Protein 7QZJ (pdb70)

Structure (mmCIF, N/CA/C/O backbone):
data_7QZJ
#
_entry.id   7QZJ
#
_cell.length_a   62.581
_cell.length_b   63.191
_cell.length_c   211.415
_cell.angle_alpha   90.000
_cell.angle_beta   90.000
_cell.angle_gamma   90.000
#
_symmetry.space_group_name_H-M   'P 21 21 21'
#
loop_
_entity.id
_entity.type
_entity.pdbx_description
1 polymer 'Aspartate aminotransferase family protein'
2 non-polymer "4'-DEOXY-4'-AMINOPYRIDOXAL-5'-PHOSPHATE"
3 non-polymer GLYCEROL
4 non-polymer 'POTASSIUM ION'
5 water water
#
loop_
_atom_site.group_PDB
_atom_site.id
_atom_site.type_symbol
_atom_site.label_atom_id
_atom_site.label_alt_id
_atom_site.label_comp_id
_atom_site.label_asym_id
_atom_site.label_entity_id
_atom_site.label_seq_id
_atom_site.pdbx_PDB_ins_code
_atom_site.Cartn_x
_atom_site.Cartn_y
_atom_site.Cartn_z
_atom_site.occupancy
_atom_site.B_iso_or_equiv
_atom_site.auth_seq_id
_atom_site.auth_comp_id
_atom_site.auth_asym_id
_atom_site.auth_atom_id
_atom_site.pdbx_PDB_model_num
ATOM 1 N N . ASP A 1 26 ? 31.666 23.901 48.706 1.00 50.98 16 ASP A N 1
ATOM 2 C CA . ASP A 1 26 ? 30.846 24.152 47.478 1.00 49.66 16 ASP A CA 1
ATOM 3 C C . ASP A 1 26 ? 30.734 22.928 46.573 1.00 49.14 16 ASP A C 1
ATOM 4 O O . ASP A 1 26 ? 29.658 22.648 46.058 1.00 43.91 16 ASP A O 1
ATOM 9 N N . THR A 1 27 ? 31.830 22.207 46.355 1.00 48.26 17 THR A N 1
ATOM 10 C CA . THR A 1 27 ? 31.770 20.975 45.547 1.00 49.10 17 THR A CA 1
ATOM 11 C C . THR A 1 27 ? 31.077 19.850 46.333 1.00 48.51 17 THR A C 1
ATOM 12 O O . THR A 1 27 ? 30.287 19.099 45.755 1.00 48.82 17 THR A O 1
ATOM 16 N N . ASP A 1 28 ? 31.367 19.750 47.632 1.00 48.06 18 ASP A N 1
ATOM 17 C CA . ASP A 1 28 ? 30.624 18.862 48.544 1.00 46.01 18 ASP A CA 1
ATOM 18 C C . ASP A 1 28 ? 29.136 19.135 48.447 1.00 40.74 18 ASP A C 1
ATOM 19 O O . ASP A 1 28 ? 28.339 18.214 48.209 1.00 36.70 18 ASP A O 1
ATOM 24 N N . ARG A 1 29 ? 28.783 20.404 48.649 1.00 35.33 19 ARG A N 1
ATOM 25 C CA . ARG A 1 29 ? 27.397 20.816 48.672 1.00 32.83 19 ARG A CA 1
ATOM 26 C C . ARG A 1 29 ? 26.735 20.574 47.319 1.00 29.24 19 ARG A C 1
ATOM 27 O O . ARG A 1 29 ? 25.609 20.095 47.302 1.00 26.46 19 ARG A O 1
ATOM 35 N N . ALA A 1 30 ? 27.412 20.867 46.207 1.00 26.00 20 ALA A N 1
ATOM 36 C CA . ALA A 1 30 ? 26.804 20.610 44.879 1.00 24.86 20 ALA A CA 1
ATOM 37 C C . ALA A 1 30 ? 26.551 19.122 44.635 1.00 25.96 20 ALA A C 1
ATOM 38 O O . ALA A 1 30 ? 25.481 18.723 44.146 1.00 21.85 20 ALA A O 1
ATOM 40 N N . ARG A 1 31 ? 27.525 18.278 44.963 1.00 26.21 21 ARG A N 1
ATOM 41 C CA . ARG A 1 31 ? 27.315 16.840 44.803 1.00 27.74 21 ARG A CA 1
ATOM 42 C C . ARG A 1 31 ? 26.198 16.332 45.692 1.00 26.49 21 ARG A C 1
ATOM 43 O O . ARG A 1 31 ? 25.412 15.479 45.266 1.00 25.33 21 ARG A O 1
ATOM 51 N N . GLU A 1 32 ? 26.123 16.860 46.912 1.00 25.10 22 GLU A N 1
ATOM 52 C CA . GLU A 1 32 ? 25.117 16.442 47.871 1.00 26.91 22 GLU A CA 1
ATOM 53 C C . GLU A 1 32 ? 23.698 16.875 47.479 1.00 23.92 22 GLU A C 1
ATOM 54 O O . GLU A 1 32 ? 22.757 16.107 47.647 1.00 23.25 22 GLU A O 1
ATOM 60 N N . ARG A 1 33 ? 23.521 18.093 46.977 1.00 21.84 23 ARG A N 1
ATOM 61 C CA . ARG A 1 33 ? 22.164 18.509 46.599 1.00 20.58 23 ARG A CA 1
ATOM 62 C C . ARG A 1 33 ? 21.693 17.697 45.390 1.00 19.75 23 ARG A C 1
ATOM 63 O O . ARG A 1 33 ? 20.523 17.357 45.300 1.00 18.86 23 ARG A O 1
ATOM 71 N N . ASP A 1 34 ? 22.605 17.332 44.489 1.00 18.51 24 ASP A N 1
ATOM 72 C CA . ASP A 1 34 ? 22.259 16.461 43.365 1.00 18.50 24 ASP A CA 1
ATOM 73 C C . ASP A 1 34 ? 21.834 15.061 43.894 1.00 18.80 24 ASP A C 1
ATOM 74 O O . ASP A 1 34 ? 20.730 14.575 43.619 1.00 17.59 24 ASP A O 1
ATOM 79 N N . ARG A 1 35 ? 22.698 14.448 44.702 1.00 18.94 25 ARG A N 1
ATOM 80 C CA . ARG A 1 35 ? 22.403 13.136 45.300 1.00 20.53 25 ARG A CA 1
ATOM 81 C C . ARG A 1 35 ? 21.072 13.113 46.053 1.00 19.60 25 ARG A C 1
ATOM 82 O O . ARG A 1 35 ? 20.329 12.158 45.949 1.00 20.51 25 ARG A O 1
ATOM 90 N N . ARG A 1 36 ? 20.789 14.163 46.811 1.00 18.71 26 ARG A N 1
ATOM 91 C CA . ARG A 1 36 ? 19.616 14.175 47.686 1.00 19.89 26 ARG A CA 1
ATOM 92 C C . ARG A 1 36 ? 18.323 14.556 46.953 1.00 18.31 26 ARG A C 1
ATOM 93 O O . ARG A 1 36 ? 17.244 14.078 47.309 1.00 18.69 26 ARG A O 1
ATOM 101 N N . HIS A 1 37 ? 18.418 15.458 45.977 1.00 16.28 27 HIS A N 1
ATOM 102 C CA . HIS A 1 37 ? 17.213 16.101 45.441 1.00 15.40 27 HIS A CA 1
ATOM 103 C C . HIS A 1 37 ? 16.921 15.918 43.948 1.00 15.22 27 HIS A C 1
ATOM 104 O O . HIS A 1 37 ? 15.770 16.093 43.517 1.00 15.52 27 HIS A O 1
ATOM 111 N N . LEU A 1 38 ? 17.935 15.656 43.134 1.00 14.37 28 LEU A N 1
ATOM 112 C CA . LEU A 1 38 ? 17.746 15.637 41.693 1.00 14.82 28 LEU A CA 1
ATOM 113 C C . LEU A 1 38 ? 17.456 14.221 41.240 1.00 14.76 28 LEU A C 1
ATOM 114 O O . LEU A 1 38 ? 18.180 13.299 41.584 1.00 15.58 28 LEU A O 1
ATOM 119 N N . TRP A 1 39 ? 16.400 14.054 40.444 1.00 14.16 29 TRP A N 1
ATOM 120 C CA . TRP A 1 39 ? 16.060 12.759 39.836 1.00 13.59 29 TRP A CA 1
ATOM 121 C C . TRP A 1 39 ? 16.544 12.795 38.381 1.00 14.25 29 TRP A C 1
ATOM 122 O O . TRP A 1 39 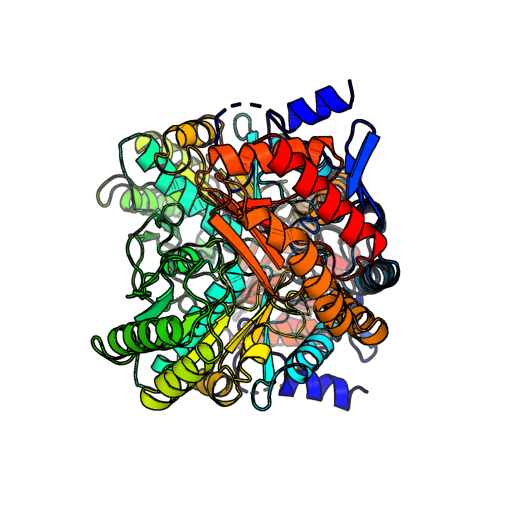? 16.012 13.547 37.548 1.00 14.62 29 TRP A O 1
ATOM 133 N N . HIS A 1 40 ? 17.551 11.987 38.067 1.00 14.11 30 HIS A N 1
ATOM 134 C CA . HIS A 1 40 ? 18.098 11.977 36.719 1.00 15.00 30 HIS A CA 1
ATOM 135 C C . HIS A 1 40 ? 17.245 11.142 35.757 1.00 14.70 30 HIS A C 1
ATOM 136 O O . HIS A 1 40 ? 16.711 10.107 36.142 1.00 15.87 30 HIS A O 1
ATOM 143 N N . PRO A 1 41 ? 17.168 11.553 34.497 1.00 14.77 31 PRO A N 1
ATOM 144 C CA . PRO A 1 41 ? 16.435 10.795 33.490 1.00 15.73 31 PRO A CA 1
ATOM 145 C C . PRO A 1 41 ? 17.152 9.501 33.122 1.00 15.86 31 PRO A C 1
ATOM 146 O O . PRO A 1 41 ? 18.370 9.450 33.161 1.00 15.79 31 PRO A O 1
ATOM 150 N N . TRP A 1 42 ? 16.390 8.495 32.720 1.00 16.81 32 TRP A N 1
ATOM 151 C CA . TRP A 1 42 ? 16.961 7.255 32.139 1.00 17.64 32 TRP A CA 1
ATOM 152 C C . TRP A 1 42 ? 18.174 6.722 32.914 1.00 17.72 32 TRP A C 1
ATOM 153 O O . TRP A 1 42 ? 19.217 6.408 32.331 1.00 19.06 32 TRP A O 1
ATOM 164 N N . SER A 1 43 ? 18.045 6.645 34.237 1.00 19.67 33 SER A N 1
ATOM 165 C CA . SER A 1 43 ? 19.159 6.311 35.120 1.00 21.05 33 SER A CA 1
ATOM 166 C C . SER A 1 43 ? 18.728 5.334 36.190 1.00 21.10 33 SER A C 1
ATOM 167 O O . SER A 1 43 ? 17.583 5.348 36.615 1.00 21.61 33 SER A O 1
ATOM 170 N N . SER A 1 44 ? 19.640 4.472 36.622 1.00 21.44 34 SER A N 1
ATOM 171 C CA A SER A 1 44 ? 19.387 3.630 37.787 0.50 22.63 34 SER A CA 1
ATOM 172 C CA B SER A 1 44 ? 19.403 3.629 37.792 0.50 22.66 34 SER A CA 1
ATOM 173 C C . SER A 1 44 ? 19.407 4.462 39.076 1.00 23.10 34 SER A C 1
ATOM 174 O O . SER A 1 44 ? 20.157 5.441 39.201 1.00 24.44 34 SER A O 1
ATOM 179 N N . VAL A 1 45 ? 18.583 4.064 40.035 1.00 24.70 35 VAL A N 1
ATOM 180 C CA . VAL A 1 45 ? 18.594 4.636 41.380 1.00 29.26 35 VAL A CA 1
ATOM 181 C C . VAL A 1 45 ? 19.922 4.372 42.132 1.00 33.12 35 VAL A C 1
ATOM 182 O O . VAL A 1 45 ? 20.375 5.223 42.883 1.00 32.75 35 VAL A O 1
ATOM 186 N N . ARG A 1 46 ? 20.549 3.221 41.910 1.00 39.65 36 ARG A N 1
ATOM 187 C CA . ARG A 1 46 ? 21.838 2.905 42.558 1.00 45.49 36 ARG A CA 1
ATOM 188 C C . ARG A 1 46 ? 22.977 3.771 42.028 1.00 45.90 36 ARG A C 1
ATOM 189 O O . ARG A 1 46 ? 23.403 3.610 40.886 1.00 50.54 36 ARG A O 1
ATOM 197 N N . ASP A 1 50 ? 31.827 5.562 40.129 1.00 73.16 40 ASP A N 1
ATOM 198 C CA . ASP A 1 50 ? 32.273 6.893 39.719 1.00 75.32 40 ASP A CA 1
ATOM 199 C C . ASP A 1 50 ? 31.132 7.899 39.819 1.00 72.19 40 ASP A C 1
ATOM 200 O O . ASP A 1 50 ? 29.987 7.573 39.493 1.00 75.28 40 ASP A O 1
ATOM 205 N N . ASP A 1 51 ? 31.446 9.119 40.256 1.00 66.91 41 ASP A N 1
ATOM 206 C CA . ASP A 1 51 ? 30.490 10.227 40.192 1.00 60.41 41 ASP A CA 1
ATOM 207 C C . ASP A 1 51 ? 30.333 10.680 38.748 1.00 52.93 41 ASP A C 1
ATOM 208 O O . ASP A 1 51 ? 31.273 10.573 37.958 1.00 50.49 41 ASP A O 1
ATOM 213 N N . ARG A 1 52 ? 29.138 11.169 38.412 1.00 42.87 42 ARG A N 1
ATOM 214 C CA . ARG A 1 52 ? 28.887 11.803 37.117 1.00 38.87 42 ARG A CA 1
ATOM 215 C C . ARG A 1 52 ? 29.711 13.095 36.997 1.00 31.59 42 ARG A C 1
ATOM 216 O O . ARG A 1 52 ? 29.835 13.816 37.978 1.00 31.37 42 ARG A O 1
ATOM 224 N N . PRO A 1 53 ? 30.230 13.405 35.801 1.00 29.41 43 PRO A N 1
ATOM 225 C CA . PRO A 1 53 ? 30.840 14.716 35.621 1.00 27.12 43 PRO A CA 1
ATOM 226 C C . PRO A 1 53 ? 29.816 15.839 35.784 1.00 25.37 43 PRO A C 1
ATOM 227 O O . PRO A 1 53 ? 28.659 15.687 35.376 1.00 24.57 43 PRO A O 1
ATOM 231 N N . ILE A 1 54 ? 30.257 16.943 36.373 1.00 21.12 44 ILE A N 1
ATOM 232 C CA . ILE A 1 54 ? 29.458 18.149 36.468 1.00 19.82 44 ILE A CA 1
ATOM 233 C C . ILE A 1 54 ? 29.995 19.145 35.455 1.00 19.25 44 ILE A C 1
ATOM 234 O O . ILE A 1 54 ? 31.058 19.733 35.648 1.00 18.99 44 ILE A O 1
ATOM 239 N N . LEU A 1 55 ? 29.248 19.345 34.370 1.00 17.36 45 LEU A N 1
ATOM 240 C CA . LEU A 1 55 ? 29.652 20.271 33.346 1.00 17.45 45 LEU A CA 1
ATOM 241 C C . LEU A 1 55 ? 29.184 21.668 33.660 1.00 17.50 45 LEU A C 1
ATOM 242 O O . LEU A 1 55 ? 28.036 21.862 34.086 1.00 17.02 45 LEU A O 1
ATOM 247 N N . VAL A 1 56 ? 30.067 22.656 33.441 1.00 15.85 46 VAL A N 1
ATOM 248 C CA . VAL A 1 56 ? 29.820 24.041 33.850 1.00 17.12 46 VAL A CA 1
ATOM 249 C C . VAL A 1 56 ? 29.904 25.134 32.786 1.00 16.75 46 VAL A C 1
ATOM 250 O O . VAL A 1 56 ? 29.267 26.177 32.916 1.00 18.44 46 VAL A O 1
ATOM 254 N N . ALA A 1 57 ? 30.692 24.928 31.728 1.00 17.47 47 ALA A N 1
ATOM 255 C CA . ALA A 1 57 ? 30.906 25.963 30.747 1.00 18.09 47 ALA A CA 1
ATOM 256 C C . ALA A 1 57 ? 31.379 25.340 29.455 1.00 18.85 47 ALA A C 1
ATOM 257 O O . ALA A 1 57 ? 32.084 24.344 29.472 1.00 21.05 47 ALA A O 1
ATOM 259 N N . GLY A 1 58 ? 30.997 25.942 28.346 1.00 18.72 48 GLY A N 1
ATOM 260 C CA . GLY A 1 58 ? 31.414 25.455 27.030 1.00 20.42 48 GLY A CA 1
ATOM 261 C C . GLY A 1 58 ? 31.679 26.585 26.067 1.00 21.40 48 GLY A C 1
ATOM 262 O O . GLY A 1 58 ? 31.190 27.682 26.253 1.00 20.47 48 GLY A O 1
ATOM 263 N N . GLU A 1 59 ? 32.469 26.301 25.032 1.00 21.35 49 GLU A N 1
ATOM 264 C CA . GLU A 1 59 ? 32.761 27.260 23.976 1.00 24.61 49 GLU A CA 1
ATOM 265 C C . GLU A 1 59 ? 33.055 26.464 22.700 1.00 20.39 49 GLU A C 1
ATOM 266 O O . GLU A 1 59 ? 33.906 25.583 22.721 1.00 20.27 49 GLU A O 1
ATOM 272 N N . GLY A 1 60 ? 32.337 26.765 21.615 1.00 20.51 50 GLY A N 1
ATOM 273 C CA . GLY A 1 60 ? 32.478 26.023 20.368 1.00 20.19 50 GLY A CA 1
ATOM 274 C C . GLY A 1 60 ? 32.145 24.563 20.595 1.00 19.70 50 GLY A C 1
ATOM 275 O O . GLY A 1 60 ? 31.046 24.249 21.067 1.00 18.76 50 GLY A O 1
ATOM 276 N N . CYS A 1 61 ? 33.086 23.666 20.310 1.00 18.43 51 CYS A N 1
ATOM 277 C CA . CYS A 1 61 ? 32.890 22.246 20.529 1.00 18.39 51 CYS A CA 1
ATOM 278 C C . CYS A 1 61 ? 33.508 21.712 21.808 1.00 18.37 51 CYS A C 1
ATOM 279 O O . CYS A 1 61 ? 33.578 20.493 21.993 1.00 18.13 51 CYS A O 1
ATOM 282 N N . ARG A 1 62 ? 33.970 22.602 22.682 1.00 18.49 52 ARG A N 1
ATOM 283 C CA A ARG A 1 62 ? 34.643 22.222 23.923 0.48 19.77 52 ARG A CA 1
ATOM 284 C CA B ARG A 1 62 ? 34.577 22.128 23.908 0.52 19.29 52 ARG A CA 1
ATOM 285 C C . ARG A 1 62 ? 33.739 22.485 25.125 1.00 19.02 52 ARG A C 1
ATOM 286 O O . ARG A 1 62 ? 33.055 23.499 25.145 1.00 19.17 52 ARG A O 1
ATOM 301 N N . VAL A 1 63 ? 33.787 21.603 26.111 1.00 18.39 53 VAL A N 1
ATOM 302 C CA . VAL A 1 63 ? 33.048 21.797 27.361 1.00 19.01 53 VAL A CA 1
ATOM 303 C C . VAL A 1 63 ? 33.983 21.485 28.528 1.00 19.82 53 VAL A C 1
ATOM 304 O O . VAL A 1 63 ? 34.908 20.677 28.408 1.00 20.34 53 VAL A O 1
ATOM 308 N N . ARG A 1 64 ? 33.730 22.133 29.658 1.00 18.85 54 ARG A N 1
ATOM 309 C CA . ARG A 1 64 ? 34.596 22.042 30.809 1.00 20.16 54 ARG A CA 1
ATOM 310 C C . ARG A 1 64 ? 33.813 21.618 32.023 1.00 19.11 54 ARG A C 1
ATOM 311 O O . ARG A 1 64 ? 32.712 22.108 32.227 1.00 17.91 54 ARG A O 1
ATOM 319 N N . ASP A 1 65 ? 34.409 20.782 32.870 1.00 17.69 55 ASP A N 1
ATOM 320 C CA . ASP A 1 65 ? 33.746 20.391 34.111 1.00 18.70 55 ASP A CA 1
ATOM 321 C C . ASP A 1 65 ? 34.093 21.294 35.294 1.00 17.56 55 ASP A C 1
ATOM 322 O O . ASP A 1 65 ? 34.873 22.254 35.170 1.00 17.44 55 ASP A O 1
ATOM 327 N N . VAL A 1 66 ? 33.504 20.993 36.435 1.00 18.71 56 VAL A N 1
ATOM 328 C CA . VAL A 1 66 ? 33.626 21.840 37.620 1.00 19.65 56 VAL A CA 1
ATOM 329 C C . VAL A 1 66 ? 35.056 21.912 38.191 1.00 20.81 56 VAL A C 1
ATOM 330 O O . VAL A 1 66 ? 35.354 22.835 38.965 1.00 21.02 56 VAL A O 1
ATOM 334 N N . THR A 1 67 ? 35.899 20.938 37.832 1.00 21.39 57 THR A N 1
ATOM 335 C CA . THR A 1 67 ? 37.328 20.918 38.257 1.00 22.02 57 THR A CA 1
ATOM 336 C C . THR A 1 67 ? 38.257 21.602 37.249 1.00 22.77 57 THR A C 1
ATOM 337 O O . THR A 1 67 ? 39.488 21.683 37.464 1.00 22.87 57 THR A O 1
ATOM 341 N N . GLY A 1 68 ? 37.698 22.093 36.152 1.00 20.73 58 GLY A N 1
ATOM 342 C CA . GLY A 1 68 ? 38.468 22.730 35.102 1.00 21.71 58 GLY A CA 1
ATOM 343 C C . GLY A 1 68 ? 38.931 21.810 33.987 1.00 20.87 58 GLY A C 1
ATOM 344 O O . GLY A 1 68 ? 39.552 22.295 33.050 1.00 22.99 58 GLY A O 1
ATOM 345 N N . ALA A 1 69 ? 38.581 20.526 34.053 1.00 20.65 59 ALA A N 1
ATOM 346 C CA . ALA A 1 69 ? 38.933 19.565 32.995 1.00 20.09 59 ALA A CA 1
ATOM 347 C C . ALA A 1 69 ? 38.135 19.840 31.732 1.00 20.57 59 ALA A C 1
ATOM 348 O O . ALA A 1 69 ? 36.908 19.986 31.799 1.00 20.51 59 ALA A O 1
ATOM 350 N N . GLY A 1 70 ? 38.839 19.938 30.600 1.00 19.99 60 GLY A N 1
ATOM 351 C CA . GLY A 1 70 ? 38.225 20.280 29.314 1.00 20.98 60 GLY A CA 1
ATOM 352 C C . GLY A 1 70 ? 38.131 19.070 28.407 1.00 20.66 60 GLY A C 1
ATOM 353 O O . GLY A 1 70 ? 38.985 18.171 28.447 1.00 19.68 60 GLY A O 1
ATOM 354 N N . TYR A 1 71 ? 37.078 19.038 27.583 1.00 19.00 61 TYR A N 1
ATOM 355 C CA . TYR A 1 71 ? 36.796 17.928 26.674 1.00 19.96 61 TYR A CA 1
ATOM 356 C C . TYR A 1 71 ? 36.276 18.433 25.348 1.00 19.37 61 TYR A C 1
ATOM 357 O O . TYR A 1 71 ? 35.609 19.479 25.290 1.00 18.62 61 TYR A O 1
ATOM 366 N N . LEU A 1 72 ? 36.572 17.686 24.284 1.00 20.10 62 LEU A N 1
ATOM 367 C CA . LEU A 1 72 ? 35.868 17.822 23.026 1.00 19.43 62 LEU A CA 1
ATOM 368 C C . LEU A 1 72 ? 34.532 17.114 23.225 1.00 19.00 62 LEU A C 1
ATOM 369 O O . LEU A 1 72 ? 34.475 15.927 23.554 1.00 19.91 62 LEU A O 1
ATOM 374 N N . ASP A 1 73 ? 33.453 17.863 23.033 1.00 19.49 63 ASP A N 1
ATOM 375 C CA . ASP A 1 73 ? 32.120 17.322 23.244 1.00 19.52 63 ASP A CA 1
ATOM 376 C C . ASP A 1 73 ? 31.597 16.695 21.965 1.00 19.82 63 ASP A C 1
ATOM 377 O O . ASP A 1 73 ? 30.897 17.351 21.188 1.00 20.77 63 ASP A O 1
ATOM 382 N N . ALA A 1 74 ? 31.913 15.422 21.782 1.00 19.51 64 ALA A N 1
ATOM 383 C CA . ALA A 1 74 ? 31.397 14.638 20.644 1.00 22.43 64 ALA A CA 1
ATOM 384 C C . ALA A 1 74 ? 30.039 13.984 20.907 1.00 23.17 64 ALA A C 1
ATOM 385 O O . ALA A 1 74 ? 29.682 12.966 20.289 1.00 24.77 64 ALA A O 1
ATOM 387 N N . MET A 1 75 ? 29.272 14.524 21.855 1.00 21.51 65 MET A N 1
ATOM 388 C CA . MET A 1 75 ? 27.856 14.219 21.903 1.00 22.84 65 MET A CA 1
ATOM 389 C C . MET A 1 75 ? 26.974 15.475 21.802 1.00 20.13 65 MET A C 1
ATOM 390 O O . MET A 1 75 ? 25.760 15.371 21.930 1.00 19.63 65 MET A O 1
ATOM 395 N N . ALA A 1 76 ? 27.576 16.633 21.514 1.00 19.55 66 ALA A N 1
ATOM 396 C CA . ALA A 1 76 ? 26.857 17.887 21.242 1.00 19.22 66 ALA A CA 1
ATOM 397 C C . ALA A 1 76 ? 25.826 18.197 22.337 1.00 18.79 66 ALA A C 1
ATOM 398 O O . ALA A 1 76 ? 24.695 18.542 22.044 1.00 19.37 66 ALA A O 1
ATOM 400 N N . SER A 1 77 ? 26.284 18.076 23.575 1.00 18.31 67 SER A N 1
ATOM 401 C CA . SER A 1 77 ? 25.546 18.421 24.805 1.00 17.99 67 SER A CA 1
ATOM 402 C C . SER A 1 77 ? 24.415 17.442 25.130 1.00 17.83 67 SER A C 1
ATOM 403 O O . SER A 1 77 ? 24.466 16.769 26.157 1.00 16.74 67 SER A O 1
ATOM 406 N N . ALA A 1 78 ? 23.415 17.377 24.255 1.00 17.71 68 ALA A N 1
ATOM 407 C CA . ALA A 1 78 ? 22.327 16.406 24.342 1.00 18.07 68 ALA A CA 1
ATOM 408 C C . ALA A 1 78 ? 21.942 15.982 22.921 1.00 19.60 68 ALA A C 1
ATOM 409 O O . ALA A 1 78 ? 20.751 15.899 22.570 1.00 19.70 68 ALA A O 1
ATOM 411 N N A MET A 1 79 ? 22.966 15.707 22.106 0.50 19.17 69 MET A N 1
ATOM 412 N N B MET A 1 79 ? 22.981 15.732 22.119 0.50 18.86 69 MET A N 1
ATOM 413 C CA A MET A 1 79 ? 22.809 15.343 20.689 0.50 19.66 69 MET A CA 1
ATOM 414 C CA B MET A 1 79 ? 22.849 15.348 20.719 0.50 19.27 69 MET A CA 1
ATOM 415 C C A MET A 1 79 ? 22.072 16.408 19.890 0.50 18.34 69 MET A C 1
ATOM 416 C C B MET A 1 79 ? 22.071 16.392 19.913 0.50 18.10 69 MET A C 1
ATOM 417 O O A MET A 1 79 ? 21.423 16.103 18.890 0.50 18.41 69 MET A O 1
ATOM 418 O O B MET A 1 79 ? 21.409 16.062 18.930 0.50 18.40 69 MET A O 1
ATOM 427 N N . ASN A 1 80 ? 22.171 17.660 20.328 1.00 17.28 70 ASN A N 1
ATOM 428 C CA . ASN A 1 80 ? 21.379 18.746 19.757 1.00 17.44 70 ASN A CA 1
ATOM 429 C C . ASN A 1 80 ? 22.069 20.101 19.599 1.00 17.03 70 ASN A C 1
ATOM 430 O O . ASN A 1 80 ? 21.446 21.045 19.112 1.00 18.03 70 ASN A O 1
ATOM 435 N N . SER A 1 81 ? 23.341 20.201 19.976 1.00 17.83 71 SER A N 1
ATOM 436 C CA . SER A 1 81 ? 24.088 21.448 19.858 1.00 17.98 71 SER A CA 1
ATOM 437 C C . SER A 1 81 ? 24.647 21.614 18.453 1.00 18.75 71 SER A C 1
ATOM 438 O O . SER A 1 81 ? 25.860 21.475 18.211 1.00 19.33 71 SER A O 1
ATOM 441 N N . SER A 1 82 ? 23.745 21.883 17.528 1.00 18.63 72 SER A N 1
ATOM 442 C CA . SER A 1 82 ? 24.081 21.983 16.112 1.00 18.88 72 SER A CA 1
ATOM 443 C C . SER A 1 82 ? 25.117 23.080 15.859 1.00 19.27 72 SER A C 1
ATOM 444 O O . SER A 1 82 ? 26.027 22.875 15.055 1.00 19.86 72 SER A O 1
ATOM 447 N N . CYS A 1 83 ? 25.027 24.195 16.591 1.00 18.01 73 CYS A N 1
ATOM 448 C CA . CYS A 1 83 ? 25.933 25.337 16.410 1.00 17.53 73 CYS A CA 1
ATOM 449 C C . CYS A 1 83 ? 27.004 25.481 17.494 1.00 17.23 73 CYS A C 1
ATOM 450 O O . CYS A 1 83 ? 27.683 26.519 17.535 1.00 18.64 73 CYS A O 1
ATOM 453 N N . GLY A 1 84 ? 27.178 24.461 18.349 1.00 16.64 74 GLY A N 1
ATOM 454 C CA . GLY A 1 84 ? 28.137 24.490 19.460 1.00 16.73 74 GLY A CA 1
ATOM 455 C C . GLY A 1 84 ? 27.701 25.396 20.596 1.00 17.81 74 GLY A C 1
ATOM 456 O O . GLY A 1 84 ? 26.595 25.957 20.577 1.00 18.02 74 GLY A O 1
ATOM 457 N N . TYR A 1 85 ? 28.580 25.535 21.582 1.00 17.95 75 TYR A N 1
ATOM 458 C CA . TYR A 1 85 ? 28.330 26.371 22.763 1.00 18.14 75 TYR A CA 1
ATOM 459 C C . TYR A 1 85 ? 28.667 27.833 22.517 1.00 18.73 75 TYR A C 1
ATOM 460 O O . TYR A 1 85 ? 29.577 28.143 21.726 1.00 20.21 75 TYR A O 1
ATOM 469 N N . ALA A 1 86 ? 27.946 28.724 23.196 1.00 19.27 76 ALA A N 1
ATOM 470 C CA . ALA A 1 86 ? 28.211 30.165 23.194 1.00 19.59 76 ALA A CA 1
ATOM 471 C C . ALA A 1 86 ? 28.344 30.751 21.800 1.00 20.42 76 ALA A C 1
ATOM 472 O O . ALA A 1 86 ? 29.210 31.604 21.539 1.00 21.11 76 ALA A O 1
ATOM 474 N N . HIS A 1 87 ? 27.473 30.299 20.900 1.00 19.75 77 HIS A N 1
ATOM 475 C CA . HIS A 1 87 ? 27.464 30.851 19.547 1.00 19.92 77 HIS A CA 1
ATOM 476 C C . HIS A 1 87 ? 26.847 32.263 19.577 1.00 20.24 77 HIS A C 1
ATOM 477 O O . HIS A 1 87 ? 25.681 32.432 19.913 1.00 19.61 77 HIS A O 1
ATOM 484 N N . PRO A 1 88 ? 27.617 33.296 19.193 1.00 19.96 78 PRO A N 1
ATOM 485 C CA . PRO A 1 88 ? 27.121 34.663 19.383 1.00 20.74 78 PRO A CA 1
ATOM 486 C C . PRO A 1 88 ? 25.823 35.019 18.665 1.00 20.73 78 PRO A C 1
ATOM 487 O O . PRO A 1 88 ? 25.051 35.817 19.198 1.00 22.12 78 PRO A O 1
ATOM 491 N N . ALA A 1 89 ? 25.592 34.482 17.463 1.00 20.83 79 ALA A N 1
ATOM 492 C CA . ALA A 1 89 ? 24.334 34.699 16.761 1.00 21.28 79 ALA A CA 1
ATOM 493 C C . ALA A 1 89 ? 23.120 34.153 17.520 1.00 20.03 79 ALA A C 1
ATOM 494 O O . ALA A 1 89 ? 22.086 34.814 17.590 1.00 20.67 79 ALA A O 1
ATOM 496 N N . LEU A 1 90 ? 23.250 32.947 18.049 1.00 19.48 80 LEU A N 1
ATOM 497 C CA . LEU A 1 90 ? 22.150 32.330 18.802 1.00 19.31 80 LEU A CA 1
ATOM 498 C C . LEU A 1 90 ? 21.940 33.112 20.111 1.00 18.94 80 LEU A C 1
ATOM 499 O O . LEU A 1 90 ? 20.798 33.377 20.500 1.00 19.07 80 LEU A O 1
ATOM 504 N N . LEU A 1 91 ? 23.030 33.485 20.780 1.00 19.05 81 LEU A N 1
ATOM 505 C CA . LEU A 1 91 ? 22.945 34.239 22.035 1.00 19.01 81 LEU A CA 1
ATOM 506 C C . LEU A 1 91 ? 22.216 35.560 21.818 1.00 20.00 81 LEU A C 1
ATOM 507 O O . LEU A 1 91 ? 21.347 35.938 22.604 1.00 19.54 81 LEU A O 1
ATOM 512 N N . GLU A 1 92 ? 22.553 36.268 20.740 1.00 19.34 82 GLU A N 1
ATOM 513 C CA . GLU A 1 92 ? 21.923 37.560 20.488 1.00 21.09 82 GLU A CA 1
ATOM 514 C C . GLU A 1 92 ? 20.453 37.435 20.125 1.00 19.92 82 GLU A C 1
ATOM 515 O O . GLU A 1 92 ? 19.648 38.250 20.582 1.00 20.21 82 GLU A O 1
ATOM 521 N N . ALA A 1 93 ? 20.104 36.417 19.321 1.00 18.50 83 ALA A N 1
ATOM 522 C CA . ALA A 1 93 ? 18.704 36.182 18.973 1.00 18.64 83 ALA A CA 1
ATOM 523 C C . ALA A 1 93 ? 17.867 35.917 20.224 1.00 18.07 83 ALA A C 1
ATOM 524 O O . ALA A 1 93 ? 16.762 36.440 20.358 1.00 18.49 83 ALA A O 1
ATOM 526 N N . ALA A 1 94 ? 18.397 35.090 21.117 1.00 17.93 84 ALA A N 1
ATOM 527 C CA . ALA A 1 94 ? 17.720 34.778 22.376 1.00 17.15 84 ALA A CA 1
ATOM 528 C C . ALA A 1 94 ? 17.516 36.017 23.220 1.00 18.22 84 ALA A C 1
ATOM 529 O O . ALA A 1 94 ? 16.412 36.279 23.701 1.00 18.39 84 ALA A O 1
ATOM 531 N N . ARG A 1 95 ? 18.578 36.809 23.363 1.00 18.94 85 ARG A N 1
ATOM 532 C CA . ARG A 1 95 ? 18.530 38.021 24.184 1.00 20.03 85 ARG A CA 1
ATOM 533 C C . ARG A 1 95 ? 17.507 39.016 23.631 1.00 19.02 85 ARG A C 1
ATOM 534 O O . ARG A 1 95 ? 16.698 39.557 24.375 1.00 18.39 85 ARG A O 1
ATOM 542 N N . ARG A 1 96 ? 17.520 39.245 22.321 1.00 19.55 86 ARG A N 1
ATOM 543 C CA . ARG A 1 96 ? 16.613 40.228 21.710 1.00 21.60 86 ARG A CA 1
ATOM 544 C C . ARG A 1 96 ? 15.158 39.841 21.909 1.00 20.22 86 ARG A C 1
ATOM 545 O O . ARG A 1 96 ? 14.338 40.644 22.304 1.00 20.62 86 ARG A O 1
ATOM 553 N N . GLN A 1 97 ? 14.831 38.584 21.642 1.00 18.21 87 GLN A N 1
ATOM 554 C CA . GLN A 1 97 ? 13.440 38.181 21.750 1.00 17.36 87 GLN A CA 1
ATOM 555 C C . GLN A 1 97 ? 12.959 38.068 23.198 1.00 17.60 87 GLN A C 1
ATOM 556 O O . GLN A 1 97 ? 11.805 38.389 23.478 1.00 17.88 87 GLN A O 1
ATOM 562 N N . LEU A 1 98 ? 13.814 37.613 24.107 1.00 17.44 88 LEU A N 1
ATOM 563 C CA . LEU A 1 98 ? 13.427 37.514 25.529 1.00 18.84 88 LEU A CA 1
ATOM 564 C C . LEU A 1 98 ? 13.027 38.873 26.073 1.00 19.20 88 LEU A C 1
ATOM 565 O O . LEU A 1 98 ? 12.073 38.994 26.818 1.00 18.55 88 LEU A O 1
ATOM 570 N N . GLU A 1 99 ? 13.782 39.893 25.679 1.00 19.90 89 GLU A N 1
ATOM 571 C CA . GLU A 1 99 ? 13.505 41.246 26.096 1.00 22.25 89 GLU A CA 1
ATOM 572 C C . GLU A 1 99 ? 12.183 41.773 25.533 1.00 21.65 89 GLU A C 1
ATOM 573 O O . GLU A 1 99 ? 11.460 42.479 26.217 1.00 24.01 89 GLU A O 1
ATOM 579 N N . LEU A 1 100 ? 11.864 41.425 24.296 1.00 19.22 90 LEU A N 1
ATOM 580 C CA . LEU A 1 100 ? 10.649 41.897 23.646 1.00 19.37 90 LEU A CA 1
ATOM 581 C C . LEU A 1 100 ? 9.412 41.189 24.148 1.00 18.49 90 LEU A C 1
ATOM 582 O O . LEU A 1 100 ? 8.495 41.822 24.678 1.00 19.17 90 LEU A O 1
ATOM 587 N N . LEU A 1 101 ? 9.389 39.862 23.987 1.00 17.86 91 LEU A N 1
ATOM 588 C CA . LEU A 1 101 ? 8.178 39.089 24.198 1.00 18.17 91 LEU A CA 1
ATOM 589 C C . LEU A 1 101 ? 8.577 37.608 24.244 1.00 17.17 91 LEU A C 1
ATOM 590 O O . LEU A 1 101 ? 8.849 37.031 23.211 1.00 16.86 91 LEU A O 1
ATOM 595 N N . PRO A 1 102 ? 8.597 36.980 25.440 1.00 16.78 92 PRO A N 1
ATOM 596 C CA . PRO A 1 102 ? 9.017 35.576 25.441 1.00 16.77 92 PRO A CA 1
ATOM 597 C C . PRO A 1 102 ? 8.053 34.626 24.713 1.00 16.56 92 PRO A C 1
ATOM 598 O O . PRO A 1 102 ? 8.500 33.655 24.100 1.00 15.79 92 PRO A O 1
ATOM 602 N N . HIS A 1 103 ? 6.759 34.931 24.777 1.00 15.56 93 HIS A N 1
ATOM 603 C CA . HIS A 1 103 ? 5.705 34.132 24.155 1.00 16.12 93 HIS A CA 1
ATOM 604 C C . HIS A 1 103 ? 4.391 34.869 24.341 1.00 17.30 93 HIS A C 1
ATOM 605 O O . HIS A 1 103 ? 4.328 35.868 25.081 1.00 18.07 93 HIS A O 1
ATOM 612 N N . PHE A 1 104 ? 3.350 34.393 23.662 1.00 16.65 94 PHE A N 1
ATOM 613 C CA . PHE A 1 104 ? 1.980 34.727 23.969 1.00 17.43 94 PHE A CA 1
ATOM 614 C C . PHE A 1 104 ? 1.165 33.519 23.498 1.00 17.69 94 PHE A C 1
ATOM 615 O O . PHE A 1 104 ? 1.490 32.928 22.468 1.00 17.98 94 PHE A O 1
ATOM 623 N N . ASP A 1 105 ? 0.129 33.168 24.253 1.00 18.98 95 ASP A N 1
ATOM 624 C CA . ASP A 1 105 ? -0.791 32.064 23.917 1.00 20.17 95 ASP A CA 1
ATOM 625 C C . ASP A 1 105 ? -1.243 32.141 22.454 1.00 20.40 95 ASP A C 1
ATOM 626 O O . ASP A 1 105 ? -1.904 33.100 22.056 1.00 20.30 95 ASP A O 1
ATOM 631 N N . LEU A 1 106 ? -0.886 31.128 21.672 1.00 18.12 96 LEU A N 1
ATOM 632 C CA . LEU A 1 106 ? -1.210 31.118 20.252 1.00 18.51 96 LEU A CA 1
ATOM 633 C C . LEU A 1 106 ? -2.616 30.607 19.937 1.00 19.74 96 LEU A C 1
ATOM 634 O O . LEU A 1 106 ? -2.999 30.572 18.768 1.00 19.80 96 LEU A O 1
ATOM 639 N N . SER A 1 107 ? -3.397 30.222 20.945 1.00 21.97 97 SER A N 1
ATOM 640 C CA . SER A 1 107 ? -4.747 29.709 20.658 1.00 24.78 97 SER A CA 1
ATOM 641 C C . SER A 1 107 ? -5.667 30.795 20.113 1.00 29.82 97 SER A C 1
ATOM 642 O O . SER A 1 107 ? -6.387 30.552 19.134 1.00 33.57 97 SER A O 1
ATOM 645 N N . ALA A 1 108 ? -5.613 31.981 20.713 1.00 32.43 98 ALA A N 1
ATOM 646 C CA . ALA A 1 108 ? -6.448 33.117 20.290 1.00 34.23 98 ALA A CA 1
ATOM 647 C C . ALA A 1 108 ? -5.643 34.391 19.968 1.00 35.13 98 ALA A C 1
ATOM 648 O O . ALA A 1 108 ? -6.222 35.480 19.872 1.00 35.27 98 ALA A O 1
ATOM 650 N N . ALA A 1 109 ? -4.328 34.249 19.789 1.00 31.47 99 ALA A N 1
ATOM 651 C CA . ALA A 1 109 ? -3.461 35.348 19.385 1.00 28.52 99 ALA A CA 1
ATOM 652 C C . ALA A 1 109 ? -2.284 34.809 18.561 1.00 27.41 99 ALA A C 1
ATOM 653 O O . ALA A 1 109 ? -2.183 33.611 18.281 1.00 25.40 99 ALA A O 1
ATOM 655 N N . SER A 1 110 ? -1.409 35.701 18.124 1.00 24.74 100 SER A N 1
ATOM 656 C CA . SER A 1 110 ? -0.223 35.268 17.423 1.00 23.93 100 SER A CA 1
ATOM 657 C C . SER A 1 110 ? 0.957 36.159 17.736 1.00 21.53 100 SER A C 1
ATOM 658 O O . SER A 1 110 ? 0.813 37.164 18.435 1.00 22.11 100 SER A O 1
ATOM 661 N N . HIS A 1 111 ? 2.136 35.726 17.301 1.00 19.56 101 HIS A N 1
ATOM 662 C CA . HIS A 1 111 ? 3.316 36.553 17.384 1.00 18.59 101 HIS A CA 1
ATOM 663 C C . HIS A 1 111 ? 4.154 36.362 16.144 1.00 19.10 101 HIS A C 1
ATOM 664 O O . HIS A 1 111 ? 3.961 35.395 15.390 1.00 19.40 101 HIS A O 1
ATOM 671 N N . LEU A 1 112 ? 5.066 37.305 15.927 1.00 18.92 102 LEU A N 1
ATOM 672 C CA . LEU A 1 112 ? 5.831 37.362 14.684 1.00 19.56 102 LEU A CA 1
ATOM 673 C C . LEU A 1 112 ? 6.838 36.234 14.510 1.00 19.04 102 LEU A C 1
ATOM 674 O O . LEU A 1 112 ? 6.941 35.679 13.414 1.00 20.51 102 LEU A O 1
ATOM 679 N N . PRO A 1 113 ? 7.583 35.868 15.570 1.00 18.15 103 PRO A N 1
ATOM 680 C CA . PRO A 1 113 ? 8.507 34.727 15.386 1.00 18.10 103 PRO A CA 1
ATOM 681 C C . PRO A 1 113 ? 7.830 33.398 15.009 1.00 16.62 103 PRO A C 1
ATOM 682 O O . PRO A 1 113 ? 8.410 32.640 14.249 1.00 17.80 103 PRO A O 1
ATOM 686 N N . ALA A 1 114 ? 6.619 33.132 15.487 1.00 17.48 104 ALA A N 1
ATOM 687 C CA . ALA A 1 114 ? 5.933 31.875 15.151 1.00 17.37 104 ALA A CA 1
ATOM 688 C C . ALA A 1 114 ? 5.623 31.842 13.646 1.00 18.39 104 ALA A C 1
ATOM 689 O O . ALA A 1 114 ? 5.809 30.821 12.988 1.00 17.53 104 ALA A O 1
ATOM 691 N N . GLY A 1 115 ? 5.168 32.971 13.124 1.00 18.68 105 GLY A N 1
ATOM 692 C CA . GLY A 1 115 ? 4.892 33.075 11.690 1.00 19.32 105 GLY A CA 1
ATOM 693 C C . GLY A 1 115 ? 6.136 32.882 10.853 1.00 19.21 105 GLY A C 1
ATOM 694 O O . GLY A 1 115 ? 6.128 32.128 9.860 1.00 19.37 105 GLY A O 1
ATOM 695 N N . LEU A 1 116 ? 7.209 33.562 11.240 1.00 18.95 106 LEU A N 1
ATOM 696 C CA . LEU A 1 116 ? 8.486 33.434 10.536 1.00 19.46 106 LEU A CA 1
ATOM 697 C C . LEU A 1 116 ? 9.048 32.038 10.574 1.00 18.77 106 LEU A C 1
ATOM 698 O O . LEU A 1 116 ? 9.479 31.507 9.556 1.00 19.56 106 LEU A O 1
ATOM 703 N N . ALA A 1 117 ? 9.028 31.405 11.746 1.00 18.12 107 ALA A N 1
ATOM 704 C CA . ALA A 1 117 ? 9.576 30.069 11.877 1.00 17.62 107 ALA A CA 1
ATOM 705 C C . ALA A 1 117 ? 8.720 29.057 11.104 1.00 17.81 107 ALA A C 1
ATOM 706 O O . ALA A 1 117 ? 9.272 28.168 10.462 1.00 18.01 107 ALA A O 1
ATOM 708 N N . ALA A 1 118 ? 7.397 29.218 11.140 1.00 17.93 108 ALA A N 1
ATOM 709 C CA . ALA A 1 118 ? 6.496 28.285 10.436 1.00 18.98 108 ALA A CA 1
ATOM 710 C C . ALA A 1 118 ? 6.782 28.346 8.933 1.00 20.55 108 ALA A C 1
ATOM 711 O O . ALA A 1 118 ? 6.904 27.308 8.274 1.00 21.16 108 ALA A O 1
ATOM 713 N N . GLU A 1 119 ? 6.933 29.558 8.423 1.00 21.53 109 GLU A N 1
ATOM 714 C CA . GLU A 1 119 ? 7.227 29.776 6.989 1.00 22.43 109 GLU A CA 1
ATOM 715 C C . GLU A 1 119 ? 8.597 29.225 6.598 1.00 22.21 109 GLU A C 1
ATOM 716 O O . GLU A 1 119 ? 8.768 28.537 5.582 1.00 22.97 109 GLU A O 1
ATOM 722 N N . ARG A 1 120 ? 9.592 29.521 7.415 1.00 21.12 110 ARG A N 1
ATOM 723 C CA . ARG A 1 120 ? 10.961 29.150 7.110 1.00 21.01 110 ARG A CA 1
ATOM 724 C C . ARG A 1 120 ? 11.152 27.631 7.143 1.00 21.26 110 ARG A C 1
ATOM 725 O O . ARG A 1 120 ? 11.849 27.075 6.291 1.00 20.75 110 ARG A O 1
ATOM 733 N N . ILE A 1 121 ? 10.536 26.955 8.113 1.00 19.32 111 ILE A N 1
ATOM 734 C CA . ILE A 1 121 ? 10.633 25.499 8.217 1.00 20.48 111 ILE A CA 1
ATOM 735 C C . ILE A 1 121 ? 9.929 24.840 7.027 1.00 21.41 111 ILE A C 1
ATOM 736 O O . ILE A 1 121 ? 10.486 23.933 6.408 1.00 22.60 111 ILE A O 1
ATOM 741 N N . ALA A 1 122 ? 8.727 25.299 6.707 1.00 22.86 112 ALA A N 1
ATOM 742 C CA . ALA A 1 122 ? 8.050 24.819 5.490 1.00 24.20 112 ALA A CA 1
ATOM 743 C C . ALA A 1 122 ? 8.927 25.024 4.250 1.00 24.75 112 ALA A C 1
ATOM 744 O O . ALA A 1 122 ? 8.972 24.139 3.378 1.00 25.07 112 ALA A O 1
ATOM 746 N N . GLY A 1 123 ? 9.606 26.161 4.157 1.00 23.84 113 GLY A N 1
ATOM 747 C CA . GLY A 1 123 ? 10.485 26.450 3.031 1.00 23.81 113 GLY A CA 1
ATOM 748 C C . GLY A 1 123 ? 11.624 25.476 2.800 1.00 25.11 113 GLY A C 1
ATOM 749 O O . GLY A 1 123 ? 12.104 25.344 1.661 1.00 25.62 113 GLY A O 1
ATOM 750 N N . LEU A 1 124 ? 12.073 24.788 3.854 1.00 21.71 114 LEU A N 1
ATOM 751 C CA . LEU A 1 124 ? 13.135 23.804 3.747 1.00 22.69 114 LEU A CA 1
ATOM 752 C C . LEU A 1 124 ? 12.632 22.432 3.334 1.00 21.65 114 LEU A C 1
ATOM 753 O O . LEU A 1 124 ? 13.429 21.571 3.020 1.00 22.81 114 LEU A O 1
ATOM 758 N N . LEU A 1 125 ? 11.322 22.215 3.375 1.00 21.52 115 LEU A N 1
ATOM 759 C CA . LEU A 1 125 ? 10.737 20.908 3.131 1.00 20.66 115 LEU A CA 1
ATOM 760 C C . LEU A 1 125 ? 10.142 20.841 1.712 1.00 21.05 115 LEU A C 1
ATOM 761 O O . LEU A 1 125 ? 9.876 21.871 1.117 1.00 23.14 115 LEU A O 1
ATOM 766 N N . PRO A 1 126 ? 9.892 19.626 1.203 1.00 21.93 116 PRO A N 1
ATOM 767 C CA . PRO A 1 126 ? 9.288 19.502 -0.140 1.00 21.95 116 PRO A CA 1
ATOM 768 C C . PRO A 1 126 ? 7.950 20.209 -0.326 1.00 22.67 116 PRO A C 1
ATOM 769 O O . PRO A 1 126 ? 7.203 20.450 0.636 1.00 21.01 116 PRO A O 1
ATOM 773 N N . ALA A 1 127 ? 7.622 20.500 -1.584 1.00 21.74 117 ALA A N 1
ATOM 774 C CA . ALA A 1 127 ? 6.383 21.151 -1.959 1.00 23.05 117 ALA A CA 1
ATOM 775 C C . ALA A 1 127 ? 5.204 20.384 -1.382 1.00 23.20 117 ALA A C 1
ATOM 776 O O . ALA A 1 127 ? 5.176 19.164 -1.460 1.00 27.85 117 ALA A O 1
ATOM 778 N N . GLY A 1 128 ? 4.268 21.104 -0.778 1.00 23.89 118 GLY A N 1
ATOM 779 C CA . GLY A 1 128 ? 3.086 20.502 -0.189 1.00 23.69 118 GLY A CA 1
ATOM 780 C C . GLY A 1 128 ? 3.207 20.343 1.323 1.00 23.85 118 GLY A C 1
ATOM 781 O O . GLY A 1 128 ? 2.186 20.258 1.997 1.00 23.92 118 GLY A O 1
ATOM 782 N N . LEU A 1 129 ? 4.432 20.272 1.854 1.00 22.49 119 LEU A N 1
ATOM 783 C CA . LEU A 1 129 ? 4.625 20.292 3.322 1.00 21.02 119 LEU A CA 1
ATOM 784 C C . LEU A 1 129 ? 4.730 21.741 3.730 1.00 21.30 119 LEU A C 1
ATOM 785 O O . LEU A 1 129 ? 5.791 22.362 3.567 1.00 21.13 119 LEU A O 1
ATOM 790 N N . GLU A 1 130 ? 3.591 22.299 4.144 1.00 21.02 120 GLU A N 1
ATOM 791 C CA . GLU A 1 130 ? 3.390 23.738 4.282 1.00 22.55 120 GLU A CA 1
ATOM 792 C C . GLU A 1 130 ? 2.884 24.211 5.652 1.00 21.00 120 GLU A C 1
ATOM 793 O O . GLU A 1 130 ? 2.942 25.410 5.920 1.00 21.14 120 GLU A O 1
ATOM 799 N N . ARG A 1 131 ? 2.367 23.297 6.486 1.00 20.18 121 ARG A N 1
ATOM 800 C CA . ARG A 1 131 ? 1.612 23.684 7.697 1.00 19.20 121 ARG A CA 1
ATOM 801 C C . ARG A 1 131 ? 2.366 23.158 8.913 1.00 17.20 121 ARG A C 1
ATOM 802 O O . ARG A 1 131 ? 2.513 21.958 9.043 1.00 17.11 121 ARG A O 1
ATOM 810 N N . THR A 1 132 ? 2.815 24.073 9.790 1.00 17.31 122 THR A N 1
ATOM 811 C CA . THR A 1 132 ? 3.713 23.722 10.898 1.00 17.02 122 THR A CA 1
ATOM 812 C C . THR A 1 132 ? 3.067 23.988 12.267 1.00 15.48 122 THR A C 1
ATOM 813 O O . THR A 1 132 ? 2.555 25.087 12.505 1.00 16.43 122 THR A O 1
ATOM 817 N N . PHE A 1 133 ? 3.107 22.959 13.115 1.00 15.40 123 PHE A N 1
ATOM 818 C CA . PHE A 1 133 ? 2.613 23.005 14.487 1.00 15.63 123 PHE A CA 1
ATOM 819 C C . PHE A 1 133 ? 3.826 22.940 15.419 1.00 15.63 123 PHE A C 1
ATOM 820 O O . PHE A 1 133 ? 4.717 22.105 15.227 1.00 15.78 123 PHE A O 1
ATOM 828 N N . PHE A 1 134 ? 3.851 23.810 16.434 1.00 14.94 124 PHE A N 1
ATOM 829 C CA . PHE A 1 134 ? 4.981 23.870 17.370 1.00 14.99 124 PHE A CA 1
ATOM 830 C C . PHE A 1 134 ? 4.660 23.272 18.735 1.00 14.40 124 PHE A C 1
ATOM 831 O O . PHE A 1 134 ? 3.567 23.479 19.286 1.00 15.39 124 PHE A O 1
ATOM 839 N N . VAL A 1 135 ? 5.647 22.551 19.262 1.00 13.28 125 VAL A N 1
ATOM 840 C CA . VAL A 1 135 ? 5.591 21.948 20.605 1.00 14.01 125 VAL A CA 1
ATOM 841 C C . VAL A 1 135 ? 6.959 22.105 21.275 1.00 13.69 125 VAL A C 1
ATOM 842 O O . VAL A 1 135 ? 7.834 22.795 20.733 1.00 14.22 125 VAL A O 1
ATOM 846 N N . ASN A 1 136 ? 7.158 21.493 22.449 1.00 14.30 126 ASN A N 1
ATOM 847 C CA . ASN A 1 136 ? 8.398 21.693 23.201 1.00 13.81 126 ASN A CA 1
ATOM 848 C C . ASN A 1 136 ? 9.434 20.618 22.960 1.00 14.62 126 ASN A C 1
ATOM 849 O O . ASN A 1 136 ? 10.607 20.914 23.002 1.00 17.54 126 ASN A O 1
ATOM 854 N N . SER A 1 137 ? 9.020 19.368 22.762 1.00 12.87 127 SER A N 1
ATOM 855 C CA . SER A 1 137 ? 9.933 18.233 22.708 1.00 12.96 127 SER A CA 1
ATOM 856 C C . SER A 1 137 ? 9.613 17.315 21.537 1.00 12.89 127 SER A C 1
ATOM 857 O O . SER A 1 137 ? 8.525 17.353 20.965 1.00 13.43 127 SER A O 1
ATOM 860 N N . GLY A 1 138 ? 10.563 16.434 21.242 1.00 13.12 128 GLY A N 1
ATOM 861 C CA . GLY A 1 138 ? 10.320 15.415 20.215 1.00 13.58 128 GLY A CA 1
ATOM 862 C C . GLY A 1 138 ? 9.214 14.445 20.612 1.00 13.23 128 GLY A C 1
ATOM 863 O O . GLY A 1 138 ? 8.453 13.987 19.759 1.00 13.71 128 GLY A O 1
ATOM 864 N N . SER A 1 139 ? 9.074 14.176 21.912 1.00 13.11 129 SER A N 1
ATOM 865 C CA . SER A 1 139 ? 7.999 13.296 22.408 1.00 12.69 129 SER A CA 1
ATOM 866 C C . SER A 1 139 ? 6.643 13.933 22.182 1.00 13.30 129 SER A C 1
ATOM 867 O O . SER A 1 139 ? 5.693 13.240 21.750 1.00 13.49 129 SER A O 1
ATOM 870 N N . GLU A 1 140 ? 6.520 15.232 22.457 1.00 12.46 130 GLU A N 1
ATOM 871 C CA . GLU A 1 140 ? 5.260 15.927 22.178 1.00 13.43 130 GLU A CA 1
ATOM 872 C C . GLU A 1 140 ? 4.973 15.964 20.659 1.00 13.08 130 GLU A C 1
ATOM 873 O O . GLU A 1 140 ? 3.832 15.868 20.218 1.00 13.24 130 GLU A O 1
ATOM 879 N N . ALA A 1 141 ? 6.020 16.104 19.852 1.00 13.18 131 ALA A N 1
ATOM 880 C CA . ALA A 1 141 ? 5.854 16.060 18.400 1.00 13.30 131 ALA A CA 1
ATOM 881 C C . ALA A 1 141 ? 5.299 14.706 17.967 1.00 13.46 131 ALA A C 1
ATOM 882 O O . ALA A 1 141 ? 4.415 14.649 17.112 1.00 13.56 131 ALA A O 1
ATOM 884 N N . THR A 1 142 ? 5.804 13.636 18.553 1.00 13.29 132 THR A N 1
ATOM 885 C CA . THR A 1 142 ? 5.238 12.301 18.319 1.00 13.69 132 THR A CA 1
ATOM 886 C C . THR A 1 142 ? 3.767 12.213 18.767 1.00 14.10 132 THR A C 1
ATOM 887 O O . THR A 1 142 ? 2.896 11.722 18.033 1.00 13.93 132 THR A O 1
ATOM 891 N N . GLU A 1 143 ? 3.477 12.721 19.963 1.00 13.93 133 GLU A N 1
ATOM 892 C CA . GLU A 1 143 ? 2.098 12.754 20.440 1.00 13.91 133 GLU A CA 1
ATOM 893 C C . GLU A 1 143 ? 1.138 13.460 19.477 1.00 13.97 133 GLU A C 1
ATOM 894 O O . GLU A 1 143 ? 0.057 12.947 19.167 1.00 14.95 133 GLU A O 1
ATOM 900 N N . ALA A 1 144 ? 1.538 14.635 19.010 1.00 13.73 134 ALA A N 1
ATOM 901 C CA . ALA A 1 144 ? 0.746 15.400 18.055 1.00 14.83 134 ALA A CA 1
ATOM 902 C C . ALA A 1 144 ? 0.636 14.662 16.716 1.00 15.04 134 ALA A C 1
ATOM 903 O O . ALA A 1 144 ? -0.448 14.638 16.123 1.00 15.19 134 ALA A O 1
ATOM 905 N N . ALA A 1 145 ? 1.735 14.065 16.269 1.00 14.74 135 ALA A N 1
ATOM 906 C CA . ALA A 1 145 ? 1.732 13.325 14.981 1.00 15.34 135 ALA A CA 1
ATOM 907 C C . ALA A 1 145 ? 0.775 12.161 14.996 1.00 15.83 135 ALA A C 1
ATOM 908 O O . ALA A 1 145 ? 0.052 11.952 14.005 1.00 16.12 135 ALA A O 1
ATOM 910 N N . VAL A 1 146 ? 0.789 11.388 16.071 1.00 15.66 136 VAL A N 1
ATOM 911 C CA . VAL A 1 146 ? -0.087 10.216 16.192 1.00 16.03 136 VAL A CA 1
ATOM 912 C C . VAL A 1 146 ? -1.536 10.666 16.308 1.00 16.08 136 VAL A C 1
ATOM 913 O O . VAL A 1 146 ? -2.414 10.097 15.647 1.00 16.21 136 VAL A O 1
ATOM 917 N N . ARG A 1 147 ? -1.816 11.692 17.101 1.00 15.14 137 ARG A N 1
ATOM 918 C CA . ARG A 1 147 ? -3.176 12.257 17.109 1.00 15.86 137 ARG A CA 1
ATOM 919 C C . ARG A 1 147 ? -3.606 12.700 15.723 1.00 16.00 137 ARG A C 1
ATOM 920 O O . ARG A 1 147 ? -4.708 12.361 15.283 1.00 17.25 137 ARG A O 1
ATOM 928 N N . ILE A 1 148 ? -2.735 13.442 15.024 1.00 15.31 138 ILE A N 1
ATOM 929 C CA . ILE A 1 148 ? -3.058 13.918 13.682 1.00 16.48 138 ILE A CA 1
ATOM 930 C C . ILE A 1 148 ? -3.361 12.748 12.744 1.00 17.19 138 ILE A C 1
ATOM 931 O O . ILE A 1 148 ? -4.335 12.823 11.992 1.00 18.63 138 ILE A O 1
ATOM 936 N N . ALA A 1 149 ? -2.569 11.686 12.806 1.00 17.92 139 ALA A N 1
ATOM 937 C CA . ALA A 1 149 ? -2.801 10.514 11.928 1.00 18.92 139 ALA A CA 1
ATOM 938 C C . ALA A 1 149 ? -4.155 9.856 12.196 1.00 19.36 139 ALA A C 1
ATOM 939 O O . ALA A 1 149 ? -4.932 9.619 11.279 1.00 19.55 139 ALA A O 1
ATOM 941 N N . HIS A 1 150 ? -4.453 9.586 13.456 1.00 17.54 140 HIS A N 1
ATOM 942 C CA . HIS A 1 150 ? -5.732 8.970 13.824 1.00 17.93 140 HIS A CA 1
ATOM 943 C C . HIS A 1 150 ? -6.890 9.867 13.485 1.00 18.56 140 HIS A C 1
ATOM 944 O O . HIS A 1 150 ? -7.863 9.423 12.833 1.00 18.55 140 HIS A O 1
ATOM 951 N N . ASP A 1 151 ? -6.809 11.132 13.898 1.00 17.51 141 ASP A N 1
ATOM 952 C CA . ASP A 1 151 ? -7.925 12.058 13.728 1.00 18.68 141 ASP A CA 1
ATOM 953 C C . ASP A 1 151 ? -8.170 12.386 12.254 1.00 18.02 141 ASP A C 1
ATOM 954 O O . ASP A 1 151 ? -9.324 12.571 11.856 1.00 18.67 141 ASP A O 1
ATOM 959 N N . HIS A 1 152 ? -7.107 12.429 11.443 1.00 18.28 142 HIS A N 1
ATOM 960 C CA . HIS A 1 152 ? -7.257 12.663 10.002 1.00 19.95 142 HIS A CA 1
ATOM 961 C C . HIS A 1 152 ? -8.192 11.618 9.394 1.00 20.31 142 HIS A C 1
ATOM 962 O O . HIS A 1 152 ? -9.101 11.965 8.639 1.00 20.35 142 HIS A O 1
ATOM 969 N N . TRP A 1 153 ? -7.971 10.360 9.737 1.00 19.46 143 TRP A N 1
ATOM 970 C CA . TRP A 1 153 ? -8.815 9.263 9.217 1.00 20.54 143 TRP A CA 1
ATOM 971 C C . TRP A 1 153 ? -10.243 9.343 9.754 1.00 22.00 143 TRP A C 1
ATOM 972 O O . TRP A 1 153 ? -11.208 9.129 8.996 1.00 22.42 143 TRP A O 1
ATOM 983 N N . THR A 1 154 ? -10.406 9.694 11.029 1.00 21.35 144 THR A N 1
ATOM 984 C CA . THR A 1 154 ? -11.748 9.994 11.547 1.00 21.58 144 THR A CA 1
ATOM 985 C C . THR A 1 154 ? -12.432 11.136 10.774 1.00 22.57 144 THR A C 1
ATOM 986 O O . THR A 1 154 ? -13.622 11.039 10.413 1.00 22.89 144 THR A O 1
ATOM 990 N N . ASN A 1 155 ? -11.685 12.202 10.498 1.00 21.18 145 ASN A N 1
ATOM 991 C CA . ASN A 1 155 ? -12.200 13.360 9.795 1.00 21.80 145 ASN A CA 1
ATOM 992 C C . ASN A 1 155 ? -12.693 13.019 8.383 1.00 22.89 145 ASN A C 1
ATOM 993 O O . ASN A 1 155 ? -13.610 13.656 7.888 1.00 24.61 145 ASN A O 1
ATOM 998 N N . ARG A 1 156 ? -12.038 12.048 7.760 1.00 24.62 146 ARG A N 1
ATOM 999 C CA . ARG A 1 156 ? -12.405 11.558 6.411 1.00 28.17 146 ARG A CA 1
ATOM 1000 C C . ARG A 1 156 ? -13.525 10.523 6.388 1.00 28.41 146 ARG A C 1
ATOM 1001 O O . ARG A 1 156 ? -13.906 10.065 5.301 1.00 28.73 146 ARG A O 1
ATOM 1009 N N . GLY A 1 157 ? -14.045 10.141 7.547 1.00 28.66 147 GLY A N 1
ATOM 1010 C CA . GLY A 1 157 ? -15.117 9.153 7.636 1.00 28.29 147 GLY A CA 1
ATOM 1011 C C . GLY A 1 157 ? -14.654 7.712 7.445 1.00 29.61 147 GLY A C 1
ATOM 1012 O O . GLY A 1 157 ? -15.466 6.836 7.130 1.00 30.91 147 GLY A O 1
ATOM 1013 N N . GLU A 1 158 ? -13.364 7.449 7.660 1.00 26.20 148 GLU A N 1
ATOM 1014 C CA . GLU A 1 158 ? -12.800 6.125 7.516 1.00 26.15 148 GLU A CA 1
ATOM 1015 C C . GLU A 1 158 ? -11.764 5.888 8.603 1.00 26.07 148 GLU A C 1
ATOM 1016 O O . GLU A 1 158 ? -10.566 5.923 8.334 1.00 24.54 148 GLU A O 1
ATOM 1022 N N . PRO A 1 159 ? -12.228 5.609 9.836 1.00 26.26 149 PRO A N 1
ATOM 1023 C CA . PRO A 1 159 ? -11.286 5.485 10.955 1.00 25.09 149 PRO A CA 1
ATOM 1024 C C . PRO A 1 159 ? -10.210 4.426 10.707 1.00 23.62 149 PRO A C 1
ATOM 1025 O O . PRO A 1 159 ? -10.512 3.348 10.171 1.00 22.24 149 PRO A O 1
ATOM 1029 N N . ARG A 1 160 ? -8.969 4.735 11.095 1.00 21.22 150 ARG A N 1
ATOM 1030 C CA . ARG A 1 160 ? -7.868 3.798 11.055 1.00 20.57 150 ARG A CA 1
ATOM 1031 C C . ARG A 1 160 ? -7.060 3.977 12.335 1.00 21.46 150 ARG A C 1
ATOM 1032 O O . ARG A 1 160 ? -6.678 5.105 12.668 1.00 21.23 150 ARG A O 1
ATOM 1040 N N . ASP A 1 161 ? -6.827 2.886 13.044 1.00 21.28 151 ASP A N 1
ATOM 1041 C CA . ASP A 1 161 ? -6.151 2.953 14.342 1.00 22.50 151 ASP A CA 1
ATOM 1042 C C . ASP A 1 161 ? -4.705 2.482 14.323 1.00 22.30 151 ASP A C 1
ATOM 1043 O O . ASP A 1 161 ? -3.942 2.808 15.240 1.00 20.91 151 ASP A O 1
ATOM 1048 N N . ARG A 1 162 ? -4.305 1.707 13.314 1.00 20.85 152 ARG A N 1
ATOM 1049 C CA . ARG A 1 162 ? -3.024 1.009 13.391 1.00 19.93 152 ARG A CA 1
ATOM 1050 C C . ARG A 1 162 ? -1.865 1.835 12.862 1.00 19.56 152 ARG A C 1
ATOM 1051 O O . ARG A 1 162 ? -2.023 2.533 11.863 1.00 19.93 152 ARG A O 1
ATOM 1059 N N . LEU A 1 163 ? -0.717 1.744 13.529 1.00 18.85 153 LEU A N 1
ATOM 1060 C CA . LEU A 1 163 ? 0.542 2.310 13.013 1.00 19.62 153 LEU A CA 1
ATOM 1061 C C . LEU A 1 163 ? 1.566 1.196 12.801 1.00 18.82 153 LEU A C 1
ATOM 1062 O O . LEU A 1 163 ? 1.552 0.185 13.497 1.00 19.92 153 LEU A O 1
ATOM 1067 N N . VAL A 1 164 ? 2.440 1.393 11.817 1.00 18.11 154 VAL A N 1
ATOM 1068 C CA . VAL A 1 164 ? 3.542 0.494 11.541 1.00 18.78 154 VAL A CA 1
ATOM 1069 C C . VAL A 1 164 ? 4.837 1.256 11.790 1.00 18.06 154 VAL A C 1
ATOM 1070 O O . VAL A 1 164 ? 5.004 2.366 11.297 1.00 17.91 154 VAL A O 1
ATOM 1074 N N . THR A 1 165 ? 5.733 0.630 12.536 1.00 18.23 155 THR A N 1
ATOM 1075 C CA . THR A 1 165 ? 6.984 1.259 12.984 1.00 18.18 155 THR A CA 1
ATOM 1076 C C . THR A 1 165 ? 8.114 0.255 12.954 1.00 18.76 155 THR A C 1
ATOM 1077 O O . THR A 1 165 ? 7.880 -0.930 12.703 1.00 19.48 155 THR A O 1
ATOM 1081 N N . PHE A 1 166 ? 9.331 0.715 13.247 1.00 18.27 156 PHE A N 1
ATOM 1082 C CA . PHE A 1 166 ? 10.450 -0.177 13.573 1.00 18.98 156 PHE A CA 1
ATOM 1083 C C . PHE A 1 166 ? 10.395 -0.595 15.045 1.00 19.45 156 PHE A C 1
ATOM 1084 O O . PHE A 1 166 ? 10.281 0.261 15.941 1.00 18.82 156 PHE A O 1
ATOM 1092 N N . ALA A 1 167 ? 10.560 -1.881 15.332 1.00 18.19 157 ALA A N 1
ATOM 1093 C CA . ALA A 1 167 ? 10.780 -2.319 16.705 1.00 18.85 157 ALA A CA 1
ATOM 1094 C C . ALA A 1 167 ? 11.968 -1.631 17.395 1.00 19.04 157 ALA A C 1
ATOM 1095 O O . ALA A 1 167 ? 11.900 -1.321 18.582 1.00 18.77 157 ALA A O 1
ATOM 1097 N N . ALA A 1 168 ? 13.030 -1.373 16.640 1.00 18.71 158 ALA A N 1
ATOM 1098 C CA . ALA A 1 168 ? 14.215 -0.687 17.148 1.00 19.56 158 ALA A CA 1
ATOM 1099 C C . ALA A 1 168 ? 14.101 0.835 17.078 1.00 18.70 158 ALA A C 1
ATOM 1100 O O . ALA A 1 168 ? 15.062 1.515 17.407 1.00 20.29 158 ALA A O 1
ATOM 1102 N N . GLY A 1 169 ? 12.954 1.367 16.659 1.00 17.81 159 GLY A N 1
ATOM 1103 C CA . GLY A 1 169 ? 12.724 2.805 16.580 1.00 17.25 159 GLY A CA 1
ATOM 1104 C C . GLY A 1 169 ? 12.555 3.414 17.960 1.00 17.10 159 GLY A C 1
ATOM 1105 O O . GLY A 1 169 ? 12.169 2.739 18.917 1.00 18.61 159 GLY A O 1
ATOM 1106 N N . TYR A 1 170 ? 12.875 4.700 18.059 1.00 17.22 160 TYR A N 1
ATOM 1107 C CA . TYR A 1 170 ? 12.621 5.459 19.300 1.00 16.51 160 TYR A CA 1
ATOM 1108 C C . TYR A 1 170 ? 12.020 6.784 18.903 1.00 16.01 160 TYR A C 1
ATOM 1109 O O . TYR A 1 170 ? 12.547 7.482 18.042 1.00 16.49 160 TYR A O 1
ATOM 1118 N N . HIS A 1 171 ? 10.887 7.113 19.528 1.00 15.11 161 HIS A N 1
ATOM 1119 C CA . HIS A 1 171 ? 10.106 8.282 19.162 1.00 15.19 161 HIS A CA 1
ATOM 1120 C C . HIS A 1 171 ? 9.770 9.160 20.359 1.00 14.49 161 HIS A C 1
ATOM 1121 O O . HIS A 1 171 ? 8.984 10.090 20.227 1.00 14.51 161 HIS A O 1
ATOM 1128 N N . GLY A 1 172 ? 10.400 8.891 21.490 1.00 13.92 162 GLY A N 1
ATOM 1129 C CA . GLY A 1 172 ? 10.133 9.648 22.719 1.00 14.45 162 GLY A CA 1
ATOM 1130 C C . GLY A 1 172 ? 9.714 8.815 23.891 1.00 14.60 162 GLY A C 1
ATOM 1131 O O . GLY A 1 172 ? 9.680 7.573 23.856 1.00 13.82 162 GLY A O 1
ATOM 1132 N N . THR A 1 173 ? 9.369 9.527 24.970 1.00 13.48 163 THR A N 1
ATOM 1133 C CA . THR A 1 173 ? 9.304 8.946 26.300 1.00 13.73 163 THR A CA 1
ATOM 1134 C C . THR A 1 173 ? 7.904 8.910 26.927 1.00 13.51 163 THR A C 1
ATOM 1135 O O . THR A 1 173 ? 7.728 8.339 27.994 1.00 14.16 163 THR A O 1
ATOM 1139 N N . THR A 1 174 ? 6.916 9.529 26.275 1.00 14.31 164 THR A N 1
ATOM 1140 C CA . THR A 1 174 ? 5.543 9.515 26.757 1.00 14.88 164 THR A CA 1
ATOM 1141 C C . THR A 1 174 ? 4.919 8.148 26.415 1.00 14.97 164 THR A C 1
ATOM 1142 O O . THR A 1 174 ? 5.528 7.330 25.686 1.00 15.94 164 THR A O 1
ATOM 1146 N N . LEU A 1 175 ? 3.750 7.865 26.957 1.00 14.83 165 LEU A N 1
ATOM 1147 C CA . LEU A 1 175 ? 3.176 6.515 26.779 1.00 15.40 165 LEU A CA 1
ATOM 1148 C C . LEU A 1 175 ? 2.972 6.209 25.301 1.00 15.98 165 LEU A C 1
ATOM 1149 O O . LEU A 1 175 ? 3.342 5.121 24.839 1.00 16.04 165 LEU A O 1
ATOM 1154 N N . VAL A 1 176 ? 2.398 7.136 24.558 1.00 15.77 166 VAL A N 1
ATOM 1155 C CA . VAL A 1 176 ? 2.166 6.902 23.123 1.00 15.36 166 VAL A CA 1
ATOM 1156 C C . VAL A 1 176 ? 3.488 6.752 22.386 1.00 15.38 166 VAL A C 1
ATOM 1157 O O . VAL A 1 176 ? 3.643 5.847 21.550 1.00 15.33 166 VAL A O 1
ATOM 1161 N N . ALA A 1 177 ? 4.451 7.618 22.683 1.00 14.46 167 ALA A N 1
ATOM 1162 C CA . ALA A 1 177 ? 5.749 7.534 22.001 1.00 14.95 167 ALA A CA 1
ATOM 1163 C C . ALA A 1 177 ? 6.456 6.204 22.288 1.00 14.88 167 ALA A C 1
ATOM 1164 O O . ALA A 1 177 ? 7.012 5.584 21.360 1.00 15.06 167 ALA A O 1
ATOM 1166 N N . GLN A 1 178 ? 6.449 5.773 23.538 1.00 14.25 168 GLN A N 1
ATOM 1167 C CA . GLN A 1 178 ? 7.072 4.519 23.945 1.00 14.73 168 GLN A CA 1
ATOM 1168 C C . GLN A 1 178 ? 6.332 3.323 23.333 1.00 15.26 168 GLN A C 1
ATOM 1169 O O . GLN A 1 178 ? 6.965 2.333 22.989 1.00 16.73 168 GLN A O 1
ATOM 1175 N N . HIS A 1 179 ? 5.005 3.415 23.213 1.00 15.59 169 HIS A N 1
ATOM 1176 C CA . HIS A 1 179 ? 4.203 2.330 22.618 1.00 16.42 169 HIS A CA 1
ATOM 1177 C C . HIS A 1 179 ? 4.601 2.034 21.157 1.00 17.10 169 HIS A C 1
ATOM 1178 O O . HIS A 1 179 ? 4.531 0.885 20.703 1.00 17.37 169 HIS A O 1
ATOM 1185 N N . LEU A 1 180 ? 5.052 3.045 20.438 1.00 16.57 170 LEU A N 1
ATOM 1186 C CA . LEU A 1 180 ? 5.512 2.856 19.052 1.00 17.58 170 LEU A CA 1
ATOM 1187 C C . LEU A 1 180 ? 6.786 2.029 18.974 1.00 18.93 170 LEU A C 1
ATOM 1188 O O . LEU A 1 180 ? 7.043 1.389 17.953 1.00 20.80 170 LEU A O 1
ATOM 1193 N N . SER A 1 181 ? 7.585 2.052 20.029 1.00 18.16 171 SER A N 1
ATOM 1194 C CA . SER A 1 181 ? 8.866 1.351 20.082 1.00 19.41 171 SER A CA 1
ATOM 1195 C C . SER A 1 181 ? 8.731 -0.061 20.602 1.00 19.93 171 SER A C 1
ATOM 1196 O O . SER A 1 181 ? 7.826 -0.364 21.374 1.00 20.86 171 SER A O 1
ATOM 1199 N N . GLY A 1 182 ? 9.654 -0.935 20.188 1.00 19.97 172 GLY A N 1
ATOM 1200 C CA . GLY A 1 182 ? 9.779 -2.265 20.762 1.00 20.94 172 GLY A CA 1
ATOM 1201 C C . GLY A 1 182 ? 11.049 -2.446 21.569 1.00 21.96 172 GLY A C 1
ATOM 1202 O O . GLY A 1 182 ? 11.364 -3.566 21.975 1.00 24.25 172 GLY A O 1
ATOM 1203 N N . LEU A 1 183 ? 11.786 -1.358 21.830 1.00 20.52 173 LEU A N 1
ATOM 1204 C CA . LEU A 1 183 ? 12.985 -1.429 22.646 1.00 20.77 173 LEU A CA 1
ATOM 1205 C C . LEU A 1 183 ? 12.599 -1.841 24.066 1.00 21.43 173 LEU A C 1
ATOM 1206 O O . LEU A 1 183 ? 11.607 -1.342 24.601 1.00 20.99 173 LEU A O 1
ATOM 1211 N N . PRO A 1 184 ? 13.351 -2.770 24.678 1.00 23.96 174 PRO A N 1
ATOM 1212 C CA . PRO A 1 184 ? 12.949 -3.320 25.988 1.00 25.20 174 PRO A CA 1
ATOM 1213 C C . PRO A 1 184 ? 12.669 -2.306 27.103 1.00 24.18 174 PRO A C 1
ATOM 1214 O O . PRO A 1 184 ? 11.697 -2.474 27.845 1.00 23.97 174 PRO A O 1
ATOM 1218 N N . THR A 1 185 ? 13.501 -1.270 27.219 1.00 23.12 175 THR A N 1
ATOM 1219 C CA . THR A 1 185 ? 13.293 -0.271 28.279 1.00 22.98 175 THR A CA 1
ATOM 1220 C C . THR A 1 185 ? 12.100 0.645 28.008 1.00 22.58 175 THR A C 1
ATOM 1221 O O . THR A 1 185 ? 11.702 1.413 28.889 1.00 21.85 175 THR A O 1
ATOM 1225 N N . ASN A 1 186 ? 11.500 0.565 26.825 1.00 20.20 176 ASN A N 1
ATOM 1226 C CA . ASN A 1 186 ? 10.290 1.350 26.527 1.00 20.36 176 ASN A CA 1
ATOM 1227 C C . ASN A 1 186 ? 8.963 0.650 26.786 1.00 19.35 176 ASN A C 1
ATOM 1228 O O . ASN A 1 186 ? 7.922 1.141 26.328 1.00 19.09 176 ASN A O 1
ATOM 1233 N N . ALA A 1 187 ? 8.982 -0.465 27.510 1.00 19.04 177 ALA A N 1
ATOM 1234 C CA . ALA A 1 187 ? 7.757 -1.119 27.932 1.00 19.49 177 ALA A CA 1
ATOM 1235 C C . ALA A 1 187 ? 6.839 -0.101 28.623 1.00 19.41 177 ALA A C 1
ATOM 1236 O O . ALA A 1 187 ? 7.268 0.617 29.537 1.00 19.55 177 ALA A O 1
ATOM 1238 N N . ILE A 1 188 ? 5.602 -0.024 28.162 1.00 18.74 178 ILE A N 1
ATOM 1239 C CA . ILE A 1 188 ? 4.658 0.977 28.674 1.00 18.68 178 ILE A CA 1
ATOM 1240 C C . ILE A 1 188 ? 4.042 0.557 30.002 1.00 20.71 178 ILE A C 1
ATOM 1241 O O . ILE A 1 188 ? 4.005 -0.623 30.338 1.00 21.49 178 ILE A O 1
ATOM 1246 N N . HIS A 1 189 ? 3.556 1.553 30.743 1.00 20.17 179 HIS A N 1
ATOM 1247 C CA . HIS A 1 189 ? 2.899 1.360 32.046 1.00 22.05 179 H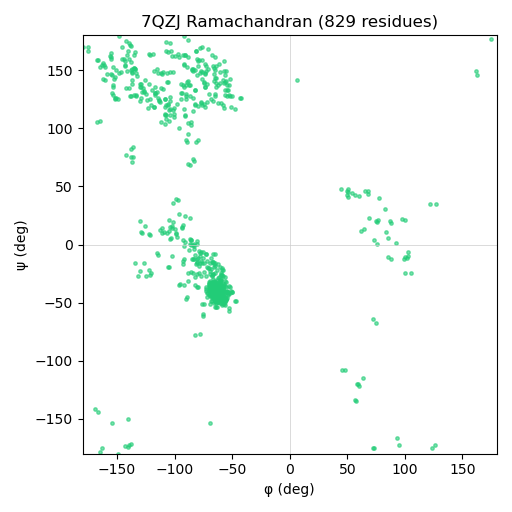IS A CA 1
ATOM 1248 C C . HIS A 1 189 ? 1.378 1.231 32.011 1.00 24.83 179 HIS A C 1
ATOM 1249 O O . HIS A 1 189 ? 0.721 1.353 33.043 1.00 32.85 179 HIS A O 1
ATOM 1256 N N . GLY A 1 190 ? 0.795 0.995 30.862 1.00 26.66 180 GLY A N 1
ATOM 1257 C CA . GLY A 1 190 ? -0.629 0.631 30.829 1.00 25.40 180 GLY A CA 1
ATOM 1258 C C . GLY A 1 190 ? -0.776 -0.434 29.787 1.00 23.84 180 GLY A C 1
ATOM 1259 O O . GLY A 1 190 ? 0.176 -1.173 29.531 1.00 26.45 180 GLY A O 1
ATOM 1260 N N . THR A 1 191 ? -1.942 -0.484 29.170 1.00 22.69 181 THR A N 1
ATOM 1261 C CA . THR A 1 191 ? -2.202 -1.378 28.060 1.00 23.32 181 THR A CA 1
ATOM 1262 C C . THR A 1 191 ? -2.276 -0.575 26.771 1.00 21.45 181 THR A C 1
ATOM 1263 O O . THR A 1 191 ? -2.364 0.659 26.768 1.00 21.02 181 THR A O 1
ATOM 1267 N N . ALA A 1 192 ? -2.233 -1.284 25.646 1.00 21.61 182 ALA A N 1
ATOM 1268 C CA . ALA A 1 192 ? -2.099 -0.627 24.354 1.00 20.00 182 ALA A CA 1
ATOM 1269 C C . ALA A 1 192 ? -3.244 0.304 23.987 1.00 18.80 182 ALA A C 1
ATOM 1270 O O . ALA A 1 192 ? -4.389 -0.125 23.905 1.00 20.12 182 ALA A O 1
ATOM 1272 N N . PRO A 1 193 ? -2.958 1.589 23.734 1.00 18.57 183 PRO A N 1
ATOM 1273 C CA . PRO A 1 193 ? -4.032 2.494 23.342 1.00 19.24 183 PRO A CA 1
ATOM 1274 C C . PRO A 1 193 ? -4.502 2.378 21.892 1.00 19.15 183 PRO A C 1
ATOM 1275 O O . PRO A 1 193 ? -5.547 2.925 21.539 1.00 19.68 183 PRO A O 1
ATOM 1279 N N . PHE A 1 194 ? -3.709 1.691 21.071 1.00 18.82 184 PHE A N 1
ATOM 1280 C CA . PHE A 1 194 ? -4.051 1.399 19.688 1.00 19.39 184 PHE A CA 1
ATOM 1281 C C . PHE A 1 194 ? -3.081 0.339 19.199 1.00 18.97 184 PHE A C 1
ATOM 1282 O O . PHE A 1 194 ? -2.020 0.139 19.794 1.00 18.61 184 PHE A O 1
ATOM 1290 N N . PRO A 1 195 ? -3.455 -0.386 18.132 1.00 20.01 185 PRO A N 1
ATOM 1291 C CA . PRO A 1 195 ? -2.547 -1.430 17.674 1.00 20.33 185 PRO A CA 1
ATOM 1292 C C . PRO A 1 195 ? -1.322 -0.863 16.946 1.00 19.09 185 PRO A C 1
ATOM 1293 O O . PRO A 1 195 ? -1.469 0.105 16.185 1.00 19.73 185 PRO A O 1
ATOM 1297 N N . VAL A 1 196 ? -0.159 -1.460 17.201 1.00 19.41 186 VAL A N 1
ATOM 1298 C CA . VAL A 1 196 ? 1.064 -1.133 16.453 1.00 21.43 186 VAL A CA 1
ATOM 1299 C C . VAL A 1 196 ? 1.685 -2.428 15.946 1.00 20.54 186 VAL A C 1
ATOM 1300 O O . VAL A 1 196 ? 1.742 -3.408 16.665 1.00 22.83 186 VAL A O 1
ATOM 1304 N N . THR A 1 197 ? 2.163 -2.407 14.703 1.00 19.96 187 THR A N 1
ATOM 1305 C CA . THR A 1 197 ? 2.904 -3.509 14.138 1.00 21.19 187 THR A CA 1
ATOM 1306 C C . THR A 1 197 ? 4.342 -3.039 14.045 1.00 20.69 187 THR A C 1
ATOM 1307 O O . THR A 1 197 ? 4.634 -2.126 13.292 1.00 21.37 187 THR A O 1
ATOM 1311 N N . ARG A 1 198 ? 5.219 -3.645 14.843 1.00 20.36 188 ARG A N 1
ATOM 1312 C CA . ARG A 1 198 ? 6.603 -3.193 14.955 1.00 21.70 188 ARG A CA 1
ATOM 1313 C C . ARG A 1 198 ? 7.485 -4.168 14.194 1.00 22.71 188 ARG A C 1
ATOM 1314 O O . ARG A 1 198 ? 7.601 -5.342 14.591 1.00 22.74 188 ARG A O 1
ATOM 1322 N N . VAL A 1 199 ? 8.124 -3.676 13.135 1.00 22.28 189 VAL A N 1
ATOM 1323 C CA . VAL A 1 199 ? 8.932 -4.530 12.257 1.00 22.66 189 VAL A CA 1
ATOM 1324 C C . VAL A 1 199 ? 10.334 -4.711 12.829 1.00 23.12 189 VAL A C 1
ATOM 1325 O O . VAL A 1 199 ? 11.011 -3.723 13.144 1.00 21.48 189 VAL A O 1
ATOM 1329 N N . GLU A 1 200 ? 10.754 -5.970 12.990 1.00 23.42 190 GLU A N 1
ATOM 1330 C CA . GLU A 1 200 ? 12.101 -6.309 13.422 1.00 24.38 190 GLU A CA 1
ATOM 1331 C C . GLU A 1 200 ? 13.076 -6.144 12.253 1.00 25.28 190 GLU A C 1
ATOM 1332 O O . GLU A 1 200 ? 12.710 -6.348 11.086 1.00 24.23 190 GLU A O 1
ATOM 1338 N N . LEU A 1 201 ? 14.317 -5.790 12.568 1.00 24.88 191 LEU A N 1
ATOM 1339 C CA . LEU A 1 201 ? 15.351 -5.727 11.533 1.00 26.72 191 LEU A CA 1
ATOM 1340 C C . LEU A 1 201 ? 15.579 -7.156 11.001 1.00 26.83 191 LEU A C 1
ATOM 1341 O O . LEU A 1 201 ? 15.747 -8.074 11.787 1.00 26.99 191 LEU A O 1
ATOM 1346 N N . PRO A 1 202 ? 15.522 -7.332 9.671 1.00 29.07 192 PRO A N 1
ATOM 1347 C CA . PRO A 1 202 ? 15.633 -8.684 9.093 1.00 30.46 192 PRO A CA 1
ATOM 1348 C C . PRO A 1 202 ? 17.067 -9.228 9.091 1.00 31.07 192 PRO A C 1
ATOM 1349 O O . PRO A 1 202 ? 17.267 -10.437 8.906 1.00 31.13 192 PRO A O 1
ATOM 1353 N N . LEU A 1 203 ? 18.044 -8.342 9.275 1.00 30.17 193 LEU A N 1
ATOM 1354 C CA . LEU A 1 203 ? 19.437 -8.710 9.482 1.00 31.95 193 LEU A CA 1
ATOM 1355 C C . LEU A 1 203 ? 20.008 -7.836 10.575 1.00 33.24 193 LEU A C 1
ATOM 1356 O O . LEU A 1 203 ? 19.381 -6.847 10.974 1.00 33.57 193 LEU A O 1
ATOM 1361 N N . GLU A 1 204 ? 21.216 -8.168 11.020 1.00 34.89 194 GLU A N 1
ATOM 1362 C CA . GLU A 1 204 ? 21.943 -7.323 11.951 1.00 35.22 194 GLU A CA 1
ATOM 1363 C C . GLU A 1 204 ? 22.289 -5.982 11.290 1.00 32.58 194 GLU A C 1
ATOM 1364 O O . GLU A 1 204 ? 22.479 -5.919 10.073 1.00 29.38 194 GLU A O 1
ATOM 1370 N N . PRO A 1 205 ? 22.389 -4.895 12.089 1.00 32.04 195 PRO A N 1
ATOM 1371 C CA . PRO A 1 205 ? 22.700 -3.578 11.512 1.00 30.11 195 PRO A CA 1
ATOM 1372 C C . PRO A 1 205 ? 23.938 -3.541 10.617 1.00 29.67 195 PRO A C 1
ATOM 1373 O O . PRO A 1 205 ? 23.939 -2.839 9.618 1.00 30.07 195 PRO A O 1
ATOM 1377 N N . ALA A 1 206 ? 24.973 -4.304 10.970 1.00 30.80 196 ALA A N 1
ATOM 1378 C CA . ALA A 1 206 ? 26.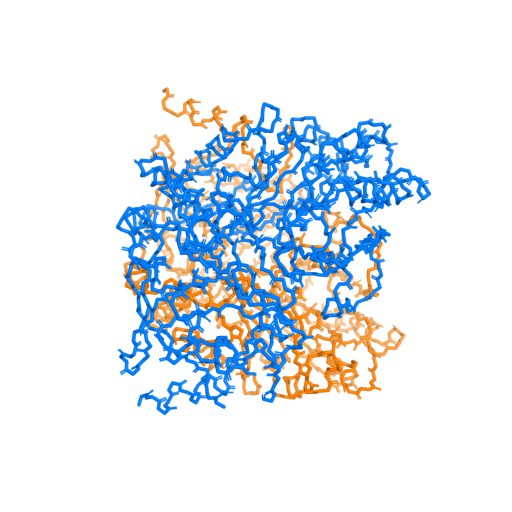193 -4.412 10.156 1.00 31.91 196 ALA A CA 1
ATOM 1379 C C . ALA A 1 206 ? 25.945 -4.869 8.719 1.00 31.16 196 ALA A C 1
ATOM 1380 O O . ALA A 1 206 ? 26.720 -4.522 7.815 1.00 30.46 196 ALA A O 1
ATOM 1382 N N . ALA A 1 207 ? 24.876 -5.642 8.513 1.00 29.63 197 ALA A N 1
ATOM 1383 C CA . ALA A 1 207 ? 24.527 -6.200 7.201 1.00 29.51 197 ALA A CA 1
ATOM 1384 C C . ALA A 1 207 ? 23.375 -5.484 6.486 1.00 31.76 197 ALA A C 1
ATOM 1385 O O . ALA A 1 207 ? 22.941 -5.921 5.416 1.00 30.62 197 ALA A O 1
ATOM 1387 N N . LEU A 1 208 ? 22.881 -4.377 7.049 1.00 30.17 198 LEU A N 1
ATOM 1388 C CA . LEU A 1 208 ? 21.702 -3.702 6.490 1.00 31.42 198 LEU A CA 1
ATOM 1389 C C . LEU A 1 208 ? 21.947 -2.745 5.321 1.00 30.95 198 LEU A C 1
ATOM 1390 O O . LEU A 1 208 ? 20.984 -2.221 4.762 1.00 34.03 198 LEU A O 1
ATOM 1395 N N . ARG A 1 209 ? 23.200 -2.518 4.928 1.00 31.77 199 ARG A N 1
ATOM 1396 C CA . ARG A 1 209 ? 23.512 -1.497 3.927 1.00 32.80 199 ARG A CA 1
ATOM 1397 C C . ARG A 1 209 ? 23.765 -2.095 2.541 1.00 36.47 199 ARG A C 1
ATOM 1398 O O . ARG A 1 209 ? 24.615 -1.594 1.796 1.00 39.62 199 ARG A O 1
ATOM 1406 N N . THR A 1 210 ? 23.030 -3.152 2.199 1.00 34.00 200 THR A N 1
ATOM 1407 C CA . THR A 1 210 ? 23.177 -3.827 0.892 1.00 33.70 200 THR A CA 1
ATOM 1408 C C . THR A 1 210 ? 21.867 -3.819 0.132 1.00 33.98 200 THR A C 1
ATOM 1409 O O . THR A 1 210 ? 20.796 -3.582 0.723 1.00 30.84 200 THR A O 1
ATOM 1413 N N . PRO A 1 211 ? 21.922 -4.076 -1.190 1.00 32.42 201 PRO A N 1
ATOM 1414 C CA . PRO A 1 211 ? 20.664 -4.214 -1.937 1.00 32.91 201 PRO A CA 1
ATOM 1415 C C . PRO A 1 211 ? 19.816 -5.399 -1.479 1.00 31.10 201 PRO A C 1
ATOM 1416 O O . PRO A 1 211 ? 18.595 -5.333 -1.530 1.00 32.19 201 PRO A O 1
ATOM 1420 N N . GLU A 1 212 ? 20.466 -6.450 -0.996 1.00 33.44 202 GLU A N 1
ATOM 1421 C CA . GLU A 1 212 ? 19.771 -7.629 -0.485 1.00 33.85 202 GLU A CA 1
ATOM 1422 C C . GLU A 1 212 ? 18.966 -7.219 0.756 1.00 34.01 202 GLU A C 1
ATOM 1423 O O . GLU A 1 212 ? 17.824 -7.648 0.942 1.00 33.28 202 GLU A O 1
ATOM 1429 N N . ALA A 1 213 ? 19.567 -6.368 1.589 1.00 31.30 203 ALA A N 1
ATOM 1430 C CA . ALA A 1 213 ? 18.901 -5.913 2.802 1.00 29.36 203 ALA A CA 1
ATOM 1431 C C . ALA A 1 213 ? 17.722 -4.998 2.489 1.00 28.13 203 ALA A C 1
ATOM 1432 O O . ALA A 1 213 ? 16.729 -5.038 3.215 1.00 27.18 203 ALA A O 1
ATOM 1434 N N . LEU A 1 214 ? 17.806 -4.204 1.418 1.00 25.87 204 LEU A N 1
ATOM 1435 C CA . LEU A 1 214 ? 16.671 -3.384 0.988 1.00 26.95 204 LEU A CA 1
ATOM 1436 C C . LEU A 1 214 ? 15.463 -4.257 0.662 1.00 27.65 204 LEU A C 1
ATOM 1437 O O . LEU A 1 214 ? 14.333 -3.986 1.084 1.00 24.45 204 LEU A O 1
ATOM 1442 N N . THR A 1 215 ? 15.704 -5.307 -0.121 1.00 28.14 205 THR A N 1
ATOM 1443 C CA . THR A 1 215 ? 14.634 -6.230 -0.457 1.00 27.39 205 THR A CA 1
ATOM 1444 C C . THR A 1 215 ? 13.997 -6.838 0.785 1.00 27.43 205 THR A C 1
ATOM 1445 O O . THR A 1 215 ? 12.770 -6.842 0.906 1.00 27.67 205 THR A O 1
ATOM 1449 N N . LEU A 1 216 ? 14.811 -7.310 1.715 1.00 28.45 206 LEU A N 1
ATOM 1450 C CA . LEU A 1 216 ? 14.279 -7.871 2.958 1.00 30.00 206 LEU A CA 1
ATOM 1451 C C . LEU A 1 216 ? 13.476 -6.850 3.772 1.00 29.25 206 LEU A C 1
ATOM 1452 O O . LEU A 1 216 ? 12.423 -7.184 4.297 1.00 27.53 206 LEU A O 1
ATOM 1457 N N . LEU A 1 217 ? 13.981 -5.619 3.857 1.00 28.55 207 LEU A N 1
ATOM 1458 C CA . LEU A 1 217 ? 13.304 -4.561 4.629 1.00 27.89 207 LEU A CA 1
ATOM 1459 C C . LEU A 1 217 ? 11.999 -4.118 4.008 1.00 27.82 207 LEU A C 1
ATOM 1460 O O . LEU A 1 217 ? 10.983 -4.020 4.705 1.00 26.56 207 LEU A O 1
ATOM 1465 N N . ALA A 1 218 ? 12.025 -3.838 2.704 1.00 27.12 208 ALA A N 1
ATOM 1466 C CA . ALA A 1 218 ? 10.830 -3.426 1.969 1.00 28.03 208 ALA A CA 1
ATOM 1467 C C . ALA A 1 218 ? 9.735 -4.488 2.040 1.00 28.17 208 ALA A C 1
ATOM 1468 O O . ALA A 1 218 ? 8.570 -4.160 2.253 1.00 25.67 208 ALA A O 1
ATOM 1470 N N . ASP A 1 219 ? 10.114 -5.753 1.868 1.00 27.79 209 ASP A N 1
ATOM 1471 C CA . ASP A 1 219 ? 9.144 -6.849 1.952 1.00 28.80 209 ASP A CA 1
ATOM 1472 C C . ASP A 1 219 ? 8.594 -7.033 3.372 1.00 26.59 209 ASP A C 1
ATOM 1473 O O . ASP A 1 219 ? 7.414 -7.314 3.530 1.00 26.32 209 ASP A O 1
ATOM 1478 N N . ALA A 1 220 ? 9.436 -6.867 4.388 1.00 25.56 210 ALA A N 1
ATOM 1479 C CA . ALA A 1 220 ? 8.984 -6.942 5.793 1.00 24.34 210 ALA A CA 1
ATOM 1480 C C . ALA A 1 220 ? 7.971 -5.828 6.085 1.00 24.80 210 ALA A C 1
ATOM 1481 O O . ALA A 1 220 ? 6.957 -6.068 6.719 1.00 24.50 210 ALA A O 1
ATOM 1483 N N . PHE A 1 221 ? 8.237 -4.615 5.603 1.00 23.35 211 PHE A N 1
ATOM 1484 C CA . PHE A 1 221 ? 7.264 -3.530 5.765 1.00 23.90 211 PHE A CA 1
ATOM 1485 C C . PHE A 1 221 ? 5.993 -3.702 4.922 1.00 25.11 211 PHE A C 1
ATOM 1486 O O . PHE A 1 221 ? 4.899 -3.364 5.372 1.00 25.12 211 PHE A O 1
ATOM 1494 N N . GLU A 1 222 ? 6.119 -4.251 3.714 1.00 25.37 212 GLU A N 1
ATOM 1495 C CA . GLU A 1 222 ? 4.937 -4.590 2.922 1.00 27.58 212 GLU A CA 1
ATOM 1496 C C . GLU A 1 222 ? 4.028 -5.573 3.656 1.00 26.43 212 GLU A C 1
ATOM 1497 O O . GLU A 1 222 ? 2.826 -5.363 3.706 1.00 26.98 212 GLU A O 1
ATOM 1503 N N . ARG A 1 223 ? 4.616 -6.622 4.218 1.00 25.33 213 ARG A N 1
ATOM 1504 C CA . ARG A 1 223 ? 3.860 -7.626 4.990 1.00 27.42 213 ARG A CA 1
ATOM 1505 C C . ARG A 1 223 ? 3.184 -6.975 6.195 1.00 27.88 213 ARG A C 1
ATOM 1506 O O . ARG A 1 223 ? 2.016 -7.217 6.455 1.00 27.54 213 ARG A O 1
ATOM 1514 N N . ALA A 1 224 ? 3.927 -6.126 6.901 1.00 27.37 214 ALA A N 1
ATOM 1515 C CA . ALA A 1 224 ? 3.373 -5.420 8.072 1.00 25.93 214 ALA A CA 1
ATOM 1516 C C . ALA A 1 224 ? 2.202 -4.529 7.694 1.00 25.32 214 ALA A C 1
ATOM 1517 O O . ALA A 1 224 ? 1.148 -4.586 8.325 1.00 26.11 214 ALA A O 1
ATOM 1519 N N . VAL A 1 225 ? 2.360 -3.741 6.635 1.00 25.35 215 VAL A N 1
ATOM 1520 C CA . VAL A 1 225 ? 1.303 -2.851 6.184 1.00 25.87 215 VAL A CA 1
ATOM 1521 C C . VAL A 1 225 ? 0.039 -3.633 5.766 1.00 27.49 215 VAL A C 1
ATOM 1522 O O . VAL A 1 225 ? -1.071 -3.211 6.069 1.00 27.06 215 VAL A O 1
ATOM 1526 N N . LEU A 1 226 ? 0.211 -4.778 5.101 1.00 29.82 216 LEU A N 1
ATOM 1527 C CA . LEU A 1 226 ? -0.945 -5.573 4.613 1.00 31.49 216 LEU A CA 1
ATOM 1528 C C . LEU A 1 226 ? -1.525 -6.562 5.646 1.00 35.27 216 LEU A C 1
ATOM 1529 O O . LEU A 1 226 ? -2.500 -7.268 5.353 1.00 34.66 216 LEU A O 1
ATOM 1534 N N . ASP A 1 227 ? -0.944 -6.598 6.845 1.00 36.59 217 ASP A N 1
ATOM 1535 C CA . ASP A 1 227 ? -1.392 -7.466 7.932 1.00 39.41 217 ASP A CA 1
ATOM 1536 C C . ASP A 1 227 ? -2.592 -6.844 8.656 1.00 40.69 217 ASP A C 1
ATOM 1537 O O . ASP A 1 227 ? -2.446 -6.125 9.649 1.00 40.88 217 ASP A O 1
ATOM 1542 N N . GLY A 1 228 ? -3.782 -7.142 8.159 1.00 39.50 218 GLY A N 1
ATOM 1543 C CA . GLY A 1 228 ? -4.999 -6.590 8.723 1.00 40.14 218 GLY A CA 1
ATOM 1544 C C . GLY A 1 228 ? -5.396 -5.347 7.961 1.00 38.18 218 GLY A C 1
ATOM 1545 O O . GLY A 1 228 ? -4.791 -5.026 6.932 1.00 37.65 218 GLY A O 1
ATOM 1546 N N . PRO A 1 229 ? -6.416 -4.627 8.458 1.00 36.55 219 PRO A N 1
ATOM 1547 C CA . PRO A 1 229 ? -6.902 -3.462 7.719 1.00 35.30 219 PRO A CA 1
ATOM 1548 C C . PRO A 1 229 ? -5.803 -2.385 7.563 1.00 32.06 219 PRO A C 1
ATOM 1549 O O . PRO A 1 229 ? -4.853 -2.372 8.363 1.00 30.38 219 PRO A O 1
ATOM 1553 N N . PRO A 1 230 ? -5.913 -1.525 6.530 1.00 30.24 220 PRO A N 1
ATOM 1554 C CA . PRO A 1 230 ? -4.871 -0.547 6.196 1.00 28.40 220 PRO A CA 1
ATOM 1555 C C . PRO A 1 230 ? -4.499 0.342 7.389 1.00 25.90 220 PRO A C 1
ATOM 1556 O O . PRO A 1 230 ? -5.396 0.777 8.110 1.00 24.38 220 PRO A O 1
ATOM 1560 N N . PRO A 1 231 ? -3.195 0.591 7.602 1.00 23.53 221 PRO A N 1
ATOM 1561 C CA . PRO A 1 231 ? -2.849 1.411 8.778 1.00 22.14 221 PRO A CA 1
ATOM 1562 C C . PRO A 1 231 ? -3.069 2.907 8.559 1.00 20.46 221 PRO A C 1
ATOM 1563 O O . PRO A 1 231 ? -3.135 3.399 7.429 1.00 21.53 221 PRO A O 1
ATOM 1567 N N . ALA A 1 232 ? -3.200 3.646 9.668 1.00 18.55 222 ALA A N 1
ATOM 1568 C CA . ALA A 1 232 ? -3.322 5.098 9.614 1.00 18.30 222 ALA A CA 1
ATOM 1569 C C . ALA A 1 232 ? -2.032 5.735 9.062 1.00 17.13 222 ALA A C 1
ATOM 1570 O O . ALA A 1 232 ? -2.080 6.740 8.368 1.00 18.41 222 ALA A O 1
ATOM 1572 N N . ALA A 1 233 ? -0.908 5.152 9.453 1.00 17.35 223 ALA A N 1
ATOM 1573 C CA . ALA A 1 233 ? 0.406 5.693 9.138 1.00 17.64 223 ALA A CA 1
ATOM 1574 C C . ALA A 1 233 ? 1.512 4.674 9.301 1.00 16.81 223 ALA A C 1
ATOM 1575 O O . ALA A 1 233 ? 1.407 3.712 10.059 1.00 18.08 223 ALA A O 1
ATOM 1577 N N . VAL A 1 234 ? 2.605 4.933 8.585 1.00 17.68 224 VAL A N 1
ATOM 1578 C CA . VAL A 1 234 ? 3.875 4.274 8.768 1.00 17.64 224 VAL A CA 1
ATOM 1579 C C . VAL A 1 234 ? 4.803 5.379 9.279 1.00 17.11 224 VAL A C 1
ATOM 1580 O O . VAL A 1 234 ? 4.894 6.429 8.640 1.00 18.38 224 VAL A O 1
ATOM 1584 N N . MET A 1 235 ? 5.422 5.152 10.443 1.00 16.69 225 MET A N 1
ATOM 1585 C CA . MET A 1 235 ? 6.291 6.136 11.107 1.00 17.07 225 MET A CA 1
ATOM 1586 C C . MET A 1 235 ? 7.681 5.578 11.348 1.00 15.85 225 MET A C 1
ATOM 1587 O O . MET A 1 235 ? 7.850 4.610 12.085 1.00 17.20 225 MET A O 1
ATOM 1592 N N . VAL A 1 236 ? 8.682 6.203 10.738 1.00 16.03 226 VAL A N 1
ATOM 1593 C CA . VAL A 1 236 ? 10.058 5.736 10.838 1.00 16.13 226 VAL A CA 1
ATOM 1594 C C . VAL A 1 236 ? 11.035 6.899 10.906 1.00 15.08 226 VAL A C 1
ATOM 1595 O O . VAL A 1 236 ? 10.769 7.987 10.389 1.00 16.50 226 VAL A O 1
ATOM 1599 N N . GLU A 1 237 ? 12.166 6.622 11.530 1.00 16.21 227 GLU A N 1
ATOM 1600 C CA . GLU A 1 237 ? 13.365 7.462 11.434 1.00 16.54 227 GLU A CA 1
ATOM 1601 C C . GLU A 1 237 ? 14.090 7.086 10.135 1.00 18.08 227 GLU A C 1
ATOM 1602 O O . GLU A 1 237 ? 14.032 5.920 9.730 1.00 18.74 227 GLU A O 1
ATOM 1608 N N . PRO A 1 238 ? 14.810 8.044 9.528 1.00 17.84 228 PRO A N 1
ATOM 1609 C CA . PRO A 1 238 ? 15.622 7.743 8.313 1.00 17.79 228 PRO A CA 1
ATOM 1610 C C . PRO A 1 238 ? 16.958 7.062 8.608 1.00 18.63 228 PRO A C 1
ATOM 1611 O O . PRO A 1 238 ? 17.597 6.486 7.695 1.00 19.13 228 PRO A O 1
ATOM 1615 N N . LEU A 1 239 ? 17.393 7.159 9.852 1.00 17.03 229 LEU A N 1
ATOM 1616 C CA . LEU A 1 239 ? 18.594 6.542 10.391 1.00 18.10 229 LEU A CA 1
ATOM 1617 C C . LEU A 1 239 ? 18.231 6.333 11.857 1.00 18.54 229 LEU A C 1
ATOM 1618 O O . LEU A 1 239 ? 17.754 7.285 12.472 1.00 20.08 229 LEU A O 1
ATOM 1623 N N . LEU A 1 240 ? 18.344 5.114 12.375 1.00 18.05 230 LEU A N 1
ATOM 1624 C CA . LEU A 1 240 ? 17.847 4.824 13.736 1.00 19.20 230 LEU A CA 1
ATOM 1625 C C . LEU A 1 240 ? 18.880 5.319 14.745 1.00 19.75 230 LEU A C 1
ATOM 1626 O O . LEU A 1 240 ? 20.006 4.850 14.763 1.00 19.93 230 LEU A O 1
ATOM 1631 N N . ASN A 1 241 ? 18.479 6.251 15.605 1.00 18.80 231 ASN A N 1
ATOM 1632 C CA . ASN A 1 241 ? 19.386 6.846 16.584 1.00 19.87 231 ASN A CA 1
ATOM 1633 C C . ASN A 1 241 ? 19.533 5.956 17.824 1.00 20.31 231 ASN A C 1
ATOM 1634 O O . ASN A 1 241 ? 20.513 5.196 17.958 1.00 19.34 231 ASN A O 1
ATOM 1639 N N . VAL A 1 242 ? 18.541 5.985 18.723 1.00 19.14 232 VAL A N 1
ATOM 1640 C CA . VAL A 1 242 ? 18.608 5.202 19.970 1.00 19.74 232 VAL A CA 1
ATOM 1641 C C . VAL A 1 242 ? 18.728 3.686 19.712 1.00 20.48 232 VAL A C 1
ATOM 1642 O O . VAL A 1 242 ? 19.361 2.968 20.473 1.00 22.14 232 VAL A O 1
ATOM 1646 N N . GLY A 1 243 ? 18.153 3.225 18.607 1.00 22.01 233 GLY A N 1
ATOM 1647 C CA . GLY A 1 243 ? 18.261 1.839 18.190 1.00 22.74 233 GLY A CA 1
ATOM 1648 C C . GLY A 1 243 ? 19.639 1.371 17.775 1.00 25.16 233 GLY A C 1
ATOM 1649 O O . GLY A 1 243 ? 19.798 0.189 17.479 1.00 28.05 233 GLY A O 1
ATOM 1650 N N . GLY A 1 244 ? 20.593 2.297 17.671 1.00 24.08 234 GLY A N 1
ATOM 1651 C CA . GLY A 1 244 ? 22.022 2.000 17.524 1.00 24.85 234 GLY A CA 1
ATOM 1652 C C . GLY A 1 244 ? 22.740 2.653 16.354 1.00 24.21 234 GLY A C 1
ATOM 1653 O O . GLY A 1 244 ? 23.650 2.040 15.795 1.00 25.34 234 GLY A O 1
ATOM 1654 N N . GLY A 1 245 ? 22.369 3.881 15.975 1.00 22.79 235 GLY A N 1
ATOM 1655 C CA . GLY A 1 245 ? 22.980 4.540 14.819 1.00 22.24 235 GLY A CA 1
ATOM 1656 C C . GLY A 1 245 ? 22.900 3.674 13.571 1.00 23.34 235 GLY A C 1
ATOM 1657 O O . GLY A 1 245 ? 23.887 3.544 12.848 1.00 23.17 235 GLY A O 1
ATOM 1658 N N . VAL A 1 246 ? 21.731 3.074 13.349 1.00 22.17 236 VAL A N 1
ATOM 1659 C CA . VAL A 1 246 ? 21.545 2.094 12.266 1.00 22.11 236 VAL A CA 1
ATOM 1660 C C . VAL A 1 246 ? 21.289 2.816 10.955 1.00 21.57 236 VAL A C 1
ATOM 1661 O O . VAL A 1 246 ? 20.309 3.557 10.794 1.00 19.06 236 VAL A O 1
ATOM 1665 N N . VAL A 1 247 ? 22.164 2.562 9.979 1.00 20.69 237 VAL A N 1
ATOM 1666 C CA . VAL A 1 247 ? 22.063 3.151 8.671 1.00 21.19 237 VAL A CA 1
ATOM 1667 C C . VAL A 1 247 ? 21.221 2.231 7.772 1.00 21.19 237 VAL A C 1
ATOM 1668 O O . VAL A 1 247 ? 21.476 1.025 7.700 1.00 22.83 237 VAL A O 1
ATOM 1672 N N . LEU A 1 248 ? 20.225 2.807 7.112 1.00 21.74 238 LEU A N 1
ATOM 1673 C CA . LEU A 1 248 ? 19.300 2.062 6.280 1.00 22.31 238 LEU A CA 1
ATOM 1674 C C . LEU A 1 248 ? 19.828 2.050 4.844 1.00 21.75 238 LEU A C 1
ATOM 1675 O O . LEU A 1 248 ? 20.563 2.933 4.443 1.00 23.37 238 LEU A O 1
ATOM 1680 N N . PRO A 1 249 ? 19.445 1.041 4.059 1.00 22.50 239 PRO A N 1
ATOM 1681 C CA . PRO A 1 249 ? 19.894 0.980 2.665 1.00 23.17 239 PRO A CA 1
ATOM 1682 C C . PRO A 1 249 ? 19.200 1.999 1.782 1.00 23.35 239 PRO A C 1
ATOM 1683 O O . PRO A 1 249 ? 18.022 2.304 1.991 1.00 22.86 239 PRO A O 1
ATOM 1687 N N . ASP A 1 250 ? 19.914 2.521 0.780 1.00 24.34 240 ASP A N 1
ATOM 1688 C CA . ASP A 1 250 ? 19.323 3.445 -0.169 1.00 26.66 240 ASP A CA 1
ATOM 1689 C C . ASP A 1 250 ? 18.097 2.808 -0.823 1.00 26.04 240 ASP A C 1
ATOM 1690 O O . ASP A 1 250 ? 18.137 1.646 -1.228 1.00 26.03 240 ASP A O 1
ATOM 1695 N N . GLY A 1 251 ? 17.006 3.562 -0.877 1.00 25.04 241 GLY A N 1
ATOM 1696 C CA . GLY A 1 251 ? 15.751 3.101 -1.452 1.00 24.43 241 GLY A CA 1
ATOM 1697 C C . GLY A 1 251 ? 14.672 2.669 -0.480 1.00 23.12 241 GLY A C 1
ATOM 1698 O O . GLY A 1 251 ? 13.534 2.484 -0.891 1.00 23.75 241 GLY A O 1
ATOM 1699 N N . PHE A 1 252 ? 15.016 2.508 0.797 1.00 23.60 242 PHE A N 1
ATOM 1700 C CA . PHE A 1 252 ? 14.033 2.018 1.771 1.00 23.41 242 PHE A CA 1
ATOM 1701 C C . PHE A 1 252 ? 12.859 2.984 1.939 1.00 22.71 242 PHE A C 1
ATOM 1702 O O . PHE A 1 252 ? 11.699 2.565 1.934 1.00 22.65 242 PHE A O 1
ATOM 1710 N N . LEU A 1 253 ? 13.142 4.280 2.105 1.00 22.50 243 LEU A N 1
ATOM 1711 C CA . LEU A 1 253 ? 12.062 5.240 2.239 1.00 21.70 243 LEU A CA 1
ATOM 1712 C C . LEU A 1 253 ? 11.273 5.381 0.942 1.00 21.58 243 LEU A C 1
ATOM 1713 O O . LEU A 1 253 ? 10.075 5.597 0.979 1.00 21.23 243 LEU A O 1
ATOM 1718 N N . ARG A 1 254 ? 11.937 5.242 -0.212 1.00 21.07 244 ARG A N 1
ATOM 1719 C CA . ARG A 1 254 ? 11.221 5.288 -1.483 1.00 22.23 244 ARG A CA 1
ATOM 1720 C C . ARG A 1 254 ? 10.215 4.131 -1.582 1.00 20.44 244 ARG A C 1
ATOM 1721 O O . ARG A 1 254 ? 9.089 4.330 -2.045 1.00 21.94 244 ARG A O 1
ATOM 1729 N N . ALA A 1 255 ? 10.632 2.958 -1.133 1.00 20.71 245 ALA A N 1
ATOM 1730 C CA . ALA A 1 255 ? 9.753 1.782 -1.046 1.00 21.95 245 ALA A CA 1
ATOM 1731 C C . ALA A 1 255 ? 8.560 2.042 -0.111 1.00 23.24 245 ALA A C 1
ATOM 1732 O O . ALA A 1 255 ? 7.426 1.739 -0.457 1.00 23.22 245 ALA A O 1
ATOM 1734 N N . LEU A 1 256 ? 8.814 2.667 1.038 1.00 22.65 246 LEU A N 1
ATOM 1735 C CA . LEU A 1 256 ? 7.718 3.072 1.932 1.00 21.98 246 LEU A CA 1
ATOM 1736 C C . LEU A 1 256 ? 6.765 4.083 1.297 1.00 20.87 246 LEU A C 1
ATOM 1737 O O . LEU A 1 256 ? 5.550 4.008 1.497 1.00 21.40 246 LEU A O 1
ATOM 1742 N N . ARG A 1 257 ? 7.290 5.051 0.553 1.00 20.39 247 ARG A N 1
ATOM 1743 C CA . ARG A 1 257 ? 6.462 6.035 -0.117 1.00 21.15 247 ARG A CA 1
ATOM 1744 C C . ARG A 1 257 ? 5.466 5.337 -1.053 1.00 22.27 247 ARG A C 1
ATOM 1745 O O . ARG A 1 257 ? 4.312 5.700 -1.093 1.00 21.35 247 ARG A O 1
ATOM 1753 N N . ALA A 1 258 ? 5.961 4.362 -1.817 1.00 24.42 248 ALA A N 1
ATOM 1754 C CA . ALA A 1 258 ? 5.109 3.564 -2.702 1.00 26.06 248 ALA A CA 1
ATOM 1755 C C . ALA A 1 258 ? 4.030 2.773 -1.935 1.00 25.88 248 ALA A C 1
ATOM 1756 O O . ALA A 1 258 ? 2.857 2.781 -2.319 1.00 25.77 248 ALA A O 1
ATOM 1758 N N . LEU A 1 259 ? 4.425 2.107 -0.860 1.00 25.44 249 LEU A N 1
ATOM 1759 C CA . LEU A 1 259 ? 3.477 1.361 -0.002 1.00 26.00 249 LEU A CA 1
ATOM 1760 C C . LEU A 1 259 ? 2.386 2.245 0.588 1.00 25.20 249 LEU A C 1
ATOM 1761 O O . LEU A 1 259 ? 1.223 1.858 0.659 1.00 24.57 249 LEU A O 1
ATOM 1766 N N . CYS A 1 260 ? 2.785 3.422 1.042 1.00 22.81 250 CYS A N 1
ATOM 1767 C CA . CYS A 1 260 ? 1.839 4.386 1.586 1.00 22.72 250 CYS A CA 1
ATOM 1768 C C . CYS A 1 260 ? 0.850 4.890 0.516 1.00 23.70 250 CYS A C 1
ATOM 1769 O O . CYS A 1 260 ? -0.345 5.052 0.780 1.00 24.33 250 CYS A O 1
ATOM 1772 N N . ASP A 1 261 ? 1.332 5.121 -0.701 1.00 24.43 251 ASP A N 1
ATOM 1773 C CA . ASP A 1 261 ? 0.424 5.516 -1.798 1.00 26.87 251 ASP A CA 1
ATOM 1774 C C . ASP A 1 261 ? -0.626 4.438 -2.079 1.00 26.12 251 ASP A C 1
ATOM 1775 O O . ASP A 1 261 ? -1.834 4.733 -2.176 1.00 26.15 251 ASP A O 1
ATOM 1780 N N . ARG A 1 262 ? -0.177 3.191 -2.139 1.00 26.55 252 ARG A N 1
ATOM 1781 C CA . ARG A 1 262 ? -1.095 2.069 -2.406 1.00 27.93 252 ARG A CA 1
ATOM 1782 C C . ARG A 1 262 ? -2.158 1.922 -1.323 1.00 27.97 252 ARG A C 1
ATOM 1783 O O . ARG A 1 262 ? -3.324 1.731 -1.633 1.00 28.13 252 ARG A O 1
ATOM 1791 N N . THR A 1 263 ? -1.755 2.023 -0.058 1.00 24.71 253 THR A N 1
ATOM 1792 C CA . THR A 1 263 ? -2.645 1.728 1.068 1.00 24.73 253 THR A CA 1
ATOM 1793 C C . THR A 1 263 ? -3.383 2.936 1.628 1.00 24.27 253 THR A C 1
ATOM 1794 O O . THR A 1 263 ? -4.340 2.784 2.404 1.00 25.43 253 THR A O 1
ATOM 1798 N N . GLY A 1 264 ? -2.939 4.130 1.243 1.00 23.70 254 GLY A N 1
ATOM 1799 C CA . GLY A 1 264 ? -3.447 5.367 1.808 1.00 24.37 254 GLY A CA 1
ATOM 1800 C C . GLY A 1 264 ? -2.748 5.797 3.097 1.00 22.15 254 GLY A C 1
ATOM 1801 O O . GLY A 1 264 ? -2.926 6.949 3.508 1.00 24.18 254 GLY A O 1
ATOM 1802 N N . ALA A 1 265 ? -1.928 4.931 3.699 1.00 21.17 255 ALA A N 1
ATOM 1803 C CA . ALA A 1 265 ? -1.281 5.259 4.997 1.00 20.45 255 ALA A CA 1
ATOM 1804 C C . ALA A 1 265 ? -0.451 6.545 4.868 1.00 21.42 255 ALA A C 1
ATOM 1805 O O . ALA A 1 265 ? 0.172 6.787 3.851 1.00 20.78 255 ALA A O 1
ATOM 1807 N N . LEU A 1 266 ? -0.460 7.399 5.889 1.00 20.24 256 LEU A N 1
ATOM 1808 C CA . LEU A 1 266 ? 0.414 8.568 5.884 1.00 20.82 256 LEU A CA 1
ATOM 1809 C C . LEU A 1 266 ? 1.863 8.144 6.136 1.00 19.73 256 LEU A C 1
ATOM 1810 O O . LEU A 1 266 ? 2.132 7.337 7.023 1.00 19.91 256 LEU A O 1
ATOM 1815 N N . LEU A 1 267 ? 2.801 8.693 5.368 1.00 19.57 257 LEU A N 1
ATOM 1816 C CA . LEU A 1 267 ? 4.219 8.448 5.600 1.00 18.37 257 LEU A CA 1
ATOM 1817 C C . LEU A 1 267 ? 4.710 9.559 6.543 1.00 17.41 257 LEU A C 1
ATOM 1818 O O . LEU A 1 267 ? 4.738 10.744 6.172 1.00 17.34 257 LEU A O 1
ATOM 1823 N N . ILE A 1 268 ? 5.036 9.138 7.756 1.00 17.08 258 ILE A N 1
ATOM 1824 C CA . ILE A 1 268 ? 5.557 10.040 8.789 1.00 17.41 258 ILE A CA 1
ATOM 1825 C C . ILE A 1 268 ? 7.038 9.743 8.961 1.00 16.39 258 ILE A C 1
ATOM 1826 O O . ILE A 1 268 ? 7.425 8.622 9.297 1.00 16.76 258 ILE A O 1
ATOM 1831 N N . VAL A 1 269 ? 7.886 10.748 8.730 1.00 15.93 259 VAL A N 1
ATOM 1832 C CA . VAL A 1 269 ? 9.285 10.588 9.005 1.00 15.68 259 VAL A CA 1
ATOM 1833 C C . VAL A 1 269 ? 9.697 11.410 10.250 1.00 15.67 259 VAL A C 1
ATOM 1834 O O . VAL A 1 269 ? 9.429 12.614 10.309 1.00 16.76 259 VAL A O 1
ATOM 1838 N N . ASP A 1 270 ? 10.295 10.706 11.206 1.00 15.78 260 ASP A N 1
ATOM 1839 C CA . ASP A 1 270 ? 10.799 11.275 12.460 1.00 16.29 260 ASP A CA 1
ATOM 1840 C C . ASP A 1 270 ? 12.222 11.802 12.185 1.00 16.29 260 ASP A C 1
ATOM 1841 O O . ASP A 1 270 ? 13.180 11.026 12.149 1.00 16.29 260 ASP A O 1
ATOM 1846 N N . GLU A 1 271 ? 12.325 13.134 12.035 1.00 16.40 261 GLU A N 1
ATOM 1847 C CA . GLU A 1 271 ? 13.596 13.847 11.860 1.00 16.25 261 GLU A CA 1
ATOM 1848 C C . GLU A 1 271 ? 14.070 14.527 13.162 1.00 15.76 261 GLU A C 1
ATOM 1849 O O . GLU A 1 271 ? 14.898 15.428 13.124 1.00 15.86 261 GLU A O 1
ATOM 1855 N N . VAL A 1 272 ? 13.548 14.085 14.301 1.00 14.53 262 VAL A N 1
ATOM 1856 C CA . VAL A 1 272 ? 13.949 14.680 15.595 1.00 15.72 262 VAL A CA 1
ATOM 1857 C C . VAL A 1 272 ? 15.488 14.666 15.789 1.00 16.09 262 VAL A C 1
ATOM 1858 O O . VAL A 1 272 ? 16.075 15.689 16.184 1.00 17.07 262 VAL A O 1
ATOM 1862 N N . PHE A 1 273 ? 16.147 13.550 15.452 1.00 15.59 263 PHE A N 1
ATOM 1863 C CA . PHE A 1 273 ? 17.596 13.435 15.557 1.00 15.93 263 PHE A CA 1
ATOM 1864 C C . PHE A 1 273 ? 18.295 13.895 14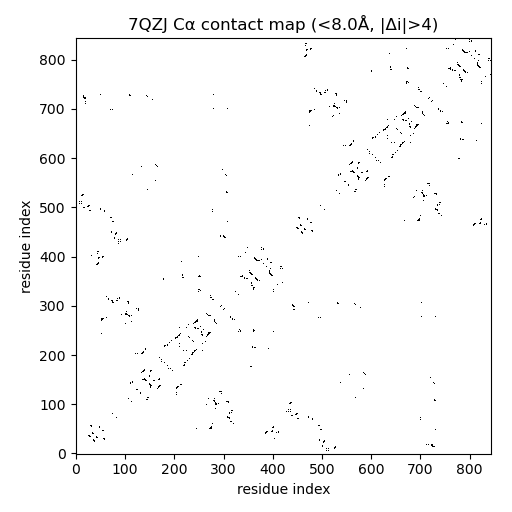.262 1.00 16.60 263 PHE A C 1
ATOM 1865 O O . PHE A 1 273 ? 19.280 14.607 14.320 1.00 16.76 263 PHE A O 1
ATOM 1873 N N . CYS A 1 274 ? 17.790 13.464 13.113 1.00 17.77 264 CYS A N 1
ATOM 1874 C CA . CYS A 1 274 ? 18.523 13.696 11.840 1.00 17.83 264 CYS A CA 1
ATOM 1875 C C . CYS A 1 274 ? 18.359 15.079 11.255 1.00 18.40 264 CYS A C 1
ATOM 1876 O O . CYS A 1 274 ? 19.110 15.461 10.362 1.00 19.67 264 CYS A O 1
ATOM 1879 N N . GLY A 1 275 ? 17.371 15.837 11.712 1.00 16.83 265 GLY A N 1
ATOM 1880 C CA . GLY A 1 275 ? 17.065 17.106 11.116 1.00 17.12 265 GLY A CA 1
ATOM 1881 C C . GLY A 1 275 ? 18.145 18.159 11.267 1.00 18.63 265 GLY A C 1
ATOM 1882 O O . GLY A 1 275 ? 18.927 18.133 12.216 1.00 19.33 265 GLY A O 1
ATOM 1883 N N . PHE A 1 276 ? 18.169 19.054 10.295 1.00 19.43 266 PHE A N 1
ATOM 1884 C CA . PHE A 1 276 ? 18.991 20.270 10.304 1.00 19.49 266 PHE A CA 1
ATOM 1885 C C . PHE A 1 276 ? 20.489 19.969 10.208 1.00 19.71 266 PHE A C 1
ATOM 1886 O O . PHE A 1 276 ? 21.303 20.526 10.929 1.00 19.53 266 PHE A O 1
ATOM 1894 N N . GLY A 1 277 ? 20.847 19.075 9.282 1.00 18.80 267 GLY A N 1
ATOM 1895 C CA . GLY A 1 277 ? 22.246 18.877 8.891 1.00 18.55 267 GLY A CA 1
ATOM 1896 C C . GLY A 1 277 ? 23.005 17.714 9.480 1.00 18.49 267 GLY A C 1
ATOM 1897 O O . GLY A 1 277 ? 24.107 17.408 9.033 1.00 18.33 267 GLY A O 1
ATOM 1898 N N . ARG A 1 278 ? 22.445 17.047 10.488 1.00 16.63 268 ARG A N 1
ATOM 1899 C CA . ARG A 1 278 ? 23.134 16.000 11.226 1.00 17.19 268 ARG A CA 1
ATOM 1900 C C . ARG A 1 278 ? 23.773 14.940 10.335 1.00 17.93 268 ARG A C 1
ATOM 1901 O O . ARG A 1 278 ? 24.881 14.494 10.618 1.00 18.18 268 ARG A O 1
ATOM 1909 N N . THR A 1 279 ? 23.059 14.543 9.274 1.00 17.85 269 THR A N 1
ATOM 1910 C CA . THR A 1 279 ? 23.514 13.433 8.421 1.00 18.70 269 THR A CA 1
ATOM 1911 C C . THR A 1 279 ? 24.133 13.905 7.120 1.00 19.31 269 THR A C 1
ATOM 1912 O O . THR A 1 279 ? 24.311 13.106 6.225 1.00 20.22 269 THR A O 1
ATOM 1916 N N . GLY A 1 280 ? 24.464 15.183 7.008 1.00 19.16 270 GLY A N 1
ATOM 1917 C CA . GLY A 1 280 ? 25.068 15.696 5.769 1.00 19.45 270 GLY A CA 1
ATOM 1918 C C . GLY A 1 280 ? 24.074 16.100 4.698 1.00 20.34 270 GLY A C 1
ATOM 1919 O O . GLY A 1 280 ? 24.477 16.414 3.573 1.00 20.39 270 GLY A O 1
ATOM 1920 N N . ARG A 1 281 ? 22.777 16.068 5.025 1.00 19.63 271 ARG A N 1
ATOM 1921 C CA A ARG A 1 281 ? 21.739 16.732 4.238 0.39 20.12 271 ARG A CA 1
ATOM 1922 C CA B ARG A 1 281 ? 21.732 16.720 4.247 0.61 19.97 271 ARG A CA 1
ATOM 1923 C C . ARG A 1 281 ? 20.888 17.509 5.230 1.00 19.73 271 ARG A C 1
ATOM 1924 O O . ARG A 1 281 ? 20.977 17.268 6.443 1.00 20.27 271 ARG A O 1
ATOM 1939 N N . MET A 1 282 ? 20.075 18.433 4.740 1.00 18.99 272 MET A N 1
ATOM 1940 C CA . MET A 1 282 ? 19.230 19.204 5.667 1.00 19.84 272 MET A CA 1
ATOM 1941 C C . MET A 1 282 ? 18.347 18.257 6.513 1.00 20.13 272 MET A C 1
ATOM 1942 O O . MET A 1 282 ? 18.202 18.466 7.735 1.00 19.62 272 MET A O 1
ATOM 1947 N N . PHE A 1 283 ? 17.814 17.208 5.884 1.00 17.86 273 PHE A N 1
ATOM 1948 C CA . PHE A 1 283 ? 17.020 16.170 6.570 1.00 18.22 273 PHE A CA 1
ATOM 1949 C C . PHE A 1 283 ? 17.478 14.783 6.176 1.00 19.00 273 PHE A C 1
ATOM 1950 O O . PHE A 1 283 ? 17.858 14.563 5.011 1.00 18.24 273 PHE A O 1
ATOM 1958 N N . GLY A 1 284 ? 17.429 13.847 7.111 1.00 17.39 274 GLY A N 1
ATOM 1959 C CA . GLY A 1 284 ? 17.757 12.444 6.838 1.00 16.68 274 GLY A CA 1
ATOM 1960 C C . GLY A 1 284 ? 17.044 11.860 5.643 1.00 17.23 274 GLY A C 1
ATOM 1961 O O . GLY A 1 284 ? 17.666 11.134 4.836 1.00 18.74 274 GLY A O 1
ATOM 1962 N N . PHE A 1 285 ? 15.766 12.182 5.480 1.00 16.84 275 PHE A N 1
ATOM 1963 C CA . PHE A 1 285 ? 14.963 11.629 4.367 1.00 17.96 275 PHE A CA 1
ATOM 1964 C C . PHE A 1 285 ? 15.449 12.077 2.988 1.00 18.78 275 PHE A C 1
ATOM 1965 O O . PHE A 1 285 ? 15.077 11.456 1.988 1.00 19.69 275 PHE A O 1
ATOM 1973 N N . GLN A 1 286 ? 16.234 13.147 2.929 1.00 17.88 276 GLN A N 1
ATOM 1974 C CA . GLN A 1 286 ? 16.701 13.670 1.635 1.00 19.12 276 GLN A CA 1
ATOM 1975 C C . GLN A 1 286 ? 17.732 12.774 0.981 1.00 20.68 276 GLN A C 1
ATOM 1976 O O . GLN A 1 286 ? 17.887 12.869 -0.240 1.00 21.34 276 GLN A O 1
ATOM 1982 N N . HIS A 1 287 ? 18.402 11.895 1.729 1.00 20.67 277 HIS A N 1
ATOM 1983 C CA . HIS A 1 287 ? 19.328 10.920 1.112 1.00 20.98 277 HIS A CA 1
ATOM 1984 C C . HIS A 1 287 ? 18.556 10.041 0.108 1.00 22.17 277 HIS A C 1
ATOM 1985 O O . HIS A 1 287 ? 18.979 9.893 -1.048 1.00 24.34 277 HIS A O 1
ATOM 1992 N N . ASP A 1 288 ? 17.405 9.510 0.511 1.00 22.49 278 ASP A N 1
ATOM 1993 C CA . ASP A 1 288 ? 16.526 8.758 -0.429 1.00 22.53 278 ASP A CA 1
ATOM 1994 C C . ASP A 1 288 ? 15.796 9.632 -1.427 1.00 24.39 278 ASP A C 1
ATOM 1995 O O . ASP A 1 288 ? 15.394 9.160 -2.495 1.00 27.32 278 ASP A O 1
ATOM 2000 N N . GLY A 1 289 ? 15.548 10.882 -1.071 1.00 24.18 279 GLY A N 1
ATOM 2001 C CA . GLY A 1 289 ? 14.848 11.825 -1.924 1.00 25.21 279 GLY A CA 1
ATOM 2002 C C . GLY A 1 289 ? 13.341 11.641 -1.969 1.00 27.11 279 GLY A C 1
ATOM 2003 O O . GLY A 1 289 ? 12.736 11.791 -3.028 1.00 31.97 279 GLY A O 1
ATOM 2004 N N . VAL A 1 290 ? 12.728 11.354 -0.822 1.00 23.58 280 VAL A N 1
ATOM 2005 C CA . VAL A 1 290 ? 11.272 11.167 -0.741 1.00 23.09 280 VAL A CA 1
ATOM 2006 C C . VAL A 1 290 ? 10.546 12.416 -0.224 1.00 22.78 280 VAL A C 1
ATOM 2007 O O . VAL A 1 290 ? 11.158 13.278 0.406 1.00 23.15 280 VAL A O 1
ATOM 2011 N N . THR A 1 291 ? 9.240 12.476 -0.449 1.00 21.94 281 THR A N 1
ATOM 2012 C CA . THR A 1 291 ? 8.377 13.507 0.130 1.00 21.72 281 THR A CA 1
ATOM 2013 C C . THR A 1 291 ? 7.450 12.822 1.134 1.00 21.27 281 THR A C 1
ATOM 2014 O O . THR A 1 291 ? 6.509 12.132 0.733 1.00 21.16 281 THR A O 1
ATOM 2018 N N . PRO A 1 292 ? 7.703 13.001 2.451 1.00 20.16 282 PRO A N 1
ATOM 2019 C CA . PRO A 1 292 ? 6.769 12.464 3.456 1.00 19.97 282 PRO A CA 1
ATOM 2020 C C . PRO A 1 292 ? 5.456 13.236 3.491 1.00 18.71 282 PRO A C 1
ATOM 2021 O O . PRO A 1 292 ? 5.353 14.323 2.933 1.00 20.42 282 PRO A O 1
ATOM 2025 N N . ASP A 1 293 ? 4.466 12.682 4.195 1.00 18.31 283 ASP A N 1
ATOM 2026 C CA . ASP A 1 293 ? 3.216 13.381 4.479 1.00 18.83 283 ASP A CA 1
ATOM 2027 C C . ASP A 1 293 ? 3.281 14.225 5.769 1.00 17.27 283 ASP A C 1
ATOM 2028 O O . ASP A 1 293 ? 2.530 15.173 5.912 1.00 17.37 283 ASP A O 1
ATOM 2033 N N . LEU A 1 294 ? 4.171 13.838 6.675 1.00 17.10 284 LEU A N 1
ATOM 2034 C CA . LEU A 1 294 ? 4.338 14.543 7.944 1.00 16.81 284 LEU A CA 1
ATOM 2035 C C . LEU A 1 294 ? 5.753 14.324 8.424 1.00 15.18 284 LEU A C 1
ATOM 2036 O O . LEU A 1 294 ? 6.265 13.214 8.357 1.00 16.10 284 LEU A O 1
ATOM 2041 N N . VAL A 1 295 ? 6.391 15.401 8.898 1.00 15.33 285 VAL A N 1
ATOM 2042 C CA . VAL A 1 295 ? 7.752 15.362 9.412 1.00 15.29 285 VAL A CA 1
ATOM 2043 C C . VAL A 1 295 ? 7.786 15.932 10.831 1.00 15.82 285 VAL A C 1
ATOM 2044 O O . VAL A 1 295 ? 7.244 17.012 11.051 1.00 16.12 285 VAL A O 1
ATOM 2048 N N . THR A 1 296 ? 8.390 15.201 11.754 1.00 14.91 286 THR A N 1
ATOM 2049 C CA . THR A 1 296 ? 8.679 15.734 13.114 1.00 15.65 286 THR A CA 1
ATOM 2050 C C . THR A 1 296 ? 10.145 16.159 13.263 1.00 16.26 286 THR A C 1
ATOM 2051 O O . THR A 1 296 ? 11.060 15.564 12.663 1.00 15.75 286 THR A O 1
ATOM 2055 N N . MET A 1 297 ? 10.379 17.184 14.098 1.00 15.96 287 MET A N 1
ATOM 2056 C CA . MET A 1 297 ? 11.675 17.840 14.225 1.00 16.77 287 MET A CA 1
ATOM 2057 C C . MET A 1 297 ? 11.872 18.336 15.659 1.00 16.65 287 MET A C 1
ATOM 2058 O O . MET A 1 297 ? 10.907 18.711 16.309 1.00 16.34 287 MET A O 1
ATOM 2063 N N . SER A 1 298 ? 13.112 18.328 16.119 1.00 17.10 288 SER A N 1
ATOM 2064 C CA . SER A 1 298 ? 13.476 18.913 17.427 1.00 18.12 288 SER A CA 1
ATOM 2065 C C . SER A 1 298 ? 15.013 19.017 17.430 1.00 21.16 288 SER A C 1
ATOM 2066 O O . SER A 1 298 ? 15.591 19.283 16.383 1.00 26.49 288 SER A O 1
ATOM 2069 N N . LYS A 1 299 ? 15.658 18.800 18.570 1.00 25.99 289 LYS A N 1
ATOM 2070 C CA . LYS A 1 299 ? 17.125 18.810 18.706 1.00 24.11 289 LYS A CA 1
ATOM 2071 C C . LYS A 1 299 ? 17.854 20.006 18.067 1.00 24.99 289 LYS A C 1
ATOM 2072 O O . LYS A 1 299 ? 17.760 21.131 18.599 1.00 26.40 289 LYS A O 1
ATOM 2078 N N . GLY A 1 300 ? 18.559 19.786 16.958 1.00 22.71 290 GLY A N 1
ATOM 2079 C CA . GLY A 1 300 ? 19.380 20.820 16.316 1.00 20.98 290 GLY A CA 1
ATOM 2080 C C . GLY A 1 300 ? 18.680 22.091 15.859 1.00 19.85 290 GLY A C 1
ATOM 2081 O O . GLY A 1 300 ? 19.335 23.119 15.673 1.00 18.63 290 GLY A O 1
ATOM 2082 N N . ILE A 1 301 ? 17.361 22.024 15.695 1.00 20.91 291 ILE A N 1
ATOM 2083 C CA . ILE A 1 301 ? 16.520 23.154 15.273 1.00 21.54 291 ILE A CA 1
ATOM 2084 C C . ILE A 1 301 ? 16.751 24.418 16.097 1.00 20.65 291 ILE A C 1
ATOM 2085 O O . ILE A 1 301 ? 16.764 25.515 15.550 1.00 20.72 291 ILE A O 1
ATOM 2090 N N . SER A 1 302 ? 16.932 24.275 17.406 1.00 20.20 292 SER A N 1
ATOM 2091 C CA . SER A 1 302 ? 17.203 25.452 18.243 1.00 19.92 292 SER A CA 1
ATOM 2092 C C . SER A 1 302 ? 18.615 25.432 18.826 1.00 19.23 292 SER A C 1
ATOM 2093 O O . SER A 1 302 ? 18.919 26.186 19.752 1.00 18.81 292 SER A O 1
ATOM 2096 N N . GLY A 1 303 ? 19.481 24.549 18.322 1.00 17.84 293 GLY A N 1
ATOM 2097 C CA . GLY A 1 303 ? 20.824 24.393 18.861 1.00 17.54 293 GLY A CA 1
ATOM 2098 C C . GLY A 1 303 ? 20.881 23.889 20.288 1.00 17.23 293 GLY A C 1
ATOM 2099 O O . GLY A 1 303 ? 21.925 23.979 20.911 1.00 16.50 293 GLY A O 1
ATOM 2100 N N . GLY A 1 304 ? 19.757 23.385 20.798 1.00 16.09 294 GLY A N 1
ATOM 2101 C CA . GLY A 1 304 ? 19.611 23.083 22.211 1.00 16.32 294 GLY A CA 1
ATOM 2102 C C . GLY A 1 304 ? 19.470 24.283 23.130 1.00 16.21 294 GLY A C 1
ATOM 2103 O O . GLY A 1 304 ? 19.371 24.107 24.357 1.00 15.81 294 GLY A O 1
ATOM 2104 N N . TYR A 1 305 ? 19.415 25.508 22.613 1.00 15.21 295 TYR A N 1
ATOM 2105 C CA . TYR A 1 305 ? 19.480 26.679 23.508 1.00 15.40 295 TYR A CA 1
ATOM 2106 C C . TYR A 1 305 ? 18.151 27.007 24.172 1.00 14.73 295 TYR A C 1
ATOM 2107 O O . TYR A 1 305 ? 18.132 27.621 25.216 1.00 14.80 295 TYR A O 1
ATOM 2116 N N . VAL A 1 306 ? 17.047 26.617 23.539 1.00 14.63 296 VAL A N 1
ATOM 2117 C CA . VAL A 1 306 ? 15.697 26.688 24.120 1.00 14.53 296 VAL A CA 1
ATOM 2118 C C . VAL A 1 306 ? 14.967 25.409 23.715 1.00 14.54 296 VAL A C 1
ATOM 2119 O O . VAL A 1 306 ? 15.010 25.030 22.531 1.00 15.21 296 VAL A O 1
ATOM 2123 N N . PRO A 1 307 ? 14.265 24.749 24.651 1.00 13.95 297 PRO A N 1
ATOM 2124 C CA . PRO A 1 307 ? 13.435 23.605 24.238 1.00 13.79 297 PRO A CA 1
ATOM 2125 C C . PRO A 1 307 ? 12.485 23.964 23.100 1.00 14.52 297 PRO A C 1
ATOM 2126 O O . PRO A 1 307 ? 11.786 24.949 23.182 1.00 14.11 297 PRO A O 1
ATOM 2130 N N . PHE A 1 308 ? 12.493 23.174 22.029 1.00 14.11 298 PHE A N 1
ATOM 2131 C CA . PHE A 1 308 ? 11.718 23.492 20.837 1.00 13.81 298 PHE A CA 1
ATOM 2132 C C . PHE A 1 308 ? 11.559 22.247 19.969 1.00 14.81 298 PHE A C 1
ATOM 2133 O O . PHE A 1 308 ? 12.469 21.422 19.885 1.00 16.14 298 PHE A O 1
ATOM 2141 N N . ALA A 1 309 ? 10.381 22.123 19.372 1.00 13.53 299 ALA A N 1
ATOM 2142 C CA . ALA A 1 309 ? 10.110 21.020 18.470 1.00 14.83 299 ALA A CA 1
ATOM 2143 C C . ALA A 1 309 ? 8.994 21.443 17.530 1.00 15.21 299 ALA A C 1
ATOM 2144 O O . ALA A 1 309 ? 8.274 22.412 17.774 1.00 13.96 299 ALA A O 1
ATOM 2146 N N . ALA A 1 310 ? 8.856 20.721 16.418 1.00 15.21 300 ALA A N 1
ATOM 2147 C CA . ALA A 1 310 ? 7.851 21.094 15.436 1.00 15.34 300 ALA A CA 1
ATOM 2148 C C . ALA A 1 310 ? 7.443 19.893 14.611 1.00 15.47 300 ALA A C 1
ATOM 2149 O O . ALA A 1 310 ? 8.133 18.881 14.585 1.00 15.47 300 ALA A O 1
ATOM 2151 N N . LEU A 1 311 ? 6.288 20.020 13.965 1.00 16.05 301 LEU A N 1
ATOM 2152 C CA . LEU A 1 311 ? 5.937 19.091 12.922 1.00 17.31 301 LEU A CA 1
ATOM 2153 C C . LEU A 1 311 ? 5.321 19.863 11.778 1.00 16.27 301 LEU A C 1
ATOM 2154 O O . LEU A 1 311 ? 4.719 20.911 11.977 1.00 16.46 301 LEU A O 1
ATOM 2159 N N . THR A 1 312 ? 5.500 19.336 10.562 1.00 16.12 302 THR A N 1
ATOM 2160 C CA . THR A 1 312 ? 4.972 19.969 9.370 1.00 17.36 302 THR A CA 1
ATOM 2161 C C . THR A 1 312 ? 4.214 18.914 8.558 1.00 16.84 302 THR A C 1
ATOM 2162 O O . THR A 1 312 ? 4.696 17.793 8.422 1.00 18.22 302 THR A O 1
ATOM 2166 N N . THR A 1 313 ? 3.060 19.302 8.030 1.00 17.84 303 THR A N 1
ATOM 2167 C CA . THR A 1 313 ? 2.224 18.408 7.220 1.00 18.59 303 THR A CA 1
ATOM 2168 C C . THR A 1 313 ? 1.564 19.181 6.070 1.00 18.72 303 THR A C 1
ATOM 2169 O O . THR A 1 313 ? 1.871 20.342 5.827 1.00 18.50 303 THR A O 1
ATOM 2173 N N . THR A 1 314 ? 0.673 18.496 5.365 1.00 20.20 304 THR A N 1
ATOM 2174 C CA . THR A 1 314 ? 0.007 19.039 4.174 1.00 21.78 304 THR A CA 1
ATOM 2175 C C . THR A 1 314 ? -1.260 19.810 4.454 1.00 23.44 304 THR A C 1
ATOM 2176 O O . THR A 1 314 ? -1.884 19.653 5.508 1.00 21.31 304 THR A O 1
ATOM 2180 N N . ASP A 1 315 ? -1.683 20.632 3.483 1.00 24.15 305 ASP A N 1
ATOM 2181 C CA . ASP A 1 315 ? -2.938 21.366 3.605 1.00 26.05 305 ASP A CA 1
ATOM 2182 C C . ASP A 1 315 ? -4.144 20.418 3.658 1.00 24.71 305 ASP A C 1
ATOM 2183 O O . ASP A 1 315 ? -5.115 20.717 4.348 1.00 24.08 305 ASP A O 1
ATOM 2188 N N . GLU A 1 316 ? -4.073 19.277 2.976 1.00 25.67 306 GLU A N 1
ATOM 2189 C CA . GLU A 1 316 ? -5.184 18.330 3.017 1.00 27.25 306 GLU A CA 1
ATOM 2190 C C . GLU A 1 316 ? -5.391 17.798 4.445 1.00 25.99 306 GLU A C 1
ATOM 2191 O O . GLU A 1 316 ? -6.535 17.740 4.936 1.00 24.55 306 GLU A O 1
ATOM 2197 N N . VAL A 1 317 ? -4.293 17.417 5.093 1.00 23.66 307 VAL A N 1
ATOM 2198 C CA . VAL A 1 317 ? -4.367 16.939 6.482 1.00 22.55 307 VAL A CA 1
ATOM 2199 C C . VAL A 1 317 ? -4.915 18.035 7.396 1.00 22.05 307 VAL A C 1
ATOM 2200 O O . VAL A 1 317 ? -5.838 17.794 8.184 1.00 21.13 307 VAL A O 1
ATOM 2204 N N . TYR A 1 318 ? -4.354 19.233 7.279 1.00 21.37 308 TYR A N 1
ATOM 2205 C CA . TYR A 1 318 ? -4.793 20.411 8.017 1.00 22.34 308 TYR A CA 1
ATOM 2206 C C . TYR A 1 318 ? -6.283 20.678 7.869 1.00 22.69 308 TYR A C 1
ATOM 2207 O O . TYR A 1 318 ? -7.013 20.704 8.857 1.00 22.05 308 TYR A O 1
ATOM 2216 N N . ARG A 1 319 ? -6.740 20.827 6.624 1.00 23.97 309 ARG A N 1
ATOM 2217 C CA . ARG A 1 319 ? -8.118 21.245 6.367 1.00 26.13 309 ARG A CA 1
ATOM 2218 C C . ARG A 1 319 ? -9.143 20.205 6.795 1.00 23.51 309 ARG A C 1
ATOM 2219 O O . ARG A 1 319 ? -10.267 20.580 7.077 1.00 23.99 309 ARG A O 1
ATOM 2227 N N . SER A 1 320 ? -8.738 18.933 6.835 1.00 21.96 310 SER A N 1
ATOM 2228 C CA . SER A 1 320 ? -9.609 17.824 7.261 1.00 21.91 310 SER A CA 1
ATOM 2229 C C . SER A 1 320 ? -10.140 18.036 8.667 1.00 21.67 310 SER A C 1
ATOM 2230 O O . SER A 1 320 ? -11.212 17.551 9.002 1.00 22.38 310 SER A O 1
ATOM 2233 N N . PHE A 1 321 ? -9.392 18.778 9.481 1.00 21.69 311 PHE A N 1
ATOM 2234 C CA . PHE A 1 321 ? -9.808 19.078 10.846 1.00 20.32 311 PHE A CA 1
ATOM 2235 C C . PHE A 1 321 ? -11.029 19.971 10.967 1.00 21.65 311 PHE A C 1
ATOM 2236 O O . PHE A 1 321 ? -11.631 20.003 12.019 1.00 21.32 311 PHE A O 1
ATOM 2244 N N . ALA A 1 322 ? -11.445 20.647 9.892 1.00 22.25 312 ALA A N 1
ATOM 2245 C CA . ALA A 1 322 ? -12.732 21.317 9.903 1.00 23.48 312 ALA A CA 1
ATOM 2246 C C . ALA A 1 322 ? -13.904 20.340 10.175 1.00 23.10 312 ALA A C 1
ATOM 2247 O O . ALA A 1 322 ? -14.951 20.779 10.638 1.00 24.17 312 ALA A O 1
ATOM 2249 N N . ALA A 1 323 ? -13.712 19.043 9.923 1.00 23.12 313 ALA A N 1
ATOM 2250 C CA . ALA A 1 323 ? -14.711 17.997 10.221 1.00 23.01 313 ALA A CA 1
ATOM 2251 C C . ALA A 1 323 ? -14.717 17.497 11.676 1.00 23.81 313 ALA A C 1
ATOM 2252 O O . ALA A 1 323 ? -15.606 16.729 12.049 1.00 22.95 313 ALA A O 1
ATOM 2254 N N . ASP A 1 324 ? -13.723 17.890 12.488 1.00 22.44 314 ASP A N 1
ATOM 2255 C CA . ASP A 1 324 ? -13.724 17.518 13.913 1.00 23.61 314 ASP A CA 1
ATOM 2256 C C . ASP A 1 324 ? -15.002 18.043 14.560 1.00 22.13 314 ASP A C 1
ATOM 2257 O O . ASP A 1 324 ? -15.240 19.234 14.546 1.00 23.14 314 ASP A O 1
ATOM 2262 N N . PRO A 1 325 ? -15.840 17.152 15.112 1.00 26.33 315 PRO A N 1
ATOM 2263 C CA . PRO A 1 325 ? -17.156 17.613 15.601 1.00 29.64 315 PRO A CA 1
ATOM 2264 C C . PRO A 1 325 ? -17.127 18.407 16.905 1.00 33.01 315 PRO A C 1
ATOM 2265 O O . PRO A 1 325 ? -18.059 19.172 17.175 1.00 36.42 315 PRO A O 1
ATOM 2269 N N . LEU A 1 326 ? -16.077 18.210 17.700 1.00 32.14 316 LEU A N 1
ATOM 2270 C CA . LEU A 1 326 ? -15.995 18.760 19.041 1.00 31.51 316 LEU A CA 1
ATOM 2271 C C . LEU A 1 326 ? -15.393 20.162 19.032 1.00 30.43 316 LEU A C 1
ATOM 2272 O O . LEU A 1 326 ? -15.755 20.974 19.877 1.00 34.77 316 LEU A O 1
ATOM 2277 N N . LEU A 1 327 ? -14.483 20.445 18.084 1.00 26.09 317 LEU A N 1
ATOM 2278 C CA . LEU A 1 327 ? -13.827 21.753 17.951 1.00 25.11 317 LEU A CA 1
ATOM 2279 C C . LEU A 1 327 ? -13.797 22.367 16.540 1.00 25.02 317 LEU A C 1
ATOM 2280 O O . LEU A 1 327 ? -13.659 23.583 16.395 1.00 26.06 317 LEU A O 1
ATOM 2285 N N . GLY A 1 328 ? -13.831 21.542 15.494 1.00 23.76 318 GLY A N 1
ATOM 2286 C CA . GLY A 1 328 ? -13.590 22.050 14.135 1.00 23.30 318 GLY A CA 1
ATOM 2287 C C . GLY A 1 328 ? -12.116 22.331 13.885 1.00 22.34 318 GLY A C 1
ATOM 2288 O O . GLY A 1 328 ? -11.743 23.042 12.960 1.00 21.65 318 GLY A O 1
ATOM 2289 N N . GLY A 1 329 ? -11.262 21.725 14.707 1.00 21.43 319 GLY A N 1
ATOM 2290 C CA . GLY A 1 329 ? -9.818 21.854 14.569 1.00 19.45 319 GLY A CA 1
ATOM 2291 C C . GLY A 1 329 ? -9.123 20.774 15.378 1.00 18.96 319 GLY A C 1
ATOM 2292 O O . GLY A 1 329 ? -9.778 19.938 15.986 1.00 18.18 319 GLY A O 1
ATOM 2293 N N . LEU A 1 330 ? -7.789 20.793 15.366 1.00 17.91 320 LEU A N 1
ATOM 2294 C CA . LEU A 1 330 ? -6.979 19.821 16.093 1.00 16.81 320 LEU A CA 1
ATOM 2295 C C . LEU A 1 330 ? -7.028 20.057 17.596 1.00 16.75 320 LEU A C 1
ATOM 2296 O O . LEU A 1 330 ? -6.636 21.136 18.078 1.00 16.16 320 LEU A O 1
ATOM 2301 N N . ARG A 1 331 ? -7.455 19.031 18.328 1.00 15.90 321 ARG A N 1
ATOM 2302 C CA . ARG A 1 331 ? -7.624 19.102 19.787 1.00 15.41 321 ARG A CA 1
ATOM 2303 C C . ARG A 1 331 ? -6.303 18.774 20.460 1.00 15.22 321 ARG A C 1
ATOM 2304 O O . ARG A 1 331 ? -6.124 17.726 21.078 1.00 15.42 321 ARG A O 1
ATOM 2312 N N . TYR A 1 332 ? -5.355 19.694 20.283 1.00 15.22 322 TYR A N 1
ATOM 2313 C CA . TYR A 1 332 ? -4.000 19.504 20.791 1.00 14.79 322 TYR A CA 1
ATOM 2314 C C . TYR A 1 332 ? -3.364 20.876 21.006 1.00 14.33 322 TYR A C 1
ATOM 2315 O O . TYR A 1 332 ? -3.624 21.803 20.261 1.00 15.01 322 TYR A O 1
ATOM 2324 N N . GLY A 1 333 ? -2.525 20.997 22.034 1.00 14.29 323 GLY A N 1
ATOM 2325 C CA . GLY A 1 333 ? -1.674 22.170 22.189 1.00 14.15 323 GLY A CA 1
ATOM 2326 C C . GLY A 1 333 ? -1.125 22.336 23.598 1.00 14.23 323 GLY A C 1
ATOM 2327 O O . GLY A 1 333 ? -1.780 21.956 24.572 1.00 14.09 323 GLY A O 1
ATOM 2328 N N . HIS A 1 334 ? 0.067 22.919 23.651 1.00 14.00 324 HIS A N 1
ATOM 2329 C CA . HIS A 1 334 ? 0.836 23.179 24.897 1.00 13.84 324 HIS A CA 1
ATOM 2330 C C . HIS A 1 334 ? 0.911 24.673 25.157 1.00 14.72 324 HIS A C 1
ATOM 2331 O O . HIS A 1 334 ? 0.961 25.468 24.216 1.00 15.82 324 HIS A O 1
ATOM 2338 N N . THR A 1 335 ? 0.936 25.023 26.439 1.00 13.83 325 THR A N 1
ATOM 2339 C CA . THR A 1 335 ? 1.079 26.392 26.932 1.00 14.35 325 THR A CA 1
ATOM 2340 C C . THR A 1 335 ? 2.201 27.166 26.267 1.00 14.27 325 THR A C 1
ATOM 2341 O O . THR A 1 335 ? 1.976 28.314 25.811 1.00 14.61 325 THR A O 1
ATOM 2345 N N . THR A 1 336 ? 3.384 26.552 26.198 1.00 13.72 326 THR A N 1
ATOM 2346 C CA . THR A 1 336 ? 4.550 27.167 25.565 1.00 13.77 326 THR A CA 1
ATOM 2347 C C . THR A 1 336 ? 4.850 26.639 24.158 1.00 14.36 326 THR A C 1
ATOM 2348 O O . THR A 1 336 ? 5.920 26.900 23.640 1.00 14.20 326 THR A O 1
ATOM 2352 N N . GLY A 1 337 ? 3.907 25.949 23.510 1.00 13.64 327 GLY A N 1
ATOM 2353 C CA . GLY A 1 337 ? 4.128 25.554 22.118 1.00 14.47 327 GLY A CA 1
ATOM 2354 C C . GLY A 1 337 ? 4.128 26.780 21.218 1.00 15.03 327 GLY A C 1
ATOM 2355 O O . GLY A 1 337 ? 3.168 27.596 21.232 1.00 15.94 327 GLY A O 1
ATOM 2356 N N . GLY A 1 338 ? 5.206 26.917 20.460 1.00 15.21 328 GLY A N 1
ATOM 2357 C CA . GLY A 1 338 ? 5.436 28.110 19.644 1.00 16.27 328 GLY A CA 1
ATOM 2358 C C . GLY A 1 338 ? 6.133 29.235 20.392 1.00 16.18 328 GLY A C 1
ATOM 2359 O O . GLY A 1 338 ? 6.061 30.384 19.951 1.00 17.25 328 GLY A O 1
ATOM 2360 N N . HIS A 1 339 ? 6.810 28.905 21.497 1.00 15.30 329 HIS A N 1
ATOM 2361 C CA . HIS A 1 339 ? 7.553 29.878 22.320 1.00 15.02 329 HIS A CA 1
ATOM 2362 C C . HIS A 1 339 ? 8.352 30.849 21.437 1.00 15.45 329 HIS A C 1
ATOM 2363 O O . HIS A 1 339 ? 9.129 30.410 20.587 1.00 15.05 329 HIS A O 1
ATOM 2370 N N . ALA A 1 340 ? 8.168 32.156 21.621 1.00 14.66 330 ALA A N 1
ATOM 2371 C CA . ALA A 1 340 ? 8.786 33.122 20.700 1.00 15.22 330 ALA A CA 1
ATOM 2372 C C . ALA A 1 340 ? 10.308 33.128 20.730 1.00 15.29 330 ALA A C 1
ATOM 2373 O O . ALA A 1 340 ? 10.938 33.316 19.702 1.00 16.01 330 ALA A O 1
ATOM 2375 N N . VAL A 1 341 ? 10.902 32.933 21.907 1.00 14.80 331 VAL A N 1
ATOM 2376 C CA . VAL A 1 341 ? 12.348 32.905 22.006 1.00 15.18 331 VAL A CA 1
ATOM 2377 C C . VAL A 1 341 ? 12.886 31.678 21.289 1.00 16.23 331 VAL A C 1
ATOM 2378 O O . VAL A 1 341 ? 13.870 31.764 20.541 1.00 16.29 331 VAL A O 1
ATOM 2382 N N . ALA A 1 342 ? 12.204 30.547 21.456 1.00 15.37 332 ALA A N 1
ATOM 2383 C CA . ALA A 1 342 ? 12.612 29.334 20.751 1.00 15.59 332 ALA A CA 1
ATOM 2384 C C . ALA A 1 342 ? 12.535 29.556 19.240 1.00 15.51 332 ALA A C 1
ATOM 2385 O O . ALA A 1 342 ? 13.454 29.186 18.528 1.00 16.20 332 ALA A O 1
ATOM 2387 N N . CYS A 1 343 ? 11.455 30.168 18.768 1.00 15.84 333 CYS A N 1
ATOM 2388 C CA . CYS A 1 343 ? 11.306 30.459 17.333 1.00 15.93 333 CYS A CA 1
ATOM 2389 C C . CYS A 1 343 ? 12.423 31.384 16.828 1.00 16.35 333 CYS A C 1
ATOM 2390 O O . CYS A 1 343 ? 12.995 31.132 15.788 1.00 16.70 333 CYS A O 1
ATOM 2393 N N . ALA A 1 344 ? 12.710 32.462 17.572 1.00 16.06 334 ALA A N 1
ATOM 2394 C CA . ALA A 1 344 ? 13.789 33.407 17.200 1.00 17.03 334 ALA A CA 1
ATOM 2395 C C . ALA A 1 344 ? 15.150 32.736 17.157 1.00 17.48 334 ALA A C 1
ATOM 2396 O O . ALA A 1 344 ? 15.945 32.984 16.235 1.00 17.59 334 ALA A O 1
ATOM 2398 N N . VAL A 1 345 ? 15.429 31.873 18.130 1.00 16.49 335 VAL A N 1
ATOM 2399 C CA . VAL A 1 345 ? 16.683 31.103 18.121 1.00 18.10 335 VAL A CA 1
ATOM 2400 C C . VAL A 1 345 ? 16.772 30.146 16.925 1.00 18.19 335 VAL A C 1
ATOM 2401 O O . VAL A 1 345 ? 17.824 30.034 16.286 1.00 17.80 335 VAL A O 1
ATOM 2405 N N . ALA A 1 346 ? 15.673 29.454 16.633 1.00 18.01 336 ALA A N 1
ATOM 2406 C CA . ALA A 1 346 ? 15.637 28.546 15.476 1.00 18.39 336 ALA A CA 1
ATOM 2407 C C . ALA A 1 346 ? 15.935 29.284 14.169 1.00 17.73 336 ALA A C 1
ATOM 2408 O O . ALA A 1 346 ? 16.674 28.784 13.323 1.00 17.94 336 ALA A O 1
ATOM 2410 N N . LEU A 1 347 ? 15.400 30.484 14.020 1.00 18.82 337 LEU A N 1
ATOM 2411 C CA . LEU A 1 347 ? 15.677 31.295 12.828 1.00 19.91 337 LEU A CA 1
ATOM 2412 C C . LEU A 1 347 ? 17.158 31.631 12.742 1.00 19.69 337 LEU A C 1
ATOM 2413 O O . LEU A 1 347 ? 17.761 31.577 11.663 1.00 21.16 337 LEU A O 1
ATOM 2418 N N . ALA A 1 348 ? 17.770 31.931 13.879 1.00 20.32 338 ALA A N 1
ATOM 2419 C CA . ALA A 1 348 ? 19.208 32.197 13.923 1.00 18.83 338 ALA A CA 1
ATOM 2420 C C . ALA A 1 348 ? 20.045 30.959 13.594 1.00 19.47 338 ALA A C 1
ATOM 2421 O O . ALA A 1 348 ? 21.080 31.057 12.909 1.00 20.72 338 ALA A O 1
ATOM 2423 N N . VAL A 1 349 ? 19.631 29.797 14.097 1.00 17.54 339 VAL A N 1
ATOM 2424 C CA . VAL A 1 349 ? 20.280 28.517 13.769 1.00 18.56 339 VAL A CA 1
ATOM 2425 C C . VAL A 1 349 ? 20.284 28.298 12.252 1.00 18.76 339 VAL A C 1
ATOM 2426 O O . VAL A 1 349 ? 21.321 27.945 11.680 1.00 19.23 339 VAL A O 1
ATOM 2430 N N . LEU A 1 350 ? 19.129 28.498 11.638 1.00 19.40 340 LEU A N 1
ATOM 2431 C CA . LEU A 1 350 ? 18.995 28.276 10.190 1.00 22.02 340 LEU A CA 1
ATOM 2432 C C . LEU A 1 350 ? 19.900 29.242 9.432 1.00 22.79 340 LEU A C 1
ATOM 2433 O O . LEU A 1 350 ? 20.516 28.851 8.430 1.00 23.85 340 LEU A O 1
ATOM 2438 N N . ASP A 1 351 ? 19.999 30.476 9.909 1.00 22.63 341 ASP A N 1
ATOM 2439 C CA . ASP A 1 351 ? 20.900 31.459 9.294 1.00 24.14 341 ASP A CA 1
ATOM 2440 C C . ASP A 1 351 ? 22.357 31.034 9.393 1.00 23.53 341 ASP A C 1
ATOM 2441 O O . ASP A 1 351 ? 23.100 31.148 8.410 1.00 23.81 341 ASP A O 1
ATOM 2446 N N . VAL A 1 352 ? 22.784 30.541 10.560 1.00 21.13 342 VAL A N 1
ATOM 2447 C CA . VAL A 1 352 ? 24.144 30.043 10.737 1.00 20.38 342 VAL A CA 1
ATOM 2448 C C . VAL A 1 352 ? 24.424 28.848 9.806 1.00 21.33 342 VAL A C 1
ATOM 2449 O O . VAL A 1 352 ? 25.484 28.785 9.158 1.00 22.32 342 VAL A O 1
ATOM 2453 N N . ILE A 1 353 ? 23.481 27.909 9.731 1.00 19.98 343 ILE A N 1
ATOM 2454 C CA . ILE A 1 353 ? 23.674 26.713 8.904 1.00 21.58 343 ILE A CA 1
ATOM 2455 C C . ILE A 1 353 ? 23.889 27.140 7.448 1.00 21.96 343 ILE A C 1
ATOM 2456 O O . ILE A 1 353 ? 24.777 26.630 6.770 1.00 22.19 343 ILE A O 1
ATOM 2461 N N . GLU A 1 354 ? 23.077 28.076 6.996 1.00 23.81 344 GLU A N 1
ATOM 2462 C CA . GLU A 1 354 ? 23.136 28.543 5.606 1.00 27.87 344 GLU A CA 1
ATOM 2463 C C . GLU A 1 354 ? 24.374 29.383 5.305 1.00 27.59 344 GLU A C 1
ATOM 2464 O O . GLU A 1 354 ? 25.032 29.172 4.287 1.00 26.49 344 GLU A O 1
ATOM 2470 N N . GLU A 1 355 ? 24.695 30.316 6.188 1.00 27.69 345 GLU A N 1
ATOM 2471 C CA . GLU A 1 355 ? 25.853 31.195 5.991 1.00 30.19 345 GLU A CA 1
ATOM 2472 C C . GLU A 1 355 ? 27.174 30.457 6.006 1.00 28.33 345 GLU A C 1
ATOM 2473 O O . GLU A 1 355 ? 28.087 30.790 5.232 1.00 26.89 345 GLU A O 1
ATOM 2479 N N . ARG A 1 356 ? 27.292 29.480 6.895 1.00 24.95 346 ARG A N 1
ATOM 2480 C CA . ARG A 1 356 ? 28.538 28.739 7.046 1.00 25.37 346 ARG A CA 1
ATOM 2481 C C . ARG A 1 356 ? 28.629 27.472 6.199 1.00 23.71 346 ARG A C 1
ATOM 2482 O O . ARG A 1 356 ? 29.698 26.912 6.096 1.00 24.66 346 ARG A O 1
ATOM 2490 N N . GLY A 1 357 ? 27.517 27.021 5.607 1.00 21.46 347 GLY A N 1
ATOM 2491 C CA . GLY A 1 357 ? 27.510 25.782 4.827 1.00 21.33 347 GLY A CA 1
ATOM 2492 C C . GLY A 1 357 ? 27.715 24.570 5.695 1.00 20.14 347 GLY A C 1
ATOM 2493 O O . GLY A 1 357 ? 28.454 23.643 5.361 1.00 19.87 347 GLY A O 1
ATOM 2494 N N . LEU A 1 358 ? 27.027 24.545 6.839 1.00 20.21 348 LEU A N 1
ATOM 2495 C CA . LEU A 1 358 ? 27.236 23.449 7.768 1.00 19.78 348 LEU A CA 1
ATOM 2496 C C . LEU A 1 358 ? 26.712 22.092 7.269 1.00 19.00 348 LEU A C 1
ATOM 2497 O O . LEU A 1 358 ? 27.243 21.050 7.671 1.00 20.37 348 LEU A O 1
ATOM 2502 N N . VAL A 1 359 ? 25.720 22.095 6.380 1.00 19.23 349 VAL A N 1
ATOM 2503 C CA . VAL A 1 359 ? 25.216 20.825 5.838 1.00 19.40 349 VAL A CA 1
ATOM 2504 C C . VAL A 1 359 ? 26.322 20.130 5.010 1.00 18.62 349 VAL A C 1
ATOM 2505 O O . VAL A 1 359 ? 26.629 18.941 5.206 1.00 18.90 349 VAL A O 1
ATOM 2509 N N . GLY A 1 360 ? 26.937 20.898 4.119 1.00 19.75 350 GLY A N 1
ATOM 2510 C CA . GLY A 1 360 ? 28.032 20.396 3.292 1.00 19.81 350 GLY A CA 1
ATOM 2511 C C . GLY A 1 360 ? 29.273 20.024 4.070 1.00 19.67 350 GLY A C 1
ATOM 2512 O O . GLY A 1 360 ? 29.924 19.018 3.779 1.00 20.17 350 GLY A O 1
ATOM 2513 N N . SER A 1 361 ? 29.601 20.837 5.080 1.00 20.52 351 SER A N 1
ATOM 2514 C CA . SER A 1 361 ? 30.685 20.522 6.002 1.00 20.90 351 SER A CA 1
ATOM 2515 C C . SER A 1 361 ? 30.437 19.207 6.734 1.00 18.92 351 SER A C 1
ATOM 2516 O O . SER A 1 361 ? 31.332 18.368 6.880 1.00 20.07 351 SER A O 1
ATOM 2519 N N . ALA A 1 362 ? 29.204 19.017 7.201 1.00 18.75 352 ALA A N 1
ATOM 2520 C CA . ALA A 1 362 ? 28.833 17.765 7.844 1.00 18.16 352 ALA A CA 1
ATOM 2521 C C . ALA A 1 362 ? 29.006 16.561 6.936 1.00 17.36 352 ALA A C 1
ATOM 2522 O O . ALA A 1 362 ? 29.461 15.510 7.384 1.00 18.58 352 ALA A O 1
ATOM 2524 N N . ALA A 1 363 ? 28.676 16.721 5.655 1.00 17.35 353 ALA A N 1
ATOM 2525 C CA . ALA A 1 363 ? 28.864 15.628 4.715 1.00 18.11 353 ALA A CA 1
ATOM 2526 C C . ALA A 1 363 ? 30.345 15.332 4.514 1.00 17.23 353 ALA A C 1
ATOM 2527 O O . ALA A 1 363 ? 30.752 14.180 4.566 1.00 18.25 353 ALA A O 1
ATOM 2529 N N . ARG A 1 364 ? 31.138 16.380 4.348 1.00 18.57 354 ARG A N 1
ATOM 2530 C CA . ARG A 1 364 ? 32.557 16.203 3.994 1.00 19.25 354 ARG A CA 1
ATOM 2531 C C . ARG A 1 364 ? 33.398 15.762 5.183 1.00 18.70 354 ARG A C 1
ATOM 2532 O O . ARG A 1 364 ? 34.115 14.767 5.110 1.00 19.11 354 ARG A O 1
ATOM 2540 N N . LEU A 1 365 ? 33.270 16.488 6.295 1.00 19.77 355 LEU A N 1
ATOM 2541 C CA . LEU A 1 365 ? 33.929 16.084 7.533 1.00 20.47 355 LEU A CA 1
ATOM 2542 C C . LEU A 1 365 ? 33.406 14.762 8.072 1.00 19.41 355 LEU A C 1
ATOM 2543 O O . LEU A 1 365 ? 34.166 13.973 8.632 1.00 20.39 355 LEU A O 1
ATOM 2548 N N . GLY A 1 366 ? 32.117 14.498 7.858 1.00 18.16 356 GLY A N 1
ATOM 2549 C CA . GLY A 1 366 ? 31.513 13.212 8.186 1.00 18.70 356 GLY A CA 1
ATOM 2550 C C . GLY A 1 366 ? 32.131 12.031 7.464 1.00 18.67 356 GLY A C 1
ATOM 2551 O O . GLY A 1 366 ? 32.364 10.983 8.051 1.00 20.22 356 GLY A O 1
ATOM 2552 N N . ALA A 1 367 ? 32.411 12.223 6.181 1.00 19.85 357 ALA A N 1
ATOM 2553 C CA . ALA A 1 367 ? 33.113 11.209 5.416 1.00 19.60 357 ALA A CA 1
ATOM 2554 C C . ALA A 1 367 ? 34.516 10.939 5.948 1.00 19.85 357 ALA A C 1
ATOM 2555 O O . ALA A 1 367 ? 34.941 9.777 6.047 1.00 21.14 357 ALA A O 1
ATOM 2557 N N . GLU A 1 368 ? 35.210 12.003 6.317 1.00 21.08 358 GLU A N 1
ATOM 2558 C CA . GLU A 1 368 ? 36.517 11.889 6.961 1.00 22.26 358 GLU A CA 1
ATOM 2559 C C . GLU A 1 368 ? 36.427 11.165 8.288 1.00 21.82 358 GLU A C 1
ATOM 2560 O O . GLU A 1 368 ? 37.207 10.282 8.568 1.00 21.68 358 GLU A O 1
ATOM 2566 N N . LEU A 1 369 ? 35.444 11.536 9.100 1.00 21.75 359 LEU A N 1
ATOM 2567 C CA . LEU A 1 369 ? 35.232 10.868 10.382 1.00 21.36 359 LEU A CA 1
ATOM 2568 C C . LEU A 1 369 ? 34.997 9.378 10.225 1.00 20.32 359 LEU A C 1
ATOM 2569 O O . LEU A 1 369 ? 35.666 8.580 10.860 1.00 21.10 359 LEU A O 1
ATOM 2574 N N . LEU A 1 370 ? 34.072 8.992 9.351 1.00 21.11 360 LEU A N 1
ATOM 2575 C CA . LEU A 1 370 ? 33.764 7.591 9.162 1.00 22.52 360 LEU A CA 1
ATOM 2576 C C . LEU A 1 370 ? 34.964 6.817 8.604 1.00 21.71 360 LEU A C 1
ATOM 2577 O O . LEU A 1 370 ? 35.246 5.706 9.054 1.00 23.26 360 LEU A O 1
ATOM 2582 N N . ALA A 1 371 ? 35.672 7.418 7.663 1.00 22.74 361 ALA A N 1
ATOM 2583 C CA . ALA A 1 371 ? 36.885 6.781 7.114 1.00 24.09 361 ALA A CA 1
ATOM 2584 C C . ALA A 1 371 ? 37.960 6.573 8.149 1.00 24.25 361 ALA A C 1
ATOM 2585 O O . ALA A 1 371 ? 38.639 5.546 8.132 1.00 27.47 361 ALA A O 1
ATOM 2587 N N . GLY A 1 372 ? 38.121 7.540 9.048 1.00 24.61 362 GLY A N 1
ATOM 2588 C CA . GLY A 1 372 ? 39.057 7.423 10.159 1.00 24.80 362 GLY A CA 1
ATOM 2589 C C . GLY A 1 372 ? 38.735 6.260 11.074 1.00 25.93 362 GLY A C 1
ATOM 2590 O O . GLY A 1 372 ? 39.626 5.541 11.503 1.00 25.85 362 GLY A O 1
ATOM 2591 N N . LEU A 1 373 ? 37.451 6.071 11.376 1.00 24.27 363 LEU A N 1
ATOM 2592 C CA . LEU A 1 373 ? 37.019 5.031 12.304 1.00 24.67 363 LEU A CA 1
ATOM 2593 C C . LEU A 1 373 ? 36.888 3.632 11.685 1.00 25.59 363 LEU A C 1
ATOM 2594 O O . LEU A 1 373 ? 37.046 2.638 12.376 1.00 25.55 363 LEU A O 1
ATOM 2599 N N . ALA A 1 374 ? 36.604 3.551 10.390 1.00 25.92 364 ALA A N 1
ATOM 2600 C CA . ALA A 1 374 ? 36.274 2.266 9.730 1.00 26.95 364 ALA A CA 1
ATOM 2601 C C . ALA A 1 374 ? 37.270 1.124 9.956 1.00 28.04 364 ALA A C 1
ATOM 2602 O O . ALA A 1 374 ? 36.852 -0.007 10.183 1.00 28.57 364 ALA A O 1
ATOM 2604 N N . PRO A 1 375 ? 38.584 1.407 9.920 1.00 28.62 365 PRO A N 1
ATOM 2605 C CA . PRO A 1 375 ? 39.542 0.303 10.166 1.00 30.56 365 PRO A CA 1
ATOM 2606 C C . PRO A 1 375 ? 39.434 -0.365 11.535 1.00 31.51 365 PRO A C 1
ATOM 2607 O O . PRO A 1 375 ? 39.905 -1.492 11.705 1.00 33.13 365 PRO A O 1
ATOM 2611 N N . LEU A 1 376 ? 38.807 0.305 12.505 1.00 30.65 366 LEU A N 1
ATOM 2612 C CA . LEU A 1 376 ? 38.626 -0.265 13.832 1.00 31.44 366 LEU A CA 1
ATOM 2613 C C . LEU A 1 376 ? 37.692 -1.475 13.844 1.00 30.50 366 LEU A C 1
ATOM 2614 O O . LEU A 1 376 ? 37.692 -2.222 14.814 1.00 33.26 366 LEU A O 1
ATOM 2619 N N . ALA A 1 377 ? 36.922 -1.690 12.776 1.00 32.03 367 ALA A N 1
ATOM 2620 C CA . ALA A 1 377 ? 36.108 -2.908 12.636 1.00 35.05 367 ALA A CA 1
ATOM 2621 C C . ALA A 1 377 ? 36.947 -4.190 12.572 1.00 37.41 367 ALA A C 1
ATOM 2622 O O . ALA A 1 377 ? 36.432 -5.264 12.870 1.00 35.42 367 ALA A O 1
ATOM 2624 N N . GLU A 1 378 ? 38.225 -4.072 12.201 1.00 38.38 368 GLU A N 1
ATOM 2625 C CA . GLU A 1 378 ? 39.171 -5.203 12.282 1.00 42.86 368 GLU A CA 1
ATOM 2626 C C . GLU A 1 378 ? 39.381 -5.729 13.699 1.00 42.37 368 GLU A C 1
ATOM 2627 O O . GLU A 1 378 ? 39.679 -6.910 13.874 1.00 42.45 368 GLU A O 1
ATOM 2633 N N . HIS A 1 379 ? 39.223 -4.870 14.706 1.00 40.16 369 HIS A N 1
ATOM 2634 C CA . HIS A 1 379 ? 39.383 -5.284 16.106 1.00 38.90 369 HIS A CA 1
ATOM 2635 C C . HIS A 1 379 ? 38.333 -6.354 16.482 1.00 40.58 369 HIS A C 1
ATOM 2636 O O . HIS A 1 379 ? 37.171 -6.224 16.096 1.00 41.14 369 HIS A O 1
ATOM 2643 N N . PRO A 1 380 ? 38.732 -7.422 17.213 1.00 42.44 370 PRO A N 1
ATOM 2644 C CA . PRO A 1 380 ? 37.772 -8.516 17.510 1.00 42.69 370 PRO A CA 1
ATOM 2645 C C . PRO A 1 380 ? 36.501 -8.136 18.299 1.00 41.61 370 PRO A C 1
ATOM 2646 O O . PRO A 1 380 ? 35.438 -8.679 18.034 1.00 42.49 370 PRO A O 1
ATOM 2650 N N . GLU A 1 381 ? 36.637 -7.248 19.276 1.00 42.86 371 GLU A N 1
ATOM 2651 C CA . GLU A 1 381 ? 35.499 -6.677 20.017 1.00 43.92 371 GLU A CA 1
ATOM 2652 C C . GLU A 1 381 ? 34.665 -5.615 19.279 1.00 40.72 371 GLU A C 1
ATOM 2653 O O . GLU A 1 381 ? 33.647 -5.189 19.818 1.00 39.86 371 GLU A O 1
ATOM 2659 N N . VAL A 1 382 ? 35.077 -5.170 18.091 1.00 36.86 372 VAL A N 1
ATOM 2660 C CA . VAL A 1 382 ? 34.262 -4.214 17.303 1.00 36.37 372 VAL A CA 1
ATOM 2661 C C . VAL A 1 382 ? 33.508 -4.934 16.180 1.00 36.58 372 VAL A C 1
ATOM 2662 O O . VAL A 1 382 ? 34.115 -5.480 15.261 1.00 34.83 372 VAL A O 1
ATOM 2666 N N . THR A 1 383 ? 32.178 -4.921 16.261 1.00 34.08 373 THR A N 1
ATOM 2667 C CA . THR A 1 383 ? 31.317 -5.588 15.296 1.00 34.44 373 THR A CA 1
ATOM 2668 C C . THR A 1 383 ? 31.130 -4.788 13.998 1.00 33.44 373 THR A C 1
ATOM 2669 O O . THR A 1 383 ? 31.039 -5.375 12.931 1.00 34.62 373 THR A O 1
ATOM 2673 N N . ASP A 1 384 ? 31.046 -3.459 14.081 1.00 29.02 374 ASP A N 1
ATOM 2674 C CA . ASP A 1 384 ? 30.738 -2.629 12.916 1.00 27.77 374 ASP A CA 1
ATOM 2675 C C . ASP A 1 384 ? 31.114 -1.180 13.204 1.00 26.80 374 ASP A C 1
ATOM 2676 O O . ASP A 1 384 ? 31.164 -0.776 14.365 1.00 26.30 374 ASP A O 1
ATOM 2681 N N . VAL A 1 385 ? 31.393 -0.441 12.136 1.00 24.61 375 VAL A N 1
ATOM 2682 C CA . VAL A 1 385 ? 31.556 1.004 12.163 1.00 25.62 375 VAL A CA 1
ATOM 2683 C C . VAL A 1 385 ? 30.667 1.539 11.059 1.00 26.07 375 VAL A C 1
ATOM 2684 O O . VAL A 1 385 ? 30.776 1.106 9.917 1.00 26.05 375 VAL A O 1
ATOM 2688 N N . ARG A 1 386 ? 29.780 2.481 11.381 1.00 23.48 376 ARG A N 1
ATOM 2689 C CA . ARG A 1 386 ? 28.771 2.916 10.427 1.00 23.28 376 ARG A CA 1
ATOM 2690 C C . ARG A 1 386 ? 28.338 4.332 10.726 1.00 23.56 376 ARG A C 1
ATOM 2691 O O . ARG A 1 386 ? 28.394 4.762 11.880 1.00 24.31 376 ARG A O 1
ATOM 2699 N N . GLY A 1 387 ? 27.893 5.031 9.694 1.00 22.62 377 GLY A N 1
ATOM 2700 C CA . GLY A 1 387 ? 27.431 6.398 9.870 1.00 23.20 377 GLY A CA 1
ATOM 2701 C C . GLY A 1 387 ? 27.066 7.122 8.608 1.00 22.62 377 GLY A C 1
ATOM 2702 O O . GLY A 1 387 ? 27.210 6.610 7.485 1.00 21.77 377 GLY A O 1
ATOM 2703 N N . LEU A 1 388 ? 26.583 8.335 8.791 1.00 21.49 378 LEU A N 1
ATOM 2704 C CA . LEU A 1 388 ? 26.215 9.213 7.687 1.00 22.31 378 LEU A CA 1
ATOM 2705 C C . LEU A 1 388 ? 26.360 10.635 8.196 1.00 22.24 378 LEU A C 1
ATOM 2706 O O . LEU A 1 388 ? 25.831 10.955 9.254 1.00 20.60 378 LEU A O 1
ATOM 2711 N N . GLY A 1 389 ? 27.081 11.490 7.480 1.00 19.47 379 GLY A N 1
ATOM 2712 C CA . GLY A 1 389 ? 27.378 12.817 7.988 1.00 18.45 379 GLY A CA 1
ATOM 2713 C C . GLY A 1 389 ? 28.084 12.806 9.335 1.00 18.24 379 GLY A C 1
ATOM 2714 O O . GLY A 1 389 ? 29.008 12.006 9.581 1.00 19.62 379 GLY A O 1
ATOM 2715 N N . LEU A 1 390 ? 27.609 13.656 10.248 1.00 18.55 380 LEU A N 1
ATOM 2716 C CA . LEU A 1 390 ? 28.176 13.725 11.589 1.00 18.38 380 LEU A CA 1
ATOM 2717 C C . LEU A 1 390 ? 27.398 12.912 12.648 1.00 19.85 380 LEU A C 1
ATOM 2718 O O . LEU A 1 390 ? 27.319 13.278 13.826 1.00 19.75 380 LEU A O 1
ATOM 2723 N N . VAL A 1 391 ? 26.921 11.750 12.251 1.00 19.41 381 VAL A N 1
ATOM 2724 C CA . VAL A 1 391 ? 26.698 10.672 13.180 1.00 19.48 381 VAL A CA 1
ATOM 2725 C C . VAL A 1 391 ? 27.523 9.470 12.749 1.00 20.15 381 VAL A C 1
ATOM 2726 O O . VAL A 1 391 ? 27.450 9.037 11.590 1.00 20.95 381 VAL A O 1
ATOM 2730 N N . ALA A 1 392 ? 28.336 8.983 13.681 1.00 20.50 382 ALA A N 1
ATOM 2731 C CA . ALA A 1 392 ? 29.148 7.778 13.467 1.00 21.55 382 ALA A CA 1
ATOM 2732 C C . ALA A 1 392 ? 29.109 6.884 14.700 1.00 23.24 382 ALA A C 1
ATOM 2733 O O . ALA A 1 392 ? 29.177 7.363 15.848 1.00 22.33 382 ALA A O 1
ATOM 2735 N N . THR A 1 393 ? 28.998 5.580 14.468 1.00 21.54 383 THR A N 1
ATOM 2736 C CA . THR A 1 393 ? 28.821 4.598 15.529 1.00 23.18 383 THR A CA 1
ATOM 2737 C C . THR A 1 393 ? 29.869 3.501 15.418 1.00 24.67 383 THR A C 1
ATOM 2738 O O . THR A 1 393 ? 30.096 2.971 14.323 1.00 24.16 383 THR A O 1
ATOM 2742 N N . VAL A 1 394 ? 30.491 3.194 16.552 1.00 24.19 384 VAL A N 1
ATOM 2743 C CA . VAL A 1 394 ? 31.303 2.005 16.732 1.00 26.16 384 VAL A CA 1
ATOM 2744 C C . VAL A 1 394 ? 30.473 1.029 17.560 1.00 27.42 384 VAL A C 1
ATOM 2745 O O . VAL A 1 394 ? 30.179 1.274 18.744 1.00 27.01 384 VAL A O 1
ATOM 2749 N N . GLU A 1 395 ? 30.070 -0.067 16.913 1.00 28.05 385 GLU A N 1
ATOM 2750 C CA . GLU A 1 395 ? 29.262 -1.083 17.552 1.00 29.83 385 GLU A CA 1
ATOM 2751 C C . GLU A 1 395 ? 30.206 -2.125 18.134 1.00 31.48 385 GLU A C 1
ATOM 2752 O O . GLU A 1 395 ? 30.941 -2.781 17.395 1.00 30.51 385 GLU A O 1
ATOM 2758 N N . CYS A 1 396 ? 30.185 -2.258 19.457 1.00 33.27 386 CYS A N 1
ATOM 2759 C CA . CYS A 1 396 ? 30.975 -3.271 20.152 1.00 34.29 386 CYS A CA 1
ATOM 2760 C C . CYS A 1 396 ? 30.175 -4.566 20.333 1.00 37.65 386 CYS A C 1
ATOM 2761 O O . CYS A 1 396 ? 28.946 -4.590 20.181 1.00 37.06 386 CYS A O 1
ATOM 2764 N N . ARG A 1 397 ? 30.889 -5.643 20.634 1.00 39.39 387 ARG A N 1
ATOM 2765 C CA . ARG A 1 397 ? 30.278 -6.969 20.783 1.00 44.02 387 ARG A CA 1
ATOM 2766 C C . ARG A 1 397 ? 29.405 -7.048 22.045 1.00 43.52 387 ARG A C 1
ATOM 2767 O O . ARG A 1 397 ? 28.390 -7.740 22.045 1.00 42.62 387 ARG A O 1
ATOM 2775 N N . GLN A 1 398 ? 29.807 -6.336 23.102 1.00 43.75 388 GLN A N 1
ATOM 2776 C CA . GLN A 1 398 ? 29.081 -6.303 24.386 1.00 46.54 388 GLN A CA 1
ATOM 2777 C C . GLN A 1 398 ? 28.966 -4.860 24.907 1.00 43.95 388 GLN A C 1
ATOM 2778 O O . GLN A 1 398 ? 29.845 -4.046 24.629 1.00 43.14 388 GLN A O 1
ATOM 2784 N N . PRO A 1 399 ? 27.911 -4.548 25.698 1.00 43.78 389 PRO A N 1
ATOM 2785 C CA . PRO A 1 399 ? 27.814 -3.227 26.341 1.00 43.12 389 PRO A CA 1
ATOM 2786 C C . PRO A 1 399 ? 29.012 -2.856 27.218 1.00 43.91 389 PRO A C 1
ATOM 2787 O O . PRO A 1 399 ? 29.355 -1.671 27.338 1.00 41.45 389 PRO A O 1
ATOM 2791 N N . GLU A 1 400 ? 29.627 -3.868 27.824 1.00 44.86 390 GLU A N 1
ATOM 2792 C CA . GLU A 1 400 ? 30.791 -3.690 28.696 1.00 44.97 390 GLU A CA 1
ATOM 2793 C C . GLU A 1 400 ? 31.955 -3.080 27.930 1.00 40.48 390 GLU A C 1
ATOM 2794 O O . GLU A 1 400 ? 32.634 -2.197 28.435 1.00 38.68 390 GLU A O 1
ATOM 2800 N N . SER A 1 401 ? 32.189 -3.576 26.720 1.00 37.68 391 SER A N 1
ATOM 2801 C CA . SER A 1 401 ? 33.198 -3.000 25.834 1.00 37.94 391 SER A CA 1
ATOM 2802 C C . SER A 1 401 ? 32.863 -1.563 25.457 1.00 33.67 391 SER A C 1
ATOM 2803 O O . SER A 1 401 ? 33.732 -0.690 25.468 1.00 31.64 391 SER A O 1
ATOM 2806 N N . ALA A 1 402 ? 31.602 -1.319 25.125 1.00 34.48 392 ALA A N 1
ATOM 2807 C CA . ALA A 1 402 ? 31.159 0.031 24.774 1.00 32.98 392 ALA A CA 1
ATOM 2808 C C . ALA A 1 402 ? 31.431 1.008 25.927 1.00 31.15 392 ALA A C 1
ATOM 2809 O O . ALA A 1 402 ? 31.982 2.085 25.718 1.00 29.21 392 ALA A O 1
ATOM 2811 N N . ALA A 1 403 ? 31.073 0.615 27.147 1.00 32.25 393 ALA A N 1
ATOM 2812 C CA . ALA A 1 403 ? 31.334 1.443 28.329 1.00 31.28 393 ALA A CA 1
ATOM 2813 C C . ALA A 1 403 ? 32.832 1.716 28.544 1.00 31.51 393 ALA A C 1
ATOM 2814 O O . ALA A 1 403 ? 33.219 2.814 28.908 1.00 30.50 393 ALA A O 1
ATOM 2816 N N . ALA A 1 404 ? 33.672 0.713 28.302 1.00 31.08 394 ALA A N 1
ATOM 2817 C CA . ALA A 1 404 ? 35.123 0.878 28.452 1.00 30.77 394 ALA A CA 1
ATOM 2818 C C . ALA A 1 404 ? 35.709 1.799 27.383 1.00 28.33 394 ALA A C 1
ATOM 2819 O O . ALA A 1 404 ? 36.618 2.589 27.655 1.00 30.24 394 ALA A O 1
ATOM 2821 N N . LEU A 1 405 ? 35.184 1.676 26.166 1.00 28.55 395 LEU A N 1
ATOM 2822 C CA . LEU A 1 405 ? 35.536 2.574 25.068 1.00 26.59 395 LEU A CA 1
ATOM 2823 C C . LEU A 1 405 ? 35.199 4.020 25.448 1.00 26.14 395 LEU A C 1
ATOM 2824 O O . LEU A 1 405 ? 36.051 4.907 25.385 1.00 24.91 395 LEU A O 1
ATOM 2829 N N . VAL A 1 406 ? 33.961 4.248 25.877 1.00 27.20 396 VAL A N 1
ATOM 2830 C CA . VAL A 1 406 ? 33.538 5.589 26.274 1.00 26.63 396 VAL A CA 1
ATOM 2831 C C . VAL A 1 406 ? 34.414 6.116 27.417 1.00 25.03 396 VAL A C 1
ATOM 2832 O O . VAL A 1 406 ? 34.842 7.248 27.366 1.00 24.66 396 VAL A O 1
ATOM 2836 N N . ALA A 1 407 ? 34.709 5.292 28.423 1.00 26.16 397 ALA A N 1
ATOM 2837 C CA . ALA A 1 407 ? 35.584 5.717 29.530 1.00 26.32 397 ALA A CA 1
ATOM 2838 C C . ALA A 1 407 ? 37.004 6.111 29.097 1.00 27.16 397 ALA A C 1
ATOM 2839 O O . ALA A 1 407 ? 37.534 7.147 29.513 1.00 26.48 397 ALA A O 1
ATOM 2841 N N . GLU A 1 408 ? 37.614 5.308 28.231 1.00 26.86 398 GLU A N 1
ATOM 2842 C CA . GLU A 1 408 ? 38.945 5.642 27.753 1.00 28.80 398 GLU A CA 1
ATOM 2843 C C . GLU A 1 408 ? 38.948 6.886 26.866 1.00 27.14 398 GLU A C 1
ATOM 2844 O O . GLU A 1 408 ? 39.863 7.700 26.968 1.00 27.12 398 GLU A O 1
ATOM 2850 N N . ALA A 1 409 ? 37.921 7.067 26.024 1.00 26.04 399 ALA A N 1
ATOM 2851 C CA . ALA A 1 409 ? 37.856 8.279 25.194 1.00 25.17 399 ALA A CA 1
ATOM 2852 C C . ALA A 1 409 ? 37.780 9.514 26.076 1.00 23.46 399 ALA A C 1
ATOM 2853 O O . ALA A 1 409 ? 38.427 10.523 25.792 1.00 23.34 399 ALA A O 1
ATOM 2855 N N . LYS A 1 410 ? 36.993 9.417 27.154 1.00 23.80 400 LYS A N 1
ATOM 2856 C CA . LYS A 1 410 ? 36.906 10.483 28.143 1.00 25.85 400 LYS A CA 1
ATOM 2857 C C . LYS A 1 410 ? 38.294 10.791 28.747 1.00 25.46 400 LYS A C 1
ATOM 2858 O O . LYS A 1 410 ? 38.664 11.953 28.881 1.00 24.93 400 LYS A O 1
ATOM 2864 N N . ARG A 1 411 ? 39.058 9.748 29.075 1.00 26.76 401 ARG A N 1
ATOM 2865 C CA . ARG A 1 411 ? 40.440 9.912 29.563 1.00 29.41 401 ARG A CA 1
ATOM 2866 C C . ARG A 1 411 ? 41.341 10.598 28.528 1.00 29.19 401 ARG A C 1
ATOM 2867 O O . ARG A 1 411 ? 42.191 11.425 28.871 1.00 29.87 401 ARG A O 1
ATOM 2875 N N . GLN A 1 412 ? 41.113 10.276 27.259 1.00 27.77 402 GLN A N 1
ATOM 2876 C CA . GLN A 1 412 ? 41.778 10.958 26.135 1.00 29.14 402 GLN A CA 1
ATOM 2877 C C . GLN A 1 412 ? 41.288 12.390 25.859 1.00 27.87 402 GLN A C 1
ATOM 2878 O O . GLN A 1 412 ? 41.875 13.083 25.034 1.00 30.61 402 GLN A O 1
ATOM 2884 N N . GLY A 1 413 ? 40.222 12.834 26.519 1.00 25.20 403 GLY A N 1
ATOM 2885 C CA . GLY A 1 413 ? 39.707 14.199 26.372 1.00 24.03 403 GLY A CA 1
ATOM 2886 C C . GLY A 1 413 ? 38.502 14.377 25.449 1.00 22.08 403 GLY A C 1
ATOM 2887 O O . GLY A 1 413 ? 38.262 15.486 24.989 1.00 22.37 403 GLY A O 1
ATOM 2888 N N . VAL A 1 414 ? 37.754 13.307 25.201 1.00 22.27 404 VAL A N 1
ATOM 2889 C CA . VAL A 1 414 ? 36.632 13.338 24.238 1.00 22.99 404 VAL A CA 1
ATOM 2890 C C . VAL A 1 414 ? 35.401 12.683 24.851 1.00 21.67 404 VAL A C 1
ATOM 2891 O O . VAL A 1 414 ? 35.484 11.557 25.303 1.00 22.85 404 VAL A O 1
ATOM 2895 N N . LEU A 1 415 ? 34.255 13.382 24.838 1.00 20.84 405 LEU A N 1
ATOM 2896 C CA . LEU A 1 415 ? 33.004 12.822 25.340 1.00 21.04 405 LEU A CA 1
ATOM 2897 C C . LEU A 1 415 ? 32.187 12.189 24.213 1.00 22.08 405 LEU A C 1
ATOM 2898 O O . LEU A 1 415 ? 31.861 12.864 23.241 1.00 21.41 405 LEU A O 1
ATOM 2903 N N . LEU A 1 416 ? 31.826 10.922 24.393 1.00 21.31 406 LEU A N 1
ATOM 2904 C CA . LEU A 1 416 ? 31.028 10.160 23.445 1.00 22.78 406 LEU A CA 1
ATOM 2905 C C . LEU A 1 416 ? 29.775 9.672 24.149 1.00 24.06 406 LEU A C 1
ATOM 2906 O O . LEU A 1 416 ? 29.710 9.691 25.383 1.00 24.42 406 LEU A O 1
ATOM 2911 N N . ARG A 1 417 ? 28.798 9.257 23.352 1.00 25.81 407 ARG A N 1
ATOM 2912 C CA . ARG A 1 417 ? 27.494 8.794 23.824 1.00 27.34 407 ARG A CA 1
ATOM 2913 C C . ARG A 1 417 ? 27.429 7.271 23.727 1.00 28.50 407 ARG A C 1
ATOM 2914 O O . ARG A 1 417 ? 27.598 6.703 22.646 1.00 29.65 407 ARG A O 1
ATOM 2922 N N . GLN A 1 418 ? 27.160 6.610 24.844 1.00 27.83 408 GLN A N 1
ATOM 2923 C CA . GLN A 1 418 ? 26.943 5.170 24.837 1.00 28.46 408 GLN A CA 1
ATOM 2924 C C . GLN A 1 418 ? 25.468 4.887 24.635 1.00 30.27 408 GLN A C 1
ATOM 2925 O O . GLN A 1 418 ? 24.609 5.534 25.244 1.00 29.91 408 GLN A O 1
ATOM 2931 N N . GLN A 1 419 ? 25.186 3.906 23.792 1.00 29.18 409 GLN A N 1
ATOM 2932 C CA . GLN A 1 419 ? 23.834 3.451 23.556 1.00 32.65 409 GLN A CA 1
ATOM 2933 C C . GLN A 1 419 ? 23.829 1.925 23.495 1.00 31.53 409 GLN A C 1
ATOM 2934 O O . GLN A 1 419 ? 23.845 1.334 22.417 1.00 32.90 409 GLN A O 1
ATOM 2940 N N . GLY A 1 420 ? 23.797 1.303 24.674 1.00 32.57 410 GLY A N 1
ATOM 2941 C CA . GLY A 1 420 ? 23.926 -0.141 24.797 1.00 33.31 410 GLY A CA 1
ATOM 2942 C C . GLY A 1 420 ? 25.293 -0.615 24.323 1.00 33.18 410 GLY A C 1
ATOM 2943 O O . GLY A 1 420 ? 26.316 -0.261 24.910 1.00 36.41 410 GLY A O 1
ATOM 2944 N N . ARG A 1 421 ? 25.294 -1.395 23.243 1.00 34.85 411 ARG A N 1
ATOM 2945 C CA . ARG A 1 421 ? 26.522 -1.881 22.589 1.00 35.41 411 ARG A CA 1
ATOM 2946 C C . ARG A 1 421 ? 27.174 -0.858 21.657 1.00 33.90 411 ARG A C 1
ATOM 2947 O O . ARG A 1 421 ? 28.321 -1.035 21.247 1.00 34.97 411 ARG A O 1
ATOM 2955 N N . ALA A 1 422 ? 26.435 0.188 21.298 1.00 31.43 412 ALA A N 1
ATOM 2956 C CA . ALA A 1 422 ? 26.892 1.191 20.347 1.00 29.75 412 ALA A CA 1
ATOM 2957 C C . ALA A 1 422 ? 27.515 2.383 21.058 1.00 29.14 412 ALA A C 1
ATOM 2958 O O . ALA A 1 422 ? 26.981 2.867 22.059 1.00 29.34 412 ALA A O 1
ATOM 2960 N N . VAL A 1 423 ? 28.630 2.864 20.513 1.00 25.94 413 VAL A N 1
ATOM 2961 C CA . VAL A 1 423 ? 29.256 4.102 20.962 1.00 25.28 413 VAL A CA 1
ATOM 2962 C C . VAL A 1 423 ? 29.140 5.077 19.810 1.00 23.23 413 VAL A C 1
ATOM 2963 O O . VAL A 1 423 ? 29.560 4.771 18.696 1.00 22.57 413 VAL A O 1
ATOM 2967 N N . MET A 1 424 ? 28.582 6.261 20.083 1.00 22.37 414 MET A N 1
ATOM 2968 C CA . MET A 1 424 ? 28.205 7.202 19.053 1.00 21.14 414 MET A CA 1
ATOM 2969 C C . MET A 1 424 ? 28.948 8.520 19.206 1.00 21.14 414 MET A C 1
ATOM 2970 O O . MET A 1 424 ? 29.098 9.064 20.321 1.00 20.19 414 MET A O 1
ATOM 2975 N N . ALA A 1 425 ? 29.474 8.985 18.077 1.00 20.00 415 ALA A N 1
ATOM 2976 C CA . ALA A 1 425 ? 30.077 10.293 17.946 1.00 20.65 415 ALA A CA 1
ATOM 2977 C C . ALA A 1 425 ? 29.088 11.192 17.210 1.00 20.76 415 ALA A C 1
ATOM 2978 O O . ALA A 1 425 ? 28.698 10.915 16.061 1.00 22.14 415 ALA A O 1
ATOM 2980 N N . ILE A 1 426 ? 28.625 12.228 17.903 1.00 19.91 416 ILE A N 1
ATOM 2981 C CA . ILE A 1 426 ? 27.599 13.145 17.434 1.00 19.94 416 ILE A CA 1
ATOM 2982 C C . ILE A 1 426 ? 28.078 14.568 17.792 1.00 19.99 416 ILE A C 1
ATOM 2983 O O . ILE A 1 426 ? 27.604 15.171 18.763 1.00 19.99 416 ILE A O 1
ATOM 2988 N N . PRO A 1 427 ? 29.051 15.107 17.055 1.00 17.76 417 PRO A N 1
ATOM 2989 C CA . PRO A 1 427 ? 29.586 16.423 17.416 1.00 17.19 417 PRO A CA 1
ATOM 2990 C C . PRO A 1 427 ? 28.750 17.596 16.929 1.00 16.55 417 PRO A C 1
ATOM 2991 O O . PRO A 1 427 ? 27.882 17.432 16.064 1.00 17.81 417 PRO A O 1
ATOM 2995 N N . PRO A 1 428 ? 29.009 18.808 17.449 1.00 17.12 418 PRO A N 1
ATOM 2996 C CA . PRO A 1 428 ? 28.366 19.981 16.868 1.00 17.04 418 PRO A CA 1
ATOM 2997 C C . PRO A 1 428 ? 28.698 20.095 15.378 1.00 17.27 418 PRO A C 1
ATOM 2998 O O . PRO A 1 428 ? 29.781 19.659 14.973 1.00 17.98 418 PRO A O 1
ATOM 3002 N N . LEU A 1 429 ? 27.792 20.646 14.590 1.00 17.54 419 LEU A N 1
ATOM 3003 C CA . LEU A 1 429 ? 28.036 20.762 13.135 1.00 18.93 419 LEU A CA 1
ATOM 3004 C C . LEU A 1 429 ? 29.133 21.766 12.805 1.00 19.23 419 LEU A C 1
ATOM 3005 O O . LEU A 1 429 ? 29.682 21.744 11.688 1.00 20.07 419 LEU A O 1
ATOM 3010 N N . VAL A 1 430 ? 29.478 22.616 13.777 1.00 18.24 420 VAL A N 1
ATOM 3011 C CA . VAL A 1 430 ? 30.584 23.567 13.640 1.00 17.91 420 VAL A CA 1
ATOM 3012 C C . VAL A 1 430 ? 31.976 22.963 13.891 1.00 18.93 420 VAL A C 1
ATOM 3013 O O . VAL A 1 430 ? 32.958 23.703 13.840 1.00 20.06 420 VAL A O 1
ATOM 3017 N N . ILE A 1 431 ? 32.071 21.656 14.148 1.00 17.72 421 ILE A N 1
ATOM 3018 C CA . ILE A 1 431 ? 33.347 20.953 14.319 1.00 18.75 421 ILE A CA 1
ATOM 3019 C C . ILE A 1 431 ? 34.243 21.173 13.099 1.00 19.92 421 ILE A C 1
ATOM 3020 O O . ILE A 1 431 ? 33.757 21.217 11.970 1.00 19.93 421 ILE A O 1
ATOM 3025 N N . ASP A 1 432 ? 35.539 21.354 13.365 1.00 20.06 422 ASP A N 1
ATOM 3026 C CA . ASP A 1 432 ? 36.520 21.543 12.294 1.00 20.94 422 ASP A CA 1
ATOM 3027 C C . ASP A 1 432 ? 37.369 20.303 12.044 1.00 20.62 422 ASP A C 1
ATOM 3028 O O . ASP A 1 432 ? 37.263 19.269 12.728 1.00 19.76 422 ASP A O 1
ATOM 3033 N N . ALA A 1 433 ? 38.191 20.374 10.987 1.00 21.20 423 ALA A N 1
ATOM 3034 C CA . ALA A 1 433 ? 38.985 19.220 10.583 1.00 21.55 423 ALA A CA 1
ATOM 3035 C C . ALA A 1 433 ? 39.929 18.719 11.660 1.00 20.97 423 ALA A C 1
ATOM 3036 O O . ALA A 1 433 ? 40.066 17.517 11.858 1.00 20.87 423 ALA A O 1
ATOM 3038 N N . ALA A 1 434 ? 40.569 19.644 12.377 1.00 22.44 424 ALA A N 1
ATOM 3039 C CA . ALA A 1 434 ? 41.496 19.281 13.438 1.00 22.30 424 ALA A CA 1
ATOM 3040 C C . ALA A 1 434 ? 40.788 18.559 14.575 1.00 21.62 424 ALA A C 1
ATOM 3041 O O . ALA A 1 434 ? 41.279 17.578 15.099 1.00 21.57 424 ALA A O 1
ATOM 3043 N N . GLU A 1 435 ? 39.592 19.038 14.909 1.00 22.15 425 GLU A N 1
ATOM 3044 C CA . GLU A 1 435 ? 38.800 18.417 15.963 1.00 21.06 425 GLU A CA 1
ATOM 3045 C C . GLU A 1 435 ? 38.285 17.038 15.550 1.00 20.48 425 GLU A C 1
ATOM 3046 O O . GLU A 1 435 ? 38.253 16.127 16.350 1.00 20.55 425 GLU A O 1
ATOM 3052 N N . VAL A 1 436 ? 37.928 16.856 14.279 1.00 19.69 426 VAL A N 1
ATOM 3053 C CA . VAL A 1 436 ? 37.605 15.529 13.779 1.00 19.85 426 VAL A CA 1
ATOM 3054 C C . VAL A 1 436 ? 38.783 14.555 13.934 1.00 20.41 426 VAL A C 1
ATOM 3055 O O . VAL A 1 436 ? 38.600 13.424 14.364 1.00 21.31 426 VAL A O 1
ATOM 3059 N N . ALA A 1 437 ? 39.991 15.003 13.579 1.00 21.30 427 ALA A N 1
ATOM 3060 C CA . ALA A 1 437 ? 41.163 14.176 13.739 1.00 21.80 427 ALA A CA 1
ATOM 3061 C C . ALA A 1 437 ? 41.419 13.818 15.209 1.00 21.83 427 ALA A C 1
ATOM 3062 O O . ALA A 1 437 ? 41.788 12.687 15.519 1.00 23.09 427 ALA A O 1
ATOM 3064 N N . GLU A 1 438 ? 41.172 14.773 16.104 1.00 22.46 428 GLU A N 1
ATOM 3065 C CA . GLU A 1 438 ? 41.314 14.549 17.531 1.00 23.46 428 GLU A CA 1
ATOM 3066 C C . GLU A 1 438 ? 40.310 13.506 17.995 1.00 23.30 428 GLU A C 1
ATOM 3067 O O . GLU A 1 438 ? 40.636 12.592 18.754 1.00 23.18 428 GLU A O 1
ATOM 3073 N N . LEU A 1 439 ? 39.075 13.651 17.529 1.00 22.37 429 LEU A N 1
ATOM 3074 C CA . LEU A 1 439 ? 38.025 12.673 17.814 1.00 23.37 429 LEU A CA 1
ATOM 3075 C C . LEU A 1 439 ? 38.414 11.270 17.363 1.00 22.25 429 LEU A C 1
ATOM 3076 O O . LEU A 1 439 ? 38.362 10.317 18.128 1.00 22.48 429 LEU A O 1
ATOM 3081 N N . VAL A 1 440 ? 38.887 11.146 16.127 1.00 22.27 430 VAL A N 1
ATOM 3082 C CA . VAL A 1 440 ? 39.312 9.842 15.622 1.00 23.37 430 VAL A CA 1
ATOM 3083 C C . VAL A 1 440 ? 40.449 9.234 16.466 1.00 23.45 430 VAL A C 1
ATOM 3084 O O . VAL A 1 440 ? 40.404 8.054 16.814 1.00 22.99 430 VAL A O 1
ATOM 3088 N N . ARG A 1 441 ? 41.432 10.058 16.804 1.00 25.29 431 ARG A N 1
ATOM 3089 C CA . ARG A 1 441 ? 42.592 9.606 17.580 1.00 27.49 431 ARG A CA 1
ATOM 3090 C C . ARG A 1 441 ? 42.124 9.056 18.928 1.00 25.50 431 ARG A C 1
ATOM 3091 O O . ARG A 1 441 ? 42.531 7.973 19.359 1.00 25.64 431 ARG A O 1
ATOM 3099 N N . ALA A 1 442 ? 41.224 9.794 19.580 1.00 24.89 432 ALA A N 1
ATOM 3100 C CA . ALA A 1 442 ? 40.716 9.362 20.879 1.00 24.73 432 ALA A CA 1
ATOM 3101 C C . ALA A 1 442 ? 40.023 8.007 20.808 1.00 24.46 432 ALA A C 1
ATOM 3102 O O . ALA A 1 442 ? 40.259 7.150 21.647 1.00 24.40 432 ALA A O 1
ATOM 3104 N N . VAL A 1 443 ? 39.209 7.793 19.773 1.00 24.34 433 VAL A N 1
ATOM 3105 C CA . VAL A 1 443 ? 38.534 6.532 19.586 1.00 24.69 433 VAL A CA 1
ATOM 3106 C C . VAL A 1 443 ? 39.531 5.404 19.239 1.00 25.64 433 VAL A C 1
ATOM 3107 O O . VAL A 1 443 ? 39.393 4.297 19.748 1.00 27.06 433 VAL A O 1
ATOM 3111 N N . GLU A 1 444 ? 40.526 5.695 18.403 1.00 27.27 434 GLU A N 1
ATOM 3112 C CA . GLU A 1 444 ? 41.622 4.719 18.145 1.00 28.17 434 GLU A CA 1
ATOM 3113 C C . GLU A 1 444 ? 42.350 4.307 19.431 1.00 29.56 434 GLU A C 1
ATOM 3114 O O . GLU A 1 444 ? 42.554 3.124 19.680 1.00 30.70 434 GLU A O 1
ATOM 3120 N N . GLN A 1 445 ? 42.712 5.291 20.249 1.00 29.02 435 GLN A N 1
ATOM 3121 C CA . GLN A 1 445 ? 43.369 5.030 21.533 1.00 30.85 435 GLN A CA 1
ATOM 3122 C C . GLN A 1 445 ? 42.492 4.192 22.462 1.00 31.06 435 GLN A C 1
ATOM 3123 O O . GLN A 1 445 ? 42.995 3.332 23.191 1.00 30.08 435 GLN A O 1
ATOM 3129 N N . ALA A 1 446 ? 41.180 4.441 22.441 1.00 28.50 436 ALA A N 1
ATOM 3130 C CA . ALA A 1 446 ? 40.253 3.671 23.262 1.00 29.16 436 ALA A CA 1
ATOM 3131 C C . ALA A 1 446 ? 40.112 2.230 22.792 1.00 30.40 436 ALA A C 1
ATOM 3132 O O . ALA A 1 446 ? 40.096 1.323 23.610 1.00 32.10 436 ALA A O 1
ATOM 3134 N N . VAL A 1 447 ? 39.992 2.021 21.483 1.00 31.35 437 VAL A N 1
ATOM 3135 C CA . VAL A 1 447 ? 39.821 0.669 20.938 1.00 33.97 437 VAL A CA 1
ATOM 3136 C C . VAL A 1 447 ? 41.083 -0.191 21.163 1.00 35.28 437 VAL A C 1
ATOM 3137 O O . VAL A 1 447 ? 40.974 -1.390 21.431 1.00 37.13 437 VAL A O 1
ATOM 3141 N N . ALA A 1 448 ? 42.259 0.430 21.094 1.00 36.33 438 ALA A N 1
ATOM 3142 C CA . ALA A 1 448 ? 43.528 -0.264 21.357 1.00 36.54 438 ALA A CA 1
ATOM 3143 C C . ALA A 1 448 ? 43.554 -0.876 22.765 1.00 40.78 438 ALA A C 1
ATOM 3144 O O . ALA A 1 448 ? 44.080 -1.974 22.955 1.00 40.99 438 ALA A O 1
ATOM 3146 N N . ARG A 1 449 ? 42.943 -0.186 23.729 1.00 41.46 439 ARG A N 1
ATOM 3147 C CA . ARG A 1 449 ? 42.881 -0.662 25.118 1.00 43.41 439 ARG A CA 1
ATOM 3148 C C . ARG A 1 449 ? 41.720 -1.618 25.441 1.00 44.07 439 ARG A C 1
ATOM 3149 O O . ARG A 1 449 ? 41.585 -2.030 26.589 1.00 46.83 439 ARG A O 1
ATOM 3157 N N . LEU A 1 450 ? 40.912 -2.005 24.454 1.00 45.84 440 LEU A N 1
ATOM 3158 C CA . LEU A 1 450 ? 39.820 -2.972 24.683 1.00 49.55 440 LEU A CA 1
ATOM 3159 C C . LEU A 1 450 ? 40.329 -4.409 24.822 1.00 54.50 440 LEU A C 1
ATOM 3160 O O . LEU A 1 450 ? 39.535 -5.342 24.957 1.00 58.63 440 LEU A O 1
ATOM 3166 N N . THR B 1 25 ? 1.930 46.928 5.035 1.00 63.50 15 THR B N 1
ATOM 3167 C CA . THR B 1 25 ? 2.421 45.829 4.139 1.00 63.61 15 THR B CA 1
ATOM 3168 C C . THR B 1 25 ? 3.259 44.770 4.895 1.00 61.26 15 THR B C 1
ATOM 3169 O O . THR B 1 25 ? 3.160 43.582 4.584 1.00 54.47 15 THR B O 1
ATOM 3173 N N . ASP B 1 26 ? 4.071 45.198 5.871 1.00 60.17 16 ASP B N 1
ATOM 3174 C CA . ASP B 1 26 ? 4.747 44.264 6.798 1.00 56.76 16 ASP B CA 1
ATOM 3175 C C . ASP B 1 26 ? 3.724 43.447 7.580 1.00 51.94 16 ASP B C 1
ATOM 3176 O O . ASP B 1 26 ? 3.845 42.226 7.678 1.00 48.29 16 ASP B O 1
ATOM 3181 N N . THR B 1 27 ? 2.724 44.139 8.124 1.00 47.30 17 THR B N 1
ATOM 3182 C CA . THR B 1 27 ? 1.642 43.513 8.884 1.00 45.43 17 THR B CA 1
ATOM 3183 C C . THR B 1 27 ? 0.801 42.584 8.005 1.00 42.80 17 THR B C 1
ATOM 3184 O O . THR B 1 27 ? 0.422 41.499 8.439 1.00 37.93 17 THR B O 1
ATOM 3188 N N . ASP B 1 28 ? 0.521 43.002 6.773 1.00 39.89 18 ASP B N 1
ATOM 3189 C CA . ASP B 1 28 ? -0.170 42.131 5.818 1.00 40.13 18 ASP B CA 1
ATOM 3190 C C . ASP B 1 28 ? 0.640 40.873 5.519 1.00 36.54 18 ASP B C 1
ATOM 3191 O O . ASP B 1 28 ? 0.084 39.776 5.466 1.00 33.84 18 ASP B O 1
ATOM 3196 N N . ARG B 1 29 ? 1.944 41.036 5.334 1.00 34.30 19 ARG B N 1
ATOM 3197 C CA . ARG B 1 29 ? 2.833 39.902 5.063 1.00 36.77 19 ARG B CA 1
ATOM 3198 C C . ARG B 1 29 ? 2.827 38.962 6.276 1.00 33.47 19 ARG B C 1
ATOM 3199 O O . ARG B 1 29 ? 2.829 37.749 6.113 1.00 30.16 19 ARG B O 1
ATOM 3207 N N . ALA B 1 30 ? 2.818 39.548 7.474 1.00 30.31 20 ALA B N 1
ATOM 3208 C CA . ALA B 1 30 ? 2.813 38.777 8.718 1.00 29.35 20 ALA B CA 1
ATOM 3209 C C . ALA B 1 30 ? 1.533 37.962 8.859 1.00 29.47 20 ALA B C 1
ATOM 3210 O O . ALA B 1 30 ? 1.592 36.755 9.129 1.00 26.50 20 ALA B O 1
ATOM 3212 N N . ARG B 1 31 ? 0.388 38.607 8.643 1.00 29.96 21 ARG B N 1
ATOM 3213 C CA . ARG B 1 31 ? -0.904 37.914 8.717 1.00 31.51 21 ARG B CA 1
ATOM 3214 C C . ARG B 1 31 ? -0.987 36.817 7.668 1.00 30.53 21 ARG B C 1
ATOM 3215 O O . ARG B 1 31 ? -1.465 35.718 7.963 1.00 26.96 21 ARG B O 1
ATOM 3223 N N . GLU B 1 32 ? -0.486 37.092 6.459 1.00 30.36 22 GLU B N 1
ATOM 3224 C CA . GLU B 1 32 ? -0.515 36.098 5.385 1.00 32.43 22 GLU B CA 1
ATOM 3225 C C . GLU B 1 32 ? 0.372 34.890 5.670 1.00 30.31 22 GLU B C 1
ATOM 3226 O O . GLU B 1 32 ? -0.045 33.758 5.402 1.00 30.23 22 GLU B O 1
ATOM 3232 N N . ARG B 1 33 ? 1.573 35.095 6.227 1.00 27.56 23 ARG B N 1
ATOM 3233 C CA . ARG B 1 33 ? 2.437 33.939 6.476 1.00 26.66 23 ARG B CA 1
ATOM 3234 C C . ARG B 1 33 ? 1.863 33.089 7.618 1.00 24.41 23 ARG B C 1
ATOM 3235 O O . ARG B 1 33 ? 2.013 31.874 7.614 1.00 22.57 23 ARG B O 1
ATOM 3243 N N . ASP B 1 34 ? 1.197 33.738 8.568 1.00 23.44 24 ASP B N 1
ATOM 3244 C CA . ASP B 1 34 ? 0.529 33.032 9.674 1.00 24.81 24 ASP B CA 1
ATOM 3245 C C . ASP B 1 34 ? -0.599 32.173 9.075 1.00 24.25 24 ASP B C 1
ATOM 3246 O O . ASP B 1 34 ? -0.649 30.963 9.252 1.00 22.61 24 ASP B O 1
ATOM 3251 N N . ARG B 1 35 ? -1.464 32.820 8.299 1.00 25.00 25 ARG B N 1
ATOM 3252 C CA A ARG B 1 35 ? -2.610 32.147 7.673 0.51 26.07 25 ARG B CA 1
ATOM 3253 C CA B ARG B 1 35 ? -2.611 32.152 7.677 0.49 26.13 25 ARG B CA 1
ATOM 3254 C C . ARG B 1 35 ? -2.181 30.955 6.835 1.00 25.46 25 ARG B C 1
ATOM 3255 O O . ARG B 1 35 ? -2.847 29.914 6.826 1.00 23.46 25 ARG B O 1
ATOM 3270 N N . ARG B 1 36 ? -1.062 31.109 6.134 1.00 24.48 26 ARG B N 1
ATOM 3271 C CA . ARG B 1 36 ? -0.583 30.082 5.235 1.00 26.68 26 ARG B CA 1
ATOM 3272 C C . ARG B 1 36 ? 0.177 28.939 5.899 1.00 25.02 26 ARG B C 1
ATOM 3273 O O . ARG B 1 36 ? 0.093 27.809 5.428 1.00 24.26 26 ARG B O 1
ATOM 3281 N N . HIS B 1 37 ? 0.962 29.232 6.943 1.00 22.30 27 HIS B N 1
ATOM 3282 C CA . HIS B 1 37 ? 1.934 28.255 7.427 1.00 20.99 27 HIS B CA 1
ATOM 3283 C C . HIS B 1 37 ? 1.799 27.847 8.883 1.00 19.51 27 HIS B C 1
ATOM 3284 O O . HIS B 1 37 ? 2.285 26.773 9.216 1.00 19.98 27 HIS B O 1
ATOM 3291 N N . LEU B 1 38 ? 1.153 28.667 9.718 1.00 19.06 28 LEU B N 1
ATOM 3292 C CA . LEU B 1 38 ? 1.123 28.394 11.169 1.00 18.77 28 LEU B CA 1
ATOM 3293 C C . LEU B 1 38 ? -0.135 27.613 11.546 1.00 19.07 28 LEU B C 1
ATOM 3294 O O . LEU B 1 38 ? -1.258 27.989 11.179 1.00 19.00 28 LEU B O 1
ATOM 3299 N N . TRP B 1 39 ? 0.061 26.522 12.288 1.00 17.80 29 TRP B N 1
ATOM 3300 C CA . TRP B 1 39 ? -1.035 25.741 12.846 1.00 17.30 29 TRP B CA 1
ATOM 3301 C C . TRP B 1 39 ? -1.177 26.129 14.323 1.00 17.88 29 TRP B C 1
ATOM 3302 O O . TRP B 1 39 ? -0.289 25.822 15.137 1.00 18.40 29 TRP B O 1
ATOM 3313 N N . HIS B 1 40 ? -2.256 26.835 14.659 1.00 18.08 30 HIS B N 1
ATOM 3314 C CA . HIS B 1 40 ? -2.498 27.273 16.042 1.00 18.14 30 HIS B CA 1
ATOM 3315 C C . HIS B 1 40 ? -3.037 26.136 16.913 1.00 18.29 30 HIS B C 1
ATOM 3316 O O . HIS B 1 40 ? -3.796 25.286 16.436 1.00 18.37 30 HIS B O 1
ATOM 3323 N N . PRO B 1 41 ? -2.678 26.145 18.206 1.00 16.81 31 PRO B N 1
ATOM 3324 C CA . PRO B 1 41 ? -3.166 25.151 19.162 1.00 16.71 31 PRO B CA 1
ATOM 3325 C C . PRO B 1 41 ? -4.624 25.424 19.512 1.00 17.04 31 PRO B C 1
ATOM 3326 O O . PRO B 1 41 ? -5.074 26.598 19.506 1.00 17.69 31 PRO B O 1
ATOM 3330 N N . TRP B 1 42 ? -5.365 24.357 19.773 1.00 17.18 32 TRP B N 1
ATOM 3331 C CA . TRP B 1 42 ? -6.717 24.456 20.359 1.00 18.66 32 TRP B CA 1
ATOM 3332 C C . TRP B 1 42 ? -7.615 25.462 19.629 1.00 19.22 32 TRP B C 1
ATOM 3333 O O . TRP B 1 42 ? -8.285 26.293 20.257 1.00 19.60 32 TRP B O 1
ATOM 3344 N N . SER B 1 43 ? -7.594 25.381 18.296 1.00 20.07 33 SER B N 1
ATOM 3345 C CA . SER B 1 43 ? -8.261 26.351 17.431 1.00 21.74 33 SER B CA 1
ATOM 3346 C C . SER B 1 43 ? -9.037 25.692 16.315 1.00 22.77 33 SER B C 1
ATOM 3347 O O . SER B 1 43 ? -8.672 24.639 15.841 1.00 23.10 33 SER B O 1
ATOM 3350 N N . SER B 1 44 ? -10.087 26.372 15.867 1.00 24.07 34 SER B N 1
ATOM 3351 C CA . SER B 1 44 ? -10.833 25.936 14.695 1.00 26.50 34 SER B CA 1
ATOM 3352 C C . SER B 1 44 ? -10.055 26.273 13.441 1.00 26.15 34 SER B C 1
ATOM 3353 O O . SER B 1 44 ? -9.401 27.318 13.361 1.00 27.53 34 SER B O 1
ATOM 3356 N N . VAL B 1 45 ? -10.122 25.364 12.477 1.00 27.78 35 VAL B N 1
ATOM 3357 C CA . VAL B 1 45 ? -9.555 25.572 11.144 1.00 31.69 35 VAL B CA 1
ATOM 3358 C C . VAL B 1 45 ? -10.222 26.762 10.434 1.00 32.18 35 VAL B C 1
ATOM 3359 O O . VAL B 1 45 ? -9.537 27.532 9.766 1.00 34.69 35 VAL B O 1
ATOM 3363 N N . ARG B 1 46 ? -11.530 26.932 10.610 1.00 35.64 36 ARG B N 1
ATOM 3364 C CA . ARG B 1 46 ? -12.270 27.990 9.900 1.00 38.42 36 ARG B CA 1
ATOM 3365 C C . ARG B 1 46 ? -12.458 29.276 10.720 1.00 41.87 36 ARG B C 1
ATOM 3366 O O . ARG B 1 46 ? -12.838 29.236 11.888 1.00 47.45 36 ARG B O 1
ATOM 3374 N N . ASP B 1 51 ? -10.052 38.687 13.182 1.00 58.66 41 ASP B N 1
ATOM 3375 C CA . ASP B 1 51 ? -8.854 37.849 13.236 1.00 60.32 41 ASP B CA 1
ATOM 3376 C C . ASP B 1 51 ? -7.952 38.156 14.461 1.00 57.20 41 ASP B C 1
ATOM 3377 O O . ASP B 1 51 ? -8.184 39.121 15.206 1.00 56.43 41 ASP B O 1
ATOM 3382 N N . ARG B 1 52 ? -6.933 37.319 14.657 1.00 49.57 42 ARG B N 1
ATOM 3383 C CA . ARG B 1 52 ? -6.157 37.290 15.900 1.00 44.31 42 ARG B CA 1
ATOM 3384 C C . ARG B 1 52 ? -5.249 38.503 16.079 1.00 38.18 42 ARG B C 1
ATOM 3385 O O . ARG B 1 52 ? -4.573 38.899 15.125 1.00 38.11 42 ARG B O 1
ATOM 3393 N N . PRO B 1 53 ? -5.177 39.056 17.307 1.00 33.73 43 PRO B N 1
ATOM 3394 C CA . PRO B 1 53 ? -4.158 40.083 17.544 1.00 32.21 43 PRO B CA 1
ATOM 3395 C C . PRO B 1 53 ? -2.735 39.509 17.452 1.00 31.26 43 PRO B C 1
ATOM 3396 O O . PRO B 1 53 ? -2.518 38.347 17.824 1.00 31.05 43 PRO B O 1
ATOM 3400 N N . ILE B 1 54 ? -1.800 40.325 16.965 1.00 28.41 44 ILE B N 1
ATOM 3401 C CA . ILE B 1 54 ? -0.385 39.969 16.899 1.00 26.46 44 ILE B CA 1
ATOM 3402 C C . ILE B 1 54 ? 0.345 40.782 17.960 1.00 25.80 44 ILE B C 1
ATOM 3403 O O . ILE B 1 54 ? 0.509 41.992 17.825 1.00 25.48 44 ILE B O 1
ATOM 3408 N N . LEU B 1 55 ? 0.773 40.123 19.036 1.00 22.81 45 LEU B N 1
ATOM 3409 C CA . LEU B 1 55 ? 1.482 40.810 20.110 1.00 22.27 45 LEU B CA 1
ATOM 3410 C C . LEU B 1 55 ? 2.955 40.843 19.788 1.00 22.12 45 LEU B C 1
ATOM 3411 O O . LEU B 1 55 ? 3.498 39.840 19.315 1.00 20.35 45 LEU B O 1
ATOM 3416 N N . VAL B 1 56 ? 3.591 41.997 20.019 1.00 21.67 46 VAL B N 1
ATOM 3417 C CA . VAL B 1 56 ? 4.988 42.212 19.620 1.00 21.90 46 VAL B CA 1
ATOM 3418 C C . VAL B 1 56 ? 5.972 42.565 20.734 1.00 22.02 46 VAL B C 1
ATOM 3419 O O . VAL B 1 56 ? 7.156 42.284 20.616 1.00 24.55 46 VAL B O 1
ATOM 3423 N N . ALA B 1 57 ? 5.504 43.165 21.818 1.00 20.86 47 ALA B N 1
ATOM 3424 C CA . ALA B 1 57 ? 6.398 43.584 22.882 1.00 21.82 47 ALA B CA 1
ATOM 3425 C C . ALA B 1 57 ? 5.619 43.792 24.146 1.00 21.98 47 ALA B C 1
ATOM 3426 O O . ALA B 1 57 ? 4.434 44.123 24.105 1.00 23.68 47 ALA B O 1
ATOM 3428 N N . GLY B 1 58 ? 6.293 43.620 25.271 1.00 22.34 48 GLY B N 1
ATOM 3429 C CA . GLY B 1 58 ? 5.664 43.839 26.559 1.00 22.14 48 GLY B CA 1
ATOM 3430 C C . GLY B 1 58 ? 6.614 44.394 27.574 1.00 21.79 48 GLY B C 1
ATOM 3431 O O . GLY B 1 58 ? 7.821 44.238 27.450 1.00 21.78 48 GLY B O 1
ATOM 3432 N N . GLU B 1 59 ? 6.057 45.007 28.606 1.00 23.00 49 GLU B N 1
ATOM 3433 C CA . GLU B 1 59 ? 6.835 45.540 29.716 1.00 25.52 49 GLU B CA 1
ATOM 3434 C C . GLU B 1 59 ? 5.971 45.513 30.964 1.00 21.53 49 GLU B C 1
ATOM 3435 O O . GLU B 1 59 ? 4.874 46.036 30.940 1.00 22.55 49 GLU B O 1
ATOM 3441 N N . GLY B 1 60 ? 6.460 44.902 32.047 1.00 20.97 50 GLY B N 1
ATOM 3442 C CA . GLY B 1 60 ? 5.670 44.739 33.266 1.00 20.28 50 GLY B CA 1
ATOM 3443 C C . GLY B 1 60 ? 4.403 43.965 32.985 1.00 21.11 50 GLY B C 1
ATOM 3444 O O . GLY B 1 60 ? 4.475 42.837 32.515 1.00 20.43 50 GLY B O 1
ATOM 3445 N N . CYS B 1 61 ? 3.249 44.579 33.241 1.00 19.00 51 CYS B N 1
ATOM 3446 C CA . CYS B 1 61 ? 1.947 43.961 32.974 1.00 18.66 51 CYS B CA 1
ATOM 3447 C C . CYS B 1 61 ? 1.289 44.384 31.655 1.00 18.36 51 CYS B C 1
ATOM 3448 O O . CYS B 1 61 ? 0.153 44.016 31.410 1.00 18.31 51 CYS B O 1
ATOM 3451 N N . ARG B 1 62 ? 1.989 45.141 30.824 1.00 19.74 52 ARG B N 1
ATOM 3452 C CA . ARG B 1 62 ? 1.404 45.662 29.602 1.00 20.90 52 ARG B CA 1
ATOM 3453 C C . ARG B 1 62 ? 2.030 45.009 28.388 1.00 20.54 52 ARG B C 1
ATOM 3454 O O . ARG B 1 62 ? 3.218 44.675 28.382 1.00 21.90 52 ARG B O 1
ATOM 3462 N N . VAL B 1 63 ? 1.223 44.840 27.364 1.00 19.69 53 VAL B N 1
ATOM 3463 C CA . VAL B 1 63 ? 1.689 44.270 26.112 1.00 22.24 53 VAL B CA 1
ATOM 3464 C C . VAL B 1 63 ? 1.149 45.128 24.969 1.00 23.91 53 VAL B C 1
ATOM 3465 O O . VAL B 1 63 ? 0.090 45.741 25.109 1.00 24.67 53 VAL B O 1
ATOM 3469 N N . ARG B 1 64 ? 1.885 45.159 23.860 1.00 23.50 54 ARG B N 1
ATOM 3470 C CA . ARG B 1 64 ? 1.527 45.979 22.700 1.00 26.23 54 ARG B CA 1
ATOM 3471 C C . ARG B 1 64 ? 1.374 45.094 21.468 1.00 25.54 54 ARG B C 1
ATOM 3472 O O . ARG B 1 64 ? 2.185 44.165 21.244 1.00 23.46 54 ARG B O 1
ATOM 3480 N N . ASP B 1 65 ? 0.342 45.376 20.673 1.00 25.58 55 ASP B N 1
ATOM 3481 C CA . ASP B 1 65 ? 0.154 44.686 19.409 1.00 26.13 55 ASP B CA 1
ATOM 3482 C C . ASP B 1 65 ? 0.872 45.355 18.229 1.00 27.03 55 ASP B C 1
ATOM 3483 O O . ASP B 1 65 ? 1.495 46.412 18.381 1.00 27.43 55 ASP B O 1
ATOM 3488 N N . VAL B 1 66 ? 0.793 44.710 17.069 1.00 27.65 56 VAL B N 1
ATOM 3489 C CA . VAL B 1 66 ? 1.543 45.123 15.878 1.00 29.47 56 VAL B CA 1
ATOM 3490 C C . VAL B 1 66 ? 1.088 46.483 15.320 1.00 31.93 56 VAL B C 1
ATOM 3491 O O . VAL B 1 66 ? 1.868 47.176 14.670 1.00 32.73 56 VAL B O 1
ATOM 3495 N N . THR B 1 67 ? -0.163 46.852 15.585 1.00 33.85 57 THR B N 1
ATOM 3496 C CA . THR B 1 67 ? -0.708 48.153 15.178 1.00 35.79 57 THR B CA 1
ATOM 3497 C C . THR B 1 67 ? -0.297 49.288 16.128 1.00 36.20 57 THR B C 1
ATOM 3498 O O . THR B 1 67 ? -0.492 50.465 15.810 1.00 38.21 57 THR B O 1
ATOM 3502 N N . GLY B 1 68 ? 0.255 48.947 17.292 1.00 33.49 58 GLY B N 1
ATOM 3503 C CA . GLY B 1 68 ? 0.648 49.917 18.305 1.00 32.31 58 GLY B CA 1
ATOM 3504 C C . GLY B 1 68 ? -0.299 50.042 19.493 1.00 31.16 58 GLY B C 1
ATOM 3505 O O . GLY B 1 68 ? 0.025 50.733 20.449 1.00 33.66 58 GLY B O 1
ATOM 3506 N N . ALA B 1 69 ? -1.454 49.373 19.454 1.00 30.84 59 ALA B N 1
ATOM 3507 C CA . ALA B 1 69 ? -2.396 49.383 20.578 1.00 28.78 59 ALA B CA 1
ATOM 3508 C C . ALA B 1 69 ? -1.766 48.680 21.790 1.00 28.66 59 ALA B C 1
ATOM 3509 O O . ALA B 1 69 ? -1.069 47.665 21.631 1.00 27.83 59 ALA B O 1
ATOM 3511 N N . GLY B 1 70 ? -2.006 49.221 22.978 1.00 27.09 60 GLY B N 1
ATOM 3512 C CA . GLY B 1 70 ? -1.468 48.657 24.223 1.00 26.13 60 GLY B CA 1
ATOM 3513 C C . GLY B 1 70 ? -2.580 48.147 25.112 1.00 25.96 60 GLY B C 1
ATOM 3514 O O . GLY B 1 70 ? -3.687 48.702 25.133 1.00 25.72 60 GLY B O 1
ATOM 3515 N N . TYR B 1 71 ? -2.273 47.085 25.868 1.00 24.98 61 TYR B N 1
ATOM 3516 C CA . TYR B 1 71 ? -3.242 46.466 26.758 1.00 23.74 61 TYR B CA 1
ATOM 3517 C C . TYR B 1 71 ? -2.628 46.120 28.080 1.00 22.55 61 TYR B C 1
ATOM 3518 O O . TYR B 1 71 ? -1.446 45.780 28.133 1.00 24.45 61 TYR B O 1
ATOM 3527 N N . LEU B 1 72 ? -3.458 46.126 29.114 1.00 20.93 62 LEU B N 1
ATOM 3528 C CA . LEU B 1 72 ? -3.156 45.436 30.354 1.00 20.70 62 LEU B CA 1
ATOM 3529 C C . LEU B 1 72 ? -3.358 43.945 30.087 1.00 19.54 62 LEU B C 1
ATOM 3530 O O . LEU B 1 72 ? -4.456 43.517 29.713 1.00 19.75 62 LEU B O 1
ATOM 3535 N N . ASP B 1 73 ? -2.302 43.153 30.280 1.00 18.52 63 ASP B N 1
ATOM 3536 C CA . ASP B 1 73 ? -2.381 41.722 29.977 1.00 18.67 63 ASP B CA 1
ATOM 3537 C C . ASP B 1 73 ? -2.842 40.958 31.204 1.00 19.13 63 ASP B C 1
ATOM 3538 O O . ASP B 1 73 ? -2.024 40.515 32.010 1.00 19.03 63 ASP B O 1
ATOM 3543 N N . ALA B 1 74 ? -4.150 40.806 31.332 1.00 19.59 64 ALA B N 1
ATOM 3544 C CA . ALA B 1 74 ? -4.753 40.072 32.439 1.00 21.01 64 ALA B CA 1
ATOM 3545 C C . ALA B 1 74 ? -4.942 38.593 32.100 1.00 22.15 64 ALA B C 1
ATOM 3546 O O . ALA B 1 74 ? -5.820 37.920 32.653 1.00 24.30 64 ALA B O 1
ATOM 3548 N N . MET B 1 75 ? -4.146 38.078 31.173 1.00 21.22 65 MET B N 1
ATOM 3549 C CA . MET B 1 75 ? -3.959 36.624 31.080 1.00 23.37 65 MET B CA 1
ATOM 3550 C C . MET B 1 75 ? -2.475 36.208 31.215 1.00 21.00 65 MET B C 1
ATOM 3551 O O . MET B 1 75 ? -2.147 35.025 31.023 1.00 19.23 65 MET B O 1
ATOM 3556 N N . ALA B 1 76 ? -1.591 37.154 31.583 1.00 18.54 66 ALA B N 1
ATOM 3557 C CA . ALA B 1 76 ? -0.188 36.856 31.895 1.00 18.56 66 ALA B CA 1
ATOM 3558 C C . ALA B 1 76 ? 0.494 36.024 30.799 1.00 18.33 66 ALA B C 1
ATOM 3559 O O . ALA B 1 76 ? 1.192 35.028 31.079 1.00 16.73 66 ALA B O 1
ATOM 3561 N N . SER B 1 77 ? 0.249 36.441 29.560 1.00 17.20 67 SER B N 1
ATOM 3562 C CA . SER B 1 77 ? 0.854 35.899 28.345 1.00 17.17 67 SER B CA 1
ATOM 3563 C C . SER B 1 77 ? 0.275 34.547 27.949 1.00 17.66 67 SER B C 1
ATOM 3564 O O . SER B 1 77 ? -0.354 34.413 26.892 1.00 18.33 67 SER B O 1
ATOM 3567 N N . ALA B 1 78 ? 0.550 33.538 28.772 1.00 17.91 68 ALA B N 1
ATOM 3568 C CA . ALA B 1 78 ? -0.038 32.204 28.595 1.00 18.17 68 ALA B CA 1
ATOM 3569 C C . ALA B 1 78 ? -0.339 31.653 29.976 1.00 18.72 68 ALA B C 1
ATOM 3570 O O . ALA B 1 78 ? -0.014 30.498 30.283 1.00 19.12 68 ALA B O 1
ATOM 3572 N N A MET B 1 79 ? -0.977 32.481 30.815 0.50 18.25 69 MET B N 1
ATOM 3573 N N B MET B 1 79 ? -0.955 32.510 30.801 0.50 18.49 69 MET B N 1
ATOM 3574 C CA A MET B 1 79 ? -1.293 32.134 32.213 0.50 18.41 69 MET B CA 1
ATOM 3575 C CA B MET B 1 79 ? -1.296 32.197 32.185 0.50 18.95 69 MET B CA 1
ATOM 3576 C C A MET B 1 79 ? -0.061 31.778 33.034 0.50 17.85 69 MET B C 1
ATOM 3577 C C B MET B 1 79 ? -0.075 31.780 33.013 0.50 18.10 69 MET B C 1
ATOM 3578 O O A MET B 1 79 ? -0.165 31.027 34.008 0.50 17.06 69 MET B O 1
ATOM 3579 O O B MET B 1 79 ? -0.203 31.011 33.971 0.50 17.32 69 MET B O 1
ATOM 3588 N N . ASN B 1 80 ? 1.097 32.312 32.640 1.00 16.55 70 ASN B N 1
ATOM 3589 C CA . ASN B 1 80 ? 2.383 31.894 33.221 1.00 17.14 70 ASN B CA 1
ATOM 3590 C C . ASN B 1 80 ? 3.426 32.975 33.474 1.00 16.95 70 ASN B C 1
ATOM 3591 O O . ASN B 1 80 ? 4.486 32.686 34.021 1.00 16.38 70 ASN B O 1
ATOM 3596 N N . SER B 1 81 ? 3.127 34.229 33.138 1.00 17.85 71 SER B N 1
ATOM 3597 C CA . SER B 1 81 ? 4.087 35.309 33.349 1.00 18.60 71 SER B CA 1
ATOM 3598 C C . SER B 1 81 ? 3.984 35.818 34.786 1.00 18.76 71 SER B C 1
ATOM 3599 O O . SER B 1 81 ? 3.478 36.910 35.038 1.00 19.60 71 SER B O 1
ATOM 3602 N N . SER B 1 82 ? 4.491 35.031 35.716 1.00 17.11 72 SER B N 1
ATOM 3603 C CA . SER B 1 82 ? 4.435 35.344 37.132 1.00 16.92 72 SER B CA 1
ATOM 3604 C C . SER B 1 82 ? 5.106 36.673 37.465 1.00 17.80 72 SER B C 1
ATOM 3605 O O . SER B 1 82 ? 4.600 37.403 38.319 1.00 17.96 72 SER B O 1
ATOM 3608 N N . CYS B 1 83 ? 6.187 37.009 36.768 1.00 17.06 73 CYS B N 1
ATOM 3609 C CA . CYS B 1 83 ? 6.993 38.205 37.067 1.00 16.66 73 CYS B CA 1
ATOM 3610 C C . CYS B 1 83 ? 6.837 39.301 36.003 1.00 17.76 73 CYS B C 1
ATOM 3611 O O . CYS B 1 83 ? 7.578 40.319 36.035 1.00 17.82 73 CYS B O 1
ATOM 3614 N N . GLY B 1 84 ? 5.871 39.131 35.108 1.00 16.15 74 GLY B N 1
ATOM 3615 C CA . GLY B 1 84 ? 5.635 40.073 34.019 1.00 17.51 74 GLY B CA 1
ATOM 3616 C C . GLY B 1 84 ? 6.679 40.022 32.916 1.00 17.72 74 GLY B C 1
ATOM 3617 O O . GLY B 1 84 ? 7.574 39.160 32.920 1.00 17.34 74 GLY B O 1
ATOM 3618 N N . TYR B 1 85 ? 6.546 40.946 31.958 1.00 17.37 75 TYR B N 1
ATOM 3619 C CA . TYR B 1 85 ? 7.438 41.047 30.804 1.00 17.39 75 TYR B CA 1
ATOM 3620 C C . TYR B 1 85 ? 8.686 41.865 31.106 1.00 18.22 75 TYR B C 1
ATOM 3621 O O . TYR B 1 85 ? 8.667 42.775 31.953 1.00 18.04 75 TYR B O 1
ATOM 3630 N N . ALA B 1 86 ? 9.758 41.532 30.397 1.00 18.53 76 ALA B N 1
ATOM 3631 C CA . ALA B 1 86 ? 11.030 42.252 30.458 1.00 19.79 76 ALA B CA 1
ATOM 3632 C C . ALA B 1 86 ? 11.529 42.473 31.882 1.00 19.88 76 ALA B C 1
ATOM 3633 O O . ALA B 1 86 ? 12.040 43.559 32.243 1.00 21.08 76 ALA B O 1
ATOM 3635 N N . HIS B 1 87 ? 11.407 41.447 32.713 1.00 18.79 77 HIS B N 1
ATOM 3636 C CA . HIS B 1 87 ? 11.886 41.564 34.079 1.00 18.24 77 HIS B CA 1
ATOM 3637 C C . HIS B 1 87 ? 13.397 41.449 34.098 1.00 18.58 77 HIS B C 1
ATOM 3638 O O . HIS B 1 87 ? 13.951 40.427 33.703 1.00 17.21 77 HIS B O 1
ATOM 3645 N N . PRO B 1 88 ? 14.104 42.489 34.579 1.00 19.93 78 PRO B N 1
ATOM 3646 C CA . PRO B 1 88 ? 15.554 42.481 34.405 1.00 20.90 78 PRO B CA 1
ATOM 3647 C C . PRO B 1 88 ? 16.333 41.330 35.074 1.00 20.00 78 PRO B C 1
ATOM 3648 O O . PRO B 1 88 ? 17.356 40.865 34.537 1.00 20.12 78 PRO B O 1
ATOM 3652 N N . ALA B 1 89 ? 15.879 40.892 36.237 1.00 19.36 79 ALA B N 1
ATOM 3653 C CA . ALA B 1 89 ? 16.479 39.771 36.937 1.00 19.46 79 ALA B CA 1
ATOM 3654 C C . ALA B 1 89 ? 16.393 38.474 36.139 1.00 18.05 79 ALA B C 1
ATOM 3655 O O . ALA B 1 89 ? 17.358 37.706 36.097 1.00 17.73 79 ALA B O 1
ATOM 3657 N N . LEU B 1 90 ? 15.238 38.220 35.534 1.00 17.54 80 LEU B N 1
ATOM 3658 C CA . LEU B 1 90 ? 15.043 37.010 34.734 1.00 17.87 80 LEU B CA 1
ATOM 3659 C C . LEU B 1 90 ? 15.871 37.114 33.437 1.00 17.19 80 LEU B C 1
ATOM 3660 O O . LEU B 1 90 ? 16.495 36.140 33.015 1.00 16.01 80 LEU B O 1
ATOM 3665 N N . LEU B 1 91 ? 15.844 38.285 32.804 1.00 16.71 81 LEU B N 1
ATOM 3666 C CA . LEU B 1 91 ? 16.648 38.491 31.589 1.00 16.82 81 LEU B CA 1
ATOM 3667 C C . LEU B 1 91 ? 18.127 38.228 31.841 1.00 16.98 81 LEU B C 1
ATOM 3668 O O . LEU B 1 91 ? 18.789 37.569 31.022 1.00 17.34 81 LEU B O 1
ATOM 3673 N N . GLU B 1 92 ? 18.667 38.719 32.961 1.00 17.07 82 GLU B N 1
ATOM 3674 C CA . GLU B 1 92 ? 20.078 38.537 33.266 1.00 18.96 82 GLU B CA 1
ATOM 3675 C C . GLU B 1 92 ? 20.400 37.098 33.581 1.00 17.13 82 GLU B C 1
ATOM 3676 O O . GLU B 1 92 ? 21.444 36.599 33.167 1.00 17.80 82 GLU B O 1
ATOM 3682 N N . ALA B 1 93 ? 19.497 36.413 34.293 1.00 16.25 83 ALA B N 1
ATOM 3683 C CA . ALA B 1 93 ? 19.721 35.019 34.620 1.00 16.61 83 ALA B CA 1
ATOM 3684 C C . ALA B 1 93 ? 19.795 34.138 33.353 1.00 16.33 83 ALA B C 1
ATOM 3685 O O . ALA B 1 93 ? 20.654 33.242 33.250 1.00 16.69 83 ALA B O 1
ATOM 3687 N N . ALA B 1 94 ? 18.896 34.404 32.413 1.00 16.27 84 ALA B N 1
ATOM 3688 C CA . ALA B 1 94 ? 18.856 33.680 31.147 1.00 16.20 84 ALA B CA 1
ATOM 3689 C C . ALA B 1 94 ? 20.137 33.950 30.380 1.00 16.62 84 ALA B C 1
ATOM 3690 O O . ALA B 1 94 ? 20.806 33.026 29.919 1.00 17.84 84 ALA B O 1
ATOM 3692 N N . ARG B 1 95 ? 20.506 35.220 30.267 1.00 17.10 85 ARG B N 1
ATOM 3693 C CA . ARG B 1 95 ? 21.713 35.589 29.502 1.00 18.58 85 ARG B CA 1
ATOM 3694 C C . ARG B 1 95 ? 22.967 34.908 30.049 1.00 17.88 85 ARG B C 1
ATOM 3695 O O . ARG B 1 95 ? 23.751 34.320 29.301 1.00 18.24 85 ARG B O 1
ATOM 3703 N N . ARG B 1 96 ? 23.164 35.008 31.351 1.00 18.13 86 ARG B N 1
ATOM 3704 C CA . ARG B 1 96 ? 24.329 34.450 32.022 1.00 20.01 86 ARG B CA 1
ATOM 3705 C C . ARG B 1 96 ? 24.439 32.934 31.786 1.00 18.88 86 ARG B C 1
ATOM 3706 O O . ARG B 1 96 ? 25.498 32.416 31.436 1.00 19.02 86 ARG B O 1
ATOM 3714 N N . GLN B 1 97 ? 23.347 32.209 31.981 1.00 15.94 87 GLN B N 1
ATOM 3715 C CA . GLN B 1 97 ? 23.426 30.758 31.834 1.00 15.61 87 GLN B CA 1
ATOM 3716 C C . GLN B 1 97 ? 23.556 30.342 30.378 1.00 16.14 87 GLN B C 1
ATOM 3717 O O . GLN B 1 97 ? 24.248 29.388 30.088 1.00 16.32 87 GLN B O 1
ATOM 3723 N N . LEU B 1 98 ? 22.873 31.024 29.470 1.00 16.73 88 LEU B N 1
ATOM 3724 C CA . LEU B 1 98 ? 22.981 30.703 28.041 1.00 18.77 88 LEU B CA 1
ATOM 3725 C C . LEU B 1 98 ? 24.420 30.775 27.552 1.00 19.45 88 LEU B C 1
ATOM 3726 O O . LEU B 1 98 ? 24.873 29.931 26.761 1.00 19.40 88 LEU B O 1
ATOM 3731 N N . GLU B 1 99 ? 25.125 31.793 28.036 1.00 19.67 89 GLU B N 1
ATOM 3732 C CA . GLU B 1 99 ? 26.511 32.002 27.650 1.00 20.95 89 GLU B CA 1
ATOM 3733 C C . GLU B 1 99 ? 27.403 30.892 28.197 1.00 21.19 89 GLU B C 1
ATOM 3734 O O . GLU B 1 99 ? 28.344 30.473 27.531 1.00 22.73 89 GLU B O 1
ATOM 3740 N N . LEU B 1 100 ? 27.120 30.412 29.408 1.00 18.38 90 LEU B N 1
ATOM 3741 C CA . LEU B 1 100 ? 27.915 29.358 30.021 1.00 18.39 90 LEU B CA 1
ATOM 3742 C C . LEU B 1 100 ? 27.655 27.982 29.446 1.00 18.69 90 LEU B C 1
ATOM 3743 O O . LEU B 1 100 ? 28.561 27.341 28.919 1.00 18.97 90 LEU B O 1
ATOM 3748 N N . LEU B 1 101 ? 26.419 27.504 29.581 1.00 17.45 91 LEU B N 1
ATOM 3749 C CA . LEU B 1 101 ? 26.087 26.118 29.294 1.00 17.46 91 LEU B CA 1
ATOM 3750 C C . LEU B 1 101 ? 24.549 26.006 29.170 1.00 16.64 91 LEU B C 1
ATOM 3751 O O . LEU B 1 101 ? 23.851 26.083 30.177 1.00 16.49 91 LEU B O 1
ATOM 3756 N N . PRO B 1 102 ? 24.020 25.852 27.948 1.00 15.56 92 PRO B N 1
ATOM 3757 C CA . PRO B 1 102 ? 22.538 25.837 27.895 1.00 14.83 92 PRO B CA 1
ATOM 3758 C C . PRO B 1 102 ? 21.911 24.620 28.564 1.00 14.39 92 PRO B C 1
ATOM 3759 O O . PRO B 1 102 ? 20.826 24.723 29.132 1.00 13.83 92 PRO B O 1
ATOM 3763 N N . HIS B 1 103 ? 22.612 23.492 28.487 1.00 14.45 93 HIS B N 1
ATOM 3764 C CA . HIS B 1 103 ? 22.161 22.227 29.002 1.00 14.37 93 HIS B CA 1
ATOM 3765 C C . HIS B 1 103 ? 23.289 21.219 28.814 1.00 15.30 93 HIS B C 1
ATOM 3766 O O . HIS B 1 103 ? 24.279 21.501 28.109 1.00 15.82 93 HIS B O 1
ATOM 3773 N N . PHE B 1 104 ? 23.164 20.076 29.466 1.00 15.30 94 PHE B N 1
ATOM 3774 C CA . PHE B 1 104 ? 23.936 18.884 29.143 1.00 16.63 94 PHE B CA 1
ATOM 3775 C C . PHE B 1 104 ? 23.059 17.692 29.552 1.00 16.85 94 PHE B C 1
ATOM 3776 O O . PHE B 1 104 ? 22.327 17.775 30.547 1.00 15.95 94 PHE B O 1
ATOM 3784 N N . ASP B 1 105 ? 23.122 16.602 28.786 1.00 17.22 95 ASP B N 1
ATOM 3785 C CA . ASP B 1 105 ? 22.328 15.390 29.041 1.00 18.35 95 ASP B CA 1
ATOM 3786 C C . ASP B 1 105 ? 22.486 14.943 30.489 1.00 18.53 95 ASP B C 1
ATOM 3787 O O . ASP B 1 105 ? 23.575 14.603 30.917 1.00 18.01 95 ASP B O 1
ATOM 3792 N N . LEU B 1 106 ? 21.385 14.930 31.248 1.00 16.89 96 LEU B N 1
ATOM 3793 C CA . LEU B 1 106 ? 21.458 14.579 32.657 1.00 15.89 96 LEU B CA 1
ATOM 3794 C C . LEU B 1 106 ? 21.438 13.066 32.939 1.00 16.82 96 LEU B C 1
ATOM 3795 O O . LEU B 1 106 ? 21.491 12.664 34.107 1.00 17.29 96 LEU B O 1
ATOM 3800 N N . SER B 1 107 ? 21.366 12.227 31.904 1.00 18.69 97 SER B N 1
ATOM 3801 C CA . SER B 1 107 ? 21.327 10.783 32.166 1.00 22.09 97 SER B CA 1
ATOM 3802 C C . SER B 1 107 ? 22.624 10.274 32.772 1.00 26.15 97 SER B C 1
ATOM 3803 O O . SER B 1 107 ? 22.601 9.482 33.733 1.00 29.32 97 SER B O 1
ATOM 3806 N N . ALA B 1 108 ? 23.740 10.755 32.247 1.00 28.96 98 ALA B N 1
ATOM 3807 C CA . ALA B 1 108 ? 25.049 10.345 32.749 1.00 31.15 98 ALA B CA 1
ATOM 3808 C C . ALA B 1 108 ? 25.963 11.530 33.046 1.00 30.28 98 ALA B C 1
ATOM 3809 O O . ALA B 1 108 ? 27.170 11.364 33.119 1.00 30.83 98 ALA B O 1
ATOM 3811 N N . ALA B 1 109 ? 25.397 12.723 33.226 1.00 26.65 99 ALA B N 1
ATOM 3812 C CA . ALA B 1 109 ? 26.176 13.869 33.712 1.00 24.53 99 ALA B CA 1
ATOM 3813 C C . ALA B 1 109 ? 25.263 14.758 34.532 1.00 23.96 99 ALA B C 1
ATOM 3814 O O . ALA B 1 109 ? 24.091 14.438 34.724 1.00 21.23 99 ALA B O 1
ATOM 3816 N N . SER B 1 110 ? 25.812 15.837 35.068 1.00 22.20 100 SER B N 1
ATOM 3817 C CA . SER B 1 110 ? 25.008 16.784 35.806 1.00 20.90 100 SER B CA 1
ATOM 3818 C C . SER B 1 110 ? 25.451 18.200 35.499 1.00 19.57 100 SER B C 1
ATOM 3819 O O . SER B 1 110 ? 26.455 18.427 34.830 1.00 18.01 100 SER B O 1
ATOM 3822 N N . HIS B 1 111 ? 24.627 19.154 35.896 1.00 16.06 101 HIS B N 1
ATOM 3823 C CA . HIS B 1 111 ? 25.018 20.564 35.865 1.00 15.34 101 HIS B CA 1
ATOM 3824 C C . HIS B 1 111 ? 24.507 21.257 37.140 1.00 15.28 101 HIS B C 1
ATOM 3825 O O . HIS B 1 111 ? 23.641 20.738 37.856 1.00 14.99 101 HIS B O 1
ATOM 3832 N N . LEU B 1 112 ? 25.125 22.379 37.458 1.00 15.24 102 LEU B N 1
ATOM 3833 C CA . LEU B 1 112 ? 24.847 23.044 38.729 1.00 15.27 102 LEU B CA 1
ATOM 3834 C C . LEU B 1 112 ? 23.423 23.628 38.833 1.00 15.11 102 LEU B C 1
ATOM 3835 O O . LEU B 1 112 ? 22.818 23.523 39.897 1.00 15.42 102 LEU B O 1
ATOM 3840 N N . PRO B 1 113 ? 22.873 24.213 37.753 1.00 14.19 103 PRO B N 1
ATOM 3841 C CA . PRO B 1 113 ? 21.492 24.749 37.874 1.00 14.10 103 PRO B CA 1
ATOM 3842 C C . PRO B 1 113 ? 20.441 23.677 38.204 1.00 14.77 103 PRO B C 1
ATOM 3843 O O . PRO B 1 113 ? 19.527 23.963 38.984 1.00 13.35 103 PRO B O 1
ATOM 3847 N N . ALA B 1 114 ? 20.594 22.458 37.689 1.00 13.97 104 ALA B N 1
ATOM 3848 C CA . ALA B 1 114 ? 19.606 21.412 37.959 1.00 14.24 104 ALA B CA 1
ATOM 3849 C C . ALA B 1 114 ? 19.656 21.048 39.445 1.00 14.32 104 ALA B C 1
ATOM 3850 O O . ALA B 1 114 ? 18.616 20.840 40.061 1.00 14.43 104 ALA B O 1
ATOM 3852 N N . GLY B 1 115 ? 20.851 20.954 40.030 1.00 14.66 105 GLY B N 1
ATOM 3853 C CA . GLY B 1 115 ? 20.956 20.623 41.434 1.00 14.30 105 GLY B CA 1
ATOM 3854 C C . GLY B 1 115 ? 20.362 21.709 42.313 1.00 14.46 105 GLY B C 1
ATOM 3855 O O . GLY B 1 115 ? 19.656 21.416 43.301 1.00 14.63 105 GLY B O 1
ATOM 3856 N N . LEU B 1 116 ? 20.668 22.953 41.981 1.00 14.14 106 LEU B N 1
ATOM 3857 C CA . LEU B 1 116 ? 20.136 24.096 42.717 1.00 14.29 106 LEU B CA 1
ATOM 3858 C C . LEU B 1 116 ? 18.610 24.159 42.632 1.00 13.54 106 LEU B C 1
ATOM 3859 O O . LEU B 1 116 ? 17.921 24.380 43.658 1.00 14.92 106 LEU B O 1
ATOM 3864 N N . ALA B 1 117 ? 18.078 23.959 41.437 1.00 12.99 107 ALA B N 1
ATOM 3865 C CA . ALA B 1 117 ? 16.625 24.075 41.247 1.00 12.28 107 ALA B CA 1
ATOM 3866 C C . ALA B 1 117 ? 15.921 22.932 41.931 1.00 13.43 107 ALA B C 1
ATOM 3867 O O . ALA B 1 117 ? 14.876 23.128 42.525 1.00 13.42 107 ALA B O 1
ATOM 3869 N N . ALA B 1 118 ? 16.484 21.733 41.861 1.00 12.92 108 ALA B N 1
ATOM 3870 C CA . ALA B 1 118 ? 15.871 20.594 42.551 1.00 13.45 108 ALA B CA 1
ATOM 3871 C C . ALA B 1 118 ? 15.785 20.825 44.053 1.00 14.45 108 ALA B C 1
ATOM 3872 O O . ALA B 1 118 ? 14.738 20.545 44.674 1.00 14.84 108 ALA B O 1
ATOM 3874 N N . GLU B 1 119 ? 16.860 21.356 44.638 1.00 14.04 109 GLU B N 1
ATOM 3875 C CA . GLU B 1 119 ? 16.891 21.616 46.082 1.00 15.35 109 GLU B CA 1
ATOM 3876 C C . GLU B 1 119 ? 15.908 22.725 46.476 1.00 15.32 109 GLU B C 1
ATOM 3877 O O . GLU B 1 119 ? 15.181 22.617 47.480 1.00 15.71 109 GLU B O 1
ATOM 3883 N N . ARG B 1 120 ? 15.895 23.781 45.688 1.00 14.54 110 ARG B N 1
ATOM 3884 C CA . ARG B 1 120 ? 15.097 24.950 45.988 1.00 15.27 110 ARG B CA 1
ATOM 3885 C C . ARG B 1 120 ? 13.607 24.631 45.923 1.00 15.15 110 ARG B C 1
ATOM 3886 O O . ARG B 1 120 ? 12.839 25.072 46.777 1.00 14.35 110 ARG B O 1
ATOM 3894 N N . ILE B 1 121 ? 13.204 23.886 44.901 1.00 14.45 111 ILE B N 1
ATOM 3895 C CA . ILE B 1 121 ? 11.794 23.501 44.754 1.00 15.23 111 ILE B CA 1
ATOM 3896 C C . ILE B 1 121 ? 11.369 22.598 45.912 1.00 15.72 111 ILE B C 1
ATOM 3897 O O . ILE B 1 121 ? 10.333 22.833 46.541 1.00 15.35 111 ILE B O 1
ATOM 3902 N N . ALA B 1 122 ? 12.164 21.579 46.196 1.00 16.08 112 ALA B N 1
ATOM 3903 C CA . ALA B 1 122 ? 11.899 20.738 47.359 1.00 16.98 112 ALA B CA 1
ATOM 3904 C C . ALA B 1 122 ? 11.785 21.567 48.644 1.00 16.31 112 ALA B C 1
ATOM 3905 O O . ALA B 1 122 ? 10.904 21.298 49.482 1.00 17.38 112 ALA B O 1
ATOM 3907 N N . GLY B 1 123 ? 12.639 22.576 48.835 1.00 15.84 113 GLY B N 1
ATOM 3908 C CA . GLY B 1 123 ? 12.593 23.374 50.051 1.00 15.66 113 GLY B CA 1
ATOM 3909 C C . GLY B 1 123 ? 11.312 24.183 50.238 1.00 16.57 113 GLY B C 1
ATOM 3910 O O . GLY B 1 123 ? 10.978 24.567 51.346 1.00 17.95 113 GLY B O 1
ATOM 3911 N N . LEU B 1 124 ? 10.633 24.489 49.139 1.00 14.16 114 LEU B N 1
ATOM 3912 C CA . LEU B 1 124 ? 9.343 25.203 49.199 1.00 14.24 114 LEU B CA 1
ATOM 3913 C C . LEU B 1 124 ? 8.147 24.287 49.510 1.00 14.72 114 LEU B C 1
ATOM 3914 O O . LEU B 1 124 ? 7.076 24.744 49.881 1.00 15.50 114 LEU B O 1
ATOM 3919 N N . LEU B 1 125 ? 8.342 22.997 49.344 1.00 13.58 115 LEU B N 1
ATOM 3920 C CA . LEU B 1 125 ? 7.292 22.003 49.521 1.00 14.24 115 LEU B CA 1
ATOM 3921 C C . LEU B 1 125 ? 7.331 21.385 50.907 1.00 14.91 115 LEU B C 1
ATOM 3922 O O . LEU B 1 125 ? 8.358 21.440 51.601 1.00 15.77 115 LEU B O 1
ATOM 3927 N N . PRO B 1 126 ? 6.218 20.762 51.337 1.00 15.71 116 PRO B N 1
ATOM 3928 C CA . PRO B 1 126 ? 6.216 20.211 52.690 1.00 16.48 116 PRO B CA 1
ATOM 3929 C C . PRO B 1 126 ? 7.195 19.079 52.947 1.00 16.82 116 PRO B C 1
ATOM 3930 O O . PRO B 1 126 ? 7.739 18.458 52.033 1.00 16.29 116 PRO B O 1
ATOM 3934 N N . ALA B 1 127 ? 7.453 18.855 54.228 1.00 19.10 117 ALA B N 1
ATOM 3935 C CA . ALA B 1 127 ? 8.344 17.796 54.669 1.00 19.12 117 ALA B CA 1
ATOM 3936 C C . ALA B 1 127 ? 8.013 16.459 54.046 1.00 19.24 117 ALA B C 1
ATOM 3937 O O . ALA B 1 127 ? 6.851 16.001 54.062 1.00 21.27 117 ALA B O 1
ATOM 3939 N N . GLY B 1 128 ? 9.045 15.852 53.466 1.00 17.02 118 GLY B N 1
ATOM 3940 C CA . GLY B 1 128 ? 8.920 14.572 52.791 1.00 16.07 118 GLY B CA 1
ATOM 3941 C C . GLY B 1 128 ? 8.950 14.660 51.284 1.00 15.41 118 GLY B C 1
ATOM 3942 O O . GLY B 1 128 ? 9.322 13.678 50.617 1.00 16.64 118 GLY B O 1
ATOM 3943 N N . LEU B 1 129 ? 8.584 15.820 50.729 1.00 14.16 119 LEU B N 1
ATOM 3944 C CA . LEU B 1 129 ? 8.653 16.020 49.274 1.00 13.92 119 LEU B CA 1
ATOM 3945 C C . LEU B 1 129 ? 10.032 16.525 48.967 1.00 15.25 119 LEU B C 1
ATOM 3946 O O . LEU B 1 129 ? 10.340 17.685 49.270 1.00 15.21 119 LEU B O 1
ATOM 3951 N N . GLU B 1 130 ? 10.874 15.666 48.428 1.00 14.11 120 GLU B N 1
ATOM 3952 C CA . GLU B 1 130 ? 12.317 15.935 48.369 1.00 15.92 120 GLU B CA 1
ATOM 3953 C C . GLU B 1 130 ? 12.989 15.653 47.042 1.00 14.95 120 GLU B C 1
ATOM 3954 O O . GLU B 1 130 ? 14.095 16.127 46.856 1.00 15.35 120 GLU B O 1
ATOM 3960 N N . ARG B 1 131 ? 12.357 14.897 46.140 1.00 13.66 121 ARG B N 1
ATOM 3961 C CA . ARG B 1 131 ? 13.021 14.385 44.940 1.00 13.08 121 ARG B CA 1
ATOM 3962 C C . ARG B 1 131 ? 12.342 14.937 43.710 1.00 13.30 121 ARG B C 1
ATOM 3963 O O . ARG B 1 131 ? 11.172 14.655 43.487 1.00 13.12 121 ARG B O 1
ATOM 3971 N N . THR B 1 132 ? 13.078 15.702 42.897 1.00 13.04 122 THR B N 1
ATOM 3972 C CA . THR B 1 132 ? 12.484 16.473 41.810 1.00 13.06 122 THR B CA 1
ATOM 3973 C C . THR B 1 132 ? 12.995 16.019 40.456 1.00 12.89 122 THR B C 1
ATOM 3974 O O . THR B 1 132 ? 14.203 15.893 40.236 1.00 13.11 122 THR B O 1
ATOM 3978 N N . PHE B 1 133 ? 12.040 15.781 39.552 1.00 12.35 123 PHE B N 1
ATOM 3979 C CA . PHE B 1 133 ? 12.314 15.345 38.169 1.00 12.81 123 PHE B CA 1
ATOM 3980 C C . PHE B 1 133 ? 11.907 16.507 37.257 1.00 12.64 123 PHE B C 1
ATOM 3981 O O . PHE B 1 133 ? 10.836 17.101 37.423 1.00 13.32 123 PHE B O 1
ATOM 3989 N N . PHE B 1 134 ? 12.744 16.838 36.277 1.00 11.87 124 PHE B N 1
ATOM 3990 C CA . PHE B 1 134 ? 12.454 17.953 35.374 1.00 12.11 124 PHE B CA 1
ATOM 3991 C C . PHE B 1 134 ? 12.040 17.538 33.978 1.00 12.31 124 PHE B C 1
ATOM 3992 O O . PHE B 1 134 ? 12.628 16.600 33.405 1.00 12.77 124 PHE B O 1
ATOM 4000 N N . VAL B 1 135 ? 11.050 18.255 33.433 1.00 11.13 125 VAL B N 1
ATOM 4001 C CA . VAL B 1 135 ? 10.540 18.023 32.081 1.00 11.82 125 VAL B CA 1
ATOM 4002 C C . VAL B 1 135 ? 10.261 19.394 31.455 1.00 11.92 125 VAL B C 1
ATOM 4003 O O . VAL B 1 135 ? 10.623 20.412 32.055 1.00 12.75 125 VAL B O 1
ATOM 4007 N N . ASN B 1 136 ? 9.677 19.436 30.251 1.00 11.84 126 ASN B N 1
ATOM 4008 C CA . ASN B 1 136 ? 9.485 20.714 29.536 1.00 12.62 126 ASN B CA 1
ATOM 4009 C C . ASN B 1 136 ? 8.114 21.355 29.743 1.00 13.56 126 ASN B C 1
ATOM 4010 O O . ASN B 1 136 ? 8.023 22.573 29.759 1.00 16.47 126 ASN B O 1
ATOM 4015 N N . SER B 1 137 ? 7.064 20.553 29.891 1.00 12.09 127 SER B N 1
ATOM 4016 C CA . SER B 1 137 ? 5.679 21.015 29.939 1.00 12.24 127 SER B CA 1
ATOM 4017 C C . SER B 1 137 ? 4.883 20.358 31.042 1.00 11.52 127 SER B C 1
ATOM 4018 O O . SER B 1 137 ? 5.264 19.306 31.575 1.00 12.01 127 SER B O 1
ATOM 4021 N N . GLY B 1 138 ? 3.749 20.974 31.373 1.00 11.56 128 GLY B N 1
ATOM 4022 C CA . GLY B 1 138 ? 2.826 20.357 32.324 1.00 11.45 128 GLY B CA 1
ATOM 4023 C C . GLY B 1 138 ? 2.301 19.020 31.857 1.00 11.92 128 GLY B C 1
ATOM 4024 O O . GLY B 1 138 ? 2.093 18.129 32.654 1.00 12.14 128 GLY B O 1
ATOM 4025 N N . SER B 1 139 ? 2.112 18.885 30.545 1.00 11.56 129 SER B N 1
ATOM 4026 C CA . SER B 1 139 ? 1.630 17.608 29.981 1.00 11.78 129 SER B CA 1
ATOM 4027 C C . SER B 1 139 ? 2.658 16.498 30.202 1.00 12.24 129 SER B C 1
ATOM 4028 O O . SER B 1 139 ? 2.306 15.379 30.590 1.00 11.72 129 SER B O 1
ATOM 4031 N N . GLU B 1 140 ? 3.928 16.802 29.967 1.00 11.76 130 GLU B N 1
ATOM 4032 C CA . GLU B 1 140 ? 5.017 15.835 30.256 1.00 11.44 130 GLU B CA 1
ATOM 4033 C C . GLU B 1 140 ? 5.112 15.513 31.748 1.00 11.01 130 GLU B C 1
ATOM 4034 O O . GLU B 1 140 ? 5.408 14.390 32.137 1.00 11.12 130 GLU B O 1
ATOM 4040 N N . ALA B 1 141 ? 4.860 16.507 32.592 1.00 10.99 131 ALA B N 1
ATOM 4041 C CA . ALA B 1 141 ? 4.865 16.286 34.032 1.00 11.11 131 ALA B CA 1
ATOM 4042 C C . ALA B 1 141 ? 3.754 15.298 34.419 1.00 11.21 131 ALA B C 1
ATOM 4043 O O . ALA B 1 141 ? 3.964 14.430 35.230 1.00 11.53 131 ALA B O 1
ATOM 4045 N N . THR B 1 142 ? 2.587 15.429 33.802 1.00 11.31 132 THR B N 1
ATOM 4046 C CA . THR B 1 142 ? 1.500 14.458 34.006 1.00 11.30 132 THR B CA 1
ATOM 4047 C C . THR B 1 142 ? 1.899 13.084 33.486 1.00 11.41 132 THR B C 1
ATOM 4048 O O . THR B 1 142 ? 1.698 12.082 34.160 1.00 13.15 132 THR B O 1
ATOM 4052 N N . GLU B 1 143 ? 2.500 13.027 32.293 1.00 11.87 133 GLU B N 1
ATOM 4053 C CA . GLU B 1 143 ? 3.001 11.737 31.773 1.00 12.24 133 GLU B CA 1
ATOM 4054 C C . GLU B 1 143 ? 3.956 11.054 32.739 1.00 12.36 133 GLU B C 1
ATOM 4055 O O . GLU B 1 143 ? 3.812 9.863 33.046 1.00 12.61 133 GLU B O 1
ATOM 4061 N N . ALA B 1 144 ? 4.909 11.808 33.267 1.00 11.78 134 ALA B N 1
ATOM 4062 C CA . ALA B 1 144 ? 5.858 11.248 34.218 1.00 11.94 134 ALA B CA 1
ATOM 4063 C C . ALA B 1 144 ? 5.158 10.855 35.531 1.00 12.56 134 ALA B C 1
ATOM 4064 O O . ALA B 1 144 ? 5.469 9.807 36.115 1.00 12.74 134 ALA B O 1
ATOM 4066 N N . ALA B 1 145 ? 4.216 11.680 36.007 1.00 11.71 135 ALA B N 1
ATOM 4067 C CA . ALA B 1 145 ? 3.527 11.412 37.263 1.00 11.69 135 ALA B CA 1
ATOM 4068 C C . ALA B 1 145 ? 2.704 10.124 37.169 1.00 12.00 135 ALA B C 1
ATOM 4069 O O . ALA B 1 145 ? 2.702 9.325 38.124 1.00 13.23 135 ALA B O 1
ATOM 4071 N N . VAL B 1 146 ? 2.047 9.905 36.034 1.00 11.82 136 VAL B N 1
ATOM 4072 C CA . VAL B 1 146 ? 1.205 8.695 35.889 1.00 12.76 136 VAL B CA 1
ATOM 4073 C C . VAL B 1 146 ? 2.094 7.455 35.770 1.00 12.73 136 VAL B C 1
ATOM 4074 O O . VAL B 1 146 ? 1.803 6.423 36.404 1.00 13.59 136 VAL B O 1
ATOM 4078 N N . ARG B 1 147 ? 3.191 7.544 35.010 1.00 12.79 137 ARG B N 1
ATOM 4079 C CA . ARG B 1 147 ? 4.150 6.446 34.984 1.00 13.28 137 ARG B CA 1
ATOM 4080 C C . ARG B 1 147 ? 4.653 6.160 36.383 1.00 13.69 137 ARG B C 1
ATOM 4081 O O . ARG B 1 147 ? 4.706 5.008 36.784 1.00 13.67 137 ARG B O 1
ATOM 4089 N N . ILE B 1 148 ? 5.059 7.194 37.115 1.00 13.92 138 ILE B N 1
ATOM 4090 C CA . ILE B 1 148 ? 5.571 6.996 38.466 1.00 13.91 138 ILE B CA 1
ATOM 4091 C C . ILE B 1 148 ? 4.535 6.283 39.328 1.00 14.57 138 ILE B C 1
ATOM 4092 O O . ILE B 1 148 ? 4.881 5.370 40.092 1.00 14.94 138 ILE B O 1
ATOM 4097 N N . ALA B 1 149 ? 3.295 6.733 39.249 1.00 14.27 139 ALA B N 1
ATOM 4098 C CA . ALA B 1 149 ? 2.231 6.158 40.080 1.00 14.84 139 ALA B CA 1
ATOM 4099 C C . ALA B 1 149 ? 2.077 4.666 39.759 1.00 15.13 139 ALA B C 1
ATOM 4100 O O . ALA B 1 149 ? 2.072 3.840 40.664 1.00 15.02 139 ALA B O 1
ATOM 4102 N N . HIS B 1 150 ? 1.951 4.336 38.483 1.00 14.20 140 HIS B N 1
ATOM 4103 C CA . HIS B 1 150 ? 1.795 2.920 38.089 1.00 14.98 140 HIS B CA 1
ATOM 4104 C C . HIS B 1 150 ? 3.027 2.105 38.441 1.00 15.25 140 HIS B C 1
ATOM 4105 O O . HIS B 1 150 ? 2.927 1.011 39.037 1.00 15.36 140 HIS B O 1
ATOM 4112 N N . ASP B 1 151 ? 4.191 2.601 38.051 1.00 15.32 141 ASP B N 1
ATOM 4113 C CA . ASP B 1 151 ? 5.434 1.840 38.290 1.00 16.02 141 ASP B CA 1
ATOM 4114 C C . ASP B 1 151 ? 5.737 1.654 39.770 1.00 15.06 141 ASP B C 1
ATOM 4115 O O . ASP B 1 151 ? 6.270 0.613 40.170 1.00 15.60 141 ASP B O 1
ATOM 4120 N N . HIS B 1 152 ? 5.388 2.636 40.608 1.00 14.10 142 HIS B N 1
ATOM 4121 C CA . HIS B 1 152 ? 5.608 2.508 42.035 1.00 14.32 142 HIS B CA 1
ATOM 4122 C C . HIS B 1 152 ? 4.900 1.267 42.598 1.00 14.83 142 HIS B C 1
ATOM 4123 O O . HIS B 1 152 ? 5.508 0.520 43.373 1.00 15.23 142 HIS B O 1
ATOM 4130 N N . TRP B 1 153 ? 3.646 1.065 42.216 1.00 15.56 143 TRP B N 1
ATOM 4131 C CA . TRP B 1 153 ? 2.887 -0.111 42.661 1.00 15.72 143 TRP B CA 1
ATOM 4132 C C . TRP B 1 153 ? 3.460 -1.419 42.111 1.00 16.44 143 TRP B C 1
ATOM 4133 O O . TRP B 1 153 ? 3.593 -2.386 42.857 1.00 17.22 143 TRP B O 1
ATOM 4144 N N . THR B 1 154 ? 3.820 -1.444 40.833 1.00 15.77 144 THR B N 1
ATOM 4145 C CA . THR B 1 154 ? 4.560 -2.608 40.278 1.00 17.21 144 THR B CA 1
ATOM 4146 C C . THR B 1 154 ? 5.870 -2.875 41.067 1.00 17.51 144 THR B C 1
ATOM 4147 O O . THR B 1 154 ? 6.172 -4.032 41.453 1.00 18.95 144 THR B O 1
ATOM 4151 N N . ASN B 1 155 ? 6.631 -1.823 41.368 1.00 17.06 145 ASN B N 1
ATOM 4152 C CA . ASN B 1 155 ? 7.885 -1.947 42.144 1.00 17.21 145 ASN B CA 1
ATOM 4153 C C . ASN B 1 155 ? 7.663 -2.590 43.514 1.00 17.90 145 ASN B C 1
ATOM 4154 O O . ASN B 1 155 ? 8.501 -3.334 44.006 1.00 20.14 145 ASN B O 1
ATOM 4159 N N . ARG B 1 156 ? 6.529 -2.284 44.117 1.00 17.28 146 ARG B N 1
ATOM 4160 C CA . ARG B 1 156 ? 6.139 -2.810 45.414 1.00 18.98 146 ARG B CA 1
ATOM 4161 C C . ARG B 1 156 ? 5.591 -4.229 45.383 1.00 19.25 146 ARG B C 1
ATOM 4162 O O . ARG B 1 156 ? 5.270 -4.768 46.448 1.00 20.60 146 ARG B O 1
ATOM 4170 N N . GLY B 1 157 ? 5.412 -4.799 44.207 1.00 18.51 147 GLY B N 1
ATOM 4171 C CA . GLY B 1 157 ? 4.799 -6.125 44.074 1.00 19.78 147 GLY B CA 1
ATOM 4172 C C . GLY B 1 157 ? 3.301 -6.165 44.271 1.00 20.26 147 GLY B C 1
ATOM 4173 O O . GLY B 1 157 ? 2.742 -7.243 44.541 1.00 21.35 147 GLY B O 1
ATOM 4174 N N . GLU B 1 158 ? 2.628 -5.017 44.123 1.00 19.19 148 GLU B N 1
ATOM 4175 C CA . GLU B 1 158 ? 1.178 -4.913 44.230 1.00 18.81 148 GLU B CA 1
ATOM 4176 C C . GLU B 1 158 ? 0.655 -3.993 43.127 1.00 18.57 148 GLU B C 1
ATOM 4177 O O . GLU B 1 158 ? 0.293 -2.840 43.391 1.00 17.82 148 GLU B O 1
ATOM 4183 N N . PRO B 1 159 ? 0.604 -4.474 41.879 1.00 17.61 149 PRO B N 1
ATOM 4184 C CA . PRO B 1 159 ? 0.209 -3.576 40.778 1.00 18.00 149 PRO B CA 1
ATOM 4185 C C . PRO B 1 159 ? -1.147 -2.905 40.990 1.00 16.43 149 PRO B C 1
ATOM 4186 O O . PRO B 1 159 ? -2.077 -3.527 41.535 1.00 17.35 149 PRO B O 1
ATOM 4190 N N . ARG B 1 160 ? -1.238 -1.621 40.630 1.00 15.30 150 ARG B N 1
ATOM 4191 C CA . ARG B 1 160 ? -2.484 -0.871 40.641 1.00 15.77 150 ARG B CA 1
ATOM 4192 C C . ARG B 1 160 ? -2.541 -0.027 39.374 1.00 16.33 150 ARG B C 1
ATOM 4193 O O . ARG B 1 160 ? -1.581 0.681 39.096 1.00 16.31 150 ARG B O 1
ATOM 4201 N N . ASP B 1 161 ? -3.632 -0.124 38.621 1.00 16.06 151 ASP B N 1
ATOM 4202 C CA . ASP B 1 161 ? -3.763 0.570 37.351 1.00 17.20 151 ASP B CA 1
ATOM 4203 C C . ASP B 1 161 ? -4.688 1.790 37.342 1.00 16.02 151 ASP B C 1
ATOM 4204 O O . ASP B 1 161 ? -4.600 2.625 36.437 1.00 16.21 151 ASP B O 1
ATOM 4209 N N . ARG B 1 162 ? -5.577 1.897 38.314 1.00 15.24 152 ARG B N 1
ATOM 4210 C CA . ARG B 1 162 ? -6.669 2.877 38.225 1.00 14.89 152 ARG B CA 1
ATOM 4211 C C . ARG B 1 162 ? -6.275 4.224 38.812 1.00 14.73 152 ARG B C 1
ATOM 4212 O O . ARG B 1 162 ? -5.601 4.278 39.843 1.00 14.58 152 ARG B O 1
ATOM 4220 N N . LEU B 1 163 ? -6.694 5.300 38.155 1.00 14.29 153 LEU B N 1
ATOM 4221 C CA . LEU B 1 163 ? -6.629 6.644 38.727 1.00 15.27 153 LEU B CA 1
ATOM 4222 C C . LEU B 1 163 ? -8.028 7.222 38.928 1.00 14.47 153 LEU B C 1
ATOM 4223 O O . LEU B 1 163 ? -8.951 6.898 38.201 1.00 15.02 153 LEU B O 1
ATOM 4228 N N . VAL B 1 164 ? -8.162 8.092 39.918 1.00 13.34 154 VAL B N 1
ATOM 4229 C CA . VAL B 1 164 ? -9.377 8.831 40.191 1.00 13.60 154 VAL B CA 1
ATOM 4230 C C . VAL B 1 164 ? -9.058 10.311 40.008 1.00 13.31 154 VAL B C 1
ATOM 4231 O O . VAL B 1 164 ? -8.041 10.804 40.519 1.00 13.74 154 VAL B O 1
ATOM 4235 N N . THR B 1 165 ? -9.908 10.986 39.239 1.00 12.86 155 THR B N 1
ATOM 4236 C CA . THR B 1 165 ? -9.721 12.398 38.832 1.00 12.98 155 THR B CA 1
ATOM 4237 C C . THR B 1 165 ? -11.047 13.133 38.877 1.00 12.50 155 THR B C 1
ATOM 4238 O O . THR B 1 165 ? -12.084 12.513 39.115 1.00 12.87 155 THR B O 1
ATOM 4242 N N . PHE B 1 166 ? -11.010 14.438 38.659 1.00 12.17 156 PHE B N 1
ATOM 4243 C CA . PHE B 1 166 ? -12.199 15.220 38.321 1.00 12.55 156 PHE B CA 1
ATOM 4244 C C . PHE B 1 166 ? -12.482 15.091 36.815 1.00 12.79 156 PHE B C 1
ATOM 4245 O O . PHE B 1 166 ? -11.591 15.282 35.950 1.00 11.91 156 PHE B O 1
ATOM 4253 N N . ALA B 1 167 ? -13.738 14.833 36.465 1.00 13.09 157 ALA B N 1
ATOM 4254 C CA . ALA B 1 167 ? -14.149 14.902 35.042 1.00 13.48 157 ALA B CA 1
ATOM 4255 C C . ALA B 1 167 ? -13.866 16.288 34.438 1.00 13.99 157 ALA B C 1
ATOM 4256 O O . ALA B 1 167 ? -13.508 16.410 33.249 1.00 14.92 157 ALA B O 1
ATOM 4258 N N . ALA B 1 168 ? -14.001 17.328 35.255 1.00 13.60 158 ALA B N 1
ATOM 4259 C CA . ALA B 1 168 ? -13.722 18.708 34.803 1.00 14.11 158 ALA B CA 1
ATOM 4260 C C . ALA B 1 168 ? -12.256 19.109 34.939 1.00 13.38 158 ALA B C 1
ATOM 4261 O O . ALA B 1 168 ? -11.905 20.272 34.698 1.00 13.89 158 ALA B O 1
ATOM 4263 N N . GLY B 1 169 ? -11.394 18.187 35.341 1.00 12.79 159 GLY B N 1
ATOM 4264 C CA . GLY B 1 169 ? -9.967 18.467 35.456 1.00 13.11 159 GLY B CA 1
ATOM 4265 C C . GLY B 1 169 ? -9.292 18.567 34.106 1.00 13.40 159 GLY B C 1
ATOM 4266 O O . GLY B 1 169 ? -9.785 18.015 33.102 1.00 13.90 159 GLY B O 1
ATOM 4267 N N . TYR B 1 170 ? -8.176 19.295 34.065 1.00 12.86 160 TYR B N 1
ATOM 4268 C CA . TYR B 1 170 ? -7.351 19.336 32.879 1.00 13.00 160 TYR B CA 1
ATOM 4269 C C . TYR B 1 170 ? -5.920 19.158 33.307 1.00 13.20 160 TYR B C 1
ATOM 4270 O O . TYR B 1 170 ? -5.454 19.852 34.218 1.00 13.39 160 TYR B O 1
ATOM 4279 N N . HIS B 1 171 ? -5.226 18.214 32.6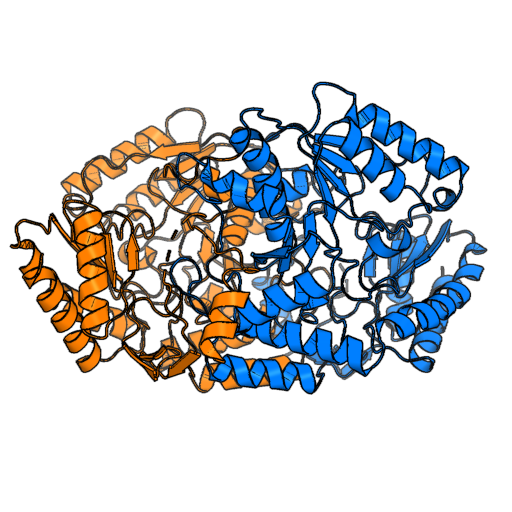74 1.00 12.70 161 HIS B N 1
ATOM 4280 C CA . HIS B 1 171 ? -3.861 17.850 33.072 1.00 13.02 161 HIS B CA 1
ATOM 4281 C C . HIS B 1 171 ? -2.880 17.866 31.908 1.00 12.60 161 HIS B C 1
ATOM 4282 O O . HIS B 1 171 ? -1.728 17.424 32.038 1.00 12.36 161 HIS B O 1
ATOM 4289 N N . GLY B 1 172 ? -3.324 18.388 30.767 1.00 12.74 162 GLY B N 1
ATOM 4290 C CA . GLY B 1 172 ? -2.489 18.492 29.597 1.00 12.40 162 GLY B CA 1
ATOM 4291 C C . GLY B 1 172 ? -3.101 17.866 28.374 1.00 12.71 162 GLY B C 1
ATOM 4292 O O . GLY B 1 172 ? -4.229 17.397 28.384 1.00 13.06 162 GLY B O 1
ATOM 4293 N N . THR B 1 173 ? -2.287 17.816 27.335 1.00 12.03 163 THR B N 1
ATOM 4294 C CA . THR B 1 173 ? -2.761 17.563 25.966 1.00 12.80 163 THR B CA 1
ATOM 4295 C C . THR B 1 173 ? -2.295 16.255 25.336 1.00 13.21 163 THR B C 1
ATOM 4296 O O . THR B 1 173 ? -2.740 15.922 24.230 1.00 13.69 163 THR B O 1
ATOM 4300 N N . THR B 1 174 ? -1.377 15.529 25.968 1.00 13.55 164 THR B N 1
ATOM 4301 C CA . THR B 1 174 ? -0.940 14.235 25.428 1.00 14.45 164 THR B CA 1
ATOM 4302 C C . THR B 1 174 ? -2.036 13.190 25.709 1.00 14.92 164 THR B C 1
ATOM 4303 O O . THR B 1 174 ? -2.966 13.445 26.462 1.00 14.23 164 THR B O 1
ATOM 4307 N N . LEU B 1 175 ? -1.932 11.993 25.127 1.00 14.69 165 LEU B N 1
ATOM 4308 C CA . LEU B 1 175 ? -3.023 11.018 25.275 1.00 15.17 165 LEU B CA 1
ATOM 4309 C C . LEU B 1 175 ? -3.312 10.646 26.720 1.00 15.23 165 LEU B C 1
ATOM 4310 O O . LEU B 1 175 ? -4.474 10.622 27.143 1.00 14.99 165 LEU B O 1
ATOM 4315 N N . VAL B 1 176 ? -2.266 10.376 27.493 1.00 14.46 166 VAL B N 1
ATOM 4316 C CA . VAL B 1 176 ? -2.455 10.039 28.897 1.00 14.24 166 VAL B CA 1
ATOM 4317 C C . VAL B 1 176 ? -3.083 11.215 29.665 1.00 14.06 166 VAL B C 1
ATOM 4318 O O . VAL B 1 176 ? -4.026 11.022 30.423 1.00 13.50 166 VAL B O 1
ATOM 4322 N N . ALA B 1 177 ? -2.548 12.413 29.472 1.00 13.15 167 ALA B N 1
ATOM 4323 C CA . ALA B 1 177 ? -3.062 13.561 30.193 1.00 13.32 167 ALA B CA 1
ATOM 4324 C C . ALA B 1 177 ? -4.531 13.807 29.828 1.00 12.97 167 ALA B C 1
ATOM 4325 O O . ALA B 1 177 ? -5.354 14.086 30.704 1.00 13.43 167 ALA B O 1
ATOM 4327 N N . GLN B 1 178 ? -4.866 13.698 28.547 1.00 12.86 168 GLN B N 1
ATOM 4328 C CA . GLN B 1 178 ? -6.251 13.883 28.113 1.00 13.49 168 GLN B CA 1
ATOM 4329 C C . GLN B 1 178 ? -7.175 12.792 28.652 1.00 13.39 168 GLN B C 1
ATOM 4330 O O . GLN B 1 178 ? -8.331 13.054 28.988 1.00 14.19 168 GLN B O 1
ATOM 4336 N N . HIS B 1 179 ? -6.670 11.572 28.729 1.00 13.80 169 HIS B N 1
ATOM 4337 C CA . HIS B 1 179 ? -7.465 10.453 29.250 1.00 14.07 169 HIS B CA 1
ATOM 4338 C C . HIS B 1 179 ? -7.923 10.685 30.696 1.00 14.47 169 HIS B C 1
ATOM 4339 O O . HIS B 1 179 ? -9.011 10.241 31.089 1.00 14.48 169 HIS B O 1
ATOM 4346 N N . LEU B 1 180 ? -7.117 11.405 31.474 1.00 13.27 170 LEU B N 1
ATOM 4347 C CA . LEU B 1 180 ? -7.498 11.702 32.859 1.00 13.51 170 LEU B CA 1
ATOM 4348 C C . LEU B 1 180 ? -8.722 12.635 32.933 1.00 14.41 170 LEU B C 1
ATOM 4349 O O . LEU B 1 180 ? -9.459 12.615 33.899 1.00 15.46 170 LEU B O 1
ATOM 4354 N N . SER B 1 181 ? -8.887 13.494 31.940 1.00 14.62 171 SER B N 1
ATOM 4355 C CA . SER B 1 181 ? -9.968 14.461 31.872 1.00 14.54 171 SER B CA 1
ATOM 4356 C C . SER B 1 181 ? -11.242 13.859 31.264 1.00 15.79 171 SER B C 1
ATOM 4357 O O . SER B 1 181 ? -11.185 12.940 30.466 1.00 17.05 171 SER B O 1
ATOM 4360 N N . GLY B 1 182 ? -12.380 14.377 31.699 1.00 15.49 172 GLY B N 1
ATOM 4361 C CA . GLY B 1 182 ? -13.673 14.106 31.094 1.00 16.13 172 GLY B CA 1
ATOM 4362 C C . GLY B 1 182 ? -14.201 15.238 30.243 1.00 17.28 172 GLY B C 1
ATOM 4363 O O . GLY B 1 182 ? -15.346 15.153 29.741 1.00 19.73 172 GLY B O 1
ATOM 4364 N N . LEU B 1 183 ? -13.417 16.304 30.050 1.00 16.99 173 LEU B N 1
ATOM 4365 C CA . LEU B 1 183 ? -13.873 17.429 29.242 1.00 17.51 173 LEU B CA 1
ATOM 4366 C C . LEU B 1 183 ? -14.071 16.961 27.797 1.00 18.79 173 LEU B C 1
ATOM 4367 O O . LEU B 1 183 ? -13.259 16.201 27.284 1.00 18.27 173 LEU B O 1
ATOM 4372 N N . PRO B 1 184 ? -15.149 17.417 27.130 1.00 21.15 174 PRO B N 1
ATOM 4373 C CA . PRO B 1 184 ? -15.491 16.858 25.802 1.00 22.07 174 PRO B CA 1
ATOM 4374 C C . PRO B 1 184 ? -14.393 16.997 24.759 1.00 20.97 174 PRO B C 1
ATOM 4375 O O . PRO B 1 184 ? -14.190 16.075 23.971 1.00 21.61 174 PRO B O 1
ATOM 4379 N N . THR B 1 185 ? -13.675 18.125 24.747 1.00 21.16 175 THR B N 1
ATOM 4380 C CA . THR B 1 185 ? -12.632 18.322 23.735 1.00 21.30 175 THR B CA 1
ATOM 4381 C C . THR B 1 185 ? -11.348 17.537 24.041 1.00 20.35 175 THR B C 1
ATOM 4382 O O . THR B 1 185 ? -10.445 17.497 23.204 1.00 19.36 175 THR B O 1
ATOM 4386 N N . ASN B 1 186 ? -11.270 16.896 25.218 1.00 19.48 176 ASN B N 1
ATOM 4387 C CA . ASN B 1 186 ? -10.177 15.982 25.533 1.00 18.84 176 ASN B CA 1
ATOM 4388 C C . ASN B 1 186 ? -10.445 14.526 25.210 1.00 17.66 176 ASN B C 1
ATOM 4389 O O . ASN B 1 186 ? -9.719 13.666 25.659 1.00 18.02 176 ASN B O 1
ATOM 4394 N N . ALA B 1 187 ? -11.456 14.245 24.388 1.00 17.46 177 ALA B N 1
ATOM 4395 C CA . ALA B 1 187 ? -11.685 12.870 23.951 1.00 17.79 177 ALA B CA 1
ATOM 4396 C C . ALA B 1 187 ? -10.411 12.321 23.278 1.00 16.93 177 ALA B C 1
ATOM 4397 O O . ALA B 1 187 ? -9.857 12.959 22.378 1.00 18.42 177 ALA B O 1
ATOM 4399 N N . ILE B 1 188 ? -9.966 11.152 23.710 1.00 17.36 178 ILE B N 1
ATOM 4400 C CA . ILE B 1 188 ? -8.700 10.606 23.216 1.00 17.55 178 ILE B CA 1
ATOM 4401 C C . ILE B 1 188 ? -8.875 9.945 21.851 1.00 18.59 178 ILE B C 1
ATOM 4402 O O . ILE B 1 188 ? -9.985 9.556 21.489 1.00 20.42 178 ILE B O 1
ATOM 4407 N N . HIS B 1 189 ? -7.762 9.804 21.136 1.00 20.22 179 HIS B N 1
ATOM 4408 C CA . HIS B 1 189 ? -7.701 9.192 19.808 1.00 21.25 179 HIS B CA 1
ATOM 4409 C C . HIS B 1 189 ? -7.312 7.709 19.813 1.00 25.28 179 HIS B C 1
ATOM 4410 O O . HIS B 1 189 ? -6.766 7.196 18.841 1.00 31.70 179 HIS B O 1
ATOM 4417 N N . GLY B 1 190 ? -7.578 7.009 20.896 1.00 25.42 180 GLY B N 1
ATOM 4418 C CA . GLY B 1 190 ? -7.404 5.569 20.913 1.00 24.61 180 GLY B CA 1
ATOM 4419 C C . GLY B 1 190 ? -8.336 5.043 21.961 1.00 24.41 180 GLY B C 1
ATOM 4420 O O . GLY B 1 190 ? -9.349 5.676 22.266 1.00 26.99 180 GLY B O 1
ATOM 4421 N N . THR B 1 191 ? -7.990 3.899 22.525 1.00 22.28 181 THR B N 1
ATOM 4422 C CA . THR B 1 191 ? -8.748 3.325 23.613 1.00 22.21 181 THR B CA 1
ATOM 4423 C C . THR B 1 191 ? -7.998 3.504 24.936 1.00 20.24 181 THR B C 1
ATOM 4424 O O . THR B 1 191 ? -6.796 3.811 24.952 1.00 19.03 181 THR B O 1
ATOM 4428 N N . ALA B 1 192 ? -8.720 3.288 26.029 1.00 19.56 182 ALA B N 1
ATOM 4429 C CA . ALA B 1 192 ? -8.203 3.568 27.362 1.00 18.46 182 ALA B CA 1
ATOM 4430 C C . ALA B 1 192 ? -6.947 2.759 27.678 1.00 18.56 182 ALA B C 1
ATOM 4431 O O . ALA B 1 192 ? -6.981 1.538 27.643 1.00 19.10 182 ALA B O 1
ATOM 4433 N N . PRO B 1 193 ? -5.813 3.423 27.999 1.00 17.48 183 PRO B N 1
ATOM 4434 C CA . PRO B 1 193 ? -4.600 2.674 28.388 1.00 18.11 183 PRO B CA 1
ATOM 4435 C C . PRO B 1 193 ? -4.570 2.178 29.831 1.00 17.60 183 PRO B C 1
ATOM 4436 O O . PRO B 1 193 ? -3.683 1.404 30.226 1.00 18.88 183 PRO B O 1
ATOM 4440 N N . PHE B 1 194 ? -5.514 2.670 30.629 1.00 17.38 184 PHE B N 1
ATOM 4441 C CA . PHE B 1 194 ? -5.710 2.243 32.004 1.00 16.94 184 PHE B CA 1
ATOM 4442 C C . PHE B 1 194 ? -7.053 2.788 32.466 1.00 15.82 184 PHE B C 1
ATOM 4443 O O . PHE B 1 194 ? -7.579 3.737 31.876 1.00 14.79 184 PHE B O 1
ATOM 4451 N N . PRO B 1 195 ? -7.636 2.186 33.508 1.00 15.54 185 PRO B N 1
ATOM 4452 C CA . PRO B 1 195 ? -8.934 2.660 33.958 1.00 16.06 185 PRO B CA 1
ATOM 4453 C C . PRO B 1 195 ? -8.828 3.993 34.706 1.00 14.63 185 PRO B C 1
ATOM 4454 O O . PRO B 1 195 ? -7.890 4.177 35.492 1.00 15.20 185 PRO B O 1
ATOM 4458 N N . VAL B 1 196 ? -9.764 4.894 34.449 1.00 15.49 186 VAL B N 1
ATOM 4459 C CA . VAL B 1 196 ? -9.892 6.141 35.204 1.00 16.42 186 VAL B CA 1
ATOM 4460 C C . VAL B 1 196 ? -11.338 6.292 35.664 1.00 16.67 186 VAL B C 1
ATOM 4461 O O . VAL B 1 196 ? -12.259 6.016 34.894 1.00 19.26 186 VAL B O 1
ATOM 4465 N N . THR B 1 197 ? -11.516 6.681 36.915 1.00 15.53 187 THR B N 1
ATOM 4466 C CA . THR B 1 197 ? -12.813 6.995 37.482 1.00 15.59 187 THR B CA 1
ATOM 4467 C C . THR B 1 197 ? -12.860 8.501 37.640 1.00 15.83 187 THR B C 1
ATOM 4468 O O . THR B 1 197 ? -12.096 9.056 38.438 1.00 15.85 187 THR B O 1
ATOM 4472 N N . ARG B 1 198 ? -13.708 9.158 36.851 1.00 14.83 188 ARG B N 1
ATOM 4473 C CA . ARG B 1 198 ? -13.741 10.625 36.784 1.00 14.81 188 ARG B CA 1
ATOM 4474 C C . ARG B 1 198 ? -14.983 11.117 37.526 1.00 16.76 188 ARG B C 1
ATOM 4475 O O . ARG B 1 198 ? -16.111 10.741 37.193 1.00 17.68 188 ARG B O 1
ATOM 4483 N N . VAL B 1 199 ? -14.780 11.915 38.559 1.00 14.56 189 VAL B N 1
ATOM 4484 C CA . VAL B 1 199 ? -15.858 12.370 39.405 1.00 14.63 189 VAL B CA 1
ATOM 4485 C C . VAL B 1 199 ? -16.495 13.620 38.829 1.00 15.79 189 VAL B C 1
ATOM 4486 O O . VAL B 1 199 ? -15.808 14.595 38.553 1.00 14.39 189 VAL B O 1
ATOM 4490 N N . GLU B 1 200 ? -17.820 13.605 38.678 1.00 16.69 190 GLU B N 1
ATOM 4491 C CA . GLU B 1 200 ? -18.537 14.758 38.167 1.00 17.31 190 GLU B CA 1
ATOM 4492 C C . GLU B 1 200 ? -18.817 15.735 39.303 1.00 16.93 190 GLU B C 1
ATOM 4493 O O . GLU B 1 200 ? -18.978 15.322 40.449 1.00 16.86 190 GLU B O 1
ATOM 4499 N N . LEU B 1 201 ? -18.902 17.027 38.986 1.00 16.95 191 LEU B N 1
ATOM 4500 C CA . LEU B 1 201 ? -19.259 18.016 40.004 1.00 17.56 191 LEU B CA 1
ATOM 4501 C C . LEU B 1 201 ? -20.690 17.771 40.494 1.00 17.95 191 LEU B C 1
ATOM 4502 O O . LEU B 1 201 ? -21.574 17.589 39.682 1.00 18.06 191 LEU B O 1
ATOM 4507 N N . PRO B 1 202 ? -20.889 17.703 41.823 1.00 18.01 192 PRO B N 1
ATOM 4508 C CA . PRO B 1 202 ? -22.226 17.362 42.335 1.00 19.11 192 PRO B CA 1
ATOM 4509 C C . PRO B 1 202 ? -23.165 18.566 42.403 1.00 19.20 192 PRO B C 1
ATOM 4510 O O . PRO B 1 202 ? -24.386 18.387 42.634 1.00 20.22 192 PRO B O 1
ATOM 4514 N N . LEU B 1 203 ? -22.605 19.769 42.243 1.00 18.21 193 LEU B N 1
ATOM 4515 C CA . LEU B 1 203 ? -23.313 21.028 42.223 1.00 18.70 193 LEU B CA 1
ATOM 4516 C C . LEU B 1 203 ? -22.632 21.924 41.232 1.00 18.59 193 LEU B C 1
ATOM 4517 O O . LEU B 1 203 ? -21.451 21.711 40.876 1.00 19.31 193 LEU B O 1
ATOM 4522 N N . GLU B 1 204 ? -23.339 22.935 40.767 1.00 18.74 194 GLU B N 1
ATOM 4523 C CA . GLU B 1 204 ? -22.727 23.896 39.883 1.00 19.80 194 GLU B CA 1
ATOM 4524 C C . GLU B 1 204 ? -21.599 24.642 40.615 1.00 19.43 194 GLU B C 1
ATOM 4525 O O . GLU B 1 204 ? -21.631 24.753 41.864 1.00 18.16 194 GLU B O 1
ATOM 4531 N N . PRO B 1 205 ? -20.604 25.139 39.859 1.00 19.38 195 PRO B N 1
ATOM 4532 C CA . PRO B 1 205 ? -19.464 25.839 40.499 1.00 19.30 195 PRO B CA 1
ATOM 4533 C C . PRO B 1 205 ? -19.855 26.974 41.438 1.00 19.40 195 PRO B C 1
ATOM 4534 O O . PRO B 1 205 ? -19.246 27.129 42.484 1.00 18.40 195 PRO B O 1
ATOM 4538 N N . ALA B 1 206 ? -20.917 27.721 41.122 1.00 19.06 196 ALA B N 1
ATOM 4539 C CA . ALA B 1 206 ? -21.371 28.788 42.002 1.00 19.93 196 ALA B CA 1
ATOM 4540 C C . ALA B 1 206 ? -21.767 28.334 43.395 1.00 19.26 196 ALA B C 1
ATOM 4541 O O . ALA B 1 206 ? -21.745 29.157 44.313 1.00 20.99 196 ALA B O 1
ATOM 4543 N N . ALA B 1 207 ? -22.145 27.058 43.544 1.00 18.60 197 ALA B N 1
ATOM 4544 C CA . ALA B 1 207 ? -22.636 26.496 44.802 1.00 18.99 197 ALA B CA 1
ATOM 4545 C C . ALA B 1 207 ? -21.620 25.584 45.473 1.00 19.68 197 ALA B C 1
ATOM 4546 O O . ALA B 1 207 ? -21.949 24.878 46.418 1.00 19.25 197 ALA B O 1
ATOM 4548 N N . LEU B 1 208 ? -20.384 25.581 44.969 1.00 17.89 198 LEU B N 1
ATOM 4549 C CA . LEU B 1 208 ? -19.401 24.605 45.403 1.00 19.30 198 LEU B CA 1
ATOM 4550 C C . LEU B 1 208 ? -18.537 25.047 46.585 1.00 20.09 198 LEU B C 1
ATOM 4551 O O . LEU B 1 208 ? -17.685 24.288 47.011 1.00 20.79 198 LEU B O 1
ATOM 4556 N N . ARG B 1 209 ? -18.768 26.238 47.134 1.00 20.16 199 ARG B N 1
ATOM 4557 C CA . ARG B 1 209 ? -17.855 26.802 48.148 1.00 20.60 199 ARG B CA 1
ATOM 4558 C C . ARG B 1 209 ? -18.334 26.607 49.591 1.00 23.15 199 ARG B C 1
ATOM 4559 O O . ARG B 1 209 ? -17.688 27.070 50.514 1.00 30.23 199 ARG B O 1
ATOM 4567 N N . THR B 1 210 ? -19.381 25.825 49.785 1.00 21.81 200 THR B N 1
ATOM 4568 C CA . THR B 1 210 ? -20.035 25.681 51.072 1.00 21.77 200 THR B CA 1
ATOM 4569 C C . THR B 1 210 ? -19.676 24.381 51.790 1.00 21.33 200 THR B C 1
ATOM 4570 O O . THR B 1 210 ? -19.176 23.444 51.176 1.00 20.14 200 THR B O 1
ATOM 4574 N N . PRO B 1 211 ? -20.007 24.283 53.093 1.00 22.04 201 PRO B N 1
ATOM 4575 C CA . PRO B 1 211 ? -19.827 23.008 53.791 1.00 22.32 201 PRO B CA 1
ATOM 4576 C C . PRO B 1 211 ? -20.675 21.883 53.213 1.00 21.59 201 PRO B C 1
ATOM 4577 O O . PRO B 1 211 ? -20.260 20.736 53.232 1.00 22.20 201 PRO B O 1
ATOM 4581 N N . GLU B 1 212 ? -21.820 22.213 52.625 1.00 22.83 202 GLU B N 1
ATOM 4582 C CA . GLU B 1 212 ? -22.673 21.199 52.002 1.00 24.40 202 GLU B CA 1
ATOM 4583 C C . GLU B 1 212 ? -21.983 20.636 50.752 1.00 21.91 202 GLU B C 1
ATOM 4584 O O . GLU B 1 212 ? -22.005 19.427 50.520 1.00 23.33 202 GLU B O 1
ATOM 4590 N N . ALA B 1 213 ? -21.311 21.500 49.997 1.00 19.56 203 ALA B N 1
ATOM 4591 C CA . ALA B 1 213 ? -20.540 21.085 48.838 1.00 18.60 203 ALA B CA 1
ATOM 4592 C C . ALA B 1 213 ? -19.343 20.203 49.217 1.00 17.68 203 ALA B C 1
ATOM 4593 O O . ALA B 1 213 ? -19.012 19.232 48.510 1.00 16.89 203 ALA B O 1
ATOM 4595 N N . LEU B 1 214 ? -18.693 20.533 50.334 1.00 16.63 204 LEU B N 1
ATOM 4596 C CA . LEU B 1 214 ? -17.633 19.665 50.838 1.00 16.58 204 LEU B CA 1
ATOM 4597 C C . LEU B 1 214 ? -18.138 18.252 51.071 1.00 17.15 204 LEU B C 1
ATOM 4598 O O . LEU B 1 214 ? -17.511 17.299 50.659 1.00 16.69 204 LEU B O 1
ATOM 4603 N N . THR B 1 215 ? -19.272 18.116 51.772 1.00 17.36 205 THR B N 1
ATOM 4604 C CA . THR B 1 215 ? -19.843 16.801 52.036 1.00 19.17 205 THR B CA 1
ATOM 4605 C C . THR B 1 215 ? -20.133 16.019 50.742 1.00 18.08 205 THR B C 1
ATOM 4606 O O . THR B 1 215 ? -19.751 14.850 50.609 1.00 17.75 205 THR B O 1
ATOM 4610 N N . LEU B 1 216 ? -20.760 16.678 49.776 1.00 18.14 206 LEU B N 1
ATOM 4611 C CA . LEU B 1 216 ? -21.070 16.015 48.522 1.00 18.56 206 LEU B CA 1
ATOM 4612 C C . LEU B 1 216 ? -19.816 15.620 47.749 1.00 17.62 206 LEU B C 1
ATOM 4613 O O . LEU B 1 216 ? -19.758 14.528 47.193 1.00 17.97 206 LEU B O 1
ATOM 4618 N N . LEU B 1 217 ? -18.820 16.513 47.702 1.00 16.86 207 LEU B N 1
ATOM 4619 C CA . LEU B 1 217 ? -17.573 16.187 46.991 1.00 17.32 207 LEU B CA 1
ATOM 4620 C C . LEU B 1 217 ? -16.775 15.105 47.662 1.00 16.75 207 LEU B C 1
ATOM 4621 O O . LEU B 1 217 ? -16.257 14.200 47.005 1.00 17.15 207 LEU B O 1
ATOM 4626 N N . ALA B 1 218 ? -16.631 15.190 48.975 1.00 16.94 208 ALA B N 1
ATOM 4627 C CA . ALA B 1 218 ? -15.903 14.171 49.720 1.00 17.56 208 ALA B CA 1
ATOM 4628 C C . ALA B 1 218 ? -16.557 12.787 49.558 1.00 17.83 208 ALA B C 1
ATOM 4629 O O . ALA B 1 218 ? -15.882 11.773 49.334 1.00 18.70 208 ALA B O 1
ATOM 4631 N N . ASP B 1 219 ? -17.886 12.747 49.650 1.00 18.37 209 ASP B N 1
ATOM 4632 C CA . ASP B 1 219 ? -18.609 11.493 49.494 1.00 19.20 209 ASP B CA 1
ATOM 4633 C C . ASP B 1 219 ? -18.478 10.954 48.065 1.00 17.52 209 ASP B C 1
ATOM 4634 O O . ASP B 1 219 ? -18.286 9.757 47.881 1.00 17.50 209 ASP B O 1
ATOM 4639 N N . ALA B 1 220 ? -18.534 11.832 47.058 1.00 16.67 210 ALA B N 1
ATOM 4640 C CA . ALA B 1 220 ? -18.359 11.382 45.668 1.00 16.21 210 ALA B CA 1
ATOM 4641 C C . ALA B 1 220 ? -16.972 10.783 45.452 1.00 15.81 210 ALA B C 1
ATOM 4642 O O . ALA B 1 220 ? -16.810 9.771 44.759 1.00 15.99 210 ALA B O 1
ATOM 4644 N N . PHE B 1 221 ? -15.950 11.441 45.993 1.00 15.07 211 PHE B N 1
ATOM 4645 C CA . PHE B 1 221 ? -14.601 10.905 45.821 1.00 15.10 211 PHE B CA 1
ATOM 4646 C C . PHE B 1 221 ? -14.393 9.632 46.610 1.00 15.40 211 PHE B C 1
ATOM 4647 O O . PHE B 1 221 ? -13.688 8.729 46.151 1.00 16.31 211 PHE B O 1
ATOM 4655 N N . GLU B 1 222 ? -15.023 9.534 47.781 1.00 16.05 212 GLU B N 1
ATOM 4656 C CA . GLU B 1 222 ? -14.973 8.285 48.545 1.00 17.71 212 GLU B CA 1
ATOM 4657 C C . GLU B 1 222 ? -15.557 7.101 47.752 1.00 16.88 212 GLU B C 1
ATOM 4658 O O . GLU B 1 222 ? -14.938 6.036 47.647 1.00 16.89 212 GLU B O 1
ATOM 4664 N N . ARG B 1 223 ? -16.721 7.323 47.155 1.00 17.50 213 ARG B N 1
ATOM 4665 C CA . ARG B 1 223 ? -17.373 6.296 46.333 1.00 17.99 213 ARG B CA 1
ATOM 4666 C C . ARG B 1 223 ? -16.464 5.901 45.177 1.00 17.49 213 ARG B C 1
ATOM 4667 O O . ARG B 1 223 ? -16.292 4.720 44.924 1.00 18.95 213 ARG B O 1
ATOM 4675 N N . ALA B 1 224 ? -15.843 6.890 44.523 1.00 16.28 214 ALA B N 1
ATOM 4676 C CA . ALA B 1 224 ? -14.925 6.609 43.419 1.00 16.69 214 ALA B CA 1
ATOM 4677 C C . ALA B 1 224 ? -13.717 5.797 43.848 1.00 17.02 214 ALA B C 1
ATOM 4678 O O . ALA B 1 224 ? -13.364 4.821 43.197 1.00 17.98 214 ALA B O 1
ATOM 4680 N N . VAL B 1 225 ? -13.096 6.187 44.954 1.00 15.69 215 VAL B N 1
ATOM 4681 C CA . VAL B 1 225 ? -11.935 5.488 45.474 1.00 17.17 215 VAL B CA 1
ATOM 4682 C C . VAL B 1 225 ? -12.244 4.048 45.874 1.00 18.54 215 VAL B C 1
ATOM 4683 O O . VAL B 1 225 ? -11.458 3.132 45.594 1.00 18.82 215 VAL B O 1
ATOM 4687 N N . LEU B 1 226 ? -13.399 3.852 46.498 1.00 19.21 216 LEU B N 1
ATOM 4688 C CA . LEU B 1 226 ? -13.793 2.515 46.963 1.00 21.13 216 LEU B CA 1
ATOM 4689 C C . LEU B 1 226 ? -14.508 1.655 45.884 1.00 23.42 216 LEU B C 1
ATOM 4690 O O . LEU B 1 226 ? -14.843 0.495 46.148 1.00 26.47 216 LEU B O 1
ATOM 4695 N N . ASP B 1 227 ? -14.702 2.184 44.680 1.00 25.24 217 ASP B N 1
ATOM 4696 C CA . ASP B 1 227 ? -15.321 1.452 43.559 1.00 29.14 217 ASP B CA 1
ATOM 4697 C C . ASP B 1 227 ? -14.312 0.524 42.903 1.00 29.24 217 ASP B C 1
ATOM 4698 O O . ASP B 1 227 ? -13.642 0.882 41.937 1.00 29.72 217 ASP B O 1
ATOM 4703 N N . GLY B 1 228 ? -14.241 -0.696 43.402 1.00 30.13 218 GLY B N 1
ATOM 4704 C CA . GLY B 1 228 ? -13.353 -1.700 42.818 1.00 31.52 218 GLY B CA 1
ATOM 4705 C C . GLY B 1 228 ? -12.031 -1.663 43.552 1.00 28.92 218 GLY B C 1
ATOM 4706 O O . GLY B 1 228 ? -11.956 -1.082 44.646 1.00 27.10 218 GLY B O 1
ATOM 4707 N N . PRO B 1 229 ? -10.994 -2.307 42.986 1.00 28.27 219 PRO B N 1
ATOM 4708 C CA . PRO B 1 229 ? -9.716 -2.369 43.675 1.00 27.01 219 PRO B CA 1
ATOM 4709 C C . PRO B 1 229 ? -9.093 -0.975 43.932 1.00 23.29 219 PRO B C 1
ATOM 4710 O O . PRO B 1 229 ? -9.331 -0.038 43.159 1.00 22.66 219 PRO B O 1
ATOM 4714 N N . PRO B 1 230 ? -8.340 -0.841 45.032 1.00 21.34 220 PRO B N 1
ATOM 4715 C CA . PRO B 1 230 ? -7.773 0.468 45.403 1.00 20.29 220 PRO B CA 1
ATOM 4716 C C . PRO B 1 230 ? -6.996 1.113 44.251 1.00 17.89 220 PRO B C 1
ATOM 4717 O O . PRO B 1 230 ? -6.267 0.433 43.567 1.00 18.52 220 PRO B O 1
ATOM 4721 N N . PRO B 1 231 ? -7.180 2.427 44.032 1.00 16.35 221 PRO B N 1
ATOM 4722 C CA . PRO B 1 231 ? -6.481 3.039 42.919 1.00 15.84 221 PRO B CA 1
ATOM 4723 C C . PRO B 1 231 ? -5.000 3.279 43.201 1.00 13.47 221 PRO B C 1
ATOM 4724 O O . PRO B 1 231 ? -4.549 3.331 44.344 1.00 14.08 221 PRO B O 1
ATOM 4728 N N . ALA B 1 232 ? -4.248 3.411 42.121 1.00 13.48 222 ALA B N 1
ATOM 4729 C CA . ALA B 1 232 ? -2.846 3.818 42.195 1.00 12.91 222 ALA B CA 1
ATOM 4730 C C . ALA B 1 232 ? -2.686 5.211 42.780 1.00 12.81 222 ALA B C 1
ATOM 4731 O O . ALA B 1 232 ? -1.740 5.474 43.517 1.00 12.90 222 ALA B O 1
ATOM 4733 N N . ALA B 1 233 ? -3.589 6.111 42.380 1.00 12.80 223 ALA B N 1
ATOM 4734 C CA . ALA B 1 233 ? -3.482 7.530 42.718 1.00 12.03 223 ALA B CA 1
ATOM 4735 C C . ALA B 1 233 ? -4.803 8.229 42.552 1.00 12.57 223 ALA B C 1
ATOM 4736 O O . ALA B 1 233 ? -5.669 7.788 41.783 1.00 13.26 223 ALA B O 1
ATOM 4738 N N . VAL B 1 234 ? -4.938 9.321 43.304 1.00 12.67 224 VAL B N 1
ATOM 4739 C CA . VAL B 1 234 ? -5.982 10.300 43.111 1.00 12.54 224 VAL B CA 1
ATOM 4740 C C . VAL B 1 234 ? -5.243 11.552 42.643 1.00 12.18 224 VAL B C 1
ATOM 4741 O O . VAL B 1 234 ? -4.289 11.967 43.310 1.00 13.35 224 VAL B O 1
ATOM 4745 N N . MET B 1 235 ? -5.612 12.069 41.473 1.00 12.70 225 MET B N 1
ATOM 4746 C CA . MET B 1 235 ? -4.934 13.258 40.881 1.00 11.98 225 MET B CA 1
ATOM 4747 C C . MET B 1 235 ? -5.937 14.384 40.684 1.00 12.07 225 MET B C 1
ATOM 4748 O O . MET B 1 235 ? -6.892 14.218 39.943 1.00 11.45 225 MET B O 1
ATOM 4753 N N . VAL B 1 236 ? -5.700 15.530 41.318 1.00 11.71 226 VAL B N 1
ATOM 4754 C CA . VAL B 1 236 ? -6.575 16.691 41.198 1.00 11.46 226 VAL B CA 1
ATOM 4755 C C . VAL B 1 236 ? -5.777 17.996 41.198 1.00 11.93 226 VAL B C 1
ATOM 4756 O O . VAL B 1 236 ? -4.693 18.103 41.821 1.00 12.58 226 VAL B O 1
ATOM 4760 N N . GLU B 1 237 ? -6.374 19.002 40.579 1.00 12.03 227 GLU B N 1
ATOM 4761 C CA . GLU B 1 237 ? -5.989 20.420 40.776 1.00 12.20 227 GLU B CA 1
ATOM 4762 C C . GLU B 1 237 ? -6.615 20.931 42.091 1.00 12.45 227 GLU B C 1
ATOM 4763 O O . GLU B 1 237 ? -7.663 20.422 42.525 1.00 13.20 227 GLU B O 1
ATOM 4769 N N . PRO B 1 238 ? -5.990 21.941 42.732 1.00 12.35 228 PRO B N 1
ATOM 4770 C CA . PRO B 1 238 ? -6.570 22.504 43.959 1.00 13.53 228 PRO B CA 1
ATOM 4771 C C . PRO B 1 238 ? -7.629 23.578 43.688 1.00 13.85 228 PRO B C 1
ATOM 4772 O O . PRO B 1 238 ? -8.351 23.993 44.611 1.00 14.36 228 PRO B O 1
ATOM 4776 N N . LEU B 1 239 ? -7.686 24.028 42.442 1.00 13.50 229 LEU B N 1
ATOM 4777 C CA . LEU B 1 239 ? -8.667 25.002 41.935 1.00 13.84 229 LEU B CA 1
ATOM 4778 C C . LEU B 1 239 ? -8.703 24.631 40.454 1.00 14.60 229 LEU B C 1
ATOM 4779 O O . LEU B 1 239 ? -7.643 24.488 39.861 1.00 14.69 229 LEU B O 1
ATOM 4784 N N . LEU B 1 240 ? -9.882 24.446 39.854 1.00 13.90 230 LEU B N 1
ATOM 4785 C CA . LEU B 1 240 ? -9.974 23.910 38.484 1.00 14.89 230 LEU B CA 1
ATOM 4786 C C . LEU B 1 240 ? -9.801 25.053 37.503 1.00 15.29 230 LEU B C 1
ATOM 4787 O O . LEU B 1 240 ? -10.622 25.963 37.481 1.00 16.10 230 LEU B O 1
ATOM 4792 N N . ASN B 1 241 ? -8.730 25.024 36.726 1.00 14.44 231 ASN B N 1
ATOM 4793 C CA . ASN B 1 241 ? -8.416 26.114 35.802 1.00 15.77 231 ASN B CA 1
ATOM 4794 C C . ASN B 1 241 ? -9.290 26.019 34.542 1.00 15.56 231 ASN B C 1
ATOM 4795 O O . ASN B 1 241 ? -10.274 26.764 34.367 1.00 14.73 231 ASN B O 1
ATOM 4800 N N . VAL B 1 242 ? -8.943 25.103 33.663 1.00 16.10 232 VAL B N 1
ATOM 4801 C CA . VAL B 1 242 ? -9.649 24.930 32.376 1.00 16.80 232 VAL B CA 1
ATOM 4802 C C . VAL B 1 242 ? -11.133 24.573 32.584 1.00 17.66 232 VAL B C 1
ATOM 4803 O O . VAL B 1 242 ? -12.008 24.958 31.778 1.00 18.79 232 VAL B O 1
ATOM 4807 N N . GLY B 1 243 ? -11.445 23.884 33.677 1.00 17.78 233 GLY B N 1
ATOM 4808 C CA . GLY B 1 243 ? -12.821 23.611 34.059 1.00 19.15 233 GLY B CA 1
ATOM 4809 C C . GLY B 1 243 ? -13.682 24.814 34.429 1.00 19.38 233 GLY B C 1
ATOM 4810 O O . GLY B 1 243 ? -14.881 24.663 34.635 1.00 23.44 233 GLY B O 1
ATOM 4811 N N . GLY B 1 244 ? -13.074 25.995 34.541 1.00 18.08 234 GLY B N 1
ATOM 4812 C CA . GLY B 1 244 ? -13.778 27.255 34.723 1.00 19.08 234 GLY B CA 1
ATOM 4813 C C . GLY B 1 244 ? -13.441 28.058 35.962 1.00 18.52 234 GLY B C 1
ATOM 4814 O O . GLY B 1 244 ? -14.316 28.763 36.501 1.00 19.32 234 GLY B O 1
ATOM 4815 N N . GLY B 1 245 ? -12.184 28.033 36.394 1.00 16.60 235 GLY B N 1
ATOM 4816 C CA . GLY B 1 245 ? -11.791 28.782 37.604 1.00 16.92 235 GLY B CA 1
ATOM 4817 C C . GLY B 1 245 ? -12.613 28.370 38.799 1.00 16.06 235 GLY B C 1
ATOM 4818 O O . GLY B 1 245 ? -13.067 29.208 39.590 1.00 16.96 235 GLY B O 1
ATOM 4819 N N . VAL B 1 246 ? -12.821 27.070 38.926 1.00 14.88 236 VAL B N 1
ATOM 4820 C CA . VAL B 1 246 ? -13.735 26.528 39.943 1.00 14.89 236 VAL B CA 1
ATOM 4821 C C . VAL B 1 246 ? -13.003 26.446 41.272 1.00 14.40 236 VAL B C 1
ATOM 4822 O O . VAL B 1 246 ? -11.997 25.742 41.386 1.00 14.14 236 VAL B O 1
ATOM 4826 N N . VAL B 1 247 ? -13.531 27.159 42.274 1.00 14.06 237 VAL B N 1
ATOM 4827 C CA . VAL B 1 247 ? -12.972 27.203 43.617 1.00 14.51 237 VAL B CA 1
ATOM 4828 C C . VAL B 1 247 ? -13.615 26.072 44.419 1.00 15.59 237 VAL B C 1
ATOM 4829 O O . VAL B 1 247 ? -14.841 25.940 44.470 1.00 16.24 237 VAL B O 1
ATOM 4833 N N . LEU B 1 248 ? -12.776 25.255 45.048 1.00 15.34 238 LEU B N 1
ATOM 4834 C CA . LEU B 1 248 ? -13.224 24.114 45.798 1.00 15.03 238 LEU B CA 1
ATOM 4835 C C . LEU B 1 248 ? -13.440 24.508 47.270 1.00 15.31 238 LEU B C 1
ATOM 4836 O O . LEU B 1 248 ? -12.788 25.431 47.772 1.00 16.22 238 LEU B O 1
ATOM 4841 N N . PRO B 1 249 ? -14.300 23.783 47.988 1.00 16.16 239 PRO B N 1
ATOM 4842 C CA . PRO B 1 249 ? -14.545 24.195 49.359 1.00 16.95 239 PRO B CA 1
ATOM 4843 C C . PRO B 1 249 ? -13.408 23.831 50.291 1.00 17.03 239 PRO B C 1
ATOM 4844 O O . PRO B 1 249 ? -12.728 22.805 50.099 1.00 16.18 239 PRO B O 1
ATOM 4848 N N . ASP B 1 250 ? -13.209 24.658 51.307 1.00 17.12 240 ASP B N 1
ATOM 4849 C CA . ASP B 1 250 ? -12.191 24.386 52.320 1.00 17.82 240 ASP B CA 1
ATOM 4850 C C . ASP B 1 250 ? -12.414 23.002 52.904 1.00 17.71 240 ASP B C 1
ATOM 4851 O O . ASP B 1 250 ? -13.536 22.635 53.265 1.00 18.05 240 ASP B O 1
ATOM 4856 N N . GLY B 1 251 ? -11.333 22.236 52.998 1.00 15.87 241 GLY B N 1
ATOM 4857 C CA . GLY B 1 251 ? -11.367 20.889 53.528 1.00 16.18 241 GLY B CA 1
ATOM 4858 C C . GLY B 1 251 ? -11.408 19.783 52.488 1.00 15.21 241 GLY B C 1
ATOM 4859 O O . GLY B 1 251 ? -11.239 18.615 52.833 1.00 16.47 241 GLY B O 1
ATOM 4860 N N . PHE B 1 252 ? -11.661 20.115 51.230 1.00 14.51 242 PHE B N 1
ATOM 4861 C CA . PHE B 1 252 ? -11.734 19.078 50.207 1.00 14.41 242 PHE B CA 1
ATOM 4862 C C . PHE B 1 252 ? -10.424 18.280 50.050 1.00 13.83 242 PHE B C 1
ATOM 4863 O O . PHE B 1 252 ? -10.452 17.037 50.040 1.00 13.01 242 PHE B O 1
ATOM 4871 N N . LEU B 1 253 ? -9.295 18.981 49.965 1.00 13.48 243 LEU B N 1
ATOM 4872 C CA . LEU B 1 253 ? -8.019 18.259 49.844 1.00 13.41 243 LEU B CA 1
ATOM 4873 C C . LEU B 1 253 ? -7.679 17.475 51.104 1.00 13.77 243 LEU B C 1
ATOM 4874 O O . LEU B 1 253 ? -7.068 16.410 51.003 1.00 14.24 243 LEU B O 1
ATOM 4879 N N . ARG B 1 254 ? -8.067 17.968 52.277 1.00 13.95 244 ARG B N 1
ATOM 4880 C CA . ARG B 1 254 ? -7.851 17.215 53.504 1.00 14.50 244 ARG B CA 1
ATOM 4881 C C . ARG B 1 254 ? 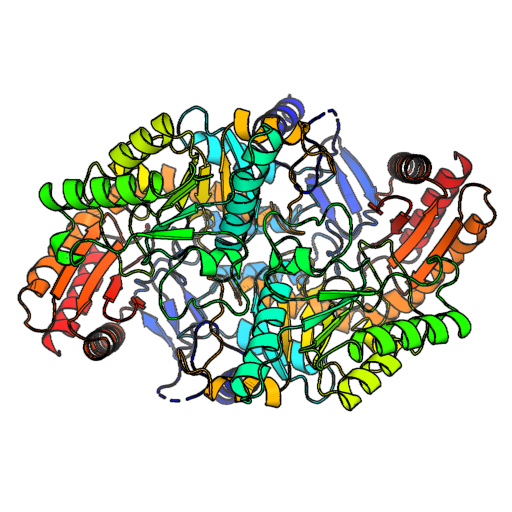-8.644 15.918 53.463 1.00 14.07 244 ARG B C 1
ATOM 4882 O O . ARG B 1 254 ? -8.147 14.851 53.891 1.00 14.87 244 ARG B O 1
ATOM 4890 N N . ALA B 1 255 ? -9.851 15.973 52.925 1.00 14.28 245 ALA B N 1
ATOM 4891 C CA . ALA B 1 255 ? -10.640 14.744 52.745 1.00 13.64 245 ALA B CA 1
ATOM 4892 C C . ALA B 1 255 ? -9.948 13.756 51.819 1.00 14.45 245 ALA B C 1
ATOM 4893 O O . ALA B 1 255 ? -9.945 12.534 52.077 1.00 13.62 245 ALA B O 1
ATOM 4895 N N . LEU B 1 256 ? -9.386 14.253 50.721 1.00 13.30 246 LEU B N 1
ATOM 4896 C CA . LEU B 1 256 ? -8.655 13.375 49.801 1.00 13.55 246 LEU B CA 1
ATOM 4897 C C . LEU B 1 256 ? -7.393 12.802 50.417 1.00 13.87 246 LEU B C 1
ATOM 4898 O O . LEU B 1 256 ? -7.049 11.645 50.153 1.00 14.32 246 LEU B O 1
ATOM 4903 N N . ARG B 1 257 ? -6.674 13.605 51.197 1.00 13.07 247 ARG B N 1
ATOM 4904 C CA . ARG B 1 257 ? -5.517 13.106 51.945 1.00 13.39 247 ARG B CA 1
ATOM 4905 C C . ARG B 1 257 ? -5.894 11.900 52.816 1.00 14.23 247 ARG B C 1
ATOM 4906 O O . ARG B 1 257 ? -5.143 10.911 52.857 1.00 13.39 247 ARG B O 1
ATOM 4914 N N . ALA B 1 258 ? -7.010 11.989 53.529 1.00 13.69 248 ALA B N 1
ATOM 4915 C CA . ALA B 1 258 ? -7.471 10.869 54.372 1.00 14.33 248 ALA B CA 1
ATOM 4916 C C . ALA B 1 258 ? -7.864 9.670 53.550 1.00 15.08 248 ALA B C 1
ATOM 4917 O O . ALA B 1 258 ? -7.531 8.536 53.914 1.00 15.55 248 ALA B O 1
ATOM 4919 N N . LEU B 1 259 ? -8.529 9.877 52.405 1.00 14.34 249 LEU B N 1
ATOM 4920 C CA . LEU B 1 259 ? -8.902 8.772 51.536 1.00 15.26 249 LEU B CA 1
ATOM 4921 C C . LEU B 1 259 ? -7.680 8.062 50.943 1.00 14.21 249 LEU B C 1
ATOM 4922 O O . LEU B 1 259 ? -7.646 6.831 50.830 1.00 14.43 249 LEU B O 1
ATOM 4927 N N . CYS B 1 260 ? -6.689 8.850 50.508 1.00 13.91 250 CYS B N 1
ATOM 4928 C CA . CYS B 1 260 ? -5.425 8.281 50.031 1.00 13.69 250 CYS B CA 1
ATOM 4929 C C . CYS B 1 260 ? -4.693 7.527 51.157 1.00 14.52 250 CYS B C 1
ATOM 4930 O O . CYS B 1 260 ? -4.152 6.427 50.949 1.00 14.92 250 CYS B O 1
ATOM 4933 N N . ASP B 1 261 ? -4.689 8.105 52.347 1.00 13.51 251 ASP B N 1
ATOM 4934 C CA . ASP B 1 261 ? -4.067 7.461 53.516 1.00 13.77 251 ASP B CA 1
ATOM 4935 C C . ASP B 1 261 ? -4.810 6.177 53.923 1.00 14.31 251 ASP B C 1
ATOM 4936 O O . ASP B 1 261 ? -4.183 5.227 54.411 1.00 14.60 251 ASP B O 1
ATOM 4941 N N . ARG B 1 262 ? -6.114 6.138 53.698 1.00 13.68 252 ARG B N 1
ATOM 4942 C CA . ARG B 1 262 ? -6.894 4.933 54.010 1.00 14.88 252 ARG B CA 1
ATOM 4943 C C . ARG B 1 262 ? -6.587 3.792 53.056 1.00 15.57 252 ARG B C 1
ATOM 4944 O O . ARG B 1 262 ? -6.461 2.619 53.475 1.00 15.75 252 ARG B O 1
ATOM 4952 N N . THR B 1 263 ? -6.467 4.100 51.775 1.00 14.40 253 THR B N 1
ATOM 4953 C CA . THR B 1 263 ? -6.381 3.084 50.722 1.00 14.97 253 THR B CA 1
ATOM 4954 C C . THR B 1 263 ? -4.970 2.854 50.198 1.00 14.99 253 THR B C 1
ATOM 4955 O O . THR B 1 263 ? -4.765 1.912 49.436 1.00 15.88 253 THR B O 1
ATOM 4959 N N . GLY B 1 264 ? -4.025 3.712 50.578 1.00 13.94 254 GLY B N 1
ATOM 4960 C CA . GLY B 1 264 ? -2.651 3.652 50.081 1.00 14.47 254 GLY B CA 1
ATOM 4961 C C . GLY B 1 264 ? -2.400 4.423 48.794 1.00 14.38 254 GLY B C 1
ATOM 4962 O O . GLY B 1 264 ? -1.253 4.619 48.405 1.00 14.96 254 GLY B O 1
ATOM 4963 N N . ALA B 1 265 ? -3.462 4.851 48.124 1.00 14.34 255 ALA B N 1
ATOM 4964 C CA . ALA B 1 265 ? -3.308 5.565 46.854 1.00 14.47 255 ALA B CA 1
ATOM 4965 C C . ALA B 1 265 ? -2.407 6.789 47.044 1.00 14.27 255 ALA B C 1
ATOM 4966 O O . ALA B 1 265 ? -2.429 7.415 48.091 1.00 14.37 255 ALA B O 1
ATOM 4968 N N . LEU B 1 266 ? -1.632 7.116 46.023 1.00 13.66 256 LEU B N 1
ATOM 4969 C CA . LEU B 1 266 ? -0.845 8.347 46.045 1.00 14.04 256 LEU B CA 1
ATOM 4970 C C . LEU B 1 266 ? -1.748 9.573 45.839 1.00 13.59 256 LEU B C 1
ATOM 4971 O O . LEU B 1 266 ? -2.584 9.571 44.939 1.00 13.48 256 LEU B O 1
ATOM 4976 N N . LEU B 1 267 ? -1.526 10.606 46.644 1.00 12.34 257 LEU B N 1
ATOM 4977 C CA . LEU B 1 267 ? -2.225 11.886 46.462 1.00 12.33 257 LEU B CA 1
ATOM 4978 C C . LEU B 1 267 ? -1.338 12.709 45.550 1.00 12.23 257 LEU B C 1
ATOM 4979 O O . LEU B 1 267 ? -0.252 13.129 45.949 1.00 12.27 257 LEU B O 1
ATOM 4984 N N . ILE B 1 268 ? -1.810 12.929 44.328 1.00 11.50 258 ILE B N 1
ATOM 4985 C CA . ILE B 1 268 ? -1.115 13.749 43.341 1.00 11.24 258 ILE B CA 1
ATOM 4986 C C . ILE B 1 268 ? -1.845 15.075 43.226 1.00 11.01 258 ILE B C 1
ATOM 4987 O O . ILE B 1 268 ? -3.039 15.105 42.878 1.00 11.43 258 ILE B O 1
ATOM 4992 N N . VAL B 1 269 ? -1.161 16.193 43.495 1.00 10.83 259 VAL B N 1
ATOM 4993 C CA . VAL B 1 269 ? -1.789 17.507 43.278 1.00 11.49 259 VAL B CA 1
ATOM 4994 C C . VAL B 1 269 ? -1.130 18.160 42.076 1.00 11.25 259 VAL B C 1
ATOM 4995 O O . VAL B 1 269 ? 0.107 18.265 42.008 1.00 11.79 259 VAL B O 1
ATOM 4999 N N . ASP B 1 270 ? -1.952 18.539 41.106 1.00 10.84 260 ASP B N 1
ATOM 5000 C CA . ASP B 1 270 ? -1.501 19.241 39.913 1.00 11.54 260 ASP B CA 1
ATOM 5001 C C . ASP B 1 270 ? -1.458 20.737 40.223 1.00 11.36 260 ASP B C 1
ATOM 5002 O O . ASP B 1 270 ? -2.514 21.394 40.297 1.00 11.99 260 ASP B O 1
ATOM 5007 N N . GLU B 1 271 ? -0.229 21.256 40.394 1.00 10.88 261 GLU B N 1
ATOM 5008 C CA . GLU B 1 271 ? 0.029 22.675 40.652 1.00 11.26 261 GLU B CA 1
ATOM 5009 C C . GLU B 1 271 ? 0.574 23.383 39.421 1.00 11.47 261 GLU B C 1
ATOM 5010 O O . GLU B 1 271 ? 1.185 24.443 39.529 1.00 12.47 261 GLU B O 1
ATOM 5016 N N . VAL B 1 272 ? 0.350 22.832 38.242 1.00 11.24 262 VAL B N 1
ATOM 5017 C CA . VAL B 1 272 ? 0.855 23.452 37.026 1.00 11.41 262 VAL B CA 1
ATOM 5018 C C . VAL B 1 272 ? 0.328 24.870 36.864 1.00 12.34 262 VAL B C 1
ATOM 5019 O O . VAL B 1 272 ? 1.106 25.770 36.479 1.00 13.73 262 VAL B O 1
ATOM 5023 N N . PHE B 1 273 ? -0.950 25.095 37.175 1.00 11.53 263 PHE B N 1
ATOM 5024 C CA . PHE B 1 273 ? -1.530 26.452 37.117 1.00 12.43 263 PHE B CA 1
ATOM 5025 C C . PHE B 1 273 ? -1.398 27.202 38.423 1.00 12.59 263 PHE B C 1
ATOM 5026 O O . PHE B 1 273 ? -1.045 28.399 38.422 1.00 13.96 263 PHE B O 1
ATOM 5034 N N . CYS B 1 274 ? -1.727 26.549 39.526 1.00 12.22 264 CYS B N 1
ATOM 5035 C CA . CYS B 1 274 ? -1.773 27.243 40.813 1.00 12.91 264 CYS B CA 1
ATOM 5036 C C . CYS B 1 274 ? -0.421 27.494 41.441 1.00 13.47 264 CYS B C 1
ATOM 5037 O O . CYS B 1 274 ? -0.315 28.300 42.377 1.00 13.51 264 CYS B O 1
ATOM 5040 N N . GLY B 1 275 ? 0.621 26.813 40.987 1.00 12.77 265 GLY B N 1
ATOM 5041 C CA . GLY B 1 275 ? 1.892 26.888 41.687 1.00 13.47 265 GLY B CA 1
ATOM 5042 C C . GLY B 1 275 ? 2.559 28.250 41.642 1.00 13.83 265 GLY B C 1
ATOM 5043 O O . GLY B 1 275 ? 2.331 29.058 40.748 1.00 14.87 265 GLY B O 1
ATOM 5044 N N . PHE B 1 276 ? 3.366 28.499 42.667 1.00 14.07 266 PHE B N 1
ATOM 5045 C CA . PHE B 1 276 ? 4.255 29.680 42.765 1.00 13.89 266 PHE B CA 1
ATOM 5046 C C . PHE B 1 276 ? 3.512 31.011 42.869 1.00 14.36 266 PHE B C 1
ATOM 5047 O O . PHE B 1 276 ? 3.862 31.968 42.212 1.00 14.26 266 PHE B O 1
ATOM 5055 N N . GLY B 1 277 ? 2.509 31.033 43.742 1.00 13.41 267 GLY B N 1
ATOM 5056 C CA . GLY B 1 277 ? 1.897 32.288 44.163 1.00 13.44 267 GLY B CA 1
ATOM 5057 C C . GLY B 1 277 ? 0.567 32.639 43.544 1.00 13.63 267 GLY B C 1
ATOM 5058 O O . GLY B 1 277 ? -0.096 33.590 43.988 1.00 13.69 267 GLY B O 1
ATOM 5059 N N . ARG B 1 278 ? 0.144 31.898 42.512 1.00 12.50 268 ARG B N 1
ATOM 5060 C CA . ARG B 1 278 ? -1.035 32.282 41.705 1.00 12.53 268 ARG B CA 1
ATOM 5061 C C . ARG B 1 278 ? -2.286 32.494 42.561 1.00 13.00 268 ARG B C 1
ATOM 5062 O O . ARG B 1 278 ? -3.053 33.426 42.295 1.00 13.05 268 ARG B O 1
ATOM 5070 N N . THR B 1 279 ? -2.496 31.646 43.561 1.00 12.06 269 THR B N 1
ATOM 5071 C CA . THR B 1 279 ? -3.692 31.725 44.400 1.00 12.46 269 THR B CA 1
ATOM 5072 C C . THR B 1 279 ? -3.470 32.415 45.740 1.00 12.73 269 THR B C 1
ATOM 5073 O O . THR B 1 279 ? -4.305 32.326 46.631 1.00 13.30 269 THR B O 1
ATOM 5077 N N . GLY B 1 280 ? -2.343 33.099 45.901 1.00 13.30 270 GLY B N 1
ATOM 5078 C CA . GLY B 1 280 ? -2.059 33.801 47.148 1.00 13.38 270 GLY B CA 1
ATOM 5079 C C . GLY B 1 280 ? -1.463 32.938 48.252 1.00 13.65 270 GLY B C 1
ATOM 5080 O O . GLY B 1 280 ? -1.406 33.344 49.420 1.00 14.79 270 GLY B O 1
ATOM 5081 N N . ARG B 1 281 ? -1.059 31.712 47.886 1.00 12.90 271 ARG B N 1
ATOM 5082 C CA A ARG B 1 281 ? -0.153 30.878 48.677 0.38 13.08 271 ARG B CA 1
ATOM 5083 C CA B ARG B 1 281 ? -0.170 30.878 48.681 0.62 13.09 271 ARG B CA 1
ATOM 5084 C C . ARG B 1 281 ? 0.903 30.379 47.735 1.00 12.41 271 ARG B C 1
ATOM 5085 O O . ARG B 1 281 ? 0.739 30.464 46.521 1.00 12.78 271 ARG B O 1
ATOM 5100 N N . MET B 1 282 ? 1.987 29.840 48.276 1.00 13.28 272 MET B N 1
ATOM 5101 C CA . MET B 1 282 ? 3.056 29.378 47.373 1.00 13.14 272 MET B CA 1
ATOM 5102 C C . MET B 1 282 ? 2.527 28.264 46.462 1.00 13.22 272 MET B C 1
ATOM 5103 O O . MET B 1 282 ? 2.860 28.257 45.267 1.00 13.98 272 MET B O 1
ATOM 5108 N N . PHE B 1 283 ? 1.652 27.412 46.992 1.00 12.82 273 PHE B N 1
ATOM 5109 C CA . PHE B 1 283 ? 0.958 26.385 46.209 1.00 12.85 273 PHE B CA 1
ATOM 5110 C C . PHE B 1 283 ? -0.515 26.397 46.545 1.00 12.55 273 PHE B C 1
ATOM 5111 O O . PHE B 1 283 ? -0.892 26.646 47.702 1.00 12.76 273 PHE B O 1
ATOM 5119 N N . GLY B 1 284 ? -1.365 26.070 45.568 1.00 12.23 274 GLY B N 1
ATOM 5120 C CA . GLY B 1 284 ? -2.793 26.009 45.833 1.00 12.91 274 GLY B CA 1
ATOM 5121 C C . GLY B 1 284 ? -3.203 25.047 46.927 1.00 12.65 274 GLY B C 1
ATOM 5122 O O . GLY B 1 284 ? -4.142 25.309 47.693 1.00 12.62 274 GLY B O 1
ATOM 5123 N N . PHE B 1 285 ? -2.500 23.926 47.058 1.00 11.97 275 PHE B N 1
ATOM 5124 C CA . PHE B 1 285 ? -2.829 22.955 48.104 1.00 12.45 275 PHE B CA 1
ATOM 5125 C C . PHE B 1 285 ? -2.557 23.489 49.504 1.00 12.54 275 PHE B C 1
ATOM 5126 O O . PHE B 1 285 ? -3.030 22.895 50.468 1.00 14.17 275 PHE B O 1
ATOM 5134 N N . GLN B 1 286 ? -1.806 24.580 49.639 1.00 12.04 276 GLN B N 1
ATOM 5135 C CA . GLN B 1 286 ? -1.509 25.131 50.976 1.00 13.26 276 GLN B CA 1
ATOM 5136 C C . GLN B 1 286 ? -2.722 25.801 51.616 1.00 13.77 276 GLN B C 1
ATOM 5137 O O . GLN B 1 286 ? -2.760 25.940 52.840 1.00 15.15 276 GLN B O 1
ATOM 5143 N N . HIS B 1 287 ? -3.736 26.167 50.841 1.00 13.68 277 HIS B N 1
ATOM 5144 C CA . HIS B 1 287 ? -4.960 26.707 51.459 1.00 14.31 277 HIS B CA 1
ATOM 5145 C C . HIS B 1 287 ? -5.558 25.674 52.411 1.00 15.00 277 HIS B C 1
ATOM 5146 O O . HIS B 1 287 ? -5.883 25.983 53.583 1.00 16.17 277 HIS B O 1
ATOM 5153 N N . ASP B 1 288 ? -5.648 24.419 51.971 1.00 14.79 278 ASP B N 1
ATOM 5154 C CA . ASP B 1 288 ? -6.170 23.344 52.824 1.00 16.48 278 ASP B CA 1
ATOM 5155 C C . ASP B 1 288 ? -5.132 22.838 53.824 1.00 17.69 278 ASP B C 1
ATOM 5156 O O . ASP B 1 288 ? -5.477 22.258 54.858 1.00 20.19 278 ASP B O 1
ATOM 5161 N N . GLY B 1 289 ? -3.853 23.004 53.502 1.00 16.81 279 GLY B N 1
ATOM 5162 C CA . GLY B 1 289 ? -2.777 22.583 54.402 1.00 18.84 279 GLY B CA 1
ATOM 5163 C C . GLY B 1 289 ? -2.364 21.117 54.382 1.00 19.38 279 GLY B C 1
ATOM 5164 O O . GLY B 1 289 ? -1.869 20.571 55.377 1.00 23.18 279 GLY B O 1
ATOM 5165 N N . VAL B 1 290 ? -2.490 20.481 53.238 1.00 16.85 280 VAL B N 1
ATOM 5166 C CA . VAL B 1 290 ? -2.132 19.067 53.099 1.00 16.98 280 VAL B CA 1
ATOM 5167 C C . VAL B 1 290 ? -0.694 18.844 52.624 1.00 16.33 280 VAL B C 1
ATOM 5168 O O . VAL B 1 290 ? -0.072 19.756 52.046 1.00 15.73 280 VAL B O 1
ATOM 5172 N N . THR B 1 291 ? -0.208 17.621 52.821 1.00 14.88 281 THR B N 1
ATOM 5173 C CA . THR B 1 291 ? 1.050 17.149 52.253 1.00 14.92 281 THR B CA 1
ATOM 5174 C C . THR B 1 291 ? 0.743 16.136 51.160 1.00 14.34 281 THR B C 1
ATOM 5175 O O . THR B 1 291 ? 0.397 14.998 51.478 1.00 14.58 281 THR B O 1
ATOM 5179 N N . PRO B 1 292 ? 0.856 16.529 49.862 1.00 12.81 282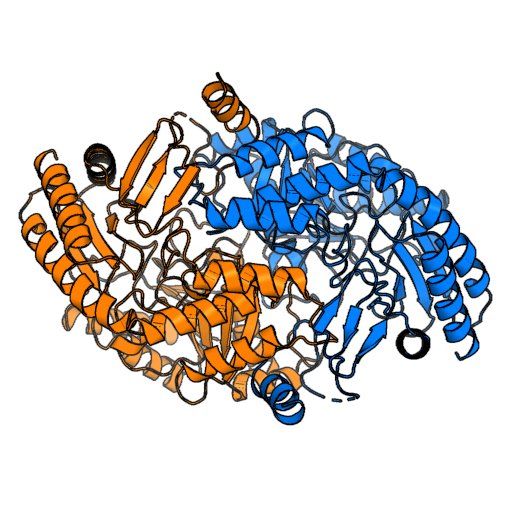 PRO B N 1
ATOM 5180 C CA . PRO B 1 292 ? 0.703 15.574 48.794 1.00 13.10 282 PRO B CA 1
ATOM 5181 C C . PRO B 1 292 ? 1.843 14.545 48.750 1.00 13.46 282 PRO B C 1
ATOM 5182 O O . PRO B 1 292 ? 2.892 14.739 49.379 1.00 14.13 282 PRO B O 1
ATOM 5186 N N . ASP B 1 293 ? 1.619 13.442 48.049 1.00 13.13 283 ASP B N 1
ATOM 5187 C CA . ASP B 1 293 ? 2.708 12.501 47.735 1.00 13.04 283 ASP B CA 1
ATOM 5188 C C . ASP B 1 293 ? 3.495 12.843 46.476 1.00 13.02 283 ASP B C 1
ATOM 5189 O O . ASP B 1 293 ? 4.648 12.425 46.320 1.00 12.49 283 ASP B O 1
ATOM 5194 N N . LEU B 1 294 ? 2.867 13.587 45.572 1.00 12.74 284 LEU B N 1
ATOM 5195 C CA . LEU B 1 294 ? 3.540 14.024 44.339 1.00 12.48 284 LEU B CA 1
ATOM 5196 C C . LEU B 1 294 ? 2.880 15.310 43.892 1.00 11.92 284 LEU B C 1
ATOM 5197 O O . LEU B 1 294 ? 1.657 15.426 43.956 1.00 12.05 284 LEU B O 1
ATOM 5202 N N . VAL B 1 295 ? 3.693 16.273 43.470 1.00 11.07 285 VAL B N 1
ATOM 5203 C CA . VAL B 1 295 ? 3.211 17.566 42.990 1.00 10.96 285 VAL B CA 1
ATOM 5204 C C . VAL B 1 295 ? 3.804 17.827 41.621 1.00 10.88 285 VAL B C 1
ATOM 5205 O O . VAL B 1 295 ? 5.013 17.642 41.417 1.00 11.15 285 VAL B O 1
ATOM 5209 N N . THR B 1 296 ? 2.972 18.219 40.648 1.00 10.47 286 THR B N 1
ATOM 5210 C CA . THR B 1 296 ? 3.451 18.661 39.333 1.00 10.83 286 THR B CA 1
ATOM 5211 C C . THR B 1 296 ? 3.357 20.194 39.238 1.00 11.16 286 THR B C 1
ATOM 5212 O O . THR B 1 296 ? 2.440 20.818 39.823 1.00 11.07 286 THR B O 1
ATOM 5216 N N . MET B 1 297 ? 4.292 20.767 38.473 1.00 11.77 287 MET B N 1
ATOM 5217 C CA . MET B 1 297 ? 4.509 22.214 38.406 1.00 12.43 287 MET B CA 1
ATOM 5218 C C . MET B 1 297 ? 4.947 22.623 37.017 1.00 12.56 287 MET B C 1
ATOM 5219 O O . MET B 1 297 ? 5.625 21.849 36.308 1.00 13.05 287 MET B O 1
ATOM 5224 N N . SER B 1 298 ? 4.566 23.837 36.603 1.00 13.57 288 SER B N 1
ATOM 5225 C CA . SER B 1 298 ? 5.048 24.418 35.342 1.00 15.16 288 SER B CA 1
ATOM 5226 C C . SER B 1 298 ? 4.602 25.896 35.384 1.00 18.65 288 SER B C 1
ATOM 5227 O O . SER B 1 298 ? 4.588 26.470 36.447 1.00 26.19 288 SER B O 1
ATOM 5230 N N . LYS B 1 299 ? 4.181 26.464 34.268 1.00 24.82 289 LYS B N 1
ATOM 5231 C CA . LYS B 1 299 ? 3.709 27.883 34.210 1.00 21.39 289 LYS B CA 1
ATOM 5232 C C . LYS B 1 299 ? 4.596 28.888 34.944 1.00 22.22 289 LYS B C 1
ATOM 5233 O O . LYS B 1 299 ? 5.712 29.177 34.466 1.00 24.95 289 LYS B O 1
ATOM 5239 N N . GLY B 1 300 ? 4.123 29.397 36.072 1.00 20.54 290 GLY B N 1
ATOM 5240 C CA . GLY B 1 300 ? 4.791 30.481 36.804 1.00 19.16 290 GLY B CA 1
ATOM 5241 C C . GLY B 1 300 ? 6.225 30.221 37.247 1.00 19.22 290 GLY B C 1
ATOM 5242 O O . GLY B 1 300 ? 6.963 31.172 37.487 1.00 17.88 290 GLY B O 1
ATOM 5243 N N . ILE B 1 301 ? 6.607 28.944 37.345 1.00 18.60 291 ILE B N 1
ATOM 5244 C CA . ILE B 1 301 ? 7.952 28.532 37.773 1.00 19.26 291 ILE B CA 1
ATOM 5245 C C . ILE B 1 301 ? 9.051 29.196 36.950 1.00 17.82 291 ILE B C 1
ATOM 5246 O O . ILE B 1 301 ? 10.063 29.565 37.501 1.00 17.47 291 ILE B O 1
ATOM 5251 N N . SER B 1 302 ? 8.878 29.311 35.635 1.00 18.29 292 SER B N 1
ATOM 5252 C CA . SER B 1 302 ? 9.937 29.956 34.836 1.00 19.52 292 SER B CA 1
ATOM 5253 C C . SER B 1 302 ? 9.487 31.301 34.300 1.00 18.54 292 SER B C 1
ATOM 5254 O O . SER B 1 302 ? 10.139 31.845 33.420 1.00 18.28 292 SER B O 1
ATOM 5257 N N . GLY B 1 303 ? 8.382 31.838 34.827 1.00 16.82 293 GLY B N 1
ATOM 5258 C CA . GLY B 1 303 ? 7.823 33.089 34.349 1.00 16.85 293 GLY B CA 1
ATOM 5259 C C . GLY B 1 303 ? 7.375 33.068 32.900 1.00 16.62 293 GLY B C 1
ATOM 5260 O O . GLY B 1 303 ? 7.117 34.121 32.320 1.00 16.91 293 GLY B O 1
ATOM 5261 N N . GLY B 1 304 ? 7.306 31.881 32.305 1.00 16.20 294 GLY B N 1
ATOM 5262 C CA . GLY B 1 304 ? 7.101 31.729 30.869 1.00 16.18 294 GLY B CA 1
ATOM 5263 C C . GLY B 1 304 ? 8.322 32.015 30.007 1.00 15.94 294 GLY B C 1
ATOM 5264 O O . GLY B 1 304 ? 8.228 31.918 28.764 1.00 15.56 294 GLY B O 1
ATOM 5265 N N . TYR B 1 305 ? 9.458 32.359 30.602 1.00 15.03 295 TYR B N 1
ATOM 5266 C CA . TYR B 1 305 ? 10.592 32.834 29.792 1.00 15.10 295 TYR B CA 1
ATOM 5267 C C . TYR B 1 305 ? 11.324 31.695 29.094 1.00 15.41 295 TYR B C 1
ATOM 5268 O O . TYR B 1 305 ? 11.930 31.917 28.057 1.00 14.17 295 TYR B O 1
ATOM 5277 N N . VAL B 1 306 ? 11.276 30.483 29.663 1.00 14.67 296 VAL B N 1
ATOM 5278 C CA . VAL B 1 306 ? 11.842 29.288 29.041 1.00 14.72 296 VAL B CA 1
ATOM 5279 C C . VAL B 1 306 ? 10.887 28.151 29.362 1.00 14.16 296 VAL B C 1
ATOM 5280 O O . VAL B 1 306 ? 10.490 28.030 30.505 1.00 14.83 296 VAL B O 1
ATOM 5284 N N . PRO B 1 307 ? 10.537 27.304 28.377 1.00 13.11 297 PRO B N 1
ATOM 5285 C CA . PRO B 1 307 ? 9.690 26.137 28.706 1.00 13.01 297 PRO B CA 1
ATOM 5286 C C . PRO B 1 307 ? 10.313 25.293 29.835 1.00 12.79 297 PRO B C 1
ATOM 5287 O O . PRO B 1 307 ? 11.489 24.958 29.769 1.00 13.39 297 PRO B O 1
ATOM 5291 N N . PHE B 1 308 ? 9.535 25.018 30.883 1.00 12.84 298 PHE B N 1
ATOM 5292 C CA . PHE B 1 308 ? 10.054 24.361 32.067 1.00 12.42 298 PHE B CA 1
ATOM 5293 C C . PHE B 1 308 ? 8.903 23.767 32.840 1.00 12.72 298 PHE B C 1
ATOM 5294 O O . PHE B 1 308 ? 7.863 24.377 32.937 1.00 13.33 298 PHE B O 1
ATOM 5302 N N . ALA B 1 309 ? 9.124 22.582 33.394 1.00 12.41 299 ALA B N 1
ATOM 5303 C CA . ALA B 1 309 ? 8.153 21.949 34.287 1.00 12.39 299 ALA B CA 1
ATOM 5304 C C . ALA B 1 309 ? 8.877 20.986 35.192 1.00 11.95 299 ALA B C 1
ATOM 5305 O O . ALA B 1 309 ? 10.031 20.648 34.957 1.00 12.47 299 ALA B O 1
ATOM 5307 N N . ALA B 1 310 ? 8.209 20.562 36.250 1.00 12.28 300 ALA B N 1
ATOM 5308 C CA . ALA B 1 310 ? 8.849 19.719 37.244 1.00 12.56 300 ALA B CA 1
ATOM 5309 C C . ALA B 1 310 ? 7.824 18.896 37.992 1.00 12.44 300 ALA B C 1
ATOM 5310 O O . ALA B 1 310 ? 6.632 19.236 38.012 1.00 12.79 300 ALA B O 1
ATOM 5312 N N . LEU B 1 311 ? 8.287 17.822 38.603 1.00 11.69 301 LEU B N 1
ATOM 5313 C CA . LEU B 1 311 ? 7.497 17.154 39.597 1.00 12.45 301 LEU B CA 1
ATOM 5314 C C . LEU B 1 311 ? 8.359 16.770 40.776 1.00 12.27 301 LEU B C 1
ATOM 5315 O O . LEU B 1 311 ? 9.542 16.530 40.606 1.00 12.94 301 LEU B O 1
ATOM 5320 N N . THR B 1 312 ? 7.779 16.769 41.964 1.00 11.45 302 THR B N 1
ATOM 5321 C CA . THR B 1 312 ? 8.489 16.420 43.191 1.00 12.04 302 THR B CA 1
ATOM 5322 C C . THR B 1 312 ? 7.714 15.349 43.931 1.00 12.76 302 THR B C 1
ATOM 5323 O O . THR B 1 312 ? 6.479 15.416 44.031 1.00 11.86 302 THR B O 1
ATOM 5327 N N . THR B 1 313 ? 8.440 14.338 44.398 1.00 12.41 303 THR B N 1
ATOM 5328 C CA . THR B 1 313 ? 7.832 13.262 45.171 1.00 13.35 303 THR B CA 1
ATOM 5329 C C . THR B 1 313 ? 8.700 12.873 46.367 1.00 13.32 303 THR B C 1
ATOM 5330 O O . THR B 1 313 ? 9.677 13.546 46.702 1.00 12.59 303 THR B O 1
ATOM 5334 N N . THR B 1 314 ? 8.306 11.787 47.030 1.00 13.39 304 THR B N 1
ATOM 5335 C CA . THR B 1 314 ? 8.923 11.354 48.270 1.00 13.68 304 THR B CA 1
ATOM 5336 C C . THR B 1 314 ? 10.067 10.386 48.029 1.00 14.62 304 THR B C 1
ATOM 5337 O O . THR B 1 314 ? 10.167 9.757 46.959 1.00 14.14 304 THR B O 1
ATOM 5341 N N . ASP B 1 315 ? 10.901 10.219 49.055 1.00 15.27 305 ASP B N 1
ATOM 5342 C CA . ASP B 1 315 ? 11.939 9.207 48.995 1.00 16.75 305 ASP B CA 1
ATOM 5343 C C . ASP B 1 315 ? 11.378 7.799 48.928 1.00 17.29 305 ASP B C 1
ATOM 5344 O O . ASP B 1 315 ? 11.986 6.971 48.260 1.00 16.21 305 ASP B O 1
ATOM 5349 N N . GLU B 1 316 ? 10.234 7.534 49.585 1.00 17.44 306 GLU B N 1
ATOM 5350 C CA . GLU B 1 316 ? 9.597 6.208 49.493 1.00 19.56 306 GLU B CA 1
ATOM 5351 C C . GLU B 1 316 ? 9.283 5.850 48.046 1.00 18.70 306 GLU B C 1
ATOM 5352 O O . GLU B 1 316 ? 9.551 4.742 47.597 1.00 19.32 306 GLU B O 1
ATOM 5358 N N . VAL B 1 317 ? 8.740 6.804 47.306 1.00 16.10 307 VAL B N 1
ATOM 5359 C CA . VAL B 1 317 ? 8.433 6.578 45.896 1.00 15.56 307 VAL B CA 1
ATOM 5360 C C . VAL B 1 317 ? 9.699 6.408 45.081 1.00 15.90 307 VAL B C 1
ATOM 5361 O O . VAL B 1 317 ? 9.843 5.444 44.301 1.00 16.43 307 VAL B O 1
ATOM 5365 N N . TYR B 1 318 ? 10.647 7.317 45.266 1.00 14.89 308 TYR B N 1
ATOM 5366 C CA . TYR B 1 318 ? 11.905 7.279 44.543 1.00 15.31 308 TYR B CA 1
ATOM 5367 C C . TYR B 1 318 ? 12.649 5.959 44.718 1.00 16.53 308 TYR B C 1
ATOM 5368 O O . TYR B 1 318 ? 13.017 5.321 43.747 1.00 16.39 308 TYR B O 1
ATOM 5377 N N . ARG B 1 319 ? 12.834 5.550 45.955 1.00 16.27 309 ARG B N 1
ATOM 5378 C CA . ARG B 1 319 ? 13.719 4.397 46.197 1.00 19.17 309 ARG B CA 1
ATOM 5379 C C . ARG B 1 319 ? 13.090 3.101 45.702 1.00 18.68 309 ARG B C 1
ATOM 5380 O O . ARG B 1 319 ? 13.825 2.141 45.431 1.00 19.02 309 ARG B O 1
ATOM 5388 N N . SER B 1 320 ? 11.760 3.080 45.520 1.00 17.88 310 SER B N 1
ATOM 5389 C CA . SER B 1 320 ? 11.072 1.899 44.968 1.00 18.20 310 SER B CA 1
ATOM 5390 C C . SER B 1 320 ? 11.567 1.519 43.570 1.00 18.01 310 SER B C 1
ATOM 5391 O O . SER B 1 320 ? 11.477 0.366 43.159 1.00 17.72 310 SER B O 1
ATOM 5394 N N . PHE B 1 321 ? 12.076 2.487 42.830 1.00 16.90 311 PHE B N 1
ATOM 5395 C CA . PHE B 1 321 ? 12.546 2.242 41.466 1.00 17.13 311 PHE B CA 1
ATOM 5396 C C . PHE B 1 321 ? 13.806 1.372 41.362 1.00 18.37 311 PHE B C 1
ATOM 5397 O O . PHE B 1 321 ? 14.118 0.882 40.272 1.00 18.68 311 PHE B O 1
ATOM 5405 N N . ALA B 1 322 ? 14.482 1.121 42.472 1.00 19.61 312 ALA B N 1
ATOM 5406 C CA . ALA B 1 322 ? 15.559 0.125 42.449 1.00 20.88 312 ALA B CA 1
ATOM 5407 C C . ALA B 1 322 ? 15.022 -1.264 42.028 1.00 21.37 312 ALA B C 1
ATOM 5408 O O . ALA B 1 322 ? 15.780 -2.096 41.473 1.00 22.25 312 ALA B O 1
ATOM 5410 N N . ALA B 1 323 ? 13.736 -1.518 42.279 1.00 21.57 313 ALA B N 1
ATOM 5411 C CA . ALA B 1 323 ? 13.074 -2.762 41.869 1.00 22.51 313 ALA B CA 1
ATOM 5412 C C . ALA B 1 323 ? 12.671 -2.853 40.402 1.00 23.81 313 ALA B C 1
ATOM 5413 O O . ALA B 1 323 ? 12.269 -3.927 39.948 1.00 25.61 313 ALA B O 1
ATOM 5415 N N . ASP B 1 324 ? 12.745 -1.754 39.645 1.00 21.27 314 ASP B N 1
ATOM 5416 C CA . ASP B 1 324 ? 12.444 -1.816 38.210 1.00 22.10 314 ASP B CA 1
ATOM 5417 C C . ASP B 1 324 ? 13.365 -2.852 37.541 1.00 23.51 314 ASP B C 1
ATOM 5418 O O . ASP B 1 324 ? 14.581 -2.708 37.579 1.00 23.02 314 ASP B O 1
ATOM 5423 N N . PRO B 1 325 ? 12.783 -3.928 36.962 1.00 28.78 315 PRO B N 1
ATOM 5424 C CA . PRO B 1 325 ? 13.632 -5.011 36.451 1.00 30.09 315 PRO B CA 1
ATOM 5425 C C . PRO B 1 325 ? 14.367 -4.711 35.140 1.00 31.39 315 PRO B C 1
ATOM 5426 O O . PRO B 1 325 ? 15.311 -5.435 34.795 1.00 33.86 315 PRO B O 1
ATOM 5430 N N . LEU B 1 326 ? 13.945 -3.671 34.416 1.00 27.68 316 LEU B N 1
ATOM 5431 C CA . LEU B 1 326 ? 14.538 -3.334 33.125 1.00 27.10 316 LEU B CA 1
ATOM 5432 C C . LEU B 1 326 ? 15.687 -2.341 33.230 1.00 26.45 316 LEU B C 1
ATOM 5433 O O . LEU B 1 326 ? 16.633 -2.408 32.444 1.00 27.41 316 LEU B O 1
ATOM 5438 N N . LEU B 1 327 ? 15.602 -1.405 34.176 1.00 22.22 317 LEU B N 1
ATOM 5439 C CA . LEU B 1 327 ? 16.624 -0.379 34.372 1.00 22.37 317 LEU B CA 1
ATOM 5440 C C . LEU B 1 327 ? 17.126 -0.207 35.821 1.00 20.87 317 LEU B C 1
ATOM 5441 O O . LEU B 1 327 ? 18.195 0.349 36.042 1.00 21.41 317 LEU B O 1
ATOM 5446 N N . GLY B 1 328 ? 16.340 -0.609 36.818 1.00 19.61 318 GLY B N 1
ATOM 5447 C CA . GLY B 1 328 ? 16.655 -0.266 38.199 1.00 19.11 318 GLY B CA 1
ATOM 5448 C C . GLY B 1 328 ? 16.479 1.217 38.472 1.00 18.72 318 GLY B C 1
ATOM 5449 O O . GLY B 1 328 ? 17.054 1.764 39.412 1.00 18.44 318 GLY B O 1
ATOM 5450 N N . GLY B 1 329 ? 15.660 1.856 37.644 1.00 18.37 319 GLY B N 1
ATOM 5451 C CA . GLY B 1 329 ? 15.307 3.268 37.811 1.00 17.34 319 GLY B CA 1
ATOM 5452 C C . GLY B 1 329 ? 14.064 3.602 37.000 1.00 16.53 319 GLY B C 1
ATOM 5453 O O . GLY B 1 329 ? 13.472 2.741 36.378 1.00 17.15 319 GLY B O 1
ATOM 5454 N N . LEU B 1 330 ? 13.690 4.881 36.982 1.00 15.90 320 LEU B N 1
ATOM 5455 C CA . LEU B 1 330 ? 12.525 5.339 36.232 1.00 15.47 320 LEU B CA 1
ATOM 5456 C C . LEU B 1 330 ? 12.823 5.443 34.740 1.00 14.65 320 LEU B C 1
ATOM 5457 O O . LEU B 1 330 ? 13.719 6.169 34.306 1.00 14.91 320 LEU B O 1
ATOM 5462 N N . ARG B 1 331 ? 12.036 4.731 33.951 1.00 14.82 321 ARG B N 1
ATOM 5463 C CA . ARG B 1 331 ? 12.232 4.624 32.507 1.00 14.71 321 ARG B CA 1
ATOM 5464 C C . ARG B 1 331 ? 11.480 5.763 31.807 1.00 14.47 321 ARG B C 1
ATOM 5465 O O . ARG B 1 331 ? 10.446 5.577 31.151 1.00 14.71 321 ARG B O 1
ATOM 5473 N N . TYR B 1 332 ? 12.009 6.966 32.019 1.00 13.89 322 TYR B N 1
ATOM 5474 C CA . TYR B 1 332 ? 11.419 8.216 31.524 1.00 13.54 322 TYR B CA 1
ATOM 5475 C C . TYR B 1 332 ? 12.525 9.265 31.399 1.00 13.34 322 TYR B C 1
ATOM 5476 O O . TYR B 1 332 ? 13.461 9.282 32.205 1.00 13.74 322 TYR B O 1
ATOM 5485 N N . GLY B 1 333 ? 12.389 10.142 30.411 1.00 13.67 323 GLY B N 1
ATOM 5486 C CA . GLY B 1 333 ? 13.257 11.310 30.288 1.00 13.90 323 GLY B CA 1
ATOM 5487 C C . GLY B 1 333 ? 13.221 11.934 28.910 1.00 13.95 323 GLY B C 1
ATOM 5488 O O . GLY B 1 333 ? 13.136 11.237 27.893 1.00 14.55 323 GLY B O 1
ATOM 5489 N N . HIS B 1 334 ? 13.355 13.261 28.897 1.00 13.10 324 HIS B N 1
ATOM 5490 C CA . HIS B 1 334 ? 13.393 14.077 27.713 1.00 13.48 324 HIS B CA 1
ATOM 5491 C C . HIS B 1 334 ? 14.786 14.637 27.500 1.00 13.31 324 HIS B C 1
ATOM 5492 O O . HIS B 1 334 ? 15.498 14.963 28.464 1.00 13.37 324 HIS B O 1
ATOM 5499 N N . THR B 1 335 ? 15.133 14.825 26.234 1.00 12.92 325 THR B N 1
ATOM 5500 C CA . THR B 1 335 ? 16.391 15.458 25.811 1.00 13.71 325 THR B CA 1
ATOM 5501 C C . THR B 1 335 ? 16.728 16.749 26.539 1.00 13.37 325 THR B C 1
ATOM 5502 O O . THR B 1 335 ? 17.866 16.901 27.031 1.00 14.21 325 THR B O 1
ATOM 5506 N N . THR B 1 336 ? 15.757 17.655 26.631 1.00 13.19 326 THR B N 1
ATOM 5507 C CA . THR B 1 336 ? 15.985 18.953 27.285 1.00 13.71 326 THR B CA 1
ATOM 5508 C C . THR B 1 336 ? 15.362 19.013 28.679 1.00 13.74 326 THR B C 1
ATOM 5509 O O . THR B 1 336 ? 15.257 20.100 29.245 1.00 13.69 326 THR B O 1
ATOM 5513 N N . GLY B 1 337 ? 14.975 17.870 29.258 1.00 12.92 327 GLY B N 1
ATOM 5514 C CA . GLY B 1 337 ? 14.478 17.878 30.632 1.00 13.00 327 GLY B CA 1
ATOM 5515 C C . GLY B 1 337 ? 15.600 18.250 31.586 1.00 13.70 327 GLY B C 1
ATOM 5516 O O . GLY B 1 337 ? 16.641 17.603 31.622 1.00 14.67 327 GLY B O 1
ATOM 5517 N N . GLY B 1 338 ? 15.381 19.295 32.370 1.00 13.80 328 GLY B N 1
ATOM 5518 C CA . GLY B 1 338 ? 16.419 19.828 33.263 1.00 13.75 328 GLY B CA 1
ATOM 5519 C C . GLY B 1 338 ? 17.299 20.859 32.586 1.00 13.92 328 GLY B C 1
ATOM 5520 O O . GLY B 1 338 ? 18.365 21.180 33.098 1.00 14.80 328 GLY B O 1
ATOM 5521 N N . HIS B 1 339 ? 16.816 21.413 31.481 1.00 12.55 329 HIS B N 1
ATOM 5522 C CA . HIS B 1 339 ? 17.509 22.476 30.716 1.00 12.83 329 HIS B CA 1
ATOM 5523 C C . HIS B 1 339 ? 18.127 23.514 31.670 1.00 12.96 329 HIS B C 1
ATOM 5524 O O . HIS B 1 339 ? 17.424 24.074 32.532 1.00 11.87 329 HIS B O 1
ATOM 5531 N N . ALA B 1 340 ? 19.421 23.773 31.534 1.00 12.56 330 ALA B N 1
ATOM 5532 C CA . ALA B 1 340 ? 20.118 24.619 32.515 1.00 12.89 330 ALA B CA 1
ATOM 5533 C C . ALA B 1 340 ? 19.647 26.069 32.505 1.00 12.99 330 ALA B C 1
ATOM 5534 O O . ALA B 1 340 ? 19.607 26.711 33.551 1.00 13.34 330 ALA B O 1
ATOM 5536 N N . VAL B 1 341 ? 19.294 26.602 31.335 1.00 12.45 331 VAL B N 1
ATOM 5537 C CA . VAL B 1 341 ? 18.806 27.980 31.261 1.00 12.95 331 VAL B CA 1
ATOM 5538 C C . VAL B 1 341 ? 17.441 28.059 31.963 1.00 13.75 331 VAL B C 1
ATOM 5539 O O . VAL B 1 341 ? 17.198 28.982 32.738 1.00 13.85 331 VAL B O 1
ATOM 5543 N N . ALA B 1 342 ? 16.555 27.088 31.692 1.00 12.48 332 ALA B N 1
ATOM 5544 C CA . ALA B 1 342 ? 15.264 27.016 32.361 1.00 13.43 332 ALA B CA 1
ATOM 5545 C C . ALA B 1 342 ? 15.462 26.972 33.864 1.00 13.30 332 ALA B C 1
ATOM 5546 O O . ALA B 1 342 ? 14.776 27.701 34.584 1.00 13.42 332 ALA B O 1
ATOM 5548 N N . CYS B 1 343 ? 16.383 26.137 34.346 1.00 13.41 333 CYS B N 1
ATOM 5549 C CA . CYS B 1 343 ? 16.645 26.035 35.799 1.00 13.46 333 CYS B CA 1
ATOM 5550 C C . CYS B 1 343 ? 17.150 27.375 36.354 1.00 14.30 333 CYS B C 1
ATOM 5551 O O . CYS B 1 343 ? 16.711 27.821 37.415 1.00 13.97 333 CYS B O 1
ATOM 5554 N N . ALA B 1 344 ? 18.077 28.007 35.645 1.00 14.18 334 ALA B N 1
ATOM 5555 C CA . ALA B 1 344 ? 18.643 29.267 36.124 1.00 14.04 334 ALA B CA 1
ATOM 5556 C C . ALA B 1 344 ? 17.566 30.356 36.183 1.00 13.89 334 ALA B C 1
ATOM 5557 O O . ALA B 1 344 ? 17.529 31.165 37.140 1.00 14.17 334 ALA B O 1
ATOM 5559 N N . VAL B 1 345 ? 16.673 30.379 35.185 1.00 14.00 335 VAL B N 1
ATOM 5560 C CA . VAL B 1 345 ? 15.565 31.346 35.178 1.00 14.27 335 VAL B CA 1
ATOM 5561 C C . VAL B 1 345 ? 14.590 31.059 36.330 1.00 14.15 335 VAL B C 1
ATOM 5562 O O . VAL B 1 345 ? 14.130 31.987 37.010 1.00 14.16 335 VAL B O 1
ATOM 5566 N N . ALA B 1 346 ? 14.247 29.791 36.543 1.00 13.65 336 ALA B N 1
ATOM 5567 C CA . ALA B 1 346 ? 13.383 29.450 37.682 1.00 13.76 336 ALA B CA 1
ATOM 5568 C C . ALA B 1 346 ? 13.974 29.893 39.016 1.00 14.18 336 ALA B C 1
ATOM 5569 O O . ALA B 1 346 ? 13.246 30.370 39.889 1.00 14.22 336 ALA B O 1
ATOM 5571 N N . LEU B 1 347 ? 15.285 29.744 39.188 1.00 14.42 337 LEU B N 1
ATOM 5572 C CA . LEU B 1 347 ? 15.936 30.227 40.408 1.00 15.07 337 LEU B CA 1
ATOM 5573 C C . LEU B 1 347 ? 15.759 31.751 40.557 1.00 15.07 337 LEU B C 1
ATOM 5574 O O . LEU B 1 347 ? 15.466 32.245 41.652 1.00 15.87 337 LEU B O 1
ATOM 5579 N N . ALA B 1 348 ? 15.899 32.484 39.470 1.00 14.67 338 ALA B N 1
ATOM 5580 C CA . ALA B 1 348 ? 15.684 33.938 39.468 1.00 15.04 338 ALA B CA 1
ATOM 5581 C C . ALA B 1 348 ? 14.227 34.285 39.758 1.00 15.26 338 ALA B C 1
ATOM 5582 O O . ALA B 1 348 ? 13.942 35.236 40.519 1.00 16.43 338 ALA B O 1
ATOM 5584 N N . VAL B 1 349 ? 13.292 33.549 39.165 1.00 13.88 339 VAL B N 1
ATOM 5585 C CA . VAL B 1 349 ? 11.854 33.734 39.479 1.00 14.35 339 VAL B CA 1
ATOM 5586 C C . VAL B 1 349 ? 11.572 33.583 40.970 1.00 13.97 339 VAL B C 1
ATOM 5587 O O . VAL B 1 349 ? 10.882 34.419 41.563 1.00 15.05 339 VAL B O 1
ATOM 5591 N N . LEU B 1 350 ? 12.100 32.525 41.565 1.00 13.71 340 LEU B N 1
ATOM 5592 C CA . LEU B 1 350 ? 11.882 32.272 42.988 1.00 15.63 340 LEU B CA 1
ATOM 5593 C C . LEU B 1 350 ? 12.499 33.378 43.837 1.00 16.27 340 LEU B C 1
ATOM 5594 O O . LEU B 1 350 ? 11.905 33.794 44.843 1.00 16.73 340 LEU B O 1
ATOM 5599 N N . ASP B 1 351 ? 13.651 33.905 43.433 1.00 16.35 341 ASP B N 1
ATOM 5600 C CA . ASP B 1 351 ? 14.235 35.075 44.120 1.00 17.55 341 ASP B CA 1
ATOM 5601 C C . ASP B 1 351 ? 13.319 36.306 44.038 1.00 16.40 341 ASP B C 1
ATOM 5602 O O . ASP B 1 351 ? 13.147 37.031 45.038 1.00 17.85 341 ASP B O 1
ATOM 5607 N N . VAL B 1 352 ? 12.739 36.555 42.870 1.00 14.78 342 VAL B N 1
ATOM 5608 C CA . VAL B 1 352 ? 11.840 37.709 42.689 1.00 15.13 342 VAL B CA 1
ATOM 5609 C C . VAL B 1 352 ? 10.593 37.511 43.554 1.00 15.14 342 VAL B C 1
ATOM 5610 O O . VAL B 1 352 ? 10.159 38.416 44.258 1.00 14.92 342 VAL B O 1
ATOM 5614 N N . ILE B 1 353 ? 9.975 36.336 43.449 1.00 13.96 343 ILE B N 1
ATOM 5615 C CA . ILE B 1 353 ? 8.746 36.065 44.205 1.00 14.18 343 ILE B CA 1
ATOM 5616 C C . ILE B 1 353 ? 8.991 36.301 45.697 1.00 14.81 343 ILE B C 1
ATOM 5617 O O . ILE B 1 353 ? 8.179 36.950 46.385 1.00 15.66 343 ILE B O 1
ATOM 5622 N N . GLU B 1 354 ? 10.095 35.776 46.198 1.00 14.89 344 GLU B N 1
ATOM 5623 C CA . GLU B 1 354 ? 10.437 35.948 47.619 1.00 16.89 344 GLU B CA 1
ATOM 5624 C C . GLU B 1 354 ? 10.824 37.373 47.990 1.00 17.25 344 GLU B C 1
ATOM 5625 O O . GLU B 1 354 ? 10.264 37.926 48.940 1.00 17.49 344 GLU B O 1
ATOM 5631 N N . GLU B 1 355 ? 11.748 37.989 47.264 1.00 17.50 345 GLU B N 1
ATOM 5632 C CA . GLU B 1 355 ? 12.179 39.362 47.576 1.00 19.30 345 GLU B CA 1
ATOM 5633 C C . GLU B 1 355 ? 11.006 40.336 47.524 1.00 18.05 345 GLU B C 1
ATOM 5634 O O . GLU B 1 355 ? 10.918 41.222 48.389 1.00 18.65 345 GLU B O 1
ATOM 5640 N N . ARG B 1 356 ? 10.128 40.208 46.528 1.00 15.92 346 ARG B N 1
ATOM 5641 C CA . ARG B 1 356 ? 9.025 41.142 46.340 1.00 16.59 346 ARG B CA 1
ATOM 5642 C C . ARG B 1 356 ? 7.783 40.752 47.139 1.00 15.29 346 ARG B C 1
ATOM 5643 O O . ARG B 1 356 ? 6.810 41.511 47.150 1.00 17.04 346 ARG B O 1
ATOM 5651 N N . GLY B 1 357 ? 7.796 39.604 47.804 1.00 13.51 347 GLY B N 1
ATOM 5652 C CA . GLY B 1 357 ? 6.613 39.140 48.529 1.00 13.38 347 GLY B CA 1
ATOM 5653 C C . GLY B 1 357 ? 5.410 38.941 47.622 1.00 14.14 347 GLY B C 1
ATOM 5654 O O . GLY B 1 357 ? 4.295 39.310 47.966 1.00 14.22 347 GLY B O 1
ATOM 5655 N N . LEU B 1 358 ? 5.606 38.366 46.441 1.00 13.16 348 LEU B N 1
ATOM 5656 C CA . LEU B 1 358 ? 4.505 38.272 45.489 1.00 13.09 348 LEU B CA 1
ATOM 5657 C C . LEU B 1 358 ? 3.401 37.293 45.928 1.00 12.70 348 LEU B C 1
ATOM 5658 O O . LEU B 1 358 ? 2.261 37.432 45.498 1.00 13.18 348 LEU B O 1
ATOM 5663 N N . VAL B 1 359 ? 3.712 36.338 46.785 1.00 12.62 349 VAL B N 1
ATOM 5664 C CA . VAL B 1 359 ? 2.686 35.432 47.296 1.00 12.87 349 VAL B CA 1
ATOM 5665 C C . VAL B 1 359 ? 1.632 36.228 48.104 1.00 12.89 349 VAL B C 1
ATOM 5666 O O . VAL B 1 359 ? 0.421 36.158 47.848 1.00 12.95 349 VAL B O 1
ATOM 5670 N N . GLY B 1 360 ? 2.107 36.985 49.083 1.00 12.96 350 GLY B N 1
ATOM 5671 C CA . GLY B 1 360 ? 1.220 37.766 49.908 1.00 12.89 350 GLY B CA 1
ATOM 5672 C C . GLY B 1 360 ? 0.588 38.908 49.164 1.00 13.48 350 GLY B C 1
ATOM 5673 O O . GLY B 1 360 ? -0.563 39.268 49.437 1.00 13.93 350 GLY B O 1
ATOM 5674 N N . SER B 1 361 ? 1.315 39.497 48.218 1.00 13.53 351 SER B N 1
ATOM 5675 C CA . SER B 1 361 ? 0.738 40.542 47.372 1.00 14.38 351 SER B CA 1
ATOM 5676 C C . SER B 1 361 ? -0.415 39.980 46.540 1.00 14.78 351 SER B C 1
ATOM 5677 O O . SER B 1 361 ? -1.480 40.563 46.433 1.00 14.12 351 SER B O 1
ATOM 5680 N N . ALA B 1 362 ? -0.224 38.790 45.980 1.00 14.02 352 ALA B N 1
ATOM 5681 C CA . ALA B 1 362 ? -1.307 38.147 45.233 1.00 13.87 352 ALA B CA 1
ATOM 5682 C C . ALA B 1 362 ? -2.536 37.854 46.107 1.00 13.80 352 ALA B C 1
ATOM 5683 O O . ALA B 1 362 ? -3.678 38.007 45.651 1.00 14.36 352 ALA B O 1
ATOM 5685 N N . ALA B 1 363 ? -2.320 37.452 47.358 1.00 12.62 353 ALA B N 1
ATOM 5686 C CA . ALA B 1 363 ? -3.426 37.232 48.276 1.00 13.49 353 ALA B CA 1
ATOM 5687 C C . ALA B 1 363 ? -4.204 38.529 48.512 1.00 14.33 353 ALA B C 1
ATOM 5688 O O . ALA B 1 363 ? -5.414 38.548 48.399 1.00 15.11 353 ALA B O 1
ATOM 5690 N N . ARG B 1 364 ? -3.480 39.593 48.827 1.00 14.29 354 ARG B N 1
ATOM 5691 C CA . ARG B 1 364 ? -4.142 40.859 49.230 1.00 15.03 354 ARG B CA 1
ATOM 5692 C C . ARG B 1 364 ? -4.758 41.557 48.012 1.00 15.30 354 ARG B C 1
ATOM 5693 O O . ARG B 1 364 ? -5.950 41.932 48.036 1.00 15.48 354 ARG B O 1
ATOM 5701 N N . LEU B 1 365 ? -3.974 41.738 46.954 1.00 15.30 355 LEU B N 1
ATOM 5702 C CA . LEU B 1 365 ? -4.513 42.343 45.735 1.00 17.07 355 LEU B CA 1
ATOM 5703 C C . LEU B 1 365 ? -5.576 41.492 45.075 1.00 17.45 355 LEU B C 1
ATOM 5704 O O . LEU B 1 365 ? -6.533 42.018 44.516 1.00 17.35 355 LEU B O 1
ATOM 5709 N N . GLY B 1 366 ? -5.434 40.173 45.157 1.00 16.72 356 GLY B N 1
ATOM 5710 C CA . GLY B 1 366 ? -6.450 39.264 44.650 1.00 16.73 356 GLY B CA 1
ATOM 5711 C C . GLY B 1 366 ? -7.768 39.398 45.377 1.00 17.11 356 GLY B C 1
ATOM 5712 O O . GLY B 1 366 ? -8.819 39.341 44.751 1.00 17.21 356 GLY B O 1
ATOM 5713 N N . ALA B 1 367 ? -7.706 39.584 46.691 1.00 17.33 357 ALA B N 1
ATOM 5714 C CA . ALA B 1 367 ? -8.934 39.795 47.461 1.00 17.93 357 ALA B CA 1
ATOM 5715 C C . ALA B 1 367 ? -9.600 41.120 47.044 1.00 18.12 357 ALA B C 1
ATOM 5716 O O . ALA B 1 367 ? -10.817 41.186 46.936 1.00 18.64 357 ALA B O 1
ATOM 5718 N N . GLU B 1 368 ? -8.796 42.140 46.782 1.00 18.53 358 GLU B N 1
ATOM 5719 C CA . GLU B 1 368 ? -9.317 43.444 46.290 1.00 20.16 358 GLU B CA 1
ATOM 5720 C C . GLU B 1 368 ? -9.934 43.305 44.904 1.00 19.77 358 GLU B C 1
ATOM 5721 O O . GLU B 1 368 ? -11.015 43.860 44.625 1.00 20.34 358 GLU B O 1
ATOM 5727 N N . LEU B 1 369 ? -9.266 42.554 44.032 1.00 18.03 359 LEU B N 1
ATOM 5728 C CA . LEU B 1 369 ? -9.812 42.244 42.704 1.00 18.33 359 LEU B CA 1
ATOM 5729 C C . LEU B 1 369 ? -11.186 41.564 42.811 1.00 18.65 359 LEU B C 1
ATOM 5730 O O . LEU B 1 369 ? -12.154 42.001 42.161 1.00 19.19 359 LEU B O 1
ATOM 5735 N N . LEU B 1 370 ? -11.293 40.508 43.618 1.00 18.08 360 LEU B N 1
ATOM 5736 C CA . LEU B 1 370 ? -12.545 39.758 43.744 1.00 19.43 360 LEU B CA 1
ATOM 5737 C C . LEU B 1 370 ? -13.659 40.640 44.339 1.00 20.98 360 LEU B C 1
ATOM 5738 O O . LEU B 1 370 ? -14.792 40.613 43.861 1.00 21.33 360 LEU B O 1
ATOM 5743 N N . ALA B 1 371 ? -13.299 41.443 45.332 1.00 21.05 361 ALA B N 1
ATOM 5744 C CA . ALA B 1 371 ? -14.255 42.336 45.969 1.00 22.77 361 ALA B CA 1
ATOM 5745 C C . ALA B 1 371 ? -14.749 43.392 44.969 1.00 22.14 361 ALA B C 1
ATOM 5746 O O . ALA B 1 371 ? -15.919 43.785 45.009 1.00 24.76 361 ALA B O 1
ATOM 5748 N N . GLY B 1 372 ? -13.880 43.824 44.067 1.00 21.19 362 GLY B N 1
ATOM 5749 C CA . GLY B 1 372 ? -14.245 44.765 43.022 1.00 21.93 362 GLY B CA 1
ATOM 5750 C C . GLY B 1 372 ? -15.210 44.185 42.015 1.00 22.69 362 GLY B C 1
ATOM 5751 O O . GLY B 1 372 ? -16.101 44.888 41.539 1.00 23.89 362 GLY B O 1
ATOM 5752 N N . LEU B 1 373 ? -15.028 42.907 41.666 1.00 21.39 363 LEU B N 1
ATOM 5753 C CA . LEU B 1 373 ? -15.853 42.247 40.670 1.00 21.94 363 LEU B CA 1
ATOM 5754 C C . LEU B 1 373 ? -17.152 41.703 41.246 1.00 22.53 363 LEU B C 1
ATOM 5755 O O . LEU B 1 373 ? -18.113 41.541 40.510 1.00 23.20 363 LEU B O 1
ATOM 5760 N N . ALA B 1 374 ? -17.186 41.420 42.547 1.00 21.44 364 ALA B N 1
ATOM 5761 C CA . ALA B 1 374 ? -18.286 40.660 43.170 1.00 23.02 364 ALA B CA 1
ATOM 5762 C C . ALA B 1 374 ? -19.694 41.232 42.910 1.00 24.51 364 ALA B C 1
ATOM 5763 O O . ALA B 1 374 ? -20.608 40.459 42.648 1.00 24.62 364 ALA B O 1
ATOM 5765 N N . PRO B 1 375 ? -19.860 42.574 42.948 1.00 25.89 365 PRO B N 1
ATOM 5766 C CA . PRO B 1 375 ? -21.220 43.115 42.720 1.00 27.55 365 PRO B CA 1
ATOM 5767 C C . PRO B 1 375 ? -21.782 42.858 41.326 1.00 27.75 365 PRO B C 1
ATOM 5768 O O . PRO B 1 375 ? -23.009 43.005 41.117 1.00 28.44 365 PRO B O 1
ATOM 5772 N N . LEU B 1 376 ? -20.920 42.484 40.378 1.00 25.85 366 LEU B N 1
ATOM 5773 C CA . LEU B 1 376 ? -21.359 42.178 39.019 1.00 26.22 366 LEU B CA 1
ATOM 5774 C C . LEU B 1 376 ? -22.247 40.934 38.943 1.00 27.22 366 LEU B C 1
ATOM 5775 O O . LEU B 1 376 ? -22.937 40.740 37.941 1.00 28.88 366 LEU B O 1
ATOM 5780 N N . ALA B 1 377 ? -22.237 40.103 39.988 1.00 28.24 367 ALA B N 1
ATOM 5781 C CA . ALA B 1 377 ? -23.138 38.958 40.084 1.00 32.25 367 ALA B CA 1
ATOM 5782 C C . ALA B 1 377 ? -24.621 39.354 40.131 1.00 34.37 367 ALA B C 1
ATOM 5783 O O . ALA B 1 377 ? -25.476 38.493 39.911 1.00 32.52 367 ALA B O 1
ATOM 5785 N N . GLU B 1 378 ? -24.926 40.620 40.425 1.00 35.15 368 GLU B N 1
ATOM 5786 C CA . GLU B 1 378 ? -26.304 41.130 40.352 1.00 37.34 368 GLU B CA 1
ATOM 5787 C C . GLU B 1 378 ? -26.842 41.194 38.924 1.00 36.46 368 GLU B C 1
ATOM 5788 O O . GLU B 1 378 ? -28.050 41.075 38.719 1.00 36.59 368 GLU B O 1
ATOM 5794 N N . HIS B 1 379 ? -25.960 41.350 37.937 1.00 34.78 369 HIS B N 1
ATOM 5795 C CA . HIS B 1 379 ? -26.366 41.398 36.532 1.00 35.61 369 HIS B CA 1
ATOM 5796 C C . HIS B 1 379 ? -27.065 40.082 36.113 1.00 36.94 369 HIS B C 1
ATOM 5797 O O . HIS B 1 379 ? -26.640 38.991 36.539 1.00 35.18 369 HIS B O 1
ATOM 5804 N N . PRO B 1 380 ? -28.162 40.158 35.320 1.00 37.20 370 PRO B N 1
ATOM 5805 C CA . PRO B 1 380 ? -28.908 38.935 34.939 1.00 36.90 370 PRO B CA 1
ATOM 5806 C C . PRO B 1 380 ? -28.095 37.856 34.207 1.00 35.85 370 PRO B C 1
ATOM 5807 O O . PRO B 1 380 ? -28.342 36.661 34.384 1.00 36.62 370 PRO B O 1
ATOM 5811 N N . GLU B 1 381 ? -27.202 38.310 33.341 1.00 35.14 371 GLU B N 1
ATOM 5812 C CA . GLU B 1 381 ? -26.283 37.468 32.581 1.00 36.23 371 GLU B CA 1
ATOM 5813 C C . GLU B 1 381 ? -25.080 36.887 33.348 1.00 32.50 371 GLU B C 1
ATOM 5814 O O . GLU B 1 381 ? -24.416 36.011 32.812 1.00 32.30 371 GLU B O 1
ATOM 5820 N N . VAL B 1 382 ? -24.806 37.357 34.560 1.00 28.28 372 VAL B N 1
ATOM 5821 C CA . VAL B 1 382 ? -23.664 36.828 35.353 1.00 26.77 372 VAL B CA 1
ATOM 5822 C C . VAL B 1 382 ? -24.134 35.835 36.403 1.00 27.78 372 VAL B C 1
ATOM 5823 O O . VAL B 1 382 ? -24.881 36.182 37.312 1.00 27.58 372 VAL B O 1
ATOM 5827 N N . THR B 1 383 ? -23.700 34.587 36.315 1.00 24.93 373 THR B N 1
ATOM 5828 C CA . THR B 1 383 ? -24.130 33.586 37.279 1.00 25.24 373 THR B CA 1
ATOM 5829 C C . THR B 1 383 ? -23.214 33.399 38.483 1.00 24.34 373 THR B C 1
ATOM 5830 O O . THR B 1 383 ? -23.629 32.793 39.459 1.00 25.79 373 THR B O 1
ATOM 5834 N N . ASP B 1 384 ? -21.972 33.877 38.409 1.00 21.10 374 ASP B N 1
ATOM 5835 C CA . ASP B 1 384 ? -21.071 33.773 39.552 1.00 20.11 374 ASP B CA 1
ATOM 5836 C C . ASP B 1 384 ? -19.875 34.688 39.374 1.00 18.34 374 ASP B C 1
ATOM 5837 O O . ASP B 1 384 ? -19.483 34.985 38.256 1.00 19.30 374 ASP B O 1
ATOM 5842 N N . VAL B 1 385 ? -19.320 35.112 40.499 1.00 19.17 375 VAL B N 1
ATOM 5843 C CA . VAL B 1 385 ? -18.013 35.754 40.535 1.00 19.97 375 VAL B CA 1
ATOM 5844 C C . VAL B 1 385 ? -17.235 35.038 41.618 1.00 18.31 375 VAL B C 1
ATOM 5845 O O . VAL B 1 385 ? -17.687 34.969 42.750 1.00 19.86 375 VAL B O 1
ATOM 5849 N N . ARG B 1 386 ? -16.072 34.492 41.267 1.00 18.80 376 ARG B N 1
ATOM 5850 C CA . ARG B 1 386 ? -15.349 33.593 42.164 1.00 18.00 376 ARG B CA 1
ATOM 5851 C C . ARG B 1 386 ? -13.850 33.675 41.921 1.00 17.75 376 ARG B C 1
ATOM 5852 O O . ARG B 1 386 ? -13.394 33.927 40.804 1.00 18.68 376 ARG B O 1
ATOM 5860 N N . GLY B 1 387 ? -13.077 33.439 42.970 1.00 18.00 377 GLY B N 1
ATOM 5861 C CA . GLY B 1 387 ? -11.634 33.501 42.808 1.00 17.62 377 GLY B CA 1
ATOM 5862 C C . GLY B 1 387 ? -10.868 33.207 44.058 1.00 15.97 377 GLY B C 1
ATOM 5863 O O . GLY B 1 387 ? -11.436 33.109 45.121 1.00 16.53 377 GLY B O 1
ATOM 5864 N N . LEU B 1 388 ? -9.561 33.059 43.895 1.00 15.33 378 LEU B N 1
ATOM 5865 C CA . LEU B 1 388 ? -8.646 32.903 45.016 1.00 15.33 378 LEU B CA 1
ATOM 5866 C C . LEU B 1 388 ? -7.317 33.519 44.585 1.00 14.72 378 LEU B C 1
ATOM 5867 O O . LEU B 1 388 ? -6.759 33.144 43.560 1.00 15.15 378 LEU B O 1
ATOM 5872 N N . GLY B 1 389 ? -6.774 34.462 45.347 1.00 14.18 379 GLY B N 1
ATOM 5873 C CA . GLY B 1 389 ? -5.597 35.150 44.888 1.00 13.74 379 GLY B CA 1
ATOM 5874 C C . GLY B 1 389 ? -5.763 35.847 43.545 1.00 14.41 379 GLY B C 1
ATOM 5875 O O . GLY B 1 389 ? -6.790 36.523 43.294 1.00 14.41 379 GLY B O 1
ATOM 5876 N N . LEU B 1 390 ? -4.782 35.683 42.651 1.00 13.71 380 LEU B N 1
ATOM 5877 C CA . LEU B 1 390 ? -4.822 36.337 41.347 1.00 14.21 380 LEU B CA 1
ATOM 5878 C C . LEU B 1 390 ? -5.322 35.410 40.236 1.00 13.93 380 LEU B C 1
ATOM 5879 O O . LEU B 1 390 ? -4.845 35.451 39.108 1.00 15.01 380 LEU B O 1
ATOM 5884 N N . VAL B 1 391 ? -6.315 34.594 40.571 1.00 15.20 381 VAL B N 1
ATOM 5885 C CA . VAL B 1 391 ? -7.239 34.075 39.560 1.00 16.23 381 VAL B CA 1
ATOM 5886 C C . VAL B 1 391 ? -8.643 34.461 39.989 1.00 15.10 381 VAL B C 1
ATOM 5887 O O . VAL B 1 391 ? -9.042 34.197 41.113 1.00 15.34 381 VAL B O 1
ATOM 5891 N N . ALA B 1 392 ? -9.354 35.138 39.105 1.00 15.83 382 ALA B N 1
ATOM 5892 C CA . ALA B 1 392 ? -10.739 35.543 39.351 1.00 16.90 382 ALA B CA 1
ATOM 5893 C C . ALA B 1 392 ? -11.528 35.277 38.087 1.00 16.59 382 ALA B C 1
ATOM 5894 O O . ALA B 1 392 ? -11.028 35.490 36.986 1.00 18.11 382 ALA B O 1
ATOM 5896 N N . THR B 1 393 ? -12.757 34.820 38.269 1.00 17.36 383 THR B N 1
ATOM 5897 C CA . THR B 1 393 ? -13.608 34.415 37.158 1.00 18.32 383 THR B CA 1
ATOM 5898 C C . THR B 1 393 ? -14.969 35.077 37.270 1.00 18.67 383 THR B C 1
ATOM 5899 O O . THR B 1 393 ? -15.537 35.119 38.343 1.00 19.04 383 THR B O 1
ATOM 5903 N N . VAL B 1 394 ? -15.455 35.596 36.135 1.00 19.51 384 VAL B N 1
ATOM 5904 C CA . VAL B 1 394 ? -16.843 36.025 35.994 1.00 20.45 384 VAL B CA 1
ATOM 5905 C C . VAL B 1 394 ? -17.501 34.997 35.085 1.00 19.55 384 VAL B C 1
ATOM 5906 O O . VAL B 1 394 ? -17.161 34.892 33.913 1.00 20.42 384 VAL B O 1
ATOM 5910 N N . GLU B 1 395 ? -18.402 34.208 35.656 1.00 20.34 385 GLU B N 1
ATOM 5911 C CA . GLU B 1 395 ? -19.123 33.187 34.922 1.00 21.60 385 GLU B CA 1
ATOM 5912 C C . GLU B 1 395 ? -20.399 33.792 34.359 1.00 22.16 385 GLU B C 1
ATOM 5913 O O . GLU B 1 395 ? -21.196 34.359 35.104 1.00 21.65 385 GLU B O 1
ATOM 5919 N N . CYS B 1 396 ? -20.568 33.656 33.055 1.00 23.58 386 CYS B N 1
ATOM 5920 C CA . CYS B 1 396 ? -21.764 34.133 32.364 1.00 26.00 386 CYS B CA 1
ATOM 5921 C C . CYS B 1 396 ? -22.757 32.998 32.160 1.00 28.96 386 CYS B C 1
ATOM 5922 O O . CYS B 1 396 ? -22.428 31.831 32.324 1.00 25.00 386 CYS B O 1
ATOM 5925 N N . ARG B 1 397 ? -24.003 33.344 31.846 1.00 31.85 387 ARG B N 1
ATOM 5926 C CA . ARG B 1 397 ? -25.008 32.298 31.653 1.00 36.24 387 ARG B CA 1
ATOM 5927 C C . ARG B 1 397 ? -24.768 31.466 30.379 1.00 33.33 387 ARG B C 1
ATOM 5928 O O . ARG B 1 397 ? -25.075 30.275 30.378 1.00 31.47 387 ARG B O 1
ATOM 5936 N N . GLN B 1 398 ? -24.201 32.068 29.331 1.00 32.01 388 GLN B N 1
ATOM 5937 C CA . GLN B 1 398 ? -23.857 31.346 28.091 1.00 35.43 388 GLN B CA 1
ATOM 5938 C C . GLN B 1 398 ? -22.487 31.759 27.533 1.00 34.95 388 GLN B C 1
ATOM 5939 O O . GLN B 1 398 ? -22.030 32.872 27.784 1.00 36.80 388 GLN B O 1
ATOM 5945 N N . PRO B 1 399 ? -21.850 30.886 26.725 1.00 35.50 389 PRO B N 1
ATOM 5946 C CA . PRO B 1 399 ? -20.575 31.251 26.081 1.00 35.99 389 PRO B CA 1
ATOM 5947 C C . PRO B 1 399 ? -20.588 32.524 25.237 1.00 37.84 389 PRO B C 1
ATOM 5948 O O . PRO B 1 399 ? -19.577 33.218 25.174 1.00 35.83 389 PRO B O 1
ATOM 5952 N N . GLU B 1 400 ? -21.717 32.833 24.597 1.00 37.87 390 GLU B N 1
ATOM 5953 C CA . GLU B 1 400 ? -21.808 34.028 23.758 1.00 39.06 390 GLU B CA 1
ATOM 5954 C C . GLU B 1 400 ? -21.632 35.289 24.586 1.00 35.37 390 GLU B C 1
ATOM 5955 O O . GLU B 1 400 ? -21.005 36.226 24.136 1.00 34.81 390 GLU B O 1
ATOM 5961 N N . SER B 1 401 ? -22.206 35.296 25.789 1.00 33.26 391 SER B N 1
ATOM 5962 C CA . SER B 1 401 ? -22.062 36.409 26.729 1.00 34.15 391 SER B CA 1
ATOM 5963 C C . SER B 1 401 ? -20.596 36.549 27.165 1.00 31.73 391 SER B C 1
ATOM 5964 O O . SER B 1 401 ? -20.074 37.660 27.226 1.00 29.63 391 SER B O 1
ATOM 5967 N N . ALA B 1 402 ? -19.957 35.418 27.468 1.00 29.73 392 ALA B N 1
ATOM 5968 C CA . ALA B 1 402 ? -18.544 35.420 27.880 1.00 29.26 392 ALA B CA 1
ATOM 5969 C C . ALA B 1 402 ? -17.663 36.022 26.784 1.00 28.61 392 ALA B C 1
ATOM 5970 O O . ALA B 1 402 ? -16.820 36.872 27.047 1.00 26.42 392 ALA B O 1
ATOM 5972 N N . ALA B 1 403 ? -17.888 35.584 25.549 1.00 28.58 393 ALA B N 1
ATOM 5973 C CA . ALA B 1 403 ? -17.161 36.099 24.396 1.00 28.45 393 ALA B CA 1
ATOM 5974 C C . ALA B 1 403 ? -17.352 37.599 24.214 1.00 27.47 393 ALA B C 1
ATOM 5975 O O . ALA B 1 403 ? -16.404 38.317 23.913 1.00 28.19 393 ALA B O 1
ATOM 5977 N N . ALA B 1 404 ? -18.585 38.070 24.396 1.00 29.86 394 ALA B N 1
ATOM 5978 C CA . ALA B 1 404 ? -18.889 39.505 24.294 1.00 30.01 394 ALA B CA 1
ATOM 5979 C C . ALA B 1 404 ? -18.188 40.312 25.378 1.00 28.75 394 ALA B C 1
ATOM 5980 O O . ALA B 1 404 ? -17.724 41.429 25.143 1.00 29.43 394 ALA B O 1
ATOM 5982 N N . LEU B 1 405 ? -18.112 39.731 26.571 1.00 27.21 395 LEU B N 1
ATOM 5983 C CA . LEU B 1 405 ? -17.437 40.375 27.699 1.00 26.96 395 LEU B CA 1
ATOM 5984 C C . LEU B 1 405 ? -15.942 40.547 27.389 1.00 25.62 395 LEU B C 1
ATOM 5985 O O . LEU B 1 405 ? -15.378 41.634 27.545 1.00 24.95 395 LEU B O 1
ATOM 5990 N N . VAL B 1 406 ? -15.319 39.477 26.921 1.00 25.01 396 VAL B N 1
ATOM 5991 C CA . VAL B 1 406 ? -13.900 39.494 26.585 1.00 26.33 396 VAL B CA 1
ATOM 5992 C C . VAL B 1 406 ? -13.633 40.526 25.487 1.00 25.48 396 VAL B C 1
ATOM 5993 O O . VAL B 1 406 ? -12.701 41.309 25.589 1.00 24.94 396 VAL B O 1
ATOM 5997 N N . ALA B 1 407 ? -14.484 40.548 24.460 1.00 26.71 397 ALA B N 1
ATOM 5998 C CA . ALA B 1 407 ? -14.329 41.493 23.363 1.00 27.58 397 ALA B CA 1
ATOM 5999 C C . ALA B 1 407 ? -14.453 42.958 23.804 1.00 26.79 397 ALA B C 1
ATOM 6000 O O . ALA B 1 407 ? -13.632 43.781 23.393 1.00 27.37 397 ALA B O 1
ATOM 6002 N N . GLU B 1 408 ? -15.436 43.274 24.652 1.00 26.39 398 GLU B N 1
ATOM 6003 C CA . GLU B 1 408 ? -15.574 44.636 25.184 1.00 28.61 398 GLU B CA 1
ATOM 6004 C C . GLU B 1 408 ? -14.424 45.005 26.111 1.00 28.00 398 GLU B C 1
ATOM 6005 O O . GLU B 1 408 ? -13.937 46.125 26.083 1.00 26.47 398 GLU B O 1
ATOM 6011 N N . ALA B 1 409 ? -13.979 44.068 26.943 1.00 26.37 399 ALA B N 1
ATOM 6012 C CA . ALA B 1 409 ? -12.821 44.344 27.790 1.00 26.06 399 ALA B CA 1
ATOM 6013 C C . ALA B 1 409 ? -11.578 44.688 26.960 1.00 24.41 399 ALA B C 1
ATOM 6014 O O . ALA B 1 409 ? -10.831 45.599 27.318 1.00 23.92 399 ALA B O 1
ATOM 6016 N N . LYS B 1 410 ? -11.374 43.980 25.841 1.00 25.65 400 LYS B N 1
ATOM 6017 C CA . LYS B 1 410 ? -10.281 44.266 24.917 1.00 27.01 400 LYS B CA 1
ATOM 6018 C C . LYS B 1 410 ? -10.402 45.684 24.348 1.00 27.91 400 LYS B C 1
ATOM 6019 O O . LYS B 1 410 ? -9.408 46.395 24.295 1.00 26.18 400 LYS B O 1
ATOM 6025 N N . ARG B 1 411 ? -11.607 46.083 23.946 1.00 30.72 401 ARG B N 1
ATOM 6026 C CA . ARG B 1 411 ? -11.869 47.488 23.538 1.00 32.10 401 ARG B CA 1
ATOM 6027 C C . ARG B 1 411 ? -11.508 48.505 24.609 1.00 31.66 401 ARG B C 1
ATOM 6028 O O . ARG B 1 411 ? -11.040 49.594 24.287 1.00 33.20 401 ARG B O 1
ATOM 6036 N N . GLN B 1 412 ? -11.721 48.139 25.876 1.00 28.94 402 GLN B N 1
ATOM 6037 C CA . GLN B 1 412 ? -11.340 48.952 27.017 1.00 29.50 402 GLN B CA 1
ATOM 6038 C C . GLN B 1 412 ? -9.840 48.885 27.341 1.00 28.68 402 GLN B C 1
ATOM 6039 O O . GLN B 1 412 ? -9.377 49.632 28.184 1.00 30.85 402 GLN B O 1
ATOM 6045 N N . GLY B 1 413 ? -9.083 48.014 26.678 1.00 26.75 403 GLY B N 1
ATOM 6046 C CA . GLY B 1 413 ? -7.640 47.946 26.851 1.00 26.11 403 GLY B CA 1
ATOM 6047 C C . GLY B 1 413 ? -7.162 46.867 27.824 1.00 23.21 403 GLY B C 1
ATOM 6048 O O . GLY B 1 413 ? -6.065 46.969 28.352 1.00 22.05 403 GLY B O 1
ATOM 6049 N N . VAL B 1 414 ? -7.992 45.854 28.048 1.00 22.75 404 VAL B N 1
ATOM 6050 C CA . VAL B 1 414 ? -7.628 44.745 28.952 1.00 21.91 404 VAL B CA 1
ATOM 6051 C C . VAL B 1 414 ? -7.834 43.394 28.250 1.00 21.86 404 VAL B C 1
ATOM 6052 O O . VAL B 1 414 ? -8.892 43.138 27.692 1.00 22.83 404 VAL B O 1
ATOM 6056 N N . LEU B 1 415 ? -6.821 42.520 28.312 1.00 20.79 405 LEU B N 1
ATOM 6057 C CA . LEU B 1 415 ? -6.911 41.176 27.725 1.00 21.20 405 LEU B CA 1
ATOM 6058 C C . LEU B 1 415 ? -7.276 40.146 28.798 1.00 21.27 405 LEU B C 1
ATOM 6059 O O . LEU B 1 415 ? -6.549 40.015 29.795 1.00 21.02 405 LEU B O 1
ATOM 6064 N N . LEU B 1 416 ? -8.394 39.460 28.596 1.00 21.05 406 LEU B N 1
ATOM 6065 C CA . LEU B 1 416 ? -8.897 38.421 29.476 1.00 21.92 406 LEU B CA 1
ATOM 6066 C C . LEU B 1 416 ? -8.988 37.091 28.738 1.00 22.00 406 LEU B C 1
ATOM 6067 O O . LEU B 1 416 ? -8.942 37.055 27.510 1.00 22.41 406 LEU B O 1
ATOM 6072 N N . ARG B 1 417 ? -9.107 36.003 29.496 1.00 22.64 407 ARG B N 1
ATOM 6073 C CA . ARG B 1 417 ? -9.167 34.649 28.937 1.00 24.56 407 ARG B CA 1
ATOM 6074 C C . ARG B 1 417 ? -10.601 34.118 28.968 1.00 24.35 407 ARG B C 1
ATOM 6075 O O . ARG B 1 417 ? -11.220 34.119 30.034 1.00 25.20 407 ARG B O 1
ATOM 6083 N N . GLN B 1 418 ? -11.134 33.655 27.829 1.00 23.88 408 GLN B N 1
ATOM 6084 C CA . GLN B 1 418 ? -12.453 32.994 27.822 1.00 24.67 408 GLN B CA 1
ATOM 6085 C C . GLN B 1 418 ? -12.244 31.505 27.991 1.00 24.06 408 GLN B C 1
ATOM 6086 O O . GLN B 1 418 ? -11.378 30.925 27.344 1.00 25.91 408 GLN B O 1
ATOM 6092 N N . GLN B 1 419 ? -13.058 30.900 28.846 1.00 23.33 409 GLN B N 1
ATOM 6093 C CA . GLN B 1 419 ? -13.060 29.483 29.043 1.00 24.78 409 GLN B CA 1
ATOM 6094 C C . GLN B 1 419 ? -14.521 29.030 29.093 1.00 24.11 409 GLN B C 1
ATOM 6095 O O . GLN B 1 419 ? -15.105 28.909 30.155 1.00 24.88 409 GLN B O 1
ATOM 6101 N N . GLY B 1 420 ? -15.101 28.809 27.912 1.00 25.31 410 GLY B N 1
ATOM 6102 C CA . GLY B 1 420 ? -16.547 28.536 27.779 1.00 26.02 410 GLY B CA 1
ATOM 6103 C C . GLY B 1 420 ? -17.400 29.671 28.334 1.00 24.85 410 GLY B C 1
ATOM 6104 O O . GLY B 1 420 ? -17.304 30.804 27.858 1.00 27.25 410 GLY B O 1
ATOM 6105 N N . ARG B 1 421 ? -18.215 29.353 29.335 1.00 25.86 411 ARG B N 1
ATOM 6106 C CA . ARG B 1 421 ? -19.036 30.331 30.068 1.00 28.46 411 ARG B CA 1
ATOM 6107 C C . ARG B 1 421 ? -18.204 31.297 30.921 1.00 27.09 411 ARG B C 1
ATOM 6108 O O . ARG B 1 421 ? -18.702 32.336 31.331 1.00 26.94 411 ARG B O 1
ATOM 6116 N N . ALA B 1 422 ? -16.971 30.910 31.250 1.00 25.29 412 ALA B N 1
ATOM 6117 C CA . ALA B 1 422 ? -16.153 31.614 32.239 1.00 24.02 412 ALA B CA 1
ATOM 6118 C C . ALA B 1 422 ? -15.248 32.660 31.587 1.00 23.08 412 ALA B C 1
ATOM 6119 O O . ALA B 1 422 ? -14.644 32.412 30.550 1.00 25.90 412 ALA B O 1
ATOM 6121 N N . VAL B 1 423 ? -15.158 33.838 32.191 1.00 21.55 413 VAL B N 1
ATOM 6122 C CA . VAL B 1 423 ? -14.199 34.839 31.753 1.00 20.95 413 VAL B CA 1
ATOM 6123 C C . VAL B 1 423 ? -13.196 34.985 32.890 1.00 18.98 413 VAL B C 1
ATOM 6124 O O . VAL B 1 423 ? -13.584 35.270 34.011 1.00 19.09 413 VAL B O 1
ATOM 6128 N N . MET B 1 424 ? -11.918 34.789 32.591 1.00 18.58 414 MET B N 1
ATOM 6129 C CA . MET B 1 424 ? -10.901 34.670 33.629 1.00 18.79 414 MET B CA 1
ATOM 6130 C C . MET B 1 424 ? -9.863 35.790 33.562 1.00 17.16 414 MET B C 1
ATOM 6131 O O . MET B 1 424 ? -9.335 36.105 32.495 1.00 17.86 414 MET B O 1
ATOM 6136 N N . ALA B 1 425 ? -9.553 36.336 34.729 1.00 16.67 415 ALA B N 1
ATOM 6137 C CA . ALA B 1 425 ? -8.510 37.328 34.918 1.00 17.33 415 ALA B CA 1
ATOM 6138 C C . ALA B 1 425 ? -7.370 36.637 35.657 1.00 16.80 415 ALA B C 1
ATOM 6139 O O . ALA B 1 425 ? -7.553 36.144 36.778 1.00 17.75 415 ALA B O 1
ATOM 6141 N N . ILE B 1 426 ? -6.211 36.592 34.988 1.00 17.03 416 ILE B N 1
ATOM 6142 C CA . ILE B 1 426 ? -5.020 35.883 35.443 1.00 17.17 416 ILE B CA 1
ATOM 6143 C C . ILE B 1 426 ? -3.813 36.787 35.183 1.00 17.48 416 ILE B C 1
ATOM 6144 O O . ILE B 1 426 ? -3.036 36.559 34.250 1.00 18.00 416 ILE B O 1
ATOM 6149 N N . PRO B 1 427 ? -3.683 37.870 35.961 1.00 15.61 417 PRO B N 1
ATOM 6150 C CA . PRO B 1 427 ? -2.597 38.817 35.644 1.00 15.71 417 PRO B CA 1
ATOM 6151 C C . PRO B 1 427 ? -1.230 38.380 36.179 1.00 15.09 417 PRO B C 1
ATOM 6152 O O . PRO B 1 427 ? -1.159 37.498 37.026 1.00 15.36 417 PRO B O 1
ATOM 6156 N N . PRO B 1 428 ? -0.137 39.016 35.716 1.00 14.60 418 PRO B N 1
ATOM 6157 C CA . PRO B 1 428 ? 1.156 38.793 36.354 1.00 15.43 418 PRO B CA 1
ATOM 6158 C C . PRO B 1 428 ? 1.091 39.079 37.859 1.00 14.90 418 PRO B C 1
ATOM 6159 O O . PRO B 1 428 ? 0.307 39.925 38.282 1.00 15.16 418 PRO B O 1
ATOM 6163 N N . LEU B 1 429 ? 1.891 38.380 38.663 1.00 13.51 419 LEU B N 1
ATOM 6164 C CA . LEU B 1 429 ? 1.850 38.541 40.109 1.00 15.11 419 LEU B CA 1
ATOM 6165 C C . LEU B 1 429 ? 2.446 39.879 40.556 1.00 15.03 419 LEU B C 1
ATOM 6166 O O . LEU B 1 429 ? 2.238 40.290 41.697 1.00 16.12 419 LEU B O 1
ATOM 6171 N N . VAL B 1 430 ? 3.152 40.540 39.647 1.00 15.47 420 VAL B N 1
ATOM 6172 C CA . VAL B 1 430 ? 3.683 41.905 39.889 1.00 15.98 420 VAL B CA 1
ATOM 6173 C C . VAL B 1 430 ? 2.678 43.042 39.701 1.00 17.49 420 VAL B C 1
ATOM 6174 O O . VAL B 1 430 ? 3.040 44.233 39.873 1.00 17.47 420 VAL B O 1
ATOM 6178 N N . ILE B 1 431 ? 1.437 42.727 39.357 1.00 16.83 421 ILE B N 1
ATOM 6179 C CA . ILE B 1 431 ? 0.362 43.724 39.232 1.00 17.67 421 ILE B CA 1
ATOM 6180 C C . ILE B 1 431 ? 0.247 44.594 40.484 1.00 18.00 421 ILE B C 1
ATOM 6181 O O . ILE B 1 431 ? 0.458 44.142 41.595 1.00 17.48 421 ILE B O 1
ATOM 6186 N N . ASP B 1 432 ? -0.032 45.878 40.281 1.00 19.29 422 ASP B N 1
ATOM 6187 C CA . ASP B 1 432 ? -0.245 46.805 41.398 1.00 20.09 422 ASP B CA 1
ATOM 6188 C C . ASP B 1 432 ? -1.717 47.217 41.557 1.00 19.83 422 ASP B C 1
ATOM 6189 O O . ASP B 1 432 ? -2.572 46.859 40.744 1.00 19.23 422 ASP B O 1
ATOM 6194 N N . ALA B 1 433 ? -2.015 47.967 42.618 1.00 19.45 423 ALA B N 1
ATOM 6195 C CA . ALA B 1 433 ? -3.384 48.345 42.920 1.00 20.12 423 ALA B CA 1
ATOM 6196 C C . ALA B 1 433 ? -4.041 49.170 41.813 1.00 19.37 423 ALA B C 1
ATOM 6197 O O . ALA B 1 433 ? -5.211 48.992 41.534 1.00 20.52 423 ALA B O 1
ATOM 6199 N N . ALA B 1 434 ? -3.295 50.076 41.178 1.00 21.17 424 ALA B N 1
ATOM 6200 C CA . ALA B 1 434 ? -3.855 50.860 40.064 1.00 22.50 424 ALA B CA 1
ATOM 6201 C C . ALA B 1 434 ? -4.271 49.978 38.910 1.00 21.15 424 ALA B C 1
ATOM 6202 O O . ALA B 1 434 ? -5.336 50.160 38.334 1.00 21.88 424 ALA B O 1
ATOM 6204 N N . GLU B 1 435 ? -3.434 48.980 38.600 1.00 21.21 425 GLU B N 1
ATOM 6205 C CA . GLU B 1 435 ? -3.747 48.040 37.523 1.00 20.85 425 GLU B CA 1
ATOM 6206 C C . GLU B 1 435 ? -4.922 47.132 37.884 1.00 19.52 425 GLU B C 1
ATOM 6207 O O . GLU B 1 435 ? -5.745 46.803 37.032 1.00 18.33 425 GLU B O 1
ATOM 6213 N N . VAL B 1 436 ? -5.026 46.739 39.147 1.00 19.83 426 VAL B N 1
ATOM 6214 C CA . VAL B 1 436 ? -6.197 46.006 39.591 1.00 19.94 426 VAL B CA 1
ATOM 6215 C C . VAL B 1 436 ? -7.450 46.861 39.364 1.00 20.48 426 VAL B C 1
ATOM 6216 O O . VAL B 1 436 ? -8.447 46.373 38.879 1.00 19.75 426 VAL B O 1
ATOM 6220 N N . ALA B 1 437 ? -7.378 48.156 39.675 1.00 21.68 427 ALA B N 1
ATOM 6221 C CA . ALA B 1 437 ? -8.536 49.044 39.504 1.00 22.00 427 ALA B CA 1
ATOM 6222 C C . ALA B 1 437 ? -8.922 49.207 38.018 1.00 21.47 427 ALA B C 1
ATOM 6223 O O . ALA B 1 437 ? -10.111 49.183 37.670 1.00 22.56 427 ALA B O 1
ATOM 6225 N N . GLU B 1 438 ? -7.923 49.333 37.149 1.00 21.98 428 GLU B N 1
ATOM 6226 C CA . GLU B 1 438 ? -8.114 49.344 35.690 1.00 22.62 428 GLU B CA 1
ATOM 6227 C C . GLU B 1 438 ? -8.802 48.073 35.210 1.00 22.90 428 GLU B C 1
ATOM 6228 O O . GLU B 1 438 ? -9.723 48.097 34.392 1.00 22.15 428 GLU B O 1
ATOM 6234 N N . LEU B 1 439 ? -8.335 46.938 35.723 1.00 22.27 429 LEU B N 1
ATOM 6235 C CA . LEU B 1 439 ? -8.918 45.645 35.409 1.00 22.37 429 LEU B CA 1
ATOM 6236 C C . LEU B 1 439 ? -10.399 45.583 35.810 1.00 22.26 429 LEU B C 1
ATOM 6237 O O . LEU B 1 439 ? -11.250 45.265 34.986 1.00 22.63 429 LEU B O 1
ATOM 6242 N N . VAL B 1 440 ? -10.707 45.968 37.045 1.00 22.77 430 VAL B N 1
ATOM 6243 C CA . VAL B 1 440 ? -12.078 45.989 37.534 1.00 22.60 430 VAL B CA 1
ATOM 6244 C C . VAL B 1 440 ? -12.964 46.929 36.694 1.00 23.20 430 VAL B C 1
ATOM 6245 O O . VAL B 1 440 ? -14.075 46.561 36.314 1.00 23.87 430 VAL B O 1
ATOM 6249 N N . ARG B 1 441 ? -12.457 48.105 36.376 1.00 25.91 431 ARG B N 1
ATOM 6250 C CA . ARG B 1 441 ? -13.249 49.074 35.582 1.00 28.76 431 ARG B CA 1
ATOM 6251 C C . ARG B 1 441 ? -13.575 48.516 34.194 1.00 27.19 431 ARG B C 1
ATOM 6252 O O . ARG B 1 441 ? -14.718 48.631 33.728 1.00 26.72 431 ARG B O 1
ATOM 6260 N N . ALA B 1 442 ? -12.592 47.893 33.537 1.00 25.53 432 ALA B N 1
ATOM 6261 C CA . ALA B 1 442 ? -12.823 47.285 32.226 1.00 25.28 432 ALA B CA 1
ATOM 6262 C C . ALA B 1 442 ? -13.906 46.207 32.263 1.00 24.83 432 ALA B C 1
ATOM 6263 O O . ALA B 1 442 ? -14.766 46.134 31.383 1.00 24.91 432 ALA B O 1
ATOM 6265 N N . VAL B 1 443 ? -13.861 45.359 33.281 1.00 24.12 433 VAL B N 1
ATOM 6266 C CA . VAL B 1 443 ? -14.840 44.302 33.403 1.00 24.64 433 VAL B CA 1
ATOM 6267 C C . VAL B 1 443 ? -16.217 44.875 33.732 1.00 24.70 433 VAL B C 1
ATOM 6268 O O . VAL B 1 443 ? -17.206 44.379 33.220 1.00 27.07 433 VAL B O 1
ATOM 6272 N N . GLU B 1 444 ? -16.279 45.905 34.583 1.00 26.88 434 GLU B N 1
ATOM 6273 C CA . GLU B 1 444 ? -17.548 46.603 34.860 1.00 28.08 434 GLU B CA 1
ATOM 6274 C C . GLU B 1 444 ? -18.199 47.161 33.593 1.00 28.46 434 GLU B C 1
ATOM 6275 O O . GLU B 1 444 ? -19.401 47.007 33.398 1.00 29.69 434 GLU B O 1
ATOM 6281 N N . GLN B 1 445 ? -17.400 47.806 32.752 1.00 29.06 435 GLN B N 1
ATOM 6282 C CA . GLN B 1 445 ? -17.888 48.376 31.488 1.00 31.38 435 GLN B CA 1
ATOM 6283 C C . GLN B 1 445 ? -18.367 47.286 30.547 1.00 32.28 435 GLN B C 1
ATOM 6284 O O . GLN B 1 445 ? -19.373 47.438 29.856 1.00 32.78 435 GLN B O 1
ATOM 6290 N N . ALA B 1 446 ? -17.627 46.183 30.512 1.00 30.34 436 ALA B N 1
ATOM 6291 C CA . ALA B 1 446 ? -18.003 45.037 29.688 1.00 30.86 436 ALA B CA 1
ATOM 6292 C C . ALA B 1 446 ? -19.352 44.440 30.096 1.00 30.22 436 ALA B C 1
ATOM 6293 O O . ALA B 1 446 ? -20.201 44.167 29.240 1.00 31.01 436 ALA B O 1
ATOM 6295 N N . VAL B 1 447 ? -19.561 44.267 31.396 1.00 29.12 437 VAL B N 1
ATOM 6296 C CA . VAL B 1 447 ? -20.788 43.670 31.920 1.00 30.51 437 VAL B CA 1
ATOM 6297 C C . VAL B 1 447 ? -21.970 44.619 31.690 1.00 33.09 437 VAL B C 1
ATOM 6298 O O . VAL B 1 447 ? -23.069 44.164 31.408 1.00 34.98 437 VAL B O 1
ATOM 6302 N N . ALA B 1 448 ? -21.721 45.922 31.780 1.00 36.25 438 ALA B N 1
ATOM 6303 C CA . ALA B 1 448 ? -22.740 46.943 31.483 1.00 38.90 438 ALA B CA 1
ATOM 6304 C C . ALA B 1 448 ? -23.294 46.874 30.053 1.00 41.91 438 ALA B C 1
ATOM 6305 O O . ALA B 1 448 ? -24.445 47.246 29.828 1.00 41.51 438 ALA B O 1
ATOM 6307 N N . ARG B 1 449 ? -22.484 46.405 29.101 1.00 43.60 439 ARG B N 1
ATOM 6308 C CA . ARG B 1 449 ? -22.914 46.233 27.705 1.00 45.24 439 ARG B CA 1
ATOM 6309 C C . ARG B 1 449 ? -23.468 44.851 27.332 1.00 46.07 439 ARG B C 1
ATOM 6310 O O . ARG B 1 449 ? -23.798 44.627 26.170 1.00 46.21 439 ARG B O 1
ATOM 6318 N N . LEU B 1 450 ? -23.596 43.933 28.290 1.00 47.49 440 LEU B N 1
ATOM 6319 C CA . LEU B 1 450 ? -24.180 42.612 28.013 1.00 49.85 440 LEU B CA 1
ATOM 6320 C C . LEU B 1 450 ? -25.701 42.689 27.848 1.00 54.09 440 LEU B C 1
ATOM 6321 O O . LEU B 1 450 ? -26.396 41.676 27.759 1.00 56.46 440 LEU B O 1
#

Sequence (844 aa):
DTDRARERDRRHLWHPWSSSVRDDRPILVAGEGCRRVRDVTGAGYLDAMASAMMNSSCGYAHPALLEAARRQLELLPHFDLSAASHLPAGLAAERIAGLLPAGLERTFFVNSGSEATEAAVRIAHDHWTNRGEPRDRLVTFAAGYHGTTLVAQHLSGLPTNAIHGTAPFPVTRVELPLEPAALRTPEALTLLADAFERAVLDGPPPAAVMVEPLLNVGGGVVLPDGFLRALRALCDRTGALLIVDEVFCGFGRTGRRMFGFQHDGVTPDLVTMSKGISGGYVPFAALTTTDEVYRSFAADPLLGGLRYGHTTGGHAVACAVALAVLDVIEERGLVGSAARLGAELLAGLAPLAEHPEVTDVRGLGLVATVECRQPESAAALVAEAKRQGVLLRQQGRAVMAIPPLVIDAAEVAELVRAVEQAVARLTDTDRARERDRRRHLWHPWSSVRDRPILVAGEGCRVRDVTGAGYLDAMASAMMNSSCGYAHPALLEAARRQLELLPHFDLSAASHLPAGLAAERIAGLLPAGLERTFFVNSGSEATEAAVRIAHDHWTNRGEPRDRLVTFAAGYHGTTLVAQHLSGLPTNAIHGTAPFPVTRVELPLEPAALRTPEALTLLADAFERAVLDGPPPAAVMVEPLLNVGGGVVLPDGFLRALRALCDRTGALLIVDEVFCGFGRTGRRMFGFQHDGVTPDLVTMSKGISGGYVPFAALTTTDEVYRSFAADPLLGGLRYGHTTGGHAVACAVALAVLDVIEERGLVGSAARLGAELLAGLAPLAEHPEVTDVRGLGLVATVECRQPESAAALVAEAKRQGVLLRQQGRAVMAIPPLVIDAAEVAELVRAVEQAVARL

Foldseek 3Di:
DVVVVQVCCLVPNDDPPDDNPVPDFAWDFWDFQKTATPVGAIFRELCLPPLFLQRTPPDPLLVVLLVVCVVPDQDDDPPPDDDDLLVVLLQVVQVQADPQQRGKWKDQAQLQLLVLVLLLLQVLCVLVVHGAFEEEEAQLAARDQDQSRLLQHNPVVSDHDDDDPTHYHHFYQPDPLQPQADPVNLVVLLVSVLCSCPVDAGHSAYEYELAGDLSFRRHHYQCNVVSVVVSCVVRVHFYEYEQQNQACQQQLANGSCPSNDDHGQKYKYFRNLLSPPGRIIMMTGGPSSQCSLCSVPPPNGRPDDDPCGSGSSSSSSSVSSNVCCVVVVLSNLQQVLVVVLQVLQQVLCPQPQFPGWDGGRQKIKTFGPFQVLLVQLQVQLVVLRYHWDRNGRIIIRSTHSSDDNVNSVSSSVSSVRSSVVD/DVVVVVVVCCLVPNDDPPDDNPDDWAWDFWDFQKTATPVGAIFRELCLPPLFLQRTGPDPLLVVLLVVCVVPDQDDFPPPDDDDLLVVLQQVVQVQADPQFRGKWKDQAQLQLLVLVLLLLQVLCVLVVHGAFEEEEALLAARDQDQSRLLQHVDPVSDHPDDDPTHYHHFYQPDPLQPAADPVNLVVLLVSVLCSCPVPAGHSAYEYECAGDLSFRRHHYACNVVSVVVSCVVRVHFYEYEQQNQACQQQLANGSCPSNPDHGQKYKYFRHLLSPPGRIIMMTGGPSSFCSLCSVPPPNGRPDDDPCGSGSSSSSSSVSSNVCCVVVVLSNLQQVLVVVLQVLQQVLCVQPQWPGWDGGRSKIKTFGPFQVLLVQLQVQLVVLRYHWDRNTRITIRSTHSSDDNVSSVSSSVSSVVSSVVD

Organism: NCBI:txid1203592

Solvent-accessible surface area: 27400 Å² total; per-residue (Å²): 129,68,124,144,9,84,79,43,22,151,122,12,2,7,13,13,65,13,54,36,240,202,104,78,30,9,1,38,18,12,124,22,5,94,2,127,15,47,110,46,39,50,18,0,0,0,16,0,6,5,22,3,4,2,2,0,5,27,26,96,42,0,37,66,5,0,95,121,18,7,84,85,0,6,4,5,23,5,15,67,4,2,3,59,15,0,4,69,1,0,66,64,1,4,66,37,14,34,96,37,1,42,10,0,2,8,3,2,9,11,6,0,0,0,1,0,0,0,1,0,0,8,10,3,1,78,23,122,65,78,106,31,80,20,0,0,0,1,8,18,1,48,6,6,1,0,2,0,0,1,10,0,7,38,37,98,48,5,48,41,22,24,94,56,0,7,61,22,33,84,12,126,40,48,65,118,17,39,44,0,96,54,100,120,0,45,78,80,0,19,57,12,0,57,158,9,1,97,94,46,110,65,0,0,0,0,0,1,10,14,3,0,9,31,21,6,1,0,12,22,8,98,6,1,8,107,28,0,47,54,10,2,98,150,19,31,1,14,0,0,0,6,0,20,13,2,4,1,0,10,2,4,103,27,0,5,1,63,54,18,60,10,60,1,27,0,0,0,0,10,19,7,0,3,2,6,2,7,2,6,0,0,2,0,0,31,69,120,4,21,106,19,0,20,60,8,121,82,47,16,0,1,16,2,5,13,50,15,4,0,2,0,2,0,0,15,0,1,27,12,0,1,57,8,2,96,148,136,38,5,31,40,20,0,36,165,20,2,64,114,0,51,67,24,2,47,77,25,45,155,46,107,41,6,61,11,13,4,10,62,11,0,2,2,1,4,9,0,122,76,56,132,18,0,44,49,0,30,61,22,0,71,165,44,16,0,14,10,50,62,44,41,87,4,4,1,4,0,1,0,1,19,4,73,67,74,30,1,63,55,0,15,118,1,3,74,56,1,2,77,130,66,119,102,39,99,125,7,74,76,43,19,161,125,14,2,7,13,12,60,12,59,18,228,168,75,25,7,1,34,7,9,136,30,5,103,3,117,13,41,100,48,44,34,17,0,0,0,14,0,6,4,26,3,4,2,2,0,4,28,27,97,44,0,37,86,19,0,99,160,17,6,85,74,0,7,4,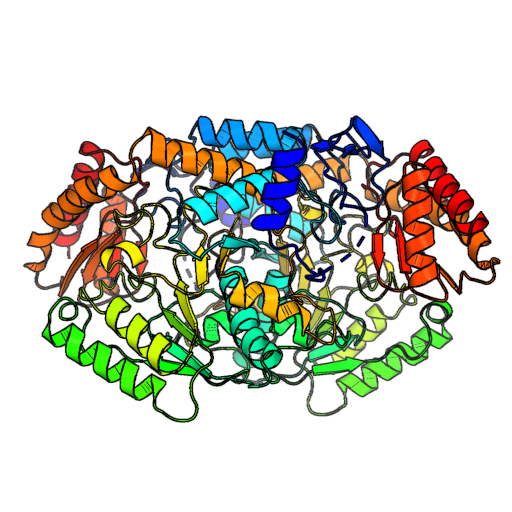6,23,4,20,72,3,3,3,60,13,0,3,71,1,0,66,61,1,3,66,37,13,32,95,37,0,44,17,0,2,8,2,2,8,11,7,0,0,0,1,0,0,0,1,0,0,8,10,1,1,77,23,119,66,80,103,29,80,22,0,0,0,1,7,19,0,48,6,6,1,0,1,0,0,1,11,0,6,39,40,97,46,5,45,40,20,26,94,56,1,8,59,23,33,85,10,122,46,50,61,98,24,30,38,0,93,55,100,117,0,46,79,76,0,20,59,13,0,62,158,8,1,81,93,47,109,63,0,0,0,0,0,0,9,14,2,0,9,35,24,5,2,0,13,20,5,98,6,1,8,111,28,0,40,61,15,1,98,156,19,34,1,12,0,0,0,7,0,18,12,1,3,1,0,9,2,3,100,27,0,5,1,59,52,17,61,12,58,0,25,0,0,0,0,11,21,8,0,3,1,5,2,4,2,6,0,0,0,0,0,26,68,90,2,30,136,18,0,51,59,8,123,80,50,16,0,1,16,2,6,14,48,16,5,0,1,0,2,0,0,16,0,1,26,12,0,1,77,11,1,90,161,125,39,4,31,38,21,0,32,161,18,2,62,91,0,51,67,24,2,46,88,25,47,160,47,117,42,6,53,11,16,4,11,59,11,0,1,1,0,4,7,0,127,84,53,133,16,0,43,49,0,30,41,18,0,70,175,68,14,0,14,9,53,65,48,37,91,3,4,1,4,0,0,0,2,24,5,73,51,74,36,2,61,64,0,17,153,4,3,71,49,1,3,73,137,66

Secondary structure (DSSP, 8-state):
-HHHHHHHHHHHEE-TT-----PPPEEEEEEBTEEEETTS-EEEETTHHHHT-TT-BT-HHHHHHHHHHHHH-S---SSS-B-HHHHHHHHHHHHHSPTT--EEEEESSHHHHHHHHHHHHHHHHHHTT-----EEEETT----SSHHHHHH---GGG--SS--SS-EEEEPPSS-GGG-SSHHHHHHHHHHHHHHHHSSSPPSEEEE-SEETTTTSEEPPTTHHHHHHHHHHHH--EEEEE-TTTTTTTTSSSSGGGTTT---SEEEE-GGGGTTSS--EEEEE-HHHHHHGGG-TTTSS-----TTTT-HHHHHHHHHHHHHHHHHTHHHHHHHHHHHHHHHHGGGGGSTTEEEEEEETTEEEEEESSHHHHHHHHHHHHHTTEE-EEETTEEEE---TT--HHHHHHHHHHHHHHHHT-/-HHHHHHHHHHHHEE-TT-------BEEEEEBTEEEETTS-EEEETTHHHHT-TT-BS-HHHHHHHHHHHHH-S---SSS-EEHHHHHHHHHHHHHSPTTEEEEEEESSHHHHHHHHHHHHHHHHHHTT-----EEEETT----SSHHHHHH---GGG--SS--SS-EEEEPPSS-GGGTTSHHHHHHHHHHHHHHHHSSSPPSEEEE-SEETTTTSEEPPTTHHHHHHHHHHHH--EEEEEETTTTTTTTSSSSGGGTTT---SEEEE-GGGGTTSS--EEEEEEHHHHHHGGG-TTTSS-----TTTT-HHHHHHHHHHHHHHHHHTHHHHHHHHHHHHHHHHGGGGGSTTEEEEEEETTEEEEEESSHHHHHHHHHHHHHTTEE-EEETTEEEE---TT--HHHHHHHHHHHHHHHHT-

B-factor: mean 24.36, std 10.76, range [10.47, 86.22]

InterPro domains:
  IPR005814 Aminotransferase class-III [PF00202] (46-437)
  IPR005814 Aminotransferase class-III [PIRSF000521] (50-438)
  IPR005814 Aminotransferase class-III [cd00610] (21-437)
  IPR015421 Pyridoxal phosphate-dependent transferase, major domain [G3DSA:3.40.640.10] (77-346)
  IPR015422 Pyridoxal phosphate-dependent transferase, small domain [G3DSA:3.90.1150.10] (26-432)
  IPR015424 Pyridoxal phosphate-dependent transferase [SSF53383] (21-440)
  IPR049704 Aminotransferases class-III pyridoxal-phosphate attachment site [PS00600] (257-294)

Radius of gyration: 25.92 Å; Cα contacts (8 Å, |Δi|>4): 2137; chains: 2; bounding box: 72×60×57 Å

Nearest PDB structures (foldseek):
  7qzj-assembly1_A  TM=1.002E+00  e=2.880E-83  Streptomyces sp. HPH0547
  7qzj-assembly1_B  TM=1.002E+00  e=2.568E-81  Streptomyces sp. HPH0547
  6ed7-assembly1_A  TM=9.154E-01  e=3.006E-37  Escherichia coli
  1mgv-assembly1_B  TM=9.053E-01  e=6.125E-37  Escherichia coli
  1s09-assembly1_B  TM=9.062E-01  e=1.059E-36  Escherichia coli